Protein 3NPG (pdb70)

B-factor: mean 38.54, std 13.39, range [8.73, 108.74]

Secondary structure (DSSP, 8-state):
----HHHHHHH---GGG-EEEEEE-BSS--EEEEE-SS-EEEEE---GGG-S------SS--HHHHHHGGG-SSHHHHHHHHHHHHHHHHHH---TT-B---HHHHHHTS--SEEEEE---HHHHHHTTTSEEEEE-------SSEEPGGGHHHHGGG-SEEEEETTHHHHT----TTT-SS-SEEEEESGGG-S-GGGGTTSS--EEE--BS-HHHHHHHHHHT-HHHHHTTB---EEE-/-HHHHHHH---GGG-EEEEEE-BSS--EEEEE-SS-EEEEE---GGG--------SS--HHHHHHTTT-SSHHHHHHHHHHHHHHHHHH---TT-B--TT----SEEEEE---HHHHHHTTTSEEEEE-------SSEE-GGGHHHHGGG-SEEEEEGGGTTSSTT--TTT-SS-SEEEEESGGG-S-GGGGTTSS--EEE--BS-HHHHHHHHHTT-HHHHHTTB---EEE-/--HHHHHHH---GGG-EEEEEE-BSS--EEEEE-SS-EEEEE---GGG---S----SS--HHHHHHTTT-SSHHHHHHHHHHHHHHHHHH---TT-B---SGGGS-TTT--EEEEE---HHHHHHHTTSEEEEE-------SSEE-GGGHHHHGGG-SEEEEEGGGTTTT----TTT-SS-SEEEEESGGGGS-GGGGTTSS--EEE--BS-HHHHHHHHHTT-HHHHHTTB---EEE-/-HHHHHHH---STT-EEEEEE-BSS--EEEEE-SS-EEEEE---GGG-S------SS--HHHHHHTTT-SSHHHHHHHHHHHHHHHHHH---TT-B---SGGG--TTT--EEEEE---HHHHHHTTTSEEEEE-------SS-B-GGGHHHHGGG-SEEEEETTHHHHT----TTT-SS-SEEEEESGGGGS-GGGGTTSS--EEE--BS-HHHHHHHHHTT-HHHHHTTB---EEE-

Foldseek 3Di:
DDDQLNLLLVVLVLCPQKKWDDWDQDPPWTWTWIAGPVGIFIFIAHDVVLAPDDDDPDDDDILNQLLNQLPPPGLSSVRSNLNSLLRSLLVVPDCPVWDQDDPLVVPVVDDWAEEEEEDAPPSCPSAVVPHHYAAAYDDVRDDPRHDHVVCLLVCLLVTQ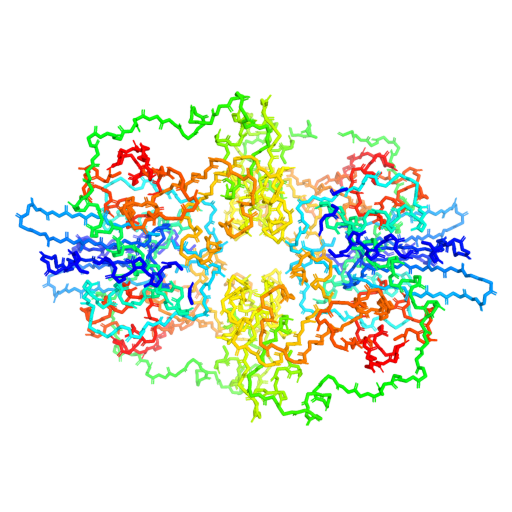EYEHELNCSSVVVVVSQVSNNNHQAYEHAESSLSHYVVSCPPTSHFKYKHGFQDPVQLVVCVVVNHDVSNVVRTGIIMGTD/DLQLLLVVLVLCPQKKWDDWDQDPPWTKTWIAGPVGIFIFIAHDVVLADDPDDPDDDDILNQLLNCLVPPGLSSVRSNLNSLLRSLLVVPDCPPFDFLVPDVQFAEEEEEDAPPSCPVAVVPHHYAYEYDDVRDDPRYDHPVCLLVCQLVGQEYEHELNCSSVVVVVSQVSNNNHQAYEHAESSLSHHVVSCPPTSHFKYKYGFQDPVQLVVCVVVNHPVSNVVRTGIGMDTD/DQLQLLLVVLVLCPQKKWDDWDQDPPWTWTWIAGPVGIFIFIAHDVVLADDPDDPDDDDILNQLLNCLVPPGLSSVRSNLNSLLRSLLVVPDCPVWAQDDPQVVDDPPPWAEEEEEDAPPNCPSAVVPHHYQYEYPDVRDDPRYDHPVCLLVCLLVGQEYEHELNCSSVVVVVSQVSNNNHQAYEHAESSLSHYVVSCPPTSHFKYKHGFQDPVQLVVCVVVNHPVSNVVRTGIIIGTD/DLQLLLVVLCLCPQKKWDDWDQDPPWTWTWIAGPVGIFIFIAHDVVLAPDDDDPDDDDILNQLLNQLPPPGLSSVRSNLNSLLRSLLVVPDCPVWDQDDPQVVDDLVQWAEEEEEDAPPSCPSAVVRHHYAYEYDDVRDDPRHDHPVCLLVCQLVGQEYEHELNCSSSVNVVSQVSNNNHPAYEHAESSLSHYVVSCPPTSHFKYKHGFQDPVQLVVCVVVNHPVSNVVRTGIIIGTD

Radius of gyration: 29.0 Å; Cα contacts (8 Å, |Δi|>4): 2131; chains: 4; bounding box: 73×77×90 Å

Solvent-accessible surface area: 36449 Å² total

InterPro domains:
  IPR007161 Putative heavy-metal chelation domain [PF04016] (105-246)
  IPR025251 Domain of unknown function DUF4213 [PF13938] (12-92)

Sequence (951 aa):
GNGLLSRIKKKAELAEDLKLVDFSFGLPYTWVLVEGIEGRALGVATLPEEVQRYTNSIEEPSLLEFIDKADSLNIIERTLGVAAINAVSQYYIDLREAKWIDVTELIQQDEIKRIAIIGNPPVVRTLKEKYEVYVFERNKLWDRDTYSDTLEYHILPEVDGIIASASCIVNGTLDILDRAKKAKLIVITGPTGQLLPEFLKGTKVTHLASKVTNIEKALVKLKLGSFKGFESESIKYVIEVLLSRIKKKAELAEDLKLVDFSFGLPYTWVLVEGIEGRALGVATLPEEVQRYTNSIEEPSLLEFIDKADSLNIIERTLGVAAINAVSQYYIDLREAKWTELIDEIKRIAIIGNPPVVRTLKEKYEVYVFERNKLWDRDTYSDTLEYHILPEVDGIIASASCIVNGTLDILDRAKKAKLIVITGPTGQLLPEFLKGTKVTHLASKVTNIEKALVKLKLGSFKGFESESIKYVIEVGLLSRIKKKAELAEDLKLVDFSFGLPYTWVLVEGIEGRALGVATLPEEVQRYTNSIEEPSLLEFIDKADSLNIIERTLGVAAINAVSQYYIDLREAKWIDVTELIQQDEIKRIAIIGNPPVVRTLKEKYEVYVFERNKLWDRDTYSDTLEYHILPEVDGIIASASCIVNGTLDILDRAKKAKLIVITGPTGQLLPEFLKGTKVTHLASKVTNIEKALVKLKLGSFKGFESESIKYVIEVLLSRIKKKAELAEDLKLVDFSFGLPYTWVLVEGIEGRALGVATLPEEVQRYTNSIEEPSLLEFIDKADSLNIIERTLGVAAINAVSQYYIDLREAKWIDVTELIQQDEIKRIAIIGNPPVVRTLKEKYEVYVFERNKLWDRDTYSDTLEYHILPEVDGIIASASCIVNGTLDILDRAKKAKLIVITGPTGQLLPEFLKGTKVTHLASKVTNIEKALVKLKLGSFKGFESESIKYVIEV

Nearest PDB structures (foldseek):
  3npg-assembly1_D  TM=9.987E-01  e=2.485E-48  Pyrococcus horikoshii
  3npg-assembly1_B  TM=9.792E-01  e=2.789E-46  Pyrococcus horikoshii
  3l5o-assembly3_B  TM=7.962E-01  e=4.888E-13  Desulfitobacterium hafniense DCB-2
  3l5o-assembly3_A  TM=7.992E-01  e=3.308E-12  Desulfitobacterium hafniense DCB-2
  3npg-assembly1_B  TM=1.004E+00  e=4.069E-49  Pyrococcus horikoshii

Structure (mmCIF, N/CA/C/O backbone):
data_3NPG
#
_entry.id   3NPG
#
_cell.length_a   74.541
_cell.length_b   95.179
_cell.length_c   159.098
_cell.angle_alpha   90.000
_cell.angle_beta   90.000
_cell.angle_gamma   90.000
#
_symmetry.space_group_name_H-M   'P 21 21 21'
#
loop_
_entity.id
_entity.type
_entity.pdbx_description
1 polymer 'uncharacterized DUF364 family protein'
2 non-polymer 'ACETATE ION'
3 water water
#
loop_
_atom_site.group_PDB
_atom_site.id
_atom_site.type_symbol
_atom_site.label_atom_id
_atom_site.label_alt_id
_atom_site.label_comp_id
_atom_site.label_asym_id
_atom_site.label_entity_id
_atom_site.label_seq_id
_atom_site.pdbx_PDB_ins_code
_atom_site.Cartn_x
_atom_site.Cartn_y
_atom_site.Cartn_z
_atom_site.occupancy
_atom_site.B_iso_or_equiv
_atom_site.auth_seq_id
_atom_site.auth_comp_id
_atom_site.auth_asym_id
_atom_site.auth_atom_id
_atom_site.pdbx_PDB_model_num
ATOM 1 N N . GLY A 1 1 ? 21.558 28.982 156.406 1.00 31.29 0 GLY A N 1
ATOM 2 C CA . GLY A 1 1 ? 21.513 28.566 155.008 1.00 30.92 0 GLY A CA 1
ATOM 3 C C . GLY A 1 1 ? 20.166 28.820 154.363 1.00 35.08 0 GLY A C 1
ATOM 4 O O . GLY A 1 1 ? 19.757 29.979 154.210 1.00 36.53 0 GLY A O 1
ATOM 13 N N . ASN A 1 3 ? 16.662 28.765 155.140 1.00 33.26 2 ASN A N 1
ATOM 14 C CA . ASN A 1 3 ? 15.745 28.771 156.284 1.00 33.67 2 ASN A CA 1
ATOM 15 C C . ASN A 1 3 ? 14.286 28.458 155.909 1.00 37.88 2 ASN A C 1
ATOM 16 O O . ASN A 1 3 ? 13.454 28.240 156.799 1.00 38.78 2 ASN A O 1
ATOM 18 N N . GLY A 1 4 ? 13.986 28.453 154.610 1.00 33.14 3 GLY A N 1
ATOM 19 C CA . GLY A 1 4 ? 12.640 28.173 154.115 1.00 32.77 3 GLY A CA 1
ATOM 20 C C . GLY A 1 4 ? 12.328 26.694 154.004 1.00 35.26 3 GLY A C 1
ATOM 21 O O . GLY A 1 4 ? 11.163 26.312 153.844 1.00 35.17 3 GLY A O 1
ATOM 30 N N . LEU A 1 6 ? 11.793 22.685 154.853 1.00 26.88 5 LEU A N 1
ATOM 31 C CA . LEU A 1 6 ? 11.230 21.858 155.910 1.00 26.33 5 LEU A CA 1
ATOM 32 C C . LEU A 1 6 ? 12.396 21.302 156.758 1.00 30.50 5 LEU A C 1
ATOM 33 O O . LEU A 1 6 ? 12.274 21.185 157.977 1.00 30.39 5 LEU A O 1
ATOM 38 N N . LEU A 1 7 ? 13.555 21.051 156.104 1.00 26.57 6 LEU A N 1
ATOM 39 C CA . LEU A 1 7 ? 14.772 20.553 156.752 1.00 26.01 6 LEU A CA 1
ATOM 40 C C . LEU A 1 7 ? 15.353 21.593 157.731 1.00 31.60 6 LEU A C 1
ATOM 41 O O . LEU A 1 7 ? 16.028 21.223 158.689 1.00 31.90 6 LEU A O 1
ATOM 46 N N . SER A 1 8 ? 15.057 22.888 157.505 1.00 28.91 7 SER A N 1
ATOM 47 C CA . SER A 1 8 ? 15.507 23.960 158.394 1.00 29.16 7 SER A CA 1
ATOM 48 C C . SER A 1 8 ? 14.682 23.959 159.678 1.00 33.07 7 SER A C 1
ATOM 49 O O . SER A 1 8 ? 15.179 24.354 160.730 1.00 33.19 7 SER A O 1
ATOM 52 N N . ARG A 1 9 ? 13.422 23.500 159.593 1.00 29.76 8 ARG A N 1
ATOM 53 C CA . ARG A 1 9 ? 12.531 23.420 160.753 1.00 29.71 8 ARG A CA 1
ATOM 54 C C . ARG A 1 9 ? 12.785 22.140 161.539 1.00 33.36 8 ARG A C 1
ATOM 55 O O . ARG A 1 9 ? 12.696 22.147 162.771 1.00 34.25 8 ARG A O 1
ATOM 63 N N . ILE A 1 10 ? 13.142 21.038 160.828 1.00 28.14 9 ILE A N 1
ATOM 64 C CA . ILE A 1 10 ? 13.460 19.748 161.460 1.00 26.78 9 ILE A CA 1
ATOM 65 C C . ILE A 1 10 ? 14.745 19.850 162.289 1.00 29.71 9 ILE A C 1
ATOM 66 O O . ILE A 1 10 ? 14.788 19.345 163.411 1.00 29.81 9 ILE A O 1
ATOM 71 N N . LYS A 1 11 ? 15.776 20.553 161.760 1.00 25.20 10 LYS A N 1
ATOM 72 C CA . LYS A 1 11 ? 17.050 20.714 162.476 1.00 24.50 10 LYS A CA 1
ATOM 73 C C . LYS A 1 11 ? 16.888 21.503 163.783 1.00 28.60 10 LYS A C 1
ATOM 74 O O . LYS A 1 11 ? 17.557 21.194 164.766 1.00 29.18 10 LYS A O 1
ATOM 80 N N . LYS A 1 12 ? 15.970 22.499 163.800 1.00 24.95 11 LYS A N 1
ATOM 81 C CA . LYS A 1 12 ? 15.691 23.305 164.996 1.00 25.60 11 LYS A CA 1
ATOM 82 C C . LYS A 1 12 ? 15.125 22.423 166.110 1.00 29.65 11 LYS A C 1
ATOM 83 O O . LYS A 1 12 ? 15.513 22.572 167.269 1.00 30.33 11 LYS A O 1
ATOM 89 N N . LYS A 1 13 ? 14.232 21.479 165.750 1.00 25.08 12 LYS A N 1
ATOM 90 C CA . LYS A 1 13 ? 13.635 20.541 166.702 1.00 24.85 12 LYS A CA 1
ATOM 91 C C . LYS A 1 13 ? 14.668 19.512 167.163 1.00 28.81 12 LYS A C 1
ATOM 92 O O . LYS A 1 13 ? 14.692 19.148 168.339 1.00 28.71 12 LYS A O 1
ATOM 97 N N . ALA A 1 14 ? 15.512 19.028 166.224 1.00 25.97 13 ALA A N 1
ATOM 98 C CA . ALA A 1 14 ? 16.539 18.011 166.497 1.00 25.97 13 ALA A CA 1
ATOM 99 C C . ALA A 1 14 ? 17.662 18.536 167.402 1.00 32.10 13 ALA A C 1
ATOM 100 O O . ALA A 1 14 ? 18.193 17.779 168.212 1.00 31.68 13 ALA A O 1
ATOM 110 N N . GLU A 1 16 ? 17.347 20.630 169.825 1.00 34.24 15 GLU A N 1
ATOM 111 C CA . GLU A 1 16 ? 16.819 20.678 171.187 1.00 34.57 15 GLU A CA 1
ATOM 112 C C . GLU A 1 16 ? 16.919 19.281 171.837 1.00 37.22 15 GLU A C 1
ATOM 113 O O . GLU A 1 16 ? 17.004 19.175 173.055 1.00 37.46 15 GLU A O 1
ATOM 119 N N . LEU A 1 17 ? 16.926 18.219 171.011 1.00 32.85 16 LEU A N 1
ATOM 120 C CA . LEU A 1 17 ? 17.009 16.834 171.491 1.00 32.06 16 LEU A CA 1
ATOM 121 C C . LEU A 1 17 ? 18.458 16.329 171.569 1.00 35.82 16 LEU A C 1
ATOM 122 O O . LEU A 1 17 ? 18.733 15.355 172.268 1.00 35.45 16 LEU A O 1
ATOM 127 N N . ALA A 1 18 ? 19.382 17.010 170.886 1.00 32.89 17 ALA A N 1
ATOM 128 C CA . ALA A 1 18 ? 20.792 16.622 170.862 1.00 32.79 17 ALA A CA 1
ATOM 129 C C . ALA A 1 18 ? 21.570 17.157 172.073 1.00 37.52 17 ALA A C 1
ATOM 130 O O . ALA A 1 18 ? 22.789 16.974 172.145 1.00 37.90 17 ALA A O 1
ATOM 132 N N . GLU A 1 19 ? 20.869 17.811 173.028 1.00 34.33 18 GLU A N 1
ATOM 133 C CA . GLU A 1 19 ? 21.492 18.417 174.213 1.00 34.71 18 GLU A CA 1
ATOM 134 C C . GLU A 1 19 ? 22.221 17.391 175.087 1.00 38.56 18 GLU A C 1
ATOM 135 O O . GLU A 1 19 ? 23.345 17.649 175.525 1.00 38.13 18 GLU A O 1
ATOM 137 N N . ASP A 1 20 ? 21.591 16.222 175.325 1.00 35.27 19 ASP A N 1
ATOM 138 C CA . ASP A 1 20 ? 22.177 15.178 176.174 1.00 35.43 19 ASP A CA 1
ATOM 139 C C . ASP A 1 20 ? 22.899 14.086 175.361 1.00 37.18 19 ASP A C 1
ATOM 140 O O . ASP A 1 20 ? 23.257 13.048 175.916 1.00 36.99 19 ASP A O 1
ATOM 145 N N . LEU A 1 21 ? 23.147 14.340 174.059 1.00 31.84 20 LEU A N 1
ATOM 146 C CA . LEU A 1 21 ? 23.844 13.384 173.185 1.00 29.81 20 LEU A CA 1
ATOM 147 C C . LEU A 1 21 ? 25.186 13.938 172.705 1.00 33.22 20 LEU A C 1
ATOM 148 O O . LEU A 1 21 ? 25.321 15.148 172.501 1.00 33.42 20 LEU A O 1
ATOM 153 N N . LYS A 1 22 ? 26.176 13.051 172.511 1.00 28.49 21 LYS A N 1
ATOM 154 C CA . LYS A 1 22 ? 27.511 13.438 172.053 1.00 27.56 21 LYS A CA 1
ATOM 155 C C . LYS A 1 22 ? 27.897 12.680 170.790 1.00 28.45 21 LYS A C 1
ATOM 156 O O . LYS A 1 22 ? 27.495 11.527 170.613 1.00 27.30 21 LYS A O 1
ATOM 160 N N . LEU A 1 23 ? 28.701 13.315 169.920 1.00 23.31 22 LEU A N 1
ATOM 161 C CA . LEU A 1 23 ? 29.192 12.684 168.698 1.00 21.78 22 LEU A CA 1
ATOM 162 C C . LEU A 1 23 ? 30.328 11.696 169.024 1.00 25.75 22 LEU A C 1
ATOM 163 O O . LEU A 1 23 ? 31.287 12.062 169.704 1.00 26.00 22 LEU A O 1
ATOM 168 N N . VAL A 1 24 ? 30.202 10.440 168.556 1.00 21.32 23 VAL A N 1
ATOM 169 C CA . VAL A 1 24 ? 31.234 9.414 168.761 1.00 20.82 23 VAL A CA 1
ATOM 170 C C . VAL A 1 24 ? 32.115 9.308 167.514 1.00 24.57 23 VAL A C 1
ATOM 171 O O . VAL A 1 24 ? 33.329 9.484 167.598 1.00 24.76 23 VAL A O 1
ATOM 175 N N . ASP A 1 25 ? 31.494 9.019 166.355 1.00 21.12 24 ASP A N 1
ATOM 176 C CA . ASP A 1 25 ? 32.191 8.890 165.078 1.00 21.02 24 ASP A CA 1
ATOM 177 C C . ASP A 1 25 ? 31.239 9.254 163.927 1.00 26.21 24 ASP A C 1
ATOM 178 O O . ASP A 1 25 ? 30.024 9.334 164.130 1.00 25.99 24 ASP A O 1
ATOM 183 N N . PHE A 1 26 ? 31.796 9.508 162.728 1.00 23.47 25 PHE A N 1
ATOM 184 C CA . PHE A 1 26 ? 31.015 9.856 161.534 1.00 22.43 25 PHE A CA 1
ATOM 185 C C . PHE A 1 26 ? 31.813 9.529 160.274 1.00 26.85 25 PHE A C 1
ATOM 186 O O . PHE A 1 26 ? 33.022 9.286 160.356 1.00 26.69 25 PHE A O 1
ATOM 194 N N . SER A 1 27 ? 31.147 9.551 159.099 1.00 23.29 26 SER A N 1
ATOM 195 C CA . SER A 1 27 ? 31.808 9.305 157.818 1.00 23.04 26 SER A CA 1
ATOM 196 C C . SER A 1 27 ? 30.896 9.658 156.653 1.00 26.58 26 SER A C 1
ATOM 197 O O . SER A 1 27 ? 29.805 9.099 156.534 1.00 25.56 26 SER A O 1
ATOM 200 N N . PHE A 1 28 ? 31.352 10.572 155.770 1.00 22.88 27 PHE A N 1
ATOM 201 C CA . PHE A 1 28 ? 30.653 10.864 154.524 1.00 21.62 27 PHE A CA 1
ATOM 202 C C . PHE A 1 28 ? 31.085 9.802 153.500 1.00 27.89 27 PHE A C 1
ATOM 203 O O . PHE A 1 28 ? 32.082 9.981 152.802 1.00 29.01 27 PHE A O 1
ATOM 211 N N . GLY A 1 29 ? 30.439 8.643 153.553 1.00 25.22 28 GLY A N 1
ATOM 212 C CA . GLY A 1 29 ? 30.836 7.499 152.744 1.00 25.79 28 GLY A CA 1
ATOM 213 C C . GLY A 1 29 ? 29.735 6.898 151.907 1.00 30.15 28 GLY A C 1
ATOM 214 O O . GLY A 1 29 ? 28.604 7.382 151.919 1.00 29.73 28 GLY A O 1
ATOM 215 N N . LEU A 1 30 ? 30.072 5.822 151.157 1.00 26.80 29 LEU A N 1
ATOM 216 C CA . LEU A 1 30 ? 29.136 5.134 150.274 1.00 26.52 29 LEU A CA 1
ATOM 217 C C . LEU A 1 30 ? 28.843 3.701 150.775 1.00 31.25 29 LEU A C 1
ATOM 218 O O . LEU A 1 30 ? 29.746 3.026 151.276 1.00 31.70 29 LEU A O 1
ATOM 223 N N . PRO A 1 31 ? 27.582 3.209 150.641 1.00 26.93 30 PRO A N 1
ATOM 224 C CA . PRO A 1 31 ? 26.410 3.880 150.036 1.00 26.11 30 PRO A CA 1
ATOM 225 C C . PRO A 1 31 ? 25.772 4.931 150.947 1.00 29.79 30 PRO A C 1
ATOM 226 O O . PRO A 1 31 ? 25.029 5.793 150.468 1.00 29.56 30 PRO A O 1
ATOM 230 N N . TYR A 1 32 ? 26.069 4.871 152.257 1.00 26.08 31 TYR A N 1
ATOM 231 C CA . TYR A 1 32 ? 25.444 5.755 153.228 1.00 25.34 31 TYR A CA 1
ATOM 232 C C . TYR A 1 32 ? 26.428 6.544 154.045 1.00 30.72 31 TYR A C 1
ATOM 233 O O . TYR A 1 32 ? 27.486 6.027 154.430 1.00 31.04 31 TYR A O 1
ATOM 242 N N . THR A 1 33 ? 26.070 7.806 154.339 1.00 26.80 32 THR A N 1
ATOM 243 C CA . THR A 1 33 ? 26.770 8.646 155.296 1.00 26.23 32 THR A CA 1
ATOM 244 C C . THR A 1 33 ? 26.191 8.305 156.655 1.00 29.29 32 THR A C 1
ATOM 245 O O . THR A 1 33 ? 24.975 8.131 156.772 1.00 29.41 32 THR A O 1
ATOM 249 N N . TRP A 1 34 ? 27.044 8.110 157.658 1.00 24.31 33 TRP A N 1
ATOM 250 C CA . TRP A 1 34 ? 26.562 7.725 158.977 1.00 22.80 33 TRP A CA 1
ATOM 251 C C . TRP A 1 34 ? 27.107 8.594 160.086 1.00 25.28 33 TRP A C 1
ATOM 252 O O . TRP A 1 34 ? 28.193 9.157 159.960 1.00 25.36 33 TRP A O 1
ATOM 263 N N . VAL A 1 35 ? 26.342 8.713 161.176 1.00 20.78 34 VAL A N 1
ATOM 264 C CA . VAL A 1 35 ? 26.737 9.462 162.365 1.00 20.33 34 VAL A CA 1
ATOM 265 C C . VAL A 1 35 ? 26.445 8.609 163.593 1.00 25.07 34 VAL A C 1
ATOM 266 O O . VAL A 1 35 ? 25.300 8.185 163.793 1.00 24.35 34 VAL A O 1
ATOM 270 N N . LEU A 1 36 ? 27.488 8.291 164.372 1.00 22.26 35 LEU A N 1
ATOM 271 C CA . LEU A 1 36 ? 27.347 7.500 165.591 1.00 22.26 35 LEU A CA 1
ATOM 272 C C . LEU A 1 36 ? 27.289 8.429 166.814 1.00 27.50 35 LEU A C 1
ATOM 273 O O . LEU A 1 36 ? 28.155 9.294 166.973 1.00 28.10 35 LEU A O 1
ATOM 278 N N . VAL A 1 37 ? 26.228 8.304 167.633 1.00 23.95 36 VAL A N 1
ATOM 279 C CA . VAL A 1 37 ? 26.060 9.145 168.829 1.00 24.28 36 VAL A CA 1
ATOM 280 C C . VAL A 1 37 ? 25.970 8.301 170.098 1.00 29.32 36 VAL A C 1
ATOM 281 O O . VAL A 1 37 ? 25.711 7.101 170.018 1.00 28.94 36 VAL A O 1
ATOM 285 N N . GLU A 1 38 ? 26.165 8.931 171.274 1.00 26.65 37 GLU A N 1
ATOM 286 C CA . GLU A 1 38 ? 26.084 8.227 172.551 1.00 27.27 37 GLU A CA 1
ATOM 287 C C . GLU A 1 38 ? 25.386 9.064 173.616 1.00 33.17 37 GLU A C 1
ATOM 288 O O . GLU A 1 38 ? 25.671 10.258 173.763 1.00 33.39 37 GLU A O 1
ATOM 294 N N . GLY A 1 39 ? 24.493 8.420 174.364 1.00 30.15 38 GLY A N 1
ATOM 295 C CA . GLY A 1 39 ? 23.798 9.027 175.487 1.00 30.37 38 GLY A CA 1
ATOM 296 C C . GLY A 1 39 ? 23.967 8.222 176.757 1.00 34.02 38 GLY A C 1
ATOM 297 O O . GLY A 1 39 ? 24.773 7.284 176.801 1.00 33.40 38 GLY A O 1
ATOM 298 N N . ILE A 1 40 ? 23.197 8.560 177.790 1.00 30.85 39 ILE A N 1
ATOM 299 C CA . ILE A 1 40 ? 23.249 7.858 179.076 1.00 31.40 39 ILE A CA 1
ATOM 300 C C . ILE A 1 40 ? 22.699 6.413 178.963 1.00 34.30 39 ILE A C 1
ATOM 301 O O . ILE A 1 40 ? 23.185 5.519 179.655 1.00 34.04 39 ILE A O 1
ATOM 306 N N . GLU A 1 41 ? 21.748 6.182 178.032 1.00 30.40 40 GLU A N 1
ATOM 307 C CA . GLU A 1 41 ? 21.140 4.861 177.829 1.00 30.18 40 GLU A CA 1
ATOM 308 C C . GLU A 1 41 ? 21.959 3.959 176.896 1.00 34.90 40 GLU A C 1
ATOM 309 O O . GLU A 1 41 ? 21.835 2.737 176.964 1.00 35.66 40 GLU A O 1
ATOM 315 N N . GLY A 1 42 ? 22.774 4.566 176.032 1.00 30.48 41 GLY A N 1
ATOM 316 C CA . GLY A 1 42 ? 23.616 3.824 175.094 1.00 29.18 41 GLY A CA 1
ATOM 317 C C . GLY A 1 42 ? 23.922 4.576 173.811 1.00 30.11 41 GLY A C 1
ATOM 318 O O . GLY A 1 42 ? 23.878 5.810 173.783 1.00 29.08 41 GLY A O 1
ATOM 319 N N . ARG A 1 43 ? 24.230 3.830 172.728 1.00 25.38 42 ARG A N 1
ATOM 320 C CA . ARG A 1 43 ? 24.583 4.419 171.430 1.00 24.57 42 ARG A CA 1
ATOM 321 C C . ARG A 1 43 ? 23.456 4.290 170.391 1.00 28.52 42 ARG A C 1
ATOM 322 O O . ARG A 1 43 ? 22.583 3.425 170.517 1.00 28.78 42 ARG A O 1
ATOM 330 N N . ALA A 1 44 ? 23.492 5.147 169.350 1.00 23.91 43 ALA A N 1
ATOM 331 C CA . ALA A 1 44 ? 22.518 5.118 168.254 1.00 22.84 43 ALA A CA 1
ATOM 332 C C . ALA A 1 44 ? 23.193 5.488 166.944 1.00 24.71 43 ALA A C 1
ATOM 333 O O . ALA A 1 44 ? 24.014 6.412 166.907 1.00 24.02 43 ALA A O 1
ATOM 335 N N . LEU A 1 45 ? 22.865 4.765 165.868 1.00 19.63 44 LEU A N 1
ATOM 336 C CA . LEU A 1 45 ? 23.465 5.020 164.565 1.00 18.71 44 LEU A CA 1
ATOM 337 C C . LEU A 1 45 ? 22.445 5.583 163.579 1.00 23.13 44 LEU A C 1
ATOM 338 O O . LEU A 1 45 ? 21.420 4.959 163.314 1.00 23.59 44 LEU A O 1
ATOM 343 N N . GLY A 1 46 ? 22.726 6.773 163.073 1.00 19.93 45 GLY A N 1
ATOM 344 C CA . GLY A 1 46 ? 21.891 7.421 162.076 1.00 19.81 45 GLY A CA 1
ATOM 345 C C . GLY A 1 46 ? 22.561 7.442 160.723 1.00 25.05 45 GLY A C 1
ATOM 346 O O . GLY A 1 46 ? 23.782 7.630 160.637 1.00 24.82 45 GLY A O 1
ATOM 347 N N . VAL A 1 47 ? 21.781 7.208 159.650 1.00 21.26 46 VAL A N 1
ATOM 348 C CA . VAL A 1 47 ? 22.325 7.182 158.292 1.00 20.80 46 VAL A CA 1
ATOM 349 C C . VAL A 1 47 ? 21.573 8.113 157.358 1.00 25.07 46 VAL A C 1
ATOM 350 O O . VAL A 1 47 ? 20.410 8.423 157.599 1.00 24.42 46 VAL A O 1
ATOM 354 N N . ALA A 1 48 ? 22.250 8.580 156.300 1.00 22.23 47 ALA A N 1
ATOM 355 C CA . ALA A 1 48 ? 21.644 9.404 155.256 1.00 22.16 47 ALA A CA 1
ATOM 356 C C . ALA A 1 48 ? 22.302 9.073 153.937 1.00 28.17 47 ALA A C 1
ATOM 357 O O . ALA A 1 48 ? 23.533 9.095 153.845 1.00 28.74 47 ALA A O 1
ATOM 367 N N . THR A 1 50 ? 24.124 8.895 150.581 1.00 25.59 49 THR A N 1
ATOM 368 C CA . THR A 1 50 ? 25.063 9.757 149.882 1.00 25.17 49 THR A CA 1
ATOM 369 C C . THR A 1 50 ? 24.690 9.800 148.417 1.00 30.41 49 THR A C 1
ATOM 370 O O . THR A 1 50 ? 24.450 8.752 147.809 1.00 30.81 49 THR A O 1
ATOM 374 N N . LEU A 1 51 ? 24.565 11.010 147.863 1.00 27.00 50 LEU A N 1
ATOM 375 C CA . LEU A 1 51 ? 24.215 11.199 146.461 1.00 26.43 50 LEU A CA 1
ATOM 376 C C . LEU A 1 51 ? 25.409 11.820 145.723 1.00 32.11 50 LEU A C 1
ATOM 377 O O . LEU A 1 51 ? 25.527 13.051 145.652 1.00 31.61 50 LEU A O 1
ATOM 382 N N . PRO A 1 52 ? 26.379 10.974 145.266 1.00 30.39 51 PRO A N 1
ATOM 383 C CA . PRO A 1 52 ? 27.597 11.526 144.638 1.00 30.97 51 PRO A CA 1
ATOM 384 C C . PRO A 1 52 ? 27.330 12.339 143.382 1.00 35.64 51 PRO A C 1
ATOM 385 O O . PRO A 1 52 ? 28.076 13.273 143.094 1.00 36.71 51 PRO A O 1
ATOM 389 N N . GLU A 1 53 ? 26.251 12.007 142.641 1.00 31.53 52 GLU A N 1
ATOM 390 C CA . GLU A 1 53 ? 25.874 12.742 141.424 1.00 31.64 52 GLU A CA 1
ATOM 391 C C . GLU A 1 53 ? 25.493 14.206 141.729 1.00 35.54 52 GLU A C 1
ATOM 392 O O . GLU A 1 53 ? 25.500 15.035 140.830 1.00 35.89 52 GLU A O 1
ATOM 398 N N . GLU A 1 54 ? 25.193 14.514 143.009 1.00 31.83 53 GLU A N 1
ATOM 399 C CA . GLU A 1 54 ? 24.830 15.862 143.455 1.00 31.47 53 GLU A CA 1
ATOM 400 C C . GLU A 1 54 ? 26.065 16.644 143.935 1.00 36.21 53 GLU A C 1
ATOM 401 O O . GLU A 1 54 ? 25.999 17.869 144.084 1.00 36.51 53 GLU A O 1
ATOM 407 N N . VAL A 1 55 ? 27.186 15.929 144.201 1.00 32.20 54 VAL A N 1
ATOM 408 C CA . VAL A 1 55 ? 28.421 16.554 144.684 1.00 31.93 54 VAL A CA 1
ATOM 409 C C . VAL A 1 55 ? 29.140 17.282 143.543 1.00 37.56 54 VAL A C 1
ATOM 410 O O . VAL A 1 55 ? 29.525 16.655 142.547 1.00 37.82 54 VAL A O 1
ATOM 414 N N . GLN A 1 56 ? 29.317 18.595 143.681 1.00 34.66 55 GLN A N 1
ATOM 415 C CA . GLN A 1 56 ? 30.015 19.384 142.668 1.00 35.67 55 GLN A CA 1
ATOM 416 C C . GLN A 1 56 ? 31.440 19.672 143.117 1.00 40.38 55 GLN A C 1
ATOM 417 O O . GLN A 1 56 ? 32.343 19.786 142.285 1.00 40.59 55 GLN A O 1
ATOM 423 N N . ARG A 1 57 ? 31.643 19.771 144.447 1.00 36.54 56 ARG A N 1
ATOM 424 C CA . ARG A 1 57 ? 32.945 20.045 145.060 1.00 36.67 56 ARG A CA 1
ATOM 425 C C . ARG A 1 57 ? 33.076 19.241 146.355 1.00 39.93 56 ARG A C 1
ATOM 426 O O . ARG A 1 57 ? 32.083 19.058 147.071 1.00 38.46 56 ARG A O 1
ATOM 434 N N . TYR A 1 58 ? 34.302 18.796 146.684 1.00 36.79 57 TYR A N 1
ATOM 435 C CA . TYR A 1 58 ? 34.548 18.086 147.937 1.00 35.75 57 TYR A CA 1
ATOM 436 C C . TYR A 1 58 ? 35.100 19.029 148.990 1.00 40.00 57 TYR A C 1
ATOM 437 O O . TYR A 1 58 ? 36.307 19.047 149.252 1.00 40.79 57 TYR A O 1
ATOM 446 N N . THR A 1 59 ? 34.215 19.885 149.536 1.00 36.02 58 THR A N 1
ATOM 447 C CA . THR A 1 59 ? 34.569 20.887 150.547 1.00 36.03 58 THR A CA 1
ATOM 448 C C . THR A 1 59 ? 33.633 20.793 151.755 1.00 37.57 58 THR A C 1
ATOM 449 O O . THR A 1 59 ? 32.492 20.347 151.614 1.00 36.14 58 THR A O 1
ATOM 453 N N . ASN A 1 60 ? 34.112 21.218 152.945 1.00 33.39 59 ASN A N 1
ATOM 454 C CA . ASN A 1 60 ? 33.299 21.226 154.165 1.00 31.85 59 ASN A CA 1
ATOM 455 C C . ASN A 1 60 ? 33.742 22.365 155.098 1.00 35.55 59 ASN A C 1
ATOM 456 O O . ASN A 1 60 ? 34.920 22.447 155.463 1.00 35.56 59 ASN A O 1
ATOM 461 N N . SER A 1 61 ? 32.801 23.264 155.453 1.00 31.92 60 SER A N 1
ATOM 462 C CA . SER A 1 61 ? 33.088 24.412 156.321 1.00 32.44 60 SER A CA 1
ATOM 463 C C . SER A 1 61 ? 33.274 24.001 157.792 1.00 35.90 60 SER A C 1
ATOM 464 O O . SER A 1 61 ? 33.835 24.773 158.577 1.00 36.65 60 SER A O 1
ATOM 467 N N . ILE A 1 62 ? 32.807 22.781 158.166 1.00 30.40 61 ILE A N 1
ATOM 468 C CA . ILE A 1 62 ? 32.947 22.263 159.532 1.00 29.36 61 ILE A CA 1
ATOM 469 C C . ILE A 1 62 ? 34.429 22.015 159.874 1.00 35.10 61 ILE A C 1
ATOM 470 O O . ILE A 1 62 ? 35.094 21.208 159.216 1.00 34.84 61 ILE A O 1
ATOM 475 N N . GLU A 1 63 ? 34.951 22.753 160.862 1.00 33.01 62 GLU A N 1
ATOM 476 C CA . GLU A 1 63 ? 36.334 22.605 161.305 1.00 34.00 62 GLU A CA 1
ATOM 477 C C . GLU A 1 63 ? 36.402 21.698 162.528 1.00 38.74 62 GLU A C 1
ATOM 478 O O . GLU A 1 63 ? 37.193 20.753 162.551 1.00 38.19 62 GLU A O 1
ATOM 484 N N . GLU A 1 64 ? 35.546 21.964 163.538 1.00 36.62 63 GLU A N 1
ATOM 485 C CA . GLU A 1 64 ? 35.462 21.132 164.741 1.00 36.71 63 GLU A CA 1
ATOM 486 C C . GLU A 1 64 ? 34.157 20.337 164.732 1.00 40.21 63 GLU A C 1
ATOM 487 O O . GLU A 1 64 ? 33.078 20.902 164.952 1.00 40.41 63 GLU A O 1
ATOM 493 N N . PRO A 1 65 ? 34.220 19.026 164.405 1.00 35.90 64 PRO A N 1
ATOM 494 C CA . PRO A 1 65 ? 32.983 18.243 164.305 1.00 34.59 64 PRO A CA 1
ATOM 495 C C . PRO A 1 65 ? 32.307 18.004 165.649 1.00 37.73 64 PRO A C 1
ATOM 496 O O . PRO A 1 65 ? 32.965 17.637 166.626 1.00 37.62 64 PRO A O 1
ATOM 500 N N . SER A 1 66 ? 30.991 18.250 165.701 1.00 33.16 65 SER A N 1
ATOM 501 C CA . SER A 1 66 ? 30.157 17.998 166.875 1.00 32.23 65 SER A CA 1
ATOM 502 C C . SER A 1 66 ? 28.740 17.688 166.414 1.00 33.60 65 SER A C 1
ATOM 503 O O . SER A 1 66 ? 28.404 17.941 165.255 1.00 32.67 65 SER A O 1
ATOM 506 N N . LEU A 1 67 ? 27.914 17.127 167.300 1.00 29.17 66 LEU A N 1
ATOM 507 C CA . LEU A 1 67 ? 26.542 16.768 166.952 1.00 28.20 66 LEU A CA 1
ATOM 508 C C . LEU A 1 67 ? 25.696 18.010 166.601 1.00 33.58 66 LEU A C 1
ATOM 509 O O . LEU A 1 67 ? 25.004 18.007 165.585 1.00 32.67 66 LEU A O 1
ATOM 514 N N . LEU A 1 68 ? 25.811 19.091 167.403 1.00 31.45 67 LEU A N 1
ATOM 515 C CA . LEU A 1 68 ? 25.062 20.332 167.157 1.00 31.32 67 LEU A CA 1
ATOM 516 C C . LEU A 1 68 ? 25.533 21.048 165.881 1.00 34.11 67 LEU A C 1
ATOM 517 O O . LEU A 1 68 ? 24.712 21.623 165.167 1.00 33.51 67 LEU A O 1
ATOM 522 N N . GLU A 1 69 ? 26.857 20.987 165.583 1.00 30.81 68 GLU A N 1
ATOM 523 C CA . GLU A 1 69 ? 27.441 21.591 164.371 1.00 30.12 68 GLU A CA 1
ATOM 524 C C . GLU A 1 69 ? 26.933 20.869 163.119 1.00 31.48 68 GLU A C 1
ATOM 525 O O . GLU A 1 69 ? 26.568 21.523 162.138 1.00 31.06 68 GLU A O 1
ATOM 531 N N . PHE A 1 70 ? 26.870 19.517 163.170 1.00 26.20 69 PHE A N 1
ATOM 532 C CA . PHE A 1 70 ? 26.369 18.704 162.057 1.00 24.53 69 PHE A CA 1
ATOM 533 C C . PHE A 1 70 ? 24.916 19.022 161.758 1.00 27.98 69 PHE A C 1
ATOM 534 O O . PHE A 1 70 ? 24.583 19.319 160.612 1.00 27.70 69 PHE A O 1
ATOM 542 N N . ILE A 1 71 ? 24.049 19.024 162.808 1.00 24.68 70 ILE A N 1
ATOM 543 C CA . ILE A 1 71 ? 22.606 19.296 162.666 1.00 24.26 70 ILE A CA 1
ATOM 544 C C . ILE A 1 71 ? 22.334 20.711 162.133 1.00 27.67 70 ILE A C 1
ATOM 545 O O . ILE A 1 71 ? 21.426 20.891 161.324 1.00 26.17 70 ILE A O 1
ATOM 550 N N . ASP A 1 72 ? 23.135 21.704 162.562 1.00 25.08 71 ASP A N 1
ATOM 551 C CA . ASP A 1 72 ? 22.969 23.086 162.099 1.00 25.57 71 ASP A CA 1
ATOM 552 C C . ASP A 1 72 ? 23.217 23.202 160.584 1.00 29.68 71 ASP A C 1
ATOM 553 O O . ASP A 1 72 ? 22.607 24.044 159.924 1.00 29.90 71 ASP A O 1
ATOM 558 N N . LYS A 1 73 ? 24.080 22.325 160.034 1.00 25.74 72 LYS A N 1
ATOM 559 C CA . LYS A 1 73 ? 24.438 22.336 158.614 1.00 25.35 72 LYS A CA 1
ATOM 560 C C . LYS A 1 73 ? 23.508 21.446 157.755 1.00 28.55 72 LYS A C 1
ATOM 561 O O . LYS A 1 73 ? 23.849 21.130 156.618 1.00 28.44 72 LYS A O 1
ATOM 567 N N . ALA A 1 74 ? 22.325 21.073 158.290 1.00 23.97 73 ALA A N 1
ATOM 568 C CA . ALA A 1 74 ? 21.366 20.243 157.556 1.00 22.77 73 ALA A CA 1
ATOM 569 C C . ALA A 1 74 ? 20.701 21.017 156.421 1.00 28.96 73 ALA A C 1
ATOM 570 O O . ALA A 1 74 ? 20.369 20.427 155.398 1.00 29.54 73 ALA A O 1
ATOM 572 N N . ASP A 1 75 ? 20.500 22.340 156.600 1.00 25.78 74 ASP A N 1
ATOM 573 C CA . ASP A 1 75 ? 19.873 23.181 155.573 1.00 25.56 74 ASP A CA 1
ATOM 574 C C . ASP A 1 75 ? 20.931 23.935 154.734 1.00 31.41 74 ASP A C 1
ATOM 575 O O . ASP A 1 75 ? 20.626 24.979 154.138 1.00 32.21 74 ASP A O 1
ATOM 580 N N . SER A 1 76 ? 22.168 23.374 154.657 1.00 27.33 75 SER A N 1
ATOM 581 C CA . SER A 1 76 ? 23.276 23.978 153.909 1.00 26.88 75 SER A CA 1
ATOM 582 C C . SER A 1 76 ? 23.091 23.813 152.401 1.00 30.54 75 SER A C 1
ATOM 583 O O . SER A 1 76 ? 22.423 22.884 151.961 1.00 29.84 75 SER A O 1
ATOM 586 N N . LEU A 1 77 ? 23.709 24.704 151.609 1.00 27.26 76 LEU A N 1
ATOM 587 C CA . LEU A 1 77 ? 23.693 24.592 150.152 1.00 27.10 76 LEU A CA 1
ATOM 588 C C . LEU A 1 77 ? 24.662 23.492 149.713 1.00 31.69 76 LEU A C 1
ATOM 589 O O . LEU A 1 77 ? 24.545 22.964 148.607 1.00 32.17 76 LEU A O 1
ATOM 594 N N . ASN A 1 78 ? 25.601 23.127 150.605 1.00 27.86 77 ASN A N 1
ATOM 595 C CA . ASN A 1 78 ? 26.579 22.069 150.371 1.00 27.28 77 ASN A CA 1
ATOM 596 C C . ASN A 1 78 ? 25.953 20.714 150.695 1.00 30.79 77 ASN A C 1
ATOM 597 O O . ASN A 1 78 ? 25.565 20.472 151.843 1.00 30.78 77 ASN A O 1
ATOM 602 N N . ILE A 1 79 ? 25.828 19.837 149.677 1.00 26.78 78 ILE A N 1
ATOM 603 C CA . ILE A 1 79 ? 25.228 18.501 149.841 1.00 25.82 78 ILE A CA 1
ATOM 604 C C . ILE A 1 79 ? 25.974 17.637 150.900 1.00 28.69 78 ILE A C 1
ATOM 605 O O . ILE A 1 79 ? 25.326 16.910 151.664 1.00 27.82 78 ILE A O 1
ATOM 610 N N . ILE A 1 80 ? 27.327 17.769 150.977 1.00 24.41 79 ILE A N 1
ATOM 611 C CA . ILE A 1 80 ? 28.139 17.044 151.967 1.00 23.15 79 ILE A CA 1
ATOM 612 C C . ILE A 1 80 ? 27.727 17.445 153.390 1.00 25.07 79 ILE A C 1
ATOM 613 O O . ILE A 1 80 ? 27.532 16.573 154.247 1.00 25.27 79 ILE A O 1
ATOM 618 N N . GLU A 1 81 ? 27.537 18.761 153.623 1.00 19.69 80 GLU A N 1
ATOM 619 C CA . GLU A 1 81 ? 27.108 19.286 154.918 1.00 18.67 80 GLU A CA 1
ATOM 620 C C . GLU A 1 81 ? 25.655 18.880 155.240 1.00 23.20 80 GLU A C 1
ATOM 621 O O . GLU A 1 81 ? 25.347 18.598 156.397 1.00 22.97 80 GLU A O 1
ATOM 627 N N . ARG A 1 82 ? 24.767 18.835 154.205 1.00 20.39 81 ARG A N 1
ATOM 628 C CA . ARG A 1 82 ? 23.366 18.407 154.371 1.00 20.30 81 ARG A CA 1
ATOM 629 C C . ARG A 1 82 ? 23.286 16.935 154.753 1.00 24.89 81 ARG A C 1
ATOM 630 O O . ARG A 1 82 ? 22.555 16.579 155.683 1.00 24.59 81 ARG A O 1
ATOM 638 N N . THR A 1 83 ? 23.984 16.058 153.983 1.00 21.57 82 THR A N 1
ATOM 639 C CA . THR A 1 83 ? 23.967 14.608 154.212 1.00 21.15 82 THR A CA 1
ATOM 640 C C . THR A 1 83 ? 24.472 14.256 155.620 1.00 25.21 82 THR A C 1
ATOM 641 O O . THR A 1 83 ? 23.821 13.482 156.323 1.00 23.96 82 THR A O 1
ATOM 645 N N . LEU A 1 84 ? 25.587 14.894 156.064 1.00 23.16 83 LEU A N 1
ATOM 646 C CA . LEU A 1 84 ? 26.123 14.693 157.424 1.00 23.18 83 LEU A CA 1
ATOM 647 C C . LEU A 1 84 ? 25.140 15.219 158.490 1.00 27.77 83 LEU A C 1
ATOM 648 O O . LEU A 1 84 ? 25.028 14.633 159.572 1.00 27.50 83 LEU A O 1
ATOM 653 N N . GLY A 1 85 ? 24.417 16.297 158.149 1.00 23.54 84 GLY A N 1
ATOM 654 C CA . GLY A 1 85 ? 23.407 16.890 159.021 1.00 22.61 84 GLY A CA 1
ATOM 655 C C . GLY A 1 85 ? 22.172 16.022 159.181 1.00 24.89 84 GLY A C 1
ATOM 656 O O . GLY A 1 85 ? 21.693 15.824 160.299 1.00 24.28 84 GLY A O 1
ATOM 657 N N . VAL A 1 86 ? 21.651 15.494 158.057 1.00 20.56 85 VAL A N 1
ATOM 658 C CA . VAL A 1 86 ? 20.496 14.583 158.063 1.00 19.54 85 VAL A CA 1
ATOM 659 C C . VAL A 1 86 ? 20.850 13.263 158.784 1.00 22.66 85 VAL A C 1
ATOM 660 O O . VAL A 1 86 ? 20.060 12.780 159.595 1.00 21.71 85 VAL A O 1
ATOM 664 N N . ALA A 1 87 ? 22.075 12.726 158.544 1.00 19.73 86 ALA A N 1
ATOM 665 C CA . ALA A 1 87 ? 22.555 11.517 159.237 1.00 19.60 86 ALA A CA 1
ATOM 666 C C . ALA A 1 87 ? 22.633 11.754 160.747 1.00 24.17 86 ALA A C 1
ATOM 667 O O . ALA A 1 87 ? 22.326 10.855 161.525 1.00 23.60 86 ALA A O 1
ATOM 669 N N . ALA A 1 88 ? 22.992 12.991 161.157 1.00 22.43 87 ALA A N 1
ATOM 670 C CA . ALA A 1 88 ? 23.054 13.381 162.569 1.00 22.57 87 ALA A CA 1
ATOM 671 C C . ALA A 1 88 ? 21.651 13.534 163.163 1.00 26.58 87 ALA A C 1
ATOM 672 O O . ALA A 1 88 ? 21.433 13.146 164.309 1.00 27.52 87 ALA A O 1
ATOM 674 N N . ILE A 1 89 ? 20.692 14.101 162.380 1.00 22.56 88 ILE A N 1
ATOM 675 C CA . ILE A 1 89 ? 19.287 14.223 162.817 1.00 22.76 88 ILE A CA 1
ATOM 676 C C . ILE A 1 89 ? 18.700 12.823 163.028 1.00 25.45 88 ILE A C 1
ATOM 677 O O . ILE A 1 89 ? 18.027 12.580 164.031 1.00 25.89 88 ILE A O 1
ATOM 682 N N . ASN A 1 90 ? 19.014 11.887 162.107 1.00 20.10 89 ASN A N 1
ATOM 683 C CA . ASN A 1 90 ? 18.578 10.498 162.202 1.00 19.39 89 ASN A CA 1
ATOM 684 C C . ASN A 1 90 ? 19.222 9.790 163.396 1.00 24.11 89 ASN A C 1
ATOM 685 O O . ASN A 1 90 ? 18.566 8.985 164.052 1.00 24.31 89 ASN A O 1
ATOM 690 N N . ALA A 1 91 ? 20.504 10.110 163.693 1.00 20.78 90 ALA A N 1
ATOM 691 C CA . ALA A 1 91 ? 21.217 9.536 164.838 1.00 20.67 90 ALA A CA 1
ATOM 692 C C . ALA A 1 91 ? 20.518 9.898 166.141 1.00 25.25 90 ALA A C 1
ATOM 693 O O . ALA A 1 91 ? 20.231 9.013 166.953 1.00 25.18 90 ALA A O 1
ATOM 695 N N . VAL A 1 92 ? 20.177 11.203 166.311 1.00 21.96 91 VAL A N 1
ATOM 696 C CA . VAL A 1 92 ? 19.453 11.705 167.488 1.00 21.80 91 VAL A CA 1
ATOM 697 C C . VAL A 1 92 ? 18.058 11.059 167.556 1.00 25.37 91 VAL A C 1
ATOM 698 O O . VAL A 1 92 ? 17.619 10.644 168.629 1.00 26.05 91 VAL A O 1
ATOM 702 N N . SER A 1 93 ? 17.399 10.917 166.386 1.00 20.48 92 SER A N 1
ATOM 703 C CA . SER A 1 93 ? 16.068 10.328 166.270 1.00 19.80 92 SER A CA 1
ATOM 704 C C . SER A 1 93 ? 16.058 8.858 166.658 1.00 23.88 92 SER A C 1
ATOM 705 O O . SER A 1 93 ? 15.169 8.427 167.377 1.00 24.24 92 SER A O 1
ATOM 708 N N . GLN A 1 94 ? 17.058 8.086 166.190 1.00 20.73 93 GLN A N 1
ATOM 709 C CA . GLN A 1 94 ? 17.164 6.643 166.475 1.00 20.20 93 GLN A CA 1
ATOM 710 C C . GLN A 1 94 ? 17.417 6.352 167.961 1.00 24.06 93 GLN A C 1
ATOM 711 O O . GLN A 1 94 ? 17.100 5.260 168.439 1.00 24.67 93 GLN A O 1
ATOM 717 N N . TYR A 1 95 ? 17.962 7.336 168.694 1.00 19.74 94 TYR A N 1
ATOM 718 C CA . TYR A 1 95 ? 18.170 7.225 170.133 1.00 19.80 94 TYR A CA 1
ATOM 719 C C . TYR A 1 95 ? 16.832 7.388 170.876 1.00 25.68 94 TYR A C 1
ATOM 720 O O . TYR A 1 95 ? 16.581 6.677 171.850 1.00 26.81 94 TYR A O 1
ATOM 729 N N . TYR A 1 96 ? 15.963 8.306 170.393 1.00 22.05 95 TYR A N 1
ATOM 730 C CA . TYR A 1 96 ? 14.698 8.626 171.050 1.00 22.48 95 TYR A CA 1
ATOM 731 C C . TYR A 1 96 ? 13.458 7.985 170.387 1.00 28.50 95 TYR A C 1
ATOM 732 O O . TYR A 1 96 ? 12.344 8.152 170.897 1.00 29.36 95 TYR A O 1
ATOM 741 N N . ILE A 1 97 ? 13.645 7.247 169.271 1.00 25.50 96 ILE A N 1
ATOM 742 C CA . ILE A 1 97 ? 12.525 6.630 168.532 1.00 25.37 96 ILE A CA 1
ATOM 743 C C . ILE A 1 97 ? 11.725 5.612 169.379 1.00 30.34 96 ILE A C 1
ATOM 744 O O . ILE A 1 97 ? 12.312 4.724 170.001 1.00 30.54 96 ILE A O 1
ATOM 749 N N . ASP A 1 98 ? 10.385 5.776 169.422 1.00 26.71 97 ASP A N 1
ATOM 750 C CA . ASP A 1 98 ? 9.491 4.849 170.109 1.00 26.61 97 ASP A CA 1
ATOM 751 C C . ASP A 1 98 ? 8.707 4.072 169.064 1.00 29.86 97 ASP A C 1
ATOM 752 O O . ASP A 1 98 ? 7.911 4.659 168.324 1.00 28.36 97 ASP A O 1
ATOM 757 N N . LEU A 1 99 ? 8.996 2.770 168.937 1.00 26.98 98 LEU A N 1
ATOM 758 C CA . LEU A 1 99 ? 8.395 1.934 167.904 1.00 26.76 98 LEU A CA 1
ATOM 759 C C . LEU A 1 99 ? 7.276 1.028 168.451 1.00 31.69 98 LEU A C 1
ATOM 760 O O . LEU A 1 99 ? 7.029 -0.046 167.902 1.00 31.75 98 LEU A O 1
ATOM 765 N N . ARG A 1 100 ? 6.559 1.493 169.487 1.00 29.02 99 ARG A N 1
ATOM 766 C CA . ARG A 1 100 ? 5.436 0.739 170.063 1.00 30.05 99 ARG A CA 1
ATOM 767 C C . ARG A 1 100 ? 4.295 0.567 169.068 1.00 35.34 99 ARG A C 1
ATOM 768 O O . ARG A 1 100 ? 3.728 -0.519 168.971 1.00 35.37 99 ARG A O 1
ATOM 776 N N . GLU A 1 101 ? 3.958 1.634 168.327 1.00 32.87 100 GLU A N 1
ATOM 777 C CA . GLU A 1 101 ? 2.863 1.592 167.352 1.00 33.59 100 GLU A CA 1
ATOM 778 C C . GLU A 1 101 ? 3.398 1.437 165.913 1.00 37.48 100 GLU A C 1
ATOM 779 O O . GLU A 1 101 ? 2.687 1.728 164.939 1.00 37.34 100 GLU A O 1
ATOM 785 N N . ALA A 1 102 ? 4.634 0.942 165.786 1.00 33.25 101 ALA A N 1
ATOM 786 C CA . ALA A 1 102 ? 5.234 0.698 164.492 1.00 32.34 101 ALA A CA 1
ATOM 787 C C . ALA A 1 102 ? 4.757 -0.641 163.928 1.00 36.01 101 ALA A C 1
ATOM 788 O O . ALA A 1 102 ? 4.634 -1.620 164.667 1.00 35.17 101 ALA A O 1
ATOM 790 N N . LYS A 1 103 ? 4.441 -0.668 162.635 1.00 33.18 102 LYS A N 1
ATOM 791 C CA . LYS A 1 103 ? 4.022 -1.886 161.957 1.00 33.96 102 LYS A CA 1
ATOM 792 C C . LYS A 1 103 ? 5.236 -2.548 161.310 1.00 40.30 102 LYS A C 1
ATOM 793 O O . LYS A 1 103 ? 6.038 -1.868 160.664 1.00 39.32 102 LYS A O 1
ATOM 798 N N . TRP A 1 104 ? 5.398 -3.861 161.517 1.00 39.50 103 TRP A N 1
ATOM 799 C CA . TRP A 1 104 ? 6.532 -4.602 160.957 1.00 39.82 103 TRP A CA 1
ATOM 800 C C . TRP A 1 104 ? 6.169 -5.165 159.575 1.00 46.13 103 TRP A C 1
ATOM 801 O O . TRP A 1 104 ? 6.151 -6.385 159.373 1.00 46.82 103 TRP A O 1
ATOM 812 N N . ILE A 1 105 ? 5.847 -4.257 158.628 1.00 42.53 104 ILE A N 1
ATOM 813 C CA . ILE A 1 105 ? 5.396 -4.618 157.281 1.00 42.18 104 ILE A CA 1
ATOM 814 C C . ILE A 1 105 ? 6.230 -3.910 156.196 1.00 45.97 104 ILE A C 1
ATOM 815 O O . ILE A 1 105 ? 6.996 -2.992 156.495 1.00 44.11 104 ILE A O 1
ATOM 820 N N . ASP A 1 106 ? 6.042 -4.317 154.936 1.00 43.90 105 ASP A N 1
ATOM 821 C CA . ASP A 1 106 ? 6.696 -3.684 153.800 1.00 43.47 105 ASP A CA 1
ATOM 822 C C . ASP A 1 106 ? 5.823 -2.514 153.304 1.00 46.04 105 ASP A C 1
ATOM 823 O O . ASP A 1 106 ? 4.630 -2.466 153.611 1.00 45.21 105 ASP A O 1
ATOM 828 N N . VAL A 1 107 ? 6.418 -1.574 152.546 1.00 42.37 106 VAL A N 1
ATOM 829 C CA . VAL A 1 107 ? 5.694 -0.416 151.988 1.00 42.52 106 VAL A CA 1
ATOM 830 C C . VAL A 1 107 ? 4.547 -0.871 151.057 1.00 46.57 106 VAL A C 1
ATOM 831 O O . VAL A 1 107 ? 3.489 -0.240 151.027 1.00 46.16 106 VAL A O 1
ATOM 835 N N . THR A 1 108 ? 4.763 -1.972 150.316 1.00 43.15 107 THR A N 1
ATOM 836 C CA . THR A 1 108 ? 3.762 -2.525 149.399 1.00 43.58 107 THR A CA 1
ATOM 837 C C . THR A 1 108 ? 2.505 -3.007 150.156 1.00 48.40 107 THR A C 1
ATOM 838 O O . THR A 1 108 ? 1.388 -2.803 149.678 1.00 49.24 107 THR A O 1
ATOM 842 N N . GLU A 1 109 ? 2.700 -3.611 151.366 1.00 44.45 108 GLU A N 1
ATOM 843 C CA . GLU A 1 109 ? 1.602 -4.078 152.238 1.00 44.84 108 GLU A CA 1
ATOM 844 C C . GLU A 1 109 ? 0.780 -2.897 152.725 1.00 48.36 108 GLU A C 1
ATOM 845 O O . GLU A 1 109 ? -0.450 -2.986 152.802 1.00 49.36 108 GLU A O 1
ATOM 851 N N . LEU A 1 110 ? 1.470 -1.799 153.106 1.00 42.85 109 LEU A N 1
ATOM 852 C CA . LEU A 1 110 ? 0.847 -0.579 153.611 1.00 42.04 109 LEU A CA 1
ATOM 853 C C . LEU A 1 110 ? -0.113 0.033 152.573 1.00 46.10 109 LEU A C 1
ATOM 854 O O . LEU A 1 110 ? -1.210 0.471 152.935 1.00 45.66 109 LEU A O 1
ATOM 859 N N . ILE A 1 111 ? 0.297 0.040 151.280 1.00 42.95 110 ILE A N 1
ATOM 860 C CA . ILE A 1 111 ? -0.519 0.572 150.176 1.00 43.45 110 ILE A CA 1
ATOM 861 C C . ILE A 1 111 ? -1.782 -0.270 149.978 1.00 49.14 110 ILE A C 1
ATOM 862 O O . ILE A 1 111 ? -2.853 0.279 149.716 1.00 49.52 110 ILE A O 1
ATOM 867 N N . GLN A 1 112 ? -1.651 -1.603 150.097 1.00 46.63 111 GLN A N 1
ATOM 868 C CA . GLN A 1 112 ? -2.772 -2.529 149.916 1.00 48.05 111 GLN A CA 1
ATOM 869 C C . GLN A 1 112 ? -3.862 -2.341 150.988 1.00 52.97 111 GLN A C 1
ATOM 870 O O . GLN A 1 112 ? -5.027 -2.645 150.733 1.00 53.73 111 GLN A O 1
ATOM 876 N N . GLN A 1 113 ? -3.487 -1.792 152.168 1.00 49.03 112 GLN A N 1
ATOM 877 C CA . GLN A 1 113 ? -4.428 -1.536 153.272 1.00 49.34 112 GLN A CA 1
ATOM 878 C C . GLN A 1 113 ? -5.397 -0.378 152.946 1.00 53.35 112 GLN A C 1
ATOM 879 O O . GLN A 1 113 ? -6.395 -0.193 153.656 1.00 54.05 112 GLN A O 1
ATOM 885 N N . ASP A 1 114 ? -5.098 0.406 151.882 1.00 48.71 113 ASP A N 1
ATOM 886 C CA . ASP A 1 114 ? -5.928 1.551 151.488 1.00 48.59 113 ASP A CA 1
ATOM 887 C C . ASP A 1 114 ? -6.484 1.411 150.057 1.00 50.94 113 ASP A C 1
ATOM 888 O O . ASP A 1 114 ? -6.087 0.499 149.321 1.00 49.96 113 ASP A O 1
ATOM 893 N N . GLU A 1 115 ? -7.423 2.311 149.676 1.00 46.96 114 GLU A N 1
ATOM 894 C CA . GLU A 1 115 ? -8.040 2.308 148.348 1.00 46.64 114 GLU A CA 1
ATOM 895 C C . GLU A 1 115 ? -7.365 3.355 147.442 1.00 48.61 114 GLU A C 1
ATOM 896 O O . GLU A 1 115 ? -7.826 4.501 147.363 1.00 48.80 114 GLU A O 1
ATOM 902 N N . ILE A 1 116 ? -6.252 2.962 146.780 1.00 42.45 115 ILE A N 1
ATOM 903 C CA . ILE A 1 116 ? -5.485 3.860 145.900 1.00 40.53 115 ILE A CA 1
ATOM 904 C C . ILE A 1 116 ? -5.664 3.443 144.428 1.00 41.69 115 ILE A C 1
ATOM 905 O O . ILE A 1 116 ? -5.813 2.259 144.146 1.00 41.70 115 ILE A O 1
ATOM 910 N N . LYS A 1 117 ? -5.686 4.428 143.499 1.00 35.96 116 LYS A N 1
ATOM 911 C CA . LYS A 1 117 ? -5.817 4.156 142.057 1.00 35.06 116 LYS A CA 1
ATOM 912 C C . LYS A 1 117 ? -4.498 4.446 141.329 1.00 36.59 116 LYS A C 1
ATOM 913 O O . LYS A 1 117 ? -3.999 3.593 140.584 1.00 36.03 116 LYS A O 1
ATOM 919 N N . ARG A 1 118 ? -3.951 5.660 141.525 1.00 31.10 117 ARG A N 1
ATOM 920 C CA . ARG A 1 118 ? -2.703 6.074 140.900 1.00 29.19 117 ARG A CA 1
ATOM 921 C C . ARG A 1 118 ? -1.641 6.338 141.933 1.00 31.37 117 ARG A C 1
ATOM 922 O O . ARG A 1 118 ? -1.892 7.029 142.920 1.00 31.36 117 ARG A O 1
ATOM 930 N N . ILE A 1 119 ? -0.457 5.775 141.725 1.00 26.78 118 ILE A N 1
ATOM 931 C CA . ILE A 1 119 ? 0.665 5.918 142.644 1.00 26.13 118 ILE A CA 1
ATOM 932 C C . ILE A 1 119 ? 1.849 6.599 141.956 1.00 29.29 118 ILE A C 1
ATOM 933 O O . ILE A 1 119 ? 2.208 6.228 140.838 1.00 29.68 118 ILE A O 1
ATOM 938 N N . ALA A 1 120 ? 2.477 7.573 142.638 1.00 24.88 119 ALA A N 1
ATOM 939 C CA . ALA A 1 120 ? 3.698 8.204 142.150 1.00 24.24 119 ALA A CA 1
ATOM 940 C C . ALA A 1 120 ? 4.871 7.710 142.973 1.00 28.30 119 ALA A C 1
ATOM 941 O O . ALA A 1 120 ? 4.885 7.894 144.191 1.00 28.09 119 ALA A O 1
ATOM 943 N N . ILE A 1 121 ? 5.821 7.004 142.329 1.00 25.01 120 ILE A N 1
ATOM 944 C CA . ILE A 1 121 ? 6.997 6.476 143.015 1.00 24.08 120 ILE A CA 1
ATOM 945 C C . ILE A 1 121 ? 8.227 7.323 142.696 1.00 28.94 120 ILE A C 1
ATOM 946 O O . ILE A 1 121 ? 8.691 7.338 141.554 1.00 29.55 120 ILE A O 1
ATOM 951 N N . ILE A 1 122 ? 8.716 8.081 143.692 1.00 25.38 121 ILE A N 1
ATOM 952 C CA . ILE A 1 122 ? 9.903 8.925 143.538 1.00 25.49 121 ILE A CA 1
ATOM 953 C C . ILE A 1 122 ? 11.132 8.156 144.019 1.00 31.26 121 ILE A C 1
ATOM 954 O O . ILE A 1 122 ? 11.217 7.784 145.193 1.00 30.24 121 ILE A O 1
ATOM 959 N N . GLY A 1 123 ? 12.015 7.841 143.086 1.00 30.24 122 GLY A N 1
ATOM 960 C CA . GLY A 1 123 ? 13.163 6.987 143.340 1.00 31.20 122 GLY A CA 1
ATOM 961 C C . GLY A 1 123 ? 12.880 5.571 142.890 1.00 37.94 122 GLY A C 1
ATOM 962 O O . GLY A 1 123 ? 11.933 4.946 143.373 1.00 37.55 122 GLY A O 1
ATOM 963 N N . ASN A 1 124 ? 13.638 5.083 141.897 1.00 36.92 123 ASN A N 1
ATOM 964 C CA . ASN A 1 124 ? 13.412 3.759 141.328 1.00 38.25 123 ASN A CA 1
ATOM 965 C C . ASN A 1 124 ? 13.762 2.640 142.315 1.00 46.14 123 ASN A C 1
ATOM 966 O O . ASN A 1 124 ? 14.943 2.367 142.569 1.00 46.81 123 ASN A O 1
ATOM 979 N N . PRO A 1 126 ? 13.094 -1.134 142.415 1.00 47.54 125 PRO A N 1
ATOM 980 C CA . PRO A 1 126 ? 12.541 -2.266 141.638 1.00 48.07 125 PRO A CA 1
ATOM 981 C C . PRO A 1 126 ? 11.585 -3.226 142.383 1.00 52.10 125 PRO A C 1
ATOM 982 O O . PRO A 1 126 ? 10.535 -3.551 141.824 1.00 51.76 125 PRO A O 1
ATOM 986 N N . PRO A 1 127 ? 11.890 -3.696 143.641 1.00 48.70 126 PRO A N 1
ATOM 987 C CA . PRO A 1 127 ? 10.941 -4.606 144.317 1.00 48.60 126 PRO A CA 1
ATOM 988 C C . PRO A 1 127 ? 9.572 -3.961 144.571 1.00 51.27 126 PRO A C 1
ATOM 989 O O . PRO A 1 127 ? 8.544 -4.601 144.342 1.00 51.77 126 PRO A O 1
ATOM 993 N N . VAL A 1 128 ? 9.560 -2.671 144.995 1.00 45.87 127 VAL A N 1
ATOM 994 C CA . VAL A 1 128 ? 8.318 -1.927 145.262 1.00 45.32 127 VAL A CA 1
ATOM 995 C C . VAL A 1 128 ? 7.555 -1.652 143.958 1.00 48.76 127 VAL A C 1
ATOM 996 O O . VAL A 1 128 ? 6.336 -1.827 143.911 1.00 49.04 127 VAL A O 1
ATOM 1000 N N . VAL A 1 129 ? 8.283 -1.243 142.892 1.00 43.89 128 VAL A N 1
ATOM 1001 C CA . VAL A 1 129 ? 7.690 -0.948 141.581 1.00 43.34 128 VAL A CA 1
ATOM 1002 C C . VAL A 1 129 ? 7.035 -2.204 140.970 1.00 46.91 128 VAL A C 1
ATOM 1003 O O . VAL A 1 129 ? 5.869 -2.155 140.578 1.00 46.71 128 VAL A O 1
ATOM 1007 N N . ARG A 1 130 ? 7.774 -3.339 140.945 1.00 43.44 129 ARG A N 1
ATOM 1008 C CA . ARG A 1 130 ? 7.287 -4.605 140.379 1.00 43.86 129 ARG A CA 1
ATOM 1009 C C . ARG A 1 130 ? 5.991 -5.080 141.043 1.00 48.11 129 ARG A C 1
ATOM 1010 O O . ARG A 1 130 ? 5.099 -5.587 140.359 1.00 48.26 129 ARG A O 1
ATOM 1012 N N . THR A 1 131 ? 5.886 -4.908 142.373 1.00 44.77 130 THR A N 1
ATOM 1013 C CA . THR A 1 131 ? 4.720 -5.343 143.146 1.00 44.81 130 THR A CA 1
ATOM 1014 C C . THR A 1 131 ? 3.486 -4.459 142.872 1.00 48.75 130 THR A C 1
ATOM 1015 O O . THR A 1 131 ? 2.371 -4.972 142.791 1.00 49.45 130 THR A O 1
ATOM 1019 N N . LEU A 1 132 ? 3.689 -3.136 142.743 1.00 44.35 131 LEU A N 1
ATOM 1020 C CA . LEU A 1 132 ? 2.585 -2.187 142.569 1.00 44.20 131 LEU A CA 1
ATOM 1021 C C . LEU A 1 132 ? 2.150 -1.995 141.108 1.00 48.52 131 LEU A C 1
ATOM 1022 O O . LEU A 1 132 ? 0.987 -1.670 140.860 1.00 48.74 131 LEU A O 1
ATOM 1027 N N . LYS A 1 133 ? 3.078 -2.173 140.143 1.00 44.51 132 LYS A N 1
ATOM 1028 C CA . LYS A 1 133 ? 2.778 -1.986 138.714 1.00 44.55 132 LYS A CA 1
ATOM 1029 C C . LYS A 1 133 ? 1.710 -2.979 138.188 1.00 49.01 132 LYS A C 1
ATOM 1030 O O . LYS A 1 133 ? 1.061 -2.698 137.177 1.00 48.99 132 LYS A O 1
ATOM 1034 N N . GLU A 1 134 ? 1.518 -4.120 138.888 1.00 45.72 133 GLU A N 1
ATOM 1035 C CA . GLU A 1 134 ? 0.562 -5.158 138.467 1.00 46.35 133 GLU A CA 1
ATOM 1036 C C . GLU A 1 134 ? -0.867 -4.953 139.033 1.00 48.68 133 GLU A C 1
ATOM 1037 O O . GLU A 1 134 ? -1.808 -5.590 138.552 1.00 49.12 133 GLU A O 1
ATOM 1043 N N . LYS A 1 135 ? -1.021 -4.094 140.062 1.00 42.62 134 LYS A N 1
ATOM 1044 C CA . LYS A 1 135 ? -2.335 -3.858 140.671 1.00 41.85 134 LYS A CA 1
ATOM 1045 C C . LYS A 1 135 ? -2.772 -2.381 140.612 1.00 44.02 134 LYS A C 1
ATOM 1046 O O . LYS A 1 135 ? -3.965 -2.092 140.750 1.00 44.34 134 LYS A O 1
ATOM 1048 N N . TYR A 1 136 ? -1.811 -1.447 140.422 1.00 38.21 135 TYR A N 1
ATOM 1049 C CA . TYR A 1 136 ? -2.113 -0.008 140.412 1.00 37.02 135 TYR A CA 1
ATOM 1050 C C . TYR A 1 136 ? -1.506 0.701 139.193 1.00 39.81 135 TYR A C 1
ATOM 1051 O O . TYR A 1 136 ? -0.609 0.163 138.544 1.00 38.81 135 TYR A O 1
ATOM 1060 N N . GLU A 1 137 ? -1.976 1.930 138.909 1.00 36.24 136 GLU A N 1
ATOM 1061 C CA . GLU A 1 137 ? -1.415 2.770 137.851 1.00 35.88 136 GLU A CA 1
ATOM 1062 C C . GLU A 1 137 ? -0.203 3.506 138.436 1.00 38.29 136 GLU A C 1
ATOM 1063 O O . GLU A 1 137 ? -0.364 4.379 139.290 1.00 37.24 136 GLU A O 1
ATOM 1069 N N . VAL A 1 138 ? 1.007 3.071 138.068 1.00 34.53 137 VAL A N 1
ATOM 1070 C CA . VAL A 1 138 ? 2.236 3.572 138.684 1.00 33.30 137 VAL A CA 1
ATOM 1071 C C . VAL A 1 138 ? 3.019 4.532 137.767 1.00 37.19 137 VAL A C 1
ATOM 1072 O O . VAL A 1 138 ? 3.116 4.299 136.559 1.00 37.36 137 VAL A O 1
ATOM 1076 N N . TYR A 1 139 ? 3.581 5.615 138.360 1.00 32.74 138 TYR A N 1
ATOM 1077 C CA . TYR A 1 139 ? 4.441 6.579 137.667 1.00 32.00 138 TYR A CA 1
ATOM 1078 C C . TYR A 1 139 ? 5.759 6.682 138.421 1.00 34.71 138 TYR A C 1
ATOM 1079 O O . TYR A 1 139 ? 5.785 7.196 139.543 1.00 33.71 138 TYR A O 1
ATOM 1088 N N . VAL A 1 140 ? 6.843 6.114 137.851 1.00 30.94 139 VAL A N 1
ATOM 1089 C CA . VAL A 1 140 ? 8.158 6.094 138.513 1.00 29.62 139 VAL A CA 1
ATOM 1090 C C . VAL A 1 140 ? 9.031 7.258 138.039 1.00 32.71 139 VAL A C 1
ATOM 1091 O O . VAL A 1 140 ? 9.166 7.474 136.836 1.00 32.91 139 VAL A O 1
ATOM 1095 N N . PHE A 1 141 ? 9.621 8.008 138.989 1.00 28.31 140 PHE A N 1
ATOM 1096 C CA . PHE A 1 141 ? 10.488 9.148 138.675 1.00 27.78 140 PHE A CA 1
ATOM 1097 C C . PHE A 1 141 ? 11.881 8.924 139.223 1.00 29.72 140 PHE A C 1
ATOM 1098 O O . PHE A 1 141 ? 12.037 8.673 140.419 1.00 28.42 140 PHE A O 1
ATOM 1106 N N . GLU A 1 142 ? 12.898 9.005 138.362 1.00 26.22 141 GLU A N 1
ATOM 1107 C CA . GLU A 1 142 ? 14.279 8.817 138.794 1.00 26.06 141 GLU A CA 1
ATOM 1108 C C . GLU A 1 142 ? 15.183 9.951 138.308 1.00 30.25 141 GLU A C 1
ATOM 1109 O O . GLU A 1 142 ? 15.135 10.331 137.136 1.00 29.89 141 GLU A O 1
ATOM 1115 N N . ARG A 1 143 ? 15.989 10.497 139.218 1.00 27.09 142 ARG A N 1
ATOM 1116 C CA . ARG A 1 143 ? 16.902 11.591 138.925 1.00 27.73 142 ARG A CA 1
ATOM 1117 C C . ARG A 1 143 ? 18.297 11.051 138.494 1.00 35.31 142 ARG A C 1
ATOM 1118 O O . ARG A 1 143 ? 18.908 11.600 137.577 1.00 35.67 142 ARG A O 1
ATOM 1126 N N . ASN A 1 144 ? 18.779 9.966 139.154 1.00 33.66 143 ASN A N 1
ATOM 1127 C CA . ASN A 1 144 ? 20.073 9.339 138.836 1.00 34.79 143 ASN A CA 1
ATOM 1128 C C . ASN A 1 144 ? 19.966 8.475 137.569 1.00 42.64 143 ASN A C 1
ATOM 1129 O O . ASN A 1 144 ? 19.093 7.611 137.487 1.00 42.49 143 ASN A O 1
ATOM 1142 N N . LYS A 1 146 ? 21.928 6.119 136.527 1.00 44.06 145 LYS A N 1
ATOM 1143 C CA . LYS A 1 146 ? 22.303 4.724 136.789 1.00 44.26 145 LYS A CA 1
ATOM 1144 C C . LYS A 1 146 ? 21.060 3.850 137.102 1.00 47.89 145 LYS A C 1
ATOM 1145 O O . LYS A 1 146 ? 20.981 2.702 136.652 1.00 47.39 145 LYS A O 1
ATOM 1148 N N . LEU A 1 147 ? 20.092 4.412 137.861 1.00 44.12 146 LEU A N 1
ATOM 1149 C CA . LEU A 1 147 ? 18.871 3.707 138.273 1.00 43.51 146 LEU A CA 1
ATOM 1150 C C . LEU A 1 147 ? 17.701 4.001 137.302 1.00 49.20 146 LEU A C 1
ATOM 1151 O O . LEU A 1 147 ? 16.540 3.863 137.672 1.00 48.43 146 LEU A O 1
ATOM 1156 N N . TRP A 1 148 ? 18.025 4.341 136.052 1.00 48.26 147 TRP A N 1
ATOM 1157 C CA . TRP A 1 148 ? 17.042 4.700 135.031 1.00 48.95 147 TRP A CA 1
ATOM 1158 C C . TRP A 1 148 ? 16.521 3.461 134.275 1.00 52.60 147 TRP A C 1
ATOM 1159 O O . TRP A 1 148 ? 17.310 2.609 133.864 1.00 52.74 147 TRP A O 1
ATOM 1170 N N . ASP A 1 149 ? 15.185 3.374 134.090 1.00 49.00 148 ASP A N 1
ATOM 1171 C CA . ASP A 1 149 ? 14.543 2.316 133.280 1.00 49.04 148 ASP A CA 1
ATOM 1172 C C . ASP A 1 149 ? 13.943 2.942 132.010 1.00 52.48 148 ASP A C 1
ATOM 1173 O O . ASP A 1 149 ? 13.981 4.166 131.845 1.00 52.09 148 ASP A O 1
ATOM 1178 N N . ARG A 1 150 ? 13.305 2.122 131.164 1.00 48.50 149 ARG A N 1
ATOM 1179 C CA . ARG A 1 150 ? 12.602 2.635 129.987 1.00 48.28 149 ARG A CA 1
ATOM 1180 C C . ARG A 1 150 ? 11.175 3.107 130.379 1.00 50.08 149 ARG A C 1
ATOM 1181 O O . ARG A 1 150 ? 10.463 3.684 129.553 1.00 50.10 149 ARG A O 1
ATOM 1183 N N . ASP A 1 151 ? 10.780 2.874 131.654 1.00 44.27 150 ASP A N 1
ATOM 1184 C CA . ASP A 1 151 ? 9.452 3.237 132.166 1.00 42.92 150 ASP A CA 1
ATOM 1185 C C . ASP A 1 151 ? 9.531 4.338 133.256 1.00 43.80 150 ASP A C 1
ATOM 1186 O O . ASP A 1 151 ? 8.496 4.828 133.718 1.00 42.95 150 ASP A O 1
ATOM 1191 N N . THR A 1 152 ? 10.759 4.756 133.620 1.00 38.77 151 THR A N 1
ATOM 1192 C CA . THR A 1 152 ? 10.953 5.822 134.602 1.00 37.27 151 THR A CA 1
ATOM 1193 C C . THR A 1 152 ? 10.894 7.196 133.927 1.00 39.42 151 THR A C 1
ATOM 1194 O O . THR A 1 152 ? 11.522 7.400 132.886 1.00 39.58 151 THR A O 1
ATOM 1198 N N . TYR A 1 153 ? 10.111 8.126 134.505 1.00 34.39 152 TYR A N 1
ATOM 1199 C CA . TYR A 1 153 ? 9.973 9.493 133.988 1.00 33.82 152 TYR A CA 1
ATOM 1200 C C . TYR A 1 153 ? 11.048 10.400 134.580 1.00 36.35 152 TYR A C 1
ATOM 1201 O O . TYR A 1 153 ? 11.589 10.101 135.642 1.00 35.65 152 TYR A O 1
ATOM 1210 N N . SER A 1 154 ? 11.330 11.529 133.917 1.00 32.62 153 SER A N 1
ATOM 1211 C CA . SER A 1 154 ? 12.272 12.522 134.431 1.00 32.10 153 SER A CA 1
ATOM 1212 C C . SER A 1 154 ? 11.666 13.198 135.667 1.00 37.04 153 SER A C 1
ATOM 1213 O O . SER A 1 154 ? 10.438 13.337 135.749 1.00 36.76 153 SER A O 1
ATOM 1216 N N . ASP A 1 155 ? 12.512 13.604 136.638 1.00 33.80 154 ASP A N 1
ATOM 1217 C CA . ASP A 1 155 ? 12.015 14.236 137.865 1.00 33.34 154 ASP A CA 1
ATOM 1218 C C . ASP A 1 155 ? 11.375 15.618 137.596 1.00 36.60 154 ASP A C 1
ATOM 1219 O O . ASP A 1 155 ? 10.682 16.154 138.464 1.00 35.92 154 ASP A O 1
ATOM 1224 N N . THR A 1 156 ? 11.557 16.158 136.367 1.00 33.24 155 THR A N 1
ATOM 1225 C CA . THR A 1 156 ? 10.956 17.441 135.967 1.00 33.27 155 THR A CA 1
ATOM 1226 C C . THR A 1 156 ? 9.439 17.297 135.747 1.00 36.03 155 THR A C 1
ATOM 1227 O O . THR A 1 156 ? 8.714 18.297 135.753 1.00 35.16 155 THR A O 1
ATOM 1231 N N . LEU A 1 157 ? 8.964 16.041 135.570 1.00 32.12 156 LEU A N 1
ATOM 1232 C CA . LEU A 1 157 ? 7.547 15.748 135.344 1.00 31.65 156 LEU A CA 1
ATOM 1233 C C . LEU A 1 157 ? 6.796 15.504 136.658 1.00 34.19 156 LEU A C 1
ATOM 1234 O O . LEU A 1 157 ? 5.568 15.389 136.646 1.00 34.54 156 LEU A O 1
ATOM 1239 N N . GLU A 1 158 ? 7.531 15.449 137.800 1.00 28.63 157 GLU A N 1
ATOM 1240 C CA . GLU A 1 158 ? 6.921 15.273 139.125 1.00 27.24 157 GLU A CA 1
ATOM 1241 C C . GLU A 1 158 ? 5.963 16.414 139.412 1.00 32.32 157 GLU A C 1
ATOM 1242 O O . GLU A 1 158 ? 4.812 16.177 139.782 1.00 33.15 157 GLU A O 1
ATOM 1248 N N . TYR A 1 159 ? 6.414 17.661 139.159 1.00 28.34 158 TYR A N 1
ATOM 1249 C CA . TYR A 1 159 ? 5.632 18.882 139.387 1.00 28.12 158 TYR A CA 1
ATOM 1250 C C . TYR A 1 159 ? 4.235 18.813 138.730 1.00 33.24 158 TYR A C 1
ATOM 1251 O O . TYR A 1 159 ? 3.275 19.362 139.272 1.00 32.81 158 TYR A O 1
ATOM 1260 N N . HIS A 1 160 ? 4.125 18.117 137.581 1.00 30.45 159 HIS A N 1
ATOM 1261 C CA . HIS A 1 160 ? 2.872 18.035 136.830 1.00 30.76 159 HIS A CA 1
ATOM 1262 C C . HIS A 1 160 ? 2.060 16.758 137.128 1.00 34.12 159 HIS A C 1
ATOM 1263 O O . HIS A 1 160 ? 0.841 16.768 136.973 1.00 34.78 159 HIS A O 1
ATOM 1270 N N . ILE A 1 161 ? 2.734 15.654 137.523 1.00 29.02 160 ILE A N 1
ATOM 1271 C CA . ILE A 1 161 ? 2.049 14.369 137.762 1.00 28.18 160 ILE A CA 1
ATOM 1272 C C . ILE A 1 161 ? 1.619 14.169 139.235 1.00 31.72 160 ILE A C 1
ATOM 1273 O O . ILE A 1 161 ? 0.543 13.616 139.483 1.00 32.05 160 ILE A O 1
ATOM 1278 N N . LEU A 1 162 ? 2.424 14.683 140.205 1.00 27.24 161 LEU A N 1
ATOM 1279 C CA . LEU A 1 162 ? 2.105 14.571 141.644 1.00 26.78 161 LEU A CA 1
ATOM 1280 C C . LEU A 1 162 ? 0.676 15.073 142.017 1.00 30.69 161 LEU A C 1
ATOM 1281 O O . LEU A 1 162 ? 0.006 14.414 142.809 1.00 30.26 161 LEU A O 1
ATOM 1286 N N . PRO A 1 163 ? 0.154 16.190 141.411 1.00 27.70 162 PRO A N 1
ATOM 1287 C CA . PRO A 1 163 ? -1.211 16.635 141.765 1.00 28.28 162 PRO A CA 1
ATOM 1288 C C . PRO A 1 163 ? -2.321 15.684 141.286 1.00 32.80 162 PRO A C 1
ATOM 1289 O O . PRO A 1 163 ? -3.479 15.860 141.671 1.00 32.91 162 PRO A O 1
ATOM 1293 N N . GLU A 1 164 ? -1.969 14.673 140.452 1.00 29.23 163 GLU A N 1
ATOM 1294 C CA . GLU A 1 164 ? -2.953 13.742 139.877 1.00 29.98 163 GLU A CA 1
ATOM 1295 C C . GLU A 1 164 ? -2.983 12.362 140.576 1.00 34.78 163 GLU A C 1
ATOM 1296 O O . GLU A 1 164 ? -3.879 11.553 140.295 1.00 35.49 163 GLU A O 1
ATOM 1302 N N . VAL A 1 165 ? -2.010 12.091 141.473 1.00 30.07 164 VAL A N 1
ATOM 1303 C CA . VAL A 1 165 ? -1.899 10.785 142.142 1.00 28.92 164 VAL A CA 1
ATOM 1304 C C . VAL A 1 165 ? -2.584 10.752 143.525 1.00 33.28 164 VAL A C 1
ATOM 1305 O O . VAL A 1 165 ? -2.660 11.776 144.210 1.00 32.48 164 VAL A O 1
ATOM 1309 N N . ASP A 1 166 ? -3.057 9.558 143.936 1.00 30.72 165 ASP A N 1
ATOM 1310 C CA . ASP A 1 166 ? -3.748 9.360 145.216 1.00 30.97 165 ASP A CA 1
ATOM 1311 C C . ASP A 1 166 ? -2.769 8.910 146.297 1.00 33.33 165 ASP A C 1
ATOM 1312 O O . ASP A 1 166 ? -3.050 9.059 147.488 1.00 32.94 165 ASP A O 1
ATOM 1317 N N . GLY A 1 167 ? -1.660 8.308 145.872 1.00 28.64 166 GLY A N 1
ATOM 1318 C CA . GLY A 1 167 ? -0.622 7.830 146.775 1.00 27.47 166 GLY A CA 1
ATOM 1319 C C . GLY A 1 167 ? 0.771 8.175 146.299 1.00 29.71 166 GLY A C 1
ATOM 1320 O O . GLY A 1 167 ? 1.026 8.212 145.092 1.00 28.81 166 GLY A O 1
ATOM 1321 N N . ILE A 1 168 ? 1.685 8.455 147.246 1.00 25.97 167 ILE A N 1
ATOM 1322 C CA . ILE A 1 168 ? 3.077 8.795 146.928 1.00 25.47 167 ILE A CA 1
ATOM 1323 C C . ILE A 1 168 ? 4.048 7.963 147.760 1.00 29.84 167 ILE A C 1
ATOM 1324 O O . ILE A 1 168 ? 3.948 7.945 148.991 1.00 28.95 167 ILE A O 1
ATOM 1329 N N . ILE A 1 169 ? 4.995 7.273 147.087 1.00 26.50 168 ILE A N 1
ATOM 1330 C CA . ILE A 1 169 ? 6.073 6.546 147.764 1.00 25.88 168 ILE A CA 1
ATOM 1331 C C . ILE A 1 169 ? 7.387 7.196 147.374 1.00 29.76 168 ILE A C 1
ATOM 1332 O O . ILE A 1 169 ? 7.905 6.938 146.282 1.00 30.20 168 ILE A O 1
ATOM 1337 N N . ALA A 1 170 ? 7.855 8.156 148.201 1.00 25.52 169 ALA A N 1
ATOM 1338 C CA . ALA A 1 170 ? 9.065 8.925 147.910 1.00 24.58 169 ALA A CA 1
ATOM 1339 C C . ALA A 1 170 ? 10.250 8.390 148.665 1.00 28.14 169 ALA A C 1
ATOM 1340 O O . ALA A 1 170 ? 10.182 8.229 149.889 1.00 28.28 169 ALA A O 1
ATOM 1342 N N . SER A 1 171 ? 11.356 8.104 147.943 1.00 23.74 170 SER A N 1
ATOM 1343 C CA . SER A 1 171 ? 12.598 7.656 148.559 1.00 22.98 170 SER A CA 1
ATOM 1344 C C . SER A 1 171 ? 13.033 8.682 149.588 1.00 27.98 170 SER A C 1
ATOM 1345 O O . SER A 1 171 ? 12.986 9.885 149.313 1.00 28.05 170 SER A O 1
ATOM 1348 N N . ALA A 1 172 ? 13.415 8.218 150.790 1.00 24.27 171 ALA A N 1
ATOM 1349 C CA . ALA A 1 172 ? 13.813 9.092 151.888 1.00 23.64 171 ALA A CA 1
ATOM 1350 C C . ALA A 1 172 ? 15.004 10.003 151.523 1.00 27.25 171 ALA A C 1
ATOM 1351 O O . ALA A 1 172 ? 15.297 10.955 152.252 1.00 27.23 171 ALA A O 1
ATOM 1353 N N . SER A 1 173 ? 15.633 9.758 150.350 1.00 23.37 172 SER A N 1
ATOM 1354 C CA . SER A 1 173 ? 16.729 10.581 149.842 1.00 22.89 172 SER A CA 1
ATOM 1355 C C . SER A 1 173 ? 16.224 11.963 149.402 1.00 26.38 172 SER A C 1
ATOM 1356 O O . SER A 1 173 ? 17.029 12.856 149.155 1.00 26.46 172 SER A O 1
ATOM 1359 N N . CYS A 1 174 ? 14.884 12.148 149.341 1.00 22.57 173 CYS A N 1
ATOM 1360 C CA . CYS A 1 174 ? 14.288 13.448 149.016 1.00 22.70 173 CYS A CA 1
ATOM 1361 C C . CYS A 1 174 ? 14.524 14.447 150.164 1.00 26.06 173 CYS A C 1
ATOM 1362 O O . CYS A 1 174 ? 14.374 15.654 149.978 1.00 24.50 173 CYS A O 1
ATOM 1365 N N . ILE A 1 175 ? 14.952 13.935 151.333 1.00 24.44 174 ILE A N 1
ATOM 1366 C CA . ILE A 1 175 ? 15.291 14.758 152.492 1.00 25.22 174 ILE A CA 1
ATOM 1367 C C . ILE A 1 175 ? 16.697 15.389 152.305 1.00 31.29 174 ILE A C 1
ATOM 1368 O O . ILE A 1 175 ? 16.872 16.579 152.564 1.00 31.88 174 ILE A O 1
ATOM 1373 N N . VAL A 1 176 ? 17.672 14.602 151.791 1.00 27.83 175 VAL A N 1
ATOM 1374 C CA . VAL A 1 176 ? 19.037 15.092 151.585 1.00 27.96 175 VAL A CA 1
ATOM 1375 C C . VAL A 1 176 ? 19.191 16.015 150.358 1.00 32.05 175 VAL A C 1
ATOM 1376 O O . VAL A 1 176 ? 19.993 16.949 150.406 1.00 32.86 175 VAL A O 1
ATOM 1380 N N . ASN A 1 177 ? 18.410 15.776 149.273 1.00 27.28 176 ASN A N 1
ATOM 1381 C CA . ASN A 1 177 ? 18.528 16.588 148.042 1.00 26.87 176 ASN A CA 1
ATOM 1382 C C . ASN A 1 177 ? 17.625 17.861 148.012 1.00 30.37 176 ASN A C 1
ATOM 1383 O O . ASN A 1 177 ? 17.833 18.742 147.176 1.00 30.68 176 ASN A O 1
ATOM 1388 N N . GLY A 1 178 ? 16.651 17.932 148.917 1.00 25.86 177 GLY A N 1
ATOM 1389 C CA . GLY A 1 178 ? 15.793 19.107 149.063 1.00 25.51 177 GLY A CA 1
ATOM 1390 C C . GLY A 1 178 ? 14.532 19.101 148.225 1.00 28.69 177 GLY A C 1
ATOM 1391 O O . GLY A 1 178 ? 13.869 20.131 148.098 1.00 29.43 177 GLY A O 1
ATOM 1392 N N . THR A 1 179 ? 14.159 17.936 147.684 1.00 23.54 178 THR A N 1
ATOM 1393 C CA . THR A 1 179 ? 12.962 17.821 146.840 1.00 22.60 178 THR A CA 1
ATOM 1394 C C . THR A 1 179 ? 11.669 17.581 147.650 1.00 25.67 178 THR A C 1
ATOM 1395 O O . THR A 1 179 ? 10.573 17.702 147.097 1.00 25.68 178 THR A O 1
ATOM 1399 N N . LEU A 1 180 ? 11.799 17.250 148.958 1.00 21.42 179 LEU A N 1
ATOM 1400 C CA . LEU A 1 180 ? 10.649 16.940 149.818 1.00 21.56 179 LEU A CA 1
ATOM 1401 C C . LEU A 1 180 ? 9.633 18.090 149.899 1.00 27.45 179 LEU A C 1
ATOM 1402 O O . LEU A 1 180 ? 8.420 17.843 149.842 1.00 27.62 179 LEU A O 1
ATOM 1407 N N . ASP A 1 181 ? 10.124 19.345 150.013 1.00 24.62 180 ASP A N 1
ATOM 1408 C CA . ASP A 1 181 ? 9.259 20.536 150.096 1.00 24.52 180 ASP A CA 1
ATOM 1409 C C . ASP A 1 181 ? 8.354 20.674 148.871 1.00 26.99 180 ASP A C 1
ATOM 1410 O O . ASP A 1 181 ? 7.170 20.986 149.016 1.00 27.94 180 ASP A O 1
ATOM 1423 N N . ILE A 1 183 ? 7.600 18.075 146.602 1.00 23.78 182 ILE A N 1
ATOM 1424 C CA . ILE A 1 183 ? 6.763 16.870 146.552 1.00 23.57 182 ILE A CA 1
ATOM 1425 C C . ILE A 1 183 ? 5.488 17.038 147.381 1.00 29.40 182 ILE A C 1
ATOM 1426 O O . ILE A 1 183 ? 4.394 16.750 146.890 1.00 30.39 182 ILE A O 1
ATOM 1431 N N . LEU A 1 184 ? 5.621 17.558 148.615 1.00 26.09 183 LEU A N 1
ATOM 1432 C CA . LEU A 1 184 ? 4.473 17.777 149.503 1.00 26.01 183 LEU A CA 1
ATOM 1433 C C . LEU A 1 184 ? 3.568 18.900 149.004 1.00 30.58 183 LEU A C 1
ATOM 1434 O O . LEU A 1 184 ? 2.349 18.779 149.080 1.00 31.06 183 LEU A O 1
ATOM 1439 N N . ASP A 1 185 ? 4.161 19.977 148.458 1.00 28.08 184 ASP A N 1
ATOM 1440 C CA . ASP A 1 185 ? 3.395 21.102 147.912 1.00 29.11 184 ASP A CA 1
ATOM 1441 C C . ASP A 1 185 ? 2.552 20.665 146.705 1.00 33.02 184 ASP A C 1
ATOM 1442 O O . ASP A 1 185 ? 1.414 21.123 146.552 1.00 33.75 184 ASP A O 1
ATOM 1447 N N . ARG A 1 186 ? 3.099 19.763 145.861 1.00 27.74 185 ARG A N 1
ATOM 1448 C CA . ARG A 1 186 ? 2.405 19.300 144.658 1.00 26.99 185 ARG A CA 1
ATOM 1449 C C . ARG A 1 186 ? 1.491 18.101 144.922 1.00 30.97 185 ARG A C 1
ATOM 1450 O O . ARG A 1 186 ? 0.699 17.735 144.055 1.00 31.26 185 ARG A O 1
ATOM 1458 N N . ALA A 1 187 ? 1.552 17.527 146.141 1.00 27.27 186 ALA A N 1
ATOM 1459 C CA . ALA A 1 187 ? 0.692 16.401 146.535 1.00 26.98 186 ALA A CA 1
ATOM 1460 C C . ALA A 1 187 ? -0.723 16.900 146.882 1.00 30.96 186 ALA A C 1
ATOM 1461 O O . ALA A 1 187 ? -1.169 16.769 148.027 1.00 31.35 186 ALA A O 1
ATOM 1463 N N . LYS A 1 188 ? -1.421 17.481 145.883 1.00 26.96 187 LYS A N 1
ATOM 1464 C CA . LYS A 1 188 ? -2.735 18.120 146.057 1.00 27.02 187 LYS A CA 1
ATOM 1465 C C . LYS A 1 188 ? -3.844 17.135 146.447 1.00 33.67 187 LYS A C 1
ATOM 1466 O O . LYS A 1 188 ? -4.674 17.456 147.300 1.00 35.02 187 LYS A O 1
ATOM 1472 N N . LYS A 1 189 ? -3.886 15.962 145.788 1.00 30.18 188 LYS A N 1
ATOM 1473 C CA . LYS A 1 189 ? -4.980 14.993 145.921 1.00 30.41 188 LYS A CA 1
ATOM 1474 C C . LYS A 1 189 ? -4.535 13.692 146.670 1.00 33.07 188 LYS A C 1
ATOM 1475 O O . LYS A 1 189 ? -5.367 12.812 146.944 1.00 31.84 188 LYS A O 1
ATOM 1481 N N . ALA A 1 190 ? -3.234 13.591 147.012 1.00 29.11 189 ALA A N 1
ATOM 1482 C CA . ALA A 1 190 ? -2.702 12.401 147.675 1.00 27.86 189 ALA A CA 1
ATOM 1483 C C . ALA A 1 190 ? -3.190 12.281 149.102 1.00 32.81 189 ALA A C 1
ATOM 1484 O O . ALA A 1 190 ? -3.150 13.255 149.861 1.00 32.69 189 ALA A O 1
ATOM 1486 N N . LYS A 1 191 ? -3.700 11.096 149.458 1.00 30.14 190 LYS A N 1
ATOM 1487 C CA . LYS A 1 191 ? -4.197 10.809 150.812 1.00 30.57 190 LYS A CA 1
ATOM 1488 C C . LYS A 1 191 ? -3.196 9.940 151.591 1.00 33.90 190 LYS A C 1
ATOM 1489 O O . LYS A 1 191 ? -3.308 9.797 152.815 1.00 33.82 190 LYS A O 1
ATOM 1495 N N . LEU A 1 192 ? -2.185 9.412 150.883 1.00 29.68 191 LEU A N 1
ATOM 1496 C CA . LEU A 1 192 ? -1.175 8.534 151.452 1.00 28.64 191 LEU A CA 1
ATOM 1497 C C . LEU A 1 192 ? 0.220 8.925 150.924 1.00 31.49 191 LEU A C 1
ATOM 1498 O O . LEU A 1 192 ? 0.483 8.783 149.732 1.00 31.56 191 LEU A O 1
ATOM 1503 N N . ILE A 1 193 ? 1.085 9.487 151.804 1.00 26.72 192 ILE A N 1
ATOM 1504 C CA . ILE A 1 193 ? 2.453 9.886 151.441 1.00 25.45 192 ILE A CA 1
ATOM 1505 C C . ILE A 1 193 ? 3.455 9.154 152.326 1.00 29.66 192 ILE A C 1
ATOM 1506 O O . ILE A 1 193 ? 3.517 9.405 153.534 1.00 29.24 192 ILE A O 1
ATOM 1511 N N . VAL A 1 194 ? 4.206 8.209 151.733 1.00 26.85 193 VAL A N 1
ATOM 1512 C CA . VAL A 1 194 ? 5.172 7.386 152.466 1.00 26.47 193 VAL A CA 1
ATOM 1513 C C . VAL A 1 194 ? 6.608 7.778 152.110 1.00 30.92 193 VAL A C 1
ATOM 1514 O O . VAL A 1 194 ? 6.987 7.740 150.936 1.00 30.65 193 VAL A O 1
ATOM 1518 N N . ILE A 1 195 ? 7.409 8.141 153.121 1.00 27.81 194 ILE A N 1
ATOM 1519 C CA . ILE A 1 195 ? 8.833 8.443 152.934 1.00 27.41 194 ILE A CA 1
ATOM 1520 C C . ILE A 1 195 ? 9.633 7.196 153.332 1.00 30.43 194 ILE A C 1
ATOM 1521 O O . ILE A 1 195 ? 9.689 6.851 154.514 1.00 29.13 194 ILE A O 1
ATOM 1526 N N . THR A 1 196 ? 10.119 6.442 152.330 1.00 27.98 195 THR A N 1
ATOM 1527 C CA . THR A 1 196 ? 10.743 5.140 152.563 1.00 28.04 195 THR A CA 1
ATOM 1528 C C . THR A 1 196 ? 12.257 5.132 152.372 1.00 31.30 195 THR A C 1
ATOM 1529 O O . THR A 1 196 ? 12.773 5.745 151.436 1.00 31.14 195 THR A O 1
ATOM 1533 N N . GLY A 1 197 ? 12.944 4.371 153.224 1.00 27.02 196 GLY A N 1
ATOM 1534 C CA . GLY A 1 197 ? 14.389 4.200 153.147 1.00 26.36 196 GLY A CA 1
ATOM 1535 C C . GLY A 1 197 ? 15.115 4.479 154.447 1.00 29.30 196 GLY A C 1
ATOM 1536 O O . GLY A 1 197 ? 14.585 5.161 155.330 1.00 29.44 196 GLY A O 1
ATOM 1537 N N . PRO A 1 198 ? 16.390 4.024 154.563 1.00 25.00 197 PRO A N 1
ATOM 1538 C CA . PRO A 1 198 ? 17.160 4.283 155.805 1.00 24.00 197 PRO A CA 1
ATOM 1539 C C . PRO A 1 198 ? 17.340 5.774 156.149 1.00 26.69 197 PRO A C 1
ATOM 1540 O O . PRO A 1 198 ? 17.570 6.097 157.307 1.00 26.80 197 PRO A O 1
ATOM 1544 N N . THR A 1 199 ? 17.222 6.682 155.149 1.00 22.06 198 THR A N 1
ATOM 1545 C CA . THR A 1 199 ? 17.339 8.131 155.401 1.00 21.40 198 THR A CA 1
ATOM 1546 C C . THR A 1 199 ? 16.075 8.668 156.156 1.00 24.97 198 THR A C 1
ATOM 1547 O O . THR A 1 199 ? 16.105 9.770 156.721 1.00 25.56 198 THR A O 1
ATOM 1551 N N . GLY A 1 200 ? 15.020 7.851 156.202 1.00 19.38 199 GLY A N 1
ATOM 1552 C CA . GLY A 1 200 ? 13.780 8.191 156.893 1.00 18.38 199 GLY A CA 1
ATOM 1553 C C . GLY A 1 200 ? 13.765 7.771 158.352 1.00 20.21 199 GLY A C 1
ATOM 1554 O O . GLY A 1 200 ? 12.695 7.548 158.923 1.00 19.49 199 GLY A O 1
ATOM 1555 N N . GLN A 1 201 ? 14.962 7.699 158.983 1.00 16.07 200 GLN A N 1
ATOM 1556 C CA . GLN A 1 201 ? 15.122 7.314 160.394 1.00 15.83 200 GLN A CA 1
ATOM 1557 C C . GLN A 1 201 ? 14.692 8.430 161.346 1.00 21.11 200 GLN A C 1
ATOM 1558 O O . GLN A 1 201 ? 14.725 8.240 162.563 1.00 20.14 200 GLN A O 1
ATOM 1564 N N . LEU A 1 202 ? 14.302 9.604 160.796 1.00 20.04 201 LEU A N 1
ATOM 1565 C CA . LEU A 1 202 ? 13.908 10.773 161.599 1.00 21.12 201 LEU A CA 1
ATOM 1566 C C . LEU A 1 202 ? 12.637 10.514 162.452 1.00 26.29 201 LEU A C 1
ATOM 1567 O O . LEU A 1 202 ? 11.854 9.611 162.135 1.00 27.07 201 LEU A O 1
ATOM 1572 N N . LEU A 1 203 ? 12.463 11.281 163.553 1.00 22.53 202 LEU A N 1
ATOM 1573 C CA . LEU A 1 203 ? 11.284 11.141 164.420 1.00 22.81 202 LEU A CA 1
ATOM 1574 C C . LEU A 1 203 ? 10.011 11.573 163.686 1.00 26.78 202 LEU A C 1
ATOM 1575 O O . LEU A 1 203 ? 10.027 12.580 162.976 1.00 26.21 202 LEU A O 1
ATOM 1580 N N . PRO A 1 204 ? 8.877 10.845 163.868 1.00 24.12 203 PRO A N 1
ATOM 1581 C CA . PRO A 1 204 ? 7.633 11.247 163.179 1.00 24.20 203 PRO A CA 1
ATOM 1582 C C . PRO A 1 204 ? 7.148 12.631 163.597 1.00 29.08 203 PRO A C 1
ATOM 1583 O O . PRO A 1 204 ? 6.612 13.368 162.767 1.00 29.30 203 PRO A O 1
ATOM 1587 N N . GLU A 1 205 ? 7.390 13.011 164.877 1.00 26.04 204 GLU A N 1
ATOM 1588 C CA . GLU A 1 205 ? 6.985 14.316 165.423 1.00 26.26 204 GLU A CA 1
ATOM 1589 C C . GLU A 1 205 ? 7.588 15.500 164.634 1.00 31.80 204 GLU A C 1
ATOM 1590 O O . GLU A 1 205 ? 7.022 16.595 164.647 1.00 32.85 204 GLU A O 1
ATOM 1596 N N . PHE A 1 206 ? 8.733 15.272 163.939 1.00 27.68 205 PHE A N 1
ATOM 1597 C CA . PHE A 1 206 ? 9.381 16.305 163.123 1.00 27.02 205 PHE A CA 1
ATOM 1598 C C . PHE A 1 206 ? 8.553 16.621 161.878 1.00 31.14 205 PHE A C 1
ATOM 1599 O O . PHE A 1 206 ? 8.637 17.730 161.342 1.00 30.61 205 PHE A O 1
ATOM 1607 N N . LEU A 1 207 ? 7.756 15.640 161.410 1.00 28.36 206 LEU A N 1
ATOM 1608 C CA . LEU A 1 207 ? 6.927 15.800 160.217 1.00 28.07 206 LEU A CA 1
ATOM 1609 C C . LEU A 1 207 ? 5.454 16.085 160.568 1.00 33.20 206 LEU A C 1
ATOM 1610 O O . LEU A 1 207 ? 4.595 16.051 159.683 1.00 33.25 206 LEU A O 1
ATOM 1615 N N . LYS A 1 208 ? 5.171 16.421 161.857 1.00 30.17 207 LYS A N 1
ATOM 1616 C CA . LYS A 1 208 ? 3.818 16.790 162.298 1.00 30.70 207 LYS A CA 1
ATOM 1617 C C . LYS A 1 208 ? 3.384 18.067 161.599 1.00 33.97 207 LYS A C 1
ATOM 1618 O O . LYS A 1 208 ? 4.159 19.031 161.527 1.00 33.36 207 LYS A O 1
ATOM 1624 N N . GLY A 1 209 ? 2.175 18.051 161.043 1.00 30.21 208 GLY A N 1
ATOM 1625 C CA . GLY A 1 209 ? 1.636 19.185 160.303 1.00 30.03 208 GLY A CA 1
ATOM 1626 C C . GLY A 1 209 ? 1.808 19.057 158.802 1.00 32.45 208 GLY A C 1
ATOM 1627 O O . GLY A 1 209 ? 1.010 19.604 158.039 1.00 33.27 208 GLY A O 1
ATOM 1628 N N . THR A 1 210 ? 2.846 18.314 158.358 1.00 27.00 209 THR A N 1
ATOM 1629 C CA . THR A 1 210 ? 3.091 18.101 156.924 1.00 26.00 209 THR A CA 1
ATOM 1630 C C . THR A 1 210 ? 2.099 17.095 156.338 1.00 29.07 209 THR A C 1
ATOM 1631 O O . THR A 1 210 ? 1.348 16.461 157.083 1.00 28.59 209 THR A O 1
ATOM 1635 N N . LYS A 1 211 ? 2.110 16.935 155.005 1.00 25.71 210 LYS A N 1
ATOM 1636 C CA . LYS A 1 211 ? 1.222 15.995 154.320 1.00 26.06 210 LYS A CA 1
ATOM 1637 C C . LYS A 1 211 ? 1.719 14.539 154.437 1.00 30.79 210 LYS A C 1
ATOM 1638 O O . LYS A 1 211 ? 0.980 13.612 154.089 1.00 32.16 210 LYS A O 1
ATOM 1644 N N . VAL A 1 212 ? 2.970 14.337 154.946 1.00 26.05 211 VAL A N 1
ATOM 1645 C CA . VAL A 1 212 ? 3.548 12.991 155.148 1.00 25.03 211 VAL A CA 1
ATOM 1646 C C . VAL A 1 212 ? 2.664 12.193 156.107 1.00 28.26 211 VAL A C 1
ATOM 1647 O O . VAL A 1 212 ? 2.339 12.682 157.197 1.00 28.09 211 VAL A O 1
ATOM 1651 N N . THR A 1 213 ? 2.247 10.987 155.695 1.00 24.17 212 THR A N 1
ATOM 1652 C CA . THR A 1 213 ? 1.350 10.158 156.513 1.00 23.78 212 THR A CA 1
ATOM 1653 C C . THR A 1 213 ? 2.096 9.047 157.248 1.00 26.44 212 THR A C 1
ATOM 1654 O O . THR A 1 213 ? 1.743 8.716 158.380 1.00 26.14 212 THR A O 1
ATOM 1658 N N . HIS A 1 214 ? 3.115 8.457 156.600 1.00 22.56 213 HIS A N 1
ATOM 1659 C CA . HIS A 1 214 ? 3.880 7.351 157.175 1.00 21.64 213 HIS A CA 1
ATOM 1660 C C . HIS A 1 214 ? 5.376 7.533 156.965 1.00 24.24 213 HIS A C 1
ATOM 1661 O O . HIS A 1 214 ? 5.796 8.240 156.046 1.00 22.51 213 HIS A O 1
ATOM 1668 N N . LEU A 1 215 ? 6.179 6.848 157.789 1.00 21.56 214 LEU A N 1
ATOM 1669 C CA . LEU A 1 215 ? 7.625 6.781 157.650 1.00 21.20 214 LEU A CA 1
ATOM 1670 C C . LEU A 1 215 ? 8.040 5.324 157.615 1.00 25.28 214 LEU A C 1
ATOM 1671 O O . LEU A 1 215 ? 7.795 4.593 158.577 1.00 25.04 214 LEU A O 1
ATOM 1676 N N . ALA A 1 216 ? 8.583 4.870 156.476 1.00 22.14 215 ALA A N 1
ATOM 1677 C CA . ALA A 1 216 ? 9.058 3.494 156.336 1.00 22.14 215 ALA A CA 1
ATOM 1678 C C . ALA A 1 216 ? 10.577 3.462 156.354 1.00 27.11 215 ALA A C 1
ATOM 1679 O O . ALA A 1 216 ? 11.219 3.862 155.382 1.00 26.85 215 ALA A O 1
ATOM 1681 N N . SER A 1 217 ? 11.154 3.065 157.487 1.00 24.92 216 SER A N 1
ATOM 1682 C CA . SER A 1 217 ? 12.598 3.054 157.653 1.00 25.41 216 SER A CA 1
ATOM 1683 C C . SER A 1 217 ? 13.053 1.804 158.413 1.00 32.28 216 SER A C 1
ATOM 1684 O O . SER A 1 217 ? 12.308 0.818 158.478 1.00 31.94 216 SER A O 1
ATOM 1695 N N . LYS A 1 219 ? 15.702 0.394 161.979 1.00 28.39 218 LYS A N 1
ATOM 1696 C CA . LYS A 1 219 ? 16.520 0.694 163.147 1.00 26.99 218 LYS A CA 1
ATOM 1697 C C . LYS A 1 219 ? 17.650 -0.313 163.270 1.00 29.45 218 LYS A C 1
ATOM 1698 O O . LYS A 1 219 ? 17.411 -1.518 163.197 1.00 28.31 218 LYS A O 1
ATOM 1704 N N . VAL A 1 220 ? 18.884 0.179 163.472 1.00 26.09 219 VAL A N 1
ATOM 1705 C CA . VAL A 1 220 ? 20.064 -0.673 163.627 1.00 26.25 219 VAL A CA 1
ATOM 1706 C C . VAL A 1 220 ? 19.991 -1.469 164.945 1.00 30.72 219 VAL A C 1
ATOM 1707 O O . VAL A 1 220 ? 19.912 -0.875 166.022 1.00 30.10 219 VAL A O 1
ATOM 1711 N N . THR A 1 221 ? 19.993 -2.815 164.849 1.00 28.02 220 THR A N 1
ATOM 1712 C CA . THR A 1 221 ? 19.928 -3.695 166.025 1.00 28.65 220 THR A CA 1
ATOM 1713 C C . THR A 1 221 ? 21.324 -4.002 166.577 1.00 32.81 220 THR A C 1
ATOM 1714 O O . THR A 1 221 ? 21.482 -4.157 167.783 1.00 32.94 220 THR A O 1
ATOM 1718 N N . ASN A 1 222 ? 22.336 -4.092 165.687 1.00 29.13 221 ASN A N 1
ATOM 1719 C CA . ASN A 1 222 ? 23.731 -4.309 166.079 1.00 29.01 221 ASN A CA 1
ATOM 1720 C C . ASN A 1 222 ? 24.595 -3.222 165.446 1.00 32.15 221 ASN A C 1
ATOM 1721 O O . ASN A 1 222 ? 24.886 -3.279 164.250 1.00 31.22 221 ASN A O 1
ATOM 1726 N N . ILE A 1 223 ? 24.941 -2.193 166.233 1.00 28.95 222 ILE A N 1
ATOM 1727 C CA . ILE A 1 223 ? 25.714 -1.035 165.759 1.00 28.39 222 ILE A CA 1
ATOM 1728 C C . ILE A 1 223 ? 27.106 -1.438 165.230 1.00 33.26 222 ILE A C 1
ATOM 1729 O O . ILE A 1 223 ? 27.510 -0.975 164.161 1.00 32.49 222 ILE A O 1
ATOM 1734 N N . GLU A 1 224 ? 27.833 -2.294 165.981 1.00 31.02 223 GLU A N 1
ATOM 1735 C CA . GLU A 1 224 ? 29.188 -2.715 165.607 1.00 31.70 223 GLU A CA 1
ATOM 1736 C C . GLU A 1 224 ? 29.222 -3.465 164.273 1.00 35.56 223 GLU A C 1
ATOM 1737 O O . GLU A 1 224 ? 30.038 -3.137 163.410 1.00 34.88 223 GLU A O 1
ATOM 1743 N N . LYS A 1 225 ? 28.323 -4.457 164.095 1.00 32.32 224 LYS A N 1
ATOM 1744 C CA . LYS A 1 225 ? 28.264 -5.253 162.862 1.00 32.01 224 LYS A CA 1
ATOM 1745 C C . LYS A 1 225 ? 27.797 -4.415 161.660 1.00 34.56 224 LYS A C 1
ATOM 1746 O O . LYS A 1 225 ? 28.309 -4.596 160.552 1.00 35.40 224 LYS A O 1
ATOM 1752 N N . ALA A 1 226 ? 26.843 -3.478 161.889 1.00 28.65 225 ALA A N 1
ATOM 1753 C CA . ALA A 1 226 ? 26.329 -2.593 160.839 1.00 26.92 225 ALA A CA 1
ATOM 1754 C C . ALA A 1 226 ? 27.389 -1.574 160.385 1.00 29.87 225 ALA A C 1
ATOM 1755 O O . ALA A 1 226 ? 27.471 -1.278 159.197 1.00 30.12 225 ALA A O 1
ATOM 1757 N N . LEU A 1 227 ? 28.220 -1.060 161.333 1.00 24.97 226 LEU A N 1
ATOM 1758 C CA . LEU A 1 227 ? 29.316 -0.126 161.013 1.00 24.19 226 LEU A CA 1
ATOM 1759 C C . LEU A 1 227 ? 30.372 -0.790 160.148 1.00 27.54 226 LEU A C 1
ATOM 1760 O O . LEU A 1 227 ? 30.905 -0.159 159.238 1.00 27.13 226 LEU A O 1
ATOM 1765 N N . VAL A 1 228 ? 30.664 -2.074 160.418 1.00 24.44 227 VAL A N 1
ATOM 1766 C CA . VAL A 1 228 ? 31.613 -2.856 159.626 1.00 25.01 227 VAL A CA 1
ATOM 1767 C C . VAL A 1 228 ? 31.142 -2.933 158.174 1.00 30.66 227 VAL A C 1
ATOM 1768 O O . VAL A 1 228 ? 31.924 -2.679 157.262 1.00 31.24 227 VAL A O 1
ATOM 1772 N N . LYS A 1 229 ? 29.844 -3.198 157.965 1.00 27.73 228 LYS A N 1
ATOM 1773 C CA . LYS A 1 229 ? 29.274 -3.290 156.621 1.00 27.11 228 LYS A CA 1
ATOM 1774 C C . LYS A 1 229 ? 29.167 -1.920 155.951 1.00 29.25 228 LYS A C 1
ATOM 1775 O O . LYS A 1 229 ? 29.440 -1.810 154.757 1.00 29.40 228 LYS A O 1
ATOM 1781 N N . LEU A 1 230 ? 28.812 -0.857 156.728 1.00 24.32 229 LEU A N 1
ATOM 1782 C CA . LEU A 1 230 ? 28.732 0.514 156.178 1.00 23.05 229 LEU A CA 1
ATOM 1783 C C . LEU A 1 230 ? 30.100 0.967 155.683 1.00 26.67 229 LEU A C 1
ATOM 1784 O O . LEU A 1 230 ? 30.205 1.555 154.601 1.00 26.37 229 LEU A O 1
ATOM 1789 N N . LYS A 1 231 ? 31.162 0.659 156.464 1.00 23.27 230 LYS A N 1
ATOM 1790 C CA . LYS A 1 231 ? 32.545 0.991 156.110 1.00 23.03 230 LYS A CA 1
ATOM 1791 C C . LYS A 1 231 ? 33.025 0.160 154.917 1.00 26.85 230 LYS A C 1
ATOM 1792 O O . LYS A 1 231 ? 33.865 0.627 154.145 1.00 27.32 230 LYS A O 1
ATOM 1798 N N . LEU A 1 232 ? 32.477 -1.072 154.756 1.00 22.81 231 LEU A N 1
ATOM 1799 C CA . LEU A 1 232 ? 32.834 -1.962 153.642 1.00 23.29 231 LEU A CA 1
ATOM 1800 C C . LEU A 1 232 ? 32.058 -1.627 152.360 1.00 27.81 231 LEU A C 1
ATOM 1801 O O . LEU A 1 232 ? 32.383 -2.143 151.295 1.00 27.74 231 LEU A O 1
ATOM 1806 N N . GLY A 1 233 ? 31.045 -0.769 152.480 1.00 24.65 232 GLY A N 1
ATOM 1807 C CA . GLY A 1 233 ? 30.218 -0.358 151.350 1.00 24.24 232 GLY A CA 1
ATOM 1808 C C . GLY A 1 233 ? 29.177 -1.391 150.960 1.00 28.74 232 GLY A C 1
ATOM 1809 O O . GLY A 1 233 ? 28.775 -1.458 149.796 1.00 28.88 232 GLY A O 1
ATOM 1810 N N . SER A 1 234 ? 28.746 -2.228 151.935 1.00 25.19 233 SER A N 1
ATOM 1811 C CA . SER A 1 234 ? 27.752 -3.281 151.706 1.00 25.28 233 SER A CA 1
ATOM 1812 C C . SER A 1 234 ? 26.402 -2.864 152.273 1.00 30.46 233 SER A C 1
ATOM 1813 O O . SER A 1 234 ? 26.267 -2.720 153.491 1.00 30.45 233 SER A O 1
ATOM 1816 N N . PHE A 1 235 ? 25.405 -2.629 151.396 1.00 27.67 234 PHE A N 1
ATOM 1817 C CA . PHE A 1 235 ? 24.083 -2.215 151.856 1.00 27.59 234 PHE A CA 1
ATOM 1818 C C . PHE A 1 235 ? 23.319 -3.353 152.515 1.00 32.62 234 PHE A C 1
ATOM 1819 O O . PHE A 1 235 ? 22.797 -3.176 153.615 1.00 32.18 234 PHE A O 1
ATOM 1827 N N . LYS A 1 236 ? 23.223 -4.518 151.833 1.00 29.90 235 LYS A N 1
ATOM 1828 C CA . LYS A 1 236 ? 22.490 -5.674 152.362 1.00 29.86 235 LYS A CA 1
ATOM 1829 C C . LYS A 1 236 ? 23.097 -6.210 153.666 1.00 34.00 235 LYS A C 1
ATOM 1830 O O . LYS A 1 236 ? 22.382 -6.799 154.482 1.00 33.42 235 LYS A O 1
ATOM 1836 N N . GLY A 1 237 ? 24.395 -5.967 153.863 1.00 30.85 236 GLY A N 1
ATOM 1837 C CA . GLY A 1 237 ? 25.085 -6.325 155.098 1.00 30.72 236 GLY A CA 1
ATOM 1838 C C . GLY A 1 237 ? 24.674 -5.421 156.240 1.00 33.44 236 GLY A C 1
ATOM 1839 O O . GLY A 1 237 ? 24.525 -5.871 157.379 1.00 32.84 236 GLY A O 1
ATOM 1840 N N . PHE A 1 238 ? 24.472 -4.134 155.933 1.00 29.70 237 PHE A N 1
ATOM 1841 C CA . PHE A 1 238 ? 23.980 -3.143 156.888 1.00 29.12 237 PHE A CA 1
ATOM 1842 C C . PHE A 1 238 ? 22.475 -3.343 157.130 1.00 34.27 237 PHE A C 1
ATOM 1843 O O . PHE A 1 238 ? 22.000 -3.163 158.251 1.00 33.84 237 PHE A O 1
ATOM 1851 N N . GLU A 1 239 ? 21.733 -3.716 156.066 1.00 31.82 238 GLU A N 1
ATOM 1852 C CA . GLU A 1 239 ? 20.288 -3.948 156.116 1.00 31.77 238 GLU A CA 1
ATOM 1853 C C . GLU A 1 239 ? 19.954 -5.170 156.992 1.00 35.46 238 GLU A C 1
ATOM 1854 O O . GLU A 1 239 ? 18.948 -5.159 157.704 1.00 35.15 238 GLU A O 1
ATOM 1860 N N . SER A 1 240 ? 20.819 -6.213 156.954 1.00 32.08 239 SER A N 1
ATOM 1861 C CA . SER A 1 240 ? 20.618 -7.442 157.736 1.00 32.06 239 SER A CA 1
ATOM 1862 C C . SER A 1 240 ? 20.866 -7.221 159.237 1.00 36.01 239 SER A C 1
ATOM 1863 O O . SER A 1 240 ? 20.434 -8.033 160.056 1.00 36.74 239 SER A O 1
ATOM 1866 N N . GLU A 1 241 ? 21.557 -6.121 159.596 1.00 31.79 240 GLU A N 1
ATOM 1867 C CA . GLU A 1 241 ? 21.832 -5.782 161.000 1.00 30.98 240 GLU A CA 1
ATOM 1868 C C . GLU A 1 241 ? 20.816 -4.752 161.512 1.00 34.54 240 GLU A C 1
ATOM 1869 O O . GLU A 1 241 ? 21.059 -4.084 162.522 1.00 34.22 240 GLU A O 1
ATOM 1875 N N . SER A 1 242 ? 19.667 -4.644 160.823 1.00 30.63 241 SER A N 1
ATOM 1876 C CA . SER A 1 242 ? 18.624 -3.690 161.168 1.00 29.96 241 SER A CA 1
ATOM 1877 C C . SER A 1 242 ? 17.246 -4.333 161.091 1.00 33.81 241 SER A C 1
ATOM 1878 O O . SER A 1 242 ? 17.103 -5.421 160.529 1.00 34.37 241 SER A O 1
ATOM 1881 N N . ILE A 1 243 ? 16.222 -3.656 161.648 1.00 29.45 242 ILE A N 1
ATOM 1882 C CA . ILE A 1 243 ? 14.834 -4.107 161.557 1.00 28.73 242 ILE A CA 1
ATOM 1883 C C . ILE A 1 243 ? 13.978 -3.061 160.860 1.00 31.36 242 ILE A C 1
ATOM 1884 O O . ILE A 1 243 ? 13.976 -1.898 161.263 1.00 31.25 242 ILE A O 1
ATOM 1889 N N . LYS A 1 244 ? 13.302 -3.455 159.772 1.00 26.57 243 LYS A N 1
ATOM 1890 C CA . LYS A 1 244 ? 12.446 -2.552 159.008 1.00 25.47 243 LYS A CA 1
ATOM 1891 C C . LYS A 1 244 ? 11.162 -2.239 159.774 1.00 28.25 243 LYS A C 1
ATOM 1892 O O . LYS A 1 244 ? 10.623 -3.109 160.447 1.00 28.70 243 LYS A O 1
ATOM 1898 N N . TYR A 1 245 ? 10.669 -0.994 159.669 1.00 23.59 244 TYR A N 1
ATOM 1899 C CA . TYR A 1 245 ? 9.437 -0.583 160.344 1.00 22.99 244 TYR A CA 1
ATOM 1900 C C . TYR A 1 245 ? 8.664 0.431 159.526 1.00 25.76 244 TYR A C 1
ATOM 1901 O O . TYR A 1 245 ? 9.253 1.177 158.747 1.00 24.06 244 TYR A O 1
ATOM 1910 N N . VAL A 1 246 ? 7.343 0.487 159.737 1.00 23.30 245 VAL A N 1
ATOM 1911 C CA . VAL A 1 246 ? 6.472 1.499 159.156 1.00 23.23 245 VAL A CA 1
ATOM 1912 C C . VAL A 1 246 ? 5.741 2.194 160.304 1.00 28.67 245 VAL A C 1
ATOM 1913 O O . VAL A 1 246 ? 5.019 1.535 161.055 1.00 29.20 245 VAL A O 1
ATOM 1917 N N . ILE A 1 247 ? 5.987 3.503 160.492 1.00 25.02 246 ILE A N 1
ATOM 1918 C CA . ILE A 1 247 ? 5.382 4.254 161.592 1.00 24.83 246 ILE A CA 1
ATOM 1919 C C . ILE A 1 247 ? 4.534 5.431 161.087 1.00 28.24 246 ILE A C 1
ATOM 1920 O O . ILE A 1 247 ? 4.910 6.089 160.127 1.00 27.47 246 ILE A O 1
ATOM 1925 N N . GLU A 1 248 ? 3.356 5.644 161.696 1.00 26.04 247 GLU A N 1
ATOM 1926 C CA . GLU A 1 248 ? 2.470 6.749 161.324 1.00 25.78 247 GLU A CA 1
ATOM 1927 C C . GLU A 1 248 ? 3.007 8.078 161.846 1.00 29.34 247 GLU A C 1
ATOM 1928 O O . GLU A 1 248 ? 3.674 8.110 162.886 1.00 29.30 247 GLU A O 1
ATOM 1934 N N . VAL A 1 249 ? 2.688 9.182 161.144 1.00 25.30 248 VAL A N 1
ATOM 1935 C CA . VAL A 1 249 ? 3.092 10.533 161.554 1.00 25.89 248 VAL A CA 1
ATOM 1936 C C . VAL A 1 249 ? 1.874 11.313 162.089 1.00 42.09 248 VAL A C 1
ATOM 1937 O O . VAL A 1 249 ? 0.843 11.368 161.384 1.00 45.43 248 VAL A O 1
ATOM 1950 N N . LEU B 1 6 ? 48.565 -5.611 136.419 1.00 34.83 5 LEU B N 1
ATOM 1951 C CA . LEU B 1 6 ? 49.681 -5.064 137.202 1.00 34.03 5 LEU B CA 1
ATOM 1952 C C . LEU B 1 6 ? 49.341 -5.016 138.691 1.00 37.26 5 LEU B C 1
ATOM 1953 O O . LEU B 1 6 ? 50.197 -5.297 139.533 1.00 37.88 5 LEU B O 1
ATOM 1958 N N . LEU B 1 7 ? 48.073 -4.723 139.006 1.00 32.66 6 LEU B N 1
ATOM 1959 C CA . LEU B 1 7 ? 47.563 -4.639 140.372 1.00 31.70 6 LEU B CA 1
ATOM 1960 C C . LEU B 1 7 ? 47.601 -6.006 141.073 1.00 36.19 6 LEU B C 1
ATOM 1961 O O . LEU B 1 7 ? 47.703 -6.064 142.299 1.00 35.76 6 LEU B O 1
ATOM 1966 N N . SER B 1 8 ? 47.552 -7.104 140.288 1.00 34.14 7 SER B N 1
ATOM 1967 C CA . SER B 1 8 ? 47.639 -8.471 140.815 1.00 35.40 7 SER B CA 1
ATOM 1968 C C . SER B 1 8 ? 49.068 -8.772 141.256 1.00 40.63 7 SER B C 1
ATOM 1969 O O . SER B 1 8 ? 49.279 -9.575 142.165 1.00 41.43 7 SER B O 1
ATOM 1972 N N . ARG B 1 9 ? 50.055 -8.151 140.587 1.00 37.28 8 ARG B N 1
ATOM 1973 C CA . ARG B 1 9 ? 51.468 -8.344 140.912 1.00 37.85 8 ARG B CA 1
ATOM 1974 C C . ARG B 1 9 ? 51.882 -7.448 142.080 1.00 41.06 8 ARG B C 1
ATOM 1975 O O . ARG B 1 9 ? 52.692 -7.862 142.917 1.00 41.98 8 ARG B O 1
ATOM 1983 N N . ILE B 1 10 ? 51.293 -6.227 142.161 1.00 35.31 9 ILE B N 1
ATOM 1984 C CA . ILE B 1 10 ? 51.570 -5.283 143.251 1.00 34.18 9 ILE B CA 1
ATOM 1985 C C . ILE B 1 10 ? 51.055 -5.827 144.589 1.00 38.08 9 ILE B C 1
ATOM 1986 O O . ILE B 1 10 ? 51.764 -5.741 145.598 1.00 39.13 9 ILE B O 1
ATOM 1991 N N . LYS B 1 11 ? 49.841 -6.436 144.591 1.00 33.13 10 LYS B N 1
ATOM 1992 C CA . LYS B 1 11 ? 49.246 -6.982 145.817 1.00 32.64 10 LYS B CA 1
ATOM 1993 C C . LYS B 1 11 ? 50.070 -8.143 146.399 1.00 39.02 10 LYS B C 1
ATOM 1994 O O . LYS B 1 11 ? 50.161 -8.277 147.623 1.00 39.42 10 LYS B O 1
ATOM 2000 N N . LYS B 1 12 ? 50.705 -8.956 145.517 1.00 36.56 11 LYS B N 1
ATOM 2001 C CA . LYS B 1 12 ? 51.554 -10.078 145.935 1.00 37.83 11 LYS B CA 1
ATOM 2002 C C . LYS B 1 12 ? 52.789 -9.565 146.691 1.00 41.40 11 LYS B C 1
ATOM 2003 O O . LYS B 1 12 ? 53.174 -10.143 147.711 1.00 41.34 11 LYS B O 1
ATOM 2005 N N . LYS B 1 13 ? 53.381 -8.450 146.209 1.00 37.41 12 LYS B N 1
ATOM 2006 C CA . LYS B 1 13 ? 54.535 -7.818 146.853 1.00 37.86 12 LYS B CA 1
ATOM 2007 C C . LYS B 1 13 ? 54.119 -7.142 148.169 1.00 41.02 12 LYS B C 1
ATOM 2008 O O . LYS B 1 13 ? 54.864 -7.195 149.152 1.00 41.14 12 LYS B O 1
ATOM 2014 N N . ALA B 1 14 ? 52.930 -6.482 148.174 1.00 35.99 13 ALA B N 1
ATOM 2015 C CA . ALA B 1 14 ? 52.411 -5.756 149.340 1.00 35.11 13 ALA B CA 1
ATOM 2016 C C . ALA B 1 14 ? 52.023 -6.694 150.490 1.00 40.36 13 ALA B C 1
ATOM 2017 O O . ALA B 1 14 ? 52.186 -6.328 151.656 1.00 39.91 13 ALA B O 1
ATOM 2027 N N . GLU B 1 16 ? 53.526 -9.416 151.322 1.00 43.47 15 GLU B N 1
ATOM 2028 C CA . GLU B 1 16 ? 54.767 -9.837 151.965 1.00 45.01 15 GLU B CA 1
ATOM 2029 C C . GLU B 1 16 ? 55.239 -8.771 152.966 1.00 49.08 15 GLU B C 1
ATOM 2030 O O . GLU B 1 16 ? 55.935 -9.096 153.927 1.00 50.89 15 GLU B O 1
ATOM 2032 N N . LEU B 1 17 ? 54.839 -7.499 152.747 1.00 43.70 16 LEU B N 1
ATOM 2033 C CA . LEU B 1 17 ? 55.218 -6.382 153.620 1.00 43.22 16 LEU B CA 1
ATOM 2034 C C . LEU B 1 17 ? 54.187 -6.124 154.724 1.00 46.69 16 LEU B C 1
ATOM 2035 O O . LEU B 1 17 ? 54.503 -5.472 155.720 1.00 46.40 16 LEU B O 1
ATOM 2040 N N . ALA B 1 18 ? 52.965 -6.655 154.560 1.00 43.17 17 ALA B N 1
ATOM 2041 C CA . ALA B 1 18 ? 51.882 -6.464 155.527 1.00 42.56 17 ALA B CA 1
ATOM 2042 C C . ALA B 1 18 ? 51.943 -7.471 156.682 1.00 48.82 17 ALA B C 1
ATOM 2043 O O . ALA B 1 18 ? 51.049 -7.481 157.533 1.00 48.84 17 ALA B O 1
ATOM 2045 N N . GLU B 1 19 ? 52.999 -8.307 156.722 1.00 47.38 18 GLU B N 1
ATOM 2046 C CA . GLU B 1 19 ? 53.159 -9.350 157.746 1.00 49.09 18 GLU B CA 1
ATOM 2047 C C . GLU B 1 19 ? 53.246 -8.779 159.171 1.00 52.23 18 GLU B C 1
ATOM 2048 O O . GLU B 1 19 ? 52.631 -9.327 160.089 1.00 52.35 18 GLU B O 1
ATOM 2054 N N . ASP B 1 20 ? 54.002 -7.681 159.355 1.00 47.76 19 ASP B N 1
ATOM 2055 C CA . ASP B 1 20 ? 54.180 -7.065 160.673 1.00 47.67 19 ASP B CA 1
ATOM 2056 C C . ASP B 1 20 ? 53.229 -5.870 160.902 1.00 47.63 19 ASP B C 1
ATOM 2057 O O . ASP B 1 20 ? 53.401 -5.125 161.870 1.00 47.46 19 ASP B O 1
ATOM 2062 N N . LEU B 1 21 ? 52.205 -5.715 160.035 1.00 41.03 20 LEU B N 1
ATOM 2063 C CA . LEU B 1 21 ? 51.229 -4.623 160.158 1.00 38.42 20 LEU B CA 1
ATOM 2064 C C . LEU B 1 21 ? 49.817 -5.151 160.438 1.00 41.07 20 LEU B C 1
ATOM 2065 O O . LEU B 1 21 ? 49.456 -6.237 159.971 1.00 40.42 20 LEU B O 1
ATOM 2070 N N . LYS B 1 22 ? 49.012 -4.370 161.185 1.00 36.88 21 LYS B N 1
ATOM 2071 C CA . LYS B 1 22 ? 47.633 -4.744 161.518 1.00 36.20 21 LYS B CA 1
ATOM 2072 C C . LYS B 1 22 ? 46.644 -3.654 161.111 1.00 38.08 21 LYS B C 1
ATOM 2073 O O . LYS B 1 22 ? 46.987 -2.470 161.128 1.00 36.95 21 LYS B O 1
ATOM 2078 N N . LEU B 1 23 ? 45.410 -4.050 160.762 1.00 33.34 22 LEU B N 1
ATOM 2079 C CA . LEU B 1 23 ? 44.360 -3.107 160.390 1.00 30.94 22 LEU B CA 1
ATOM 2080 C C . LEU B 1 23 ? 43.776 -2.432 161.637 1.00 34.12 22 LEU B C 1
ATOM 2081 O O . LEU B 1 23 ? 43.413 -3.115 162.594 1.00 35.04 22 LEU B O 1
ATOM 2086 N N . VAL B 1 24 ? 43.718 -1.091 161.637 1.00 28.95 23 VAL B N 1
ATOM 2087 C CA . VAL B 1 24 ? 43.138 -0.330 162.750 1.00 28.71 23 VAL B CA 1
ATOM 2088 C C . VAL B 1 24 ? 41.698 0.082 162.406 1.00 31.53 23 VAL B C 1
ATOM 2089 O O . VAL B 1 24 ? 40.767 -0.267 163.128 1.00 31.60 23 VAL B O 1
ATOM 2093 N N . ASP B 1 25 ? 41.528 0.827 161.300 1.00 26.52 24 ASP B N 1
ATOM 2094 C CA . ASP B 1 25 ? 40.225 1.300 160.842 1.00 25.29 24 ASP B CA 1
ATOM 2095 C C . ASP B 1 25 ? 40.234 1.464 159.310 1.00 28.16 24 ASP B C 1
ATOM 2096 O O . ASP B 1 25 ? 41.304 1.465 158.696 1.00 27.63 24 ASP B O 1
ATOM 2101 N N . PHE B 1 26 ? 39.042 1.563 158.698 1.00 23.66 25 PHE B N 1
ATOM 2102 C CA . PHE B 1 26 ? 38.893 1.728 157.249 1.00 22.61 25 PHE B CA 1
ATOM 2103 C C . PHE B 1 26 ? 37.537 2.359 156.925 1.00 27.12 25 PHE B C 1
ATOM 2104 O O . PHE B 1 26 ? 36.658 2.409 157.791 1.00 26.42 25 PHE B O 1
ATOM 2112 N N . SER B 1 27 ? 37.352 2.809 155.665 1.00 24.49 26 SER B N 1
ATOM 2113 C CA . SER B 1 27 ? 36.088 3.394 155.217 1.00 24.65 26 SER B CA 1
ATOM 2114 C C . SER B 1 27 ? 36.060 3.566 153.715 1.00 27.34 26 SER B C 1
ATOM 2115 O O . SER B 1 27 ? 36.913 4.259 153.155 1.00 26.24 26 SER B O 1
ATOM 2118 N N . PHE B 1 28 ? 35.054 2.972 153.055 1.00 23.89 27 PHE B N 1
ATOM 2119 C CA . PHE B 1 28 ? 34.817 3.197 151.637 1.00 23.41 27 PHE B CA 1
ATOM 2120 C C . PHE B 1 28 ? 33.992 4.479 151.510 1.00 28.25 27 PHE B C 1
ATOM 2121 O O . PHE B 1 28 ? 32.761 4.433 151.556 1.00 28.20 27 PHE B O 1
ATOM 2129 N N . GLY B 1 29 ? 34.680 5.620 151.525 1.00 26.01 28 GLY B N 1
ATOM 2130 C CA . GLY B 1 29 ? 34.023 6.920 151.557 1.00 26.60 28 GLY B CA 1
ATOM 2131 C C . GLY B 1 29 ? 34.436 7.882 150.468 1.00 30.40 28 GLY B C 1
ATOM 2132 O O . GLY B 1 29 ? 35.263 7.550 149.615 1.00 30.10 28 GLY B O 1
ATOM 2133 N N . LEU B 1 30 ? 33.849 9.102 150.494 1.00 26.46 29 LEU B N 1
ATOM 2134 C CA . LEU B 1 30 ? 34.129 10.152 149.520 1.00 25.57 29 LEU B CA 1
ATOM 2135 C C . LEU B 1 30 ? 34.831 11.356 150.186 1.00 28.94 29 LEU B C 1
ATOM 2136 O O . LEU B 1 30 ? 34.498 11.712 151.323 1.00 28.33 29 LEU B O 1
ATOM 2141 N N . PRO B 1 31 ? 35.804 12.014 149.488 1.00 24.66 30 PRO B N 1
ATOM 2142 C CA . PRO B 1 31 ? 36.281 11.725 148.119 1.00 23.62 30 PRO B CA 1
ATOM 2143 C C . PRO B 1 31 ? 37.218 10.517 148.047 1.00 26.06 30 PRO B C 1
ATOM 2144 O O . PRO B 1 31 ? 37.425 9.965 146.965 1.00 24.68 30 PRO B O 1
ATOM 2148 N N . TYR B 1 32 ? 37.77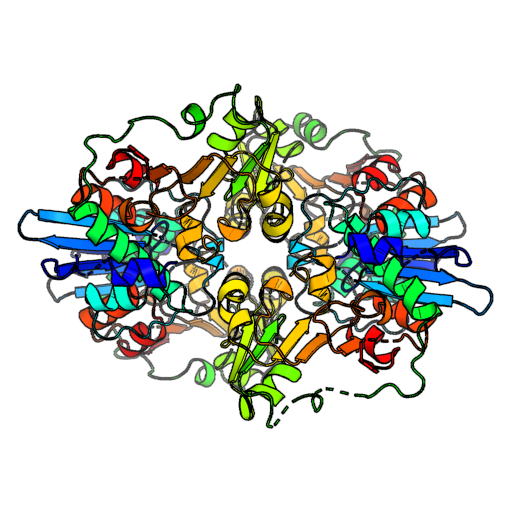2 10.096 149.200 1.00 22.45 31 TYR B N 1
ATOM 2149 C CA . TYR B 1 32 ? 38.751 9.023 149.235 1.00 21.84 31 TYR B CA 1
ATOM 2150 C C . TYR B 1 32 ? 38.374 7.891 150.154 1.00 24.66 31 TYR B C 1
ATOM 2151 O O . TYR B 1 32 ? 37.825 8.116 151.233 1.00 23.47 31 TYR B O 1
ATOM 2160 N N . THR B 1 33 ? 38.700 6.660 149.735 1.00 22.18 32 THR B N 1
ATOM 2161 C CA . THR B 1 33 ? 38.593 5.460 150.552 1.00 22.70 32 THR B CA 1
ATOM 2162 C C . THR B 1 33 ? 39.925 5.301 151.286 1.00 27.97 32 THR B C 1
ATOM 2163 O O . THR B 1 33 ? 40.986 5.375 150.653 1.00 27.48 32 THR B O 1
ATOM 2167 N N . TRP B 1 34 ? 39.883 5.164 152.622 1.00 24.54 33 TRP B N 1
ATOM 2168 C CA . TRP B 1 34 ? 41.103 5.123 153.414 1.00 24.08 33 TRP B CA 1
ATOM 2169 C C . TRP B 1 34 ? 41.242 3.862 154.259 1.00 28.16 33 TRP B C 1
ATOM 2170 O O . TRP B 1 34 ? 40.246 3.252 154.639 1.00 28.88 33 TRP B O 1
ATOM 2181 N N . VAL B 1 35 ? 42.488 3.478 154.554 1.00 23.53 34 VAL B N 1
ATOM 2182 C CA . VAL B 1 35 ? 42.803 2.339 155.411 1.00 23.09 34 VAL B CA 1
ATOM 2183 C C . VAL B 1 35 ? 43.877 2.763 156.413 1.00 27.48 34 VAL B C 1
ATOM 2184 O O . VAL B 1 35 ? 44.956 3.218 156.009 1.00 27.99 34 VAL B O 1
ATOM 2188 N N . LEU B 1 36 ? 43.560 2.688 157.714 1.00 23.07 35 LEU B N 1
ATOM 2189 C CA . LEU B 1 36 ? 44.520 3.012 158.771 1.00 22.62 35 LEU B CA 1
ATOM 2190 C C . LEU B 1 36 ? 45.181 1.728 159.279 1.00 26.58 35 LEU B C 1
ATOM 2191 O O . LEU B 1 36 ? 44.484 0.758 159.583 1.00 26.40 35 LEU B O 1
ATOM 2196 N N . VAL B 1 37 ? 46.531 1.696 159.297 1.00 23.70 36 VAL B N 1
ATOM 2197 C CA . VAL B 1 37 ? 47.295 0.530 159.777 1.00 24.89 36 VAL B CA 1
ATOM 2198 C C . VAL B 1 37 ? 48.225 0.908 160.932 1.00 32.05 36 VAL B C 1
ATOM 2199 O O . VAL B 1 37 ? 48.504 2.087 161.130 1.00 31.88 36 VAL B O 1
ATOM 2203 N N . GLU B 1 38 ? 48.715 -0.099 161.690 1.00 31.02 37 GLU B N 1
ATOM 2204 C CA . GLU B 1 38 ? 49.622 0.144 162.809 1.00 32.35 37 GLU B CA 1
ATOM 2205 C C . GLU B 1 38 ? 50.720 -0.913 162.884 1.00 38.21 37 GLU B C 1
ATOM 2206 O O . GLU B 1 38 ? 50.451 -2.111 162.741 1.00 38.11 37 GLU B O 1
ATOM 2212 N N . GLY B 1 39 ? 51.946 -0.452 163.116 1.00 35.98 38 GLY B N 1
ATOM 2213 C CA . GLY B 1 39 ? 53.107 -1.309 163.306 1.00 36.97 38 GLY B CA 1
ATOM 2214 C C . GLY B 1 39 ? 53.833 -0.991 164.593 1.00 41.48 38 GLY B C 1
ATOM 2215 O O . GLY B 1 39 ? 53.323 -0.235 165.427 1.00 40.48 38 GLY B O 1
ATOM 2216 N N . ILE B 1 40 ? 55.043 -1.544 164.763 1.00 39.75 39 ILE B N 1
ATOM 2217 C CA . ILE B 1 40 ? 55.848 -1.300 165.967 1.00 41.38 39 ILE B CA 1
ATOM 2218 C C . ILE B 1 40 ? 56.354 0.155 166.026 1.00 45.00 39 ILE B C 1
ATOM 2219 O O . ILE B 1 40 ? 56.525 0.701 167.116 1.00 45.45 39 ILE B O 1
ATOM 2221 N N . GLU B 1 41 ? 56.554 0.792 164.849 1.00 40.45 40 GLU B N 1
ATOM 2222 C CA . GLU B 1 41 ? 57.063 2.167 164.775 1.00 40.23 40 GLU B CA 1
ATOM 2223 C C . GLU B 1 41 ? 55.941 3.216 164.911 1.00 43.21 40 GLU B C 1
ATOM 2224 O O . GLU B 1 41 ? 56.205 4.353 165.316 1.00 43.28 40 GLU B O 1
ATOM 2230 N N . GLY B 1 42 ? 54.714 2.829 164.567 1.00 38.36 41 GLY B N 1
ATOM 2231 C CA . GLY B 1 42 ? 53.567 3.724 164.654 1.00 36.82 41 GLY B CA 1
ATOM 2232 C C . GLY B 1 42 ? 52.474 3.408 163.659 1.00 38.58 41 GLY B C 1
ATOM 2233 O O . GLY B 1 42 ? 52.357 2.268 163.198 1.00 38.27 41 GLY B O 1
ATOM 2234 N N . ARG B 1 43 ? 51.659 4.429 163.313 1.00 33.22 42 ARG B N 1
ATOM 2235 C CA . ARG B 1 43 ? 50.534 4.270 162.386 1.00 31.38 42 ARG B CA 1
ATOM 2236 C C . ARG B 1 43 ? 50.812 4.877 161.000 1.00 34.76 42 ARG B C 1
ATOM 2237 O O . ARG B 1 43 ? 51.656 5.764 160.868 1.00 35.00 42 ARG B O 1
ATOM 2245 N N . ALA B 1 44 ? 50.069 4.408 159.971 1.00 30.42 43 ALA B N 1
ATOM 2246 C CA . ALA B 1 44 ? 50.179 4.920 158.603 1.00 29.56 43 ALA B CA 1
ATOM 2247 C C . ALA B 1 44 ? 48.821 4.939 157.940 1.00 32.79 43 ALA B C 1
ATOM 2248 O O . ALA B 1 44 ? 48.052 3.991 158.089 1.00 32.59 43 ALA B O 1
ATOM 2250 N N . LEU B 1 45 ? 48.515 6.013 157.199 1.00 29.16 44 LEU B N 1
ATOM 2251 C CA . LEU B 1 45 ? 47.223 6.140 156.528 1.00 27.93 44 LEU B CA 1
ATOM 2252 C C . LEU B 1 45 ? 47.372 6.069 155.015 1.00 30.74 44 LEU B C 1
ATOM 2253 O O . LEU B 1 45 ? 48.088 6.877 154.417 1.00 30.83 44 LEU B O 1
ATOM 2258 N N . GLY B 1 46 ? 46.714 5.086 154.414 1.00 25.97 45 GLY B N 1
ATOM 2259 C CA . GLY B 1 46 ? 46.694 4.914 152.970 1.00 24.87 45 GLY B CA 1
ATOM 2260 C C . GLY B 1 46 ? 45.348 5.264 152.380 1.00 27.53 45 GLY B C 1
ATOM 2261 O O . GLY B 1 46 ? 44.309 4.955 152.975 1.00 25.92 45 GLY B O 1
ATOM 2262 N N . VAL B 1 47 ? 45.350 5.958 151.221 1.00 23.70 46 VAL B N 1
ATOM 2263 C CA . VAL B 1 47 ? 44.111 6.380 150.566 1.00 22.68 46 VAL B CA 1
ATOM 2264 C C . VAL B 1 47 ? 44.037 5.920 149.114 1.00 26.45 46 VAL B C 1
ATOM 2265 O O . VAL B 1 47 ? 45.059 5.680 148.487 1.00 25.28 46 VAL B O 1
ATOM 2269 N N . ALA B 1 48 ? 42.815 5.801 148.591 1.00 24.29 47 ALA B N 1
ATOM 2270 C CA . ALA B 1 48 ? 42.546 5.477 147.191 1.00 24.20 47 ALA B CA 1
ATOM 2271 C C . ALA B 1 48 ? 41.302 6.237 146.761 1.00 28.61 47 ALA B C 1
ATOM 2272 O O . ALA B 1 48 ? 40.356 6.344 147.540 1.00 28.51 47 ALA B O 1
ATOM 2282 N N . THR B 1 50 ? 37.827 7.125 145.456 1.00 26.02 49 THR B N 1
ATOM 2283 C CA . THR B 1 50 ? 36.561 6.454 145.213 1.00 26.02 49 THR B CA 1
ATOM 2284 C C . THR B 1 50 ? 35.956 6.972 143.908 1.00 31.31 49 THR B C 1
ATOM 2285 O O . THR B 1 50 ? 35.910 8.194 143.680 1.00 30.98 49 THR B O 1
ATOM 2289 N N . LEU B 1 51 ? 35.556 6.045 143.023 1.00 28.27 50 LEU B N 1
ATOM 2290 C CA . LEU B 1 51 ? 34.929 6.381 141.746 1.00 28.20 50 LEU B CA 1
ATOM 2291 C C . LEU B 1 51 ? 33.480 5.846 141.746 1.00 33.90 50 LEU B C 1
ATOM 2292 O O . LEU B 1 51 ? 33.236 4.699 141.357 1.00 33.77 50 LEU B O 1
ATOM 2297 N N . PRO B 1 52 ? 32.525 6.630 142.312 1.00 31.63 51 PRO B N 1
ATOM 2298 C CA . PRO B 1 52 ? 31.140 6.132 142.434 1.00 32.87 51 PRO B CA 1
ATOM 2299 C C . PRO B 1 52 ? 30.474 5.796 141.099 1.00 39.55 51 PRO B C 1
ATOM 2300 O O . PRO B 1 52 ? 29.636 4.896 141.041 1.00 39.22 51 PRO B O 1
ATOM 2304 N N . GLU B 1 53 ? 30.865 6.504 140.016 1.00 38.60 52 GLU B N 1
ATOM 2305 C CA . GLU B 1 53 ? 30.321 6.257 138.674 1.00 39.90 52 GLU B CA 1
ATOM 2306 C C . GLU B 1 53 ? 30.683 4.840 138.158 1.00 44.97 52 GLU B C 1
ATOM 2307 O O . GLU B 1 53 ? 30.035 4.333 137.240 1.00 45.55 52 GLU B O 1
ATOM 2313 N N . GLU B 1 54 ? 31.697 4.197 138.783 1.00 41.34 53 GLU B N 1
ATOM 2314 C CA . GLU B 1 54 ? 32.145 2.846 138.419 1.00 41.01 53 GLU B CA 1
ATOM 2315 C C . GLU B 1 54 ? 31.422 1.775 139.256 1.00 44.31 53 GLU B C 1
ATOM 2316 O O . GLU B 1 54 ? 31.499 0.588 138.932 1.00 43.96 53 GLU B O 1
ATOM 2322 N N . VAL B 1 55 ? 30.739 2.199 140.351 1.00 40.64 54 VAL B N 1
ATOM 2323 C CA . VAL B 1 55 ? 30.031 1.278 141.253 1.00 40.66 54 VAL B CA 1
ATOM 2324 C C . VAL B 1 55 ? 28.745 0.756 140.609 1.00 45.86 54 VAL B C 1
ATOM 2325 O O . VAL B 1 55 ? 27.869 1.547 140.235 1.00 46.57 54 VAL B O 1
ATOM 2329 N N . GLN B 1 56 ? 28.643 -0.580 140.464 1.00 42.09 55 GLN B N 1
ATOM 2330 C CA . GLN B 1 56 ? 27.479 -1.241 139.872 1.00 43.29 55 GLN B CA 1
ATOM 2331 C C . GLN B 1 56 ? 26.532 -1.773 140.955 1.00 47.29 55 GLN B C 1
ATOM 2332 O O . GLN B 1 56 ? 25.308 -1.706 140.794 1.00 47.84 55 GLN B O 1
ATOM 2334 N N . ARG B 1 57 ? 27.101 -2.345 142.041 1.00 42.46 56 ARG B N 1
ATOM 2335 C CA . ARG B 1 57 ? 26.332 -2.857 143.185 1.00 41.83 56 ARG B CA 1
ATOM 2336 C C . ARG B 1 57 ? 27.075 -2.568 144.491 1.00 42.28 56 ARG B C 1
ATOM 2337 O O . ARG B 1 57 ? 28.307 -2.691 144.542 1.00 41.38 56 ARG B O 1
ATOM 2345 N N . TYR B 1 58 ? 26.340 -2.178 145.548 1.00 36.20 57 TYR B N 1
ATOM 2346 C CA . TYR B 1 58 ? 26.957 -1.927 146.846 1.00 33.40 57 TYR B CA 1
ATOM 2347 C C . TYR B 1 58 ? 27.049 -3.206 147.648 1.00 34.53 57 TYR B C 1
ATOM 2348 O O . TYR B 1 58 ? 26.249 -3.442 148.561 1.00 34.25 57 TYR B O 1
ATOM 2357 N N . THR B 1 59 ? 27.989 -4.078 147.248 1.00 29.42 58 THR B N 1
ATOM 2358 C CA . THR B 1 59 ? 28.219 -5.374 147.883 1.00 29.01 58 THR B CA 1
ATOM 2359 C C . THR B 1 59 ? 29.709 -5.556 148.185 1.00 31.78 58 THR B C 1
ATOM 2360 O O . THR B 1 59 ? 30.558 -4.959 147.515 1.00 29.74 58 THR B O 1
ATOM 2364 N N . ASN B 1 60 ? 30.025 -6.394 149.188 1.00 29.22 59 ASN B N 1
ATOM 2365 C CA . ASN B 1 60 ? 31.405 -6.714 149.547 1.00 28.41 59 ASN B CA 1
ATOM 2366 C C . ASN B 1 60 ? 31.492 -8.146 150.091 1.00 33.94 59 ASN B C 1
ATOM 2367 O O . ASN B 1 60 ? 30.793 -8.487 151.045 1.00 34.32 59 ASN B O 1
ATOM 2372 N N . SER B 1 61 ? 32.331 -8.989 149.465 1.00 31.48 60 SER B N 1
ATOM 2373 C CA . SER B 1 61 ? 32.498 -10.392 149.868 1.00 32.81 60 SER B CA 1
ATOM 2374 C C . SER B 1 61 ? 33.279 -10.531 151.182 1.00 38.98 60 SER B C 1
ATOM 2375 O O . SER B 1 61 ? 33.203 -11.579 151.831 1.00 39.91 60 SER B O 1
ATOM 2378 N N . ILE B 1 62 ? 34.032 -9.472 151.578 1.00 35.45 61 ILE B N 1
ATOM 2379 C CA . ILE B 1 62 ? 34.811 -9.473 152.823 1.00 35.43 61 ILE B CA 1
ATOM 2380 C C . ILE B 1 62 ? 33.889 -9.532 154.050 1.00 40.74 61 ILE B C 1
ATOM 2381 O O . ILE B 1 62 ? 33.089 -8.618 154.269 1.00 39.90 61 ILE B O 1
ATOM 2386 N N . GLU B 1 63 ? 33.977 -10.631 154.823 1.00 39.02 62 GLU B N 1
ATOM 2387 C CA . GLU B 1 63 ? 33.175 -10.804 156.036 1.00 39.73 62 GLU B CA 1
ATOM 2388 C C . GLU B 1 63 ? 33.977 -10.388 157.268 1.00 43.49 62 GLU B C 1
ATOM 2389 O O . GLU B 1 63 ? 33.481 -9.620 158.100 1.00 42.40 62 GLU B O 1
ATOM 2395 N N . GLU B 1 64 ? 35.233 -10.866 157.367 1.00 40.66 63 GLU B N 1
ATOM 2396 C CA . GLU B 1 64 ? 36.133 -10.495 158.454 1.00 40.43 63 GLU B CA 1
ATOM 2397 C C . GLU B 1 64 ? 37.226 -9.558 157.932 1.00 42.21 63 GLU B C 1
ATOM 2398 O O . GLU B 1 64 ? 38.150 -10.006 157.242 1.00 42.13 63 GLU B O 1
ATOM 2404 N N . PRO B 1 65 ? 37.113 -8.231 158.191 1.00 36.83 64 PRO B N 1
ATOM 2405 C CA . PRO B 1 65 ? 38.108 -7.299 157.639 1.00 35.25 64 PRO B CA 1
ATOM 2406 C C . PRO B 1 65 ? 39.482 -7.432 158.282 1.00 38.29 64 PRO B C 1
ATOM 2407 O O . PRO B 1 65 ? 39.598 -7.492 159.507 1.00 38.59 64 PRO B O 1
ATOM 2411 N N . SER B 1 66 ? 40.522 -7.522 157.443 1.00 33.67 65 SER B N 1
ATOM 2412 C CA . SER B 1 66 ? 41.917 -7.573 157.874 1.00 33.28 65 SER B CA 1
ATOM 2413 C C . SER B 1 66 ? 42.786 -6.951 156.791 1.00 36.08 65 SER B C 1
ATOM 2414 O O . SER B 1 66 ? 42.317 -6.757 155.663 1.00 34.74 65 SER B O 1
ATOM 2417 N N . LEU B 1 67 ? 44.042 -6.625 157.121 1.00 32.81 66 LEU B N 1
ATOM 2418 C CA . LEU B 1 67 ? 44.955 -6.009 156.167 1.00 32.03 66 LEU B CA 1
ATOM 2419 C C . LEU B 1 67 ? 45.266 -6.941 154.983 1.00 36.28 66 LEU B C 1
ATOM 2420 O O . LEU B 1 67 ? 45.193 -6.506 153.834 1.00 35.71 66 LEU B O 1
ATOM 2425 N N . LEU B 1 68 ? 45.551 -8.235 155.261 1.00 33.12 67 LEU B N 1
ATOM 2426 C CA . LEU B 1 68 ? 45.849 -9.220 154.211 1.00 32.96 67 LEU B CA 1
ATOM 2427 C C . LEU B 1 68 ? 44.622 -9.516 153.331 1.00 35.50 67 LEU B C 1
ATOM 2428 O O . LEU B 1 68 ? 44.770 -9.705 152.124 1.00 34.69 67 LEU B O 1
ATOM 2433 N N . GLU B 1 69 ? 43.407 -9.528 153.938 1.00 31.58 68 GLU B N 1
ATOM 2434 C CA . GLU B 1 69 ? 42.150 -9.755 153.211 1.00 30.93 68 GLU B CA 1
ATOM 2435 C C . GLU B 1 69 ? 41.871 -8.590 152.244 1.00 32.21 68 GLU B C 1
ATOM 2436 O O . GLU B 1 69 ? 41.484 -8.823 151.095 1.00 31.79 68 GLU B O 1
ATOM 2442 N N . PHE B 1 70 ? 42.098 -7.338 152.703 1.00 26.72 69 PHE B N 1
ATOM 2443 C CA . PHE B 1 70 ? 41.902 -6.145 151.873 1.00 24.95 69 PHE B CA 1
ATOM 2444 C C . PHE B 1 70 ? 42.833 -6.154 150.672 1.00 29.54 69 PHE B C 1
ATOM 2445 O O . PHE B 1 70 ? 42.369 -5.998 149.540 1.00 28.73 69 PHE B O 1
ATOM 2453 N N . ILE B 1 71 ? 44.157 -6.395 150.910 1.00 26.78 70 ILE B N 1
ATOM 2454 C CA . ILE B 1 71 ? 45.171 -6.430 149.842 1.00 26.45 70 ILE B CA 1
ATOM 2455 C C . ILE B 1 71 ? 44.895 -7.551 148.816 1.00 31.58 70 ILE B C 1
ATOM 2456 O O . ILE B 1 71 ? 45.117 -7.347 147.623 1.00 31.09 70 ILE B O 1
ATOM 2461 N N . ASP B 1 72 ? 44.362 -8.713 149.276 1.00 29.63 71 ASP B N 1
ATOM 2462 C CA . ASP B 1 72 ? 44.062 -9.850 148.385 1.00 31.22 71 ASP B CA 1
ATOM 2463 C C . ASP B 1 72 ? 42.918 -9.545 147.388 1.00 36.82 71 ASP B C 1
ATOM 2464 O O . ASP B 1 72 ? 42.855 -10.163 146.325 1.00 38.14 71 ASP B O 1
ATOM 2469 N N . LYS B 1 73 ? 42.029 -8.589 147.729 1.00 32.64 72 LYS B N 1
ATOM 2470 C CA . LYS B 1 73 ? 40.902 -8.221 146.859 1.00 32.18 72 LYS B CA 1
ATOM 2471 C C . LYS B 1 73 ? 41.234 -6.978 145.978 1.00 37.17 72 LYS B C 1
ATOM 2472 O O . LYS B 1 73 ? 40.332 -6.402 145.365 1.00 36.95 72 LYS B O 1
ATOM 2478 N N . ALA B 1 74 ? 42.528 -6.587 145.903 1.00 33.85 73 ALA B N 1
ATOM 2479 C CA . ALA B 1 74 ? 42.946 -5.401 145.134 1.00 32.95 73 ALA B CA 1
ATOM 2480 C C . ALA B 1 74 ? 42.742 -5.579 143.629 1.00 37.81 73 ALA B C 1
ATOM 2481 O O . ALA B 1 74 ? 42.589 -4.593 142.912 1.00 37.81 73 ALA B O 1
ATOM 2483 N N . ASP B 1 75 ? 42.744 -6.831 143.151 1.00 34.36 74 ASP B N 1
ATOM 2484 C CA . ASP B 1 75 ? 42.538 -7.130 141.734 1.00 34.05 74 ASP B CA 1
ATOM 2485 C C . ASP B 1 75 ? 41.109 -7.669 141.477 1.00 38.48 74 ASP B C 1
ATOM 2486 O O . ASP B 1 75 ? 40.853 -8.288 140.440 1.00 39.41 74 ASP B O 1
ATOM 2491 N N . SER B 1 76 ? 40.186 -7.417 142.418 1.00 34.35 75 SER B N 1
ATOM 2492 C CA . SER B 1 76 ? 38.797 -7.883 142.327 1.00 34.35 75 SER B CA 1
ATOM 2493 C C . SER B 1 76 ? 38.041 -7.200 141.189 1.00 36.86 75 SER B C 1
ATOM 2494 O O . SER B 1 76 ? 38.405 -6.106 140.781 1.00 35.70 75 SER B O 1
ATOM 2497 N N . LEU B 1 77 ? 36.973 -7.841 140.688 1.00 33.49 76 LEU B N 1
ATOM 2498 C CA . LEU B 1 77 ? 36.115 -7.236 139.664 1.00 33.13 76 LEU B CA 1
ATOM 2499 C C . LEU B 1 77 ? 35.215 -6.180 140.315 1.00 35.92 76 LEU B C 1
ATOM 2500 O O . LEU B 1 77 ? 34.693 -5.292 139.630 1.00 35.83 76 LEU B O 1
ATOM 2505 N N . ASN B 1 78 ? 35.040 -6.281 141.649 1.00 31.01 77 ASN B N 1
ATOM 2506 C CA . ASN B 1 78 ? 34.249 -5.347 142.437 1.00 29.17 77 ASN B CA 1
ATOM 2507 C C . ASN B 1 78 ? 35.103 -4.111 142.760 1.00 29.08 77 ASN B C 1
ATOM 2508 O O . ASN B 1 78 ? 36.133 -4.230 143.434 1.00 28.40 77 ASN B O 1
ATOM 2513 N N . ILE B 1 79 ? 34.688 -2.930 142.255 1.00 23.02 78 ILE B N 1
ATOM 2514 C CA . ILE B 1 79 ? 35.417 -1.666 142.472 1.00 21.08 78 ILE B CA 1
ATOM 2515 C C . ILE B 1 79 ? 35.563 -1.322 143.971 1.00 23.52 78 ILE B C 1
ATOM 2516 O O . ILE B 1 79 ? 36.613 -0.817 144.382 1.00 22.67 78 ILE B O 1
ATOM 2521 N N . ILE B 1 80 ? 34.533 -1.655 144.795 1.00 19.04 79 ILE B N 1
ATOM 2522 C CA . ILE B 1 80 ? 34.573 -1.413 146.248 1.00 17.89 79 ILE B CA 1
ATOM 2523 C C . ILE B 1 80 ? 35.719 -2.212 146.885 1.00 21.31 79 ILE B C 1
ATOM 2524 O O . ILE B 1 80 ? 36.486 -1.663 147.680 1.00 21.09 79 ILE B O 1
ATOM 2529 N N . GLU B 1 81 ? 35.863 -3.496 146.489 1.00 16.97 80 GLU B N 1
ATOM 2530 C CA . GLU B 1 81 ? 36.929 -4.368 146.977 1.00 16.10 80 GLU B CA 1
ATOM 2531 C C . GLU B 1 81 ? 38.309 -3.914 146.464 1.00 19.24 80 GLU B C 1
ATOM 2532 O O . GLU B 1 81 ? 39.290 -4.007 147.205 1.00 19.59 80 GLU B O 1
ATOM 2538 N N . ARG B 1 82 ? 38.381 -3.400 145.200 1.00 14.46 81 ARG B N 1
ATOM 2539 C CA . ARG B 1 82 ? 39.634 -2.878 144.621 1.00 14.24 81 ARG B CA 1
ATOM 2540 C C . ARG B 1 82 ? 40.093 -1.627 145.353 1.00 19.57 81 ARG B C 1
ATOM 2541 O O . ARG B 1 82 ? 41.269 -1.516 145.694 1.00 19.49 81 ARG B O 1
ATOM 2549 N N . THR B 1 83 ? 39.175 -0.640 145.526 1.00 16.96 82 THR B N 1
ATOM 2550 C CA . THR B 1 83 ? 39.494 0.642 146.169 1.00 17.13 82 THR B CA 1
ATOM 2551 C C . THR B 1 83 ? 39.994 0.434 147.605 1.00 23.65 82 THR B C 1
ATOM 2552 O O . THR B 1 83 ? 41.021 0.999 147.981 1.00 24.02 82 THR B O 1
ATOM 2556 N N . LEU B 1 84 ? 39.318 -0.450 148.378 1.00 21.51 83 LEU B N 1
ATOM 2557 C CA . LEU B 1 84 ? 39.743 -0.793 149.745 1.00 21.57 83 LEU B CA 1
ATOM 2558 C C . LEU B 1 84 ? 41.095 -1.526 149.739 1.00 25.85 83 LEU B C 1
ATOM 2559 O O . LEU B 1 84 ? 41.899 -1.341 150.650 1.00 26.67 83 LEU B O 1
ATOM 2564 N N . GLY B 1 85 ? 41.338 -2.320 148.692 1.00 22.04 84 GLY B N 1
ATOM 2565 C CA . GLY B 1 85 ? 42.592 -3.048 148.509 1.00 21.82 84 GLY B CA 1
ATOM 2566 C C . GLY B 1 85 ? 43.756 -2.144 148.169 1.00 25.71 84 GLY B C 1
ATOM 2567 O O . GLY B 1 85 ? 44.833 -2.276 148.750 1.00 26.54 84 GLY B O 1
ATOM 2568 N N . VAL B 1 86 ? 43.546 -1.200 147.225 1.00 21.72 85 VAL B N 1
ATOM 2569 C CA . VAL B 1 86 ? 44.570 -0.219 146.827 1.00 20.87 85 VAL B CA 1
ATOM 2570 C C . VAL B 1 86 ? 44.877 0.720 147.993 1.00 25.03 85 VAL B C 1
ATOM 2571 O O . VAL B 1 86 ? 46.046 1.000 148.268 1.00 25.75 85 VAL B O 1
ATOM 2575 N N . ALA B 1 87 ? 43.833 1.143 148.728 1.00 21.46 86 ALA B N 1
ATOM 2576 C CA . ALA B 1 87 ? 44.016 1.973 149.916 1.00 21.57 86 ALA B CA 1
ATOM 2577 C C . ALA B 1 87 ? 44.896 1.239 150.937 1.00 26.64 86 ALA B C 1
ATOM 2578 O O . ALA B 1 87 ? 45.839 1.826 151.461 1.00 27.11 86 ALA B O 1
ATOM 2580 N N . ALA B 1 88 ? 44.661 -0.088 151.111 1.00 23.65 87 ALA B N 1
ATOM 2581 C CA . ALA B 1 88 ? 45.429 -0.933 152.029 1.00 24.10 87 ALA B CA 1
ATOM 2582 C C . ALA B 1 88 ? 46.877 -1.104 151.561 1.00 29.20 87 ALA B C 1
ATOM 2583 O O . ALA B 1 88 ? 47.789 -1.103 152.389 1.00 30.07 87 ALA B O 1
ATOM 2585 N N . ILE B 1 89 ? 47.094 -1.244 150.225 1.00 25.60 88 ILE B N 1
ATOM 2586 C CA . ILE B 1 89 ? 48.450 -1.333 149.650 1.00 26.06 88 ILE B CA 1
ATOM 2587 C C . ILE B 1 89 ? 49.203 -0.028 149.927 1.00 29.37 88 ILE B C 1
ATOM 2588 O O . ILE B 1 89 ? 50.367 -0.056 150.333 1.00 29.46 88 ILE B O 1
ATOM 2593 N N . ASN B 1 90 ? 48.508 1.115 149.766 1.00 25.18 89 ASN B N 1
ATOM 2594 C CA . ASN B 1 90 ? 49.067 2.433 150.033 1.00 24.87 89 ASN B CA 1
ATOM 2595 C C . ASN B 1 90 ? 49.363 2.617 151.527 1.00 29.52 89 ASN B C 1
ATOM 2596 O O . ASN B 1 90 ? 50.364 3.239 151.878 1.00 28.91 89 ASN B O 1
ATOM 2601 N N . ALA B 1 91 ? 48.508 2.031 152.409 1.00 26.33 90 ALA B N 1
ATOM 2602 C CA . ALA B 1 91 ? 48.682 2.104 153.868 1.00 26.63 90 ALA B CA 1
ATOM 2603 C C . ALA B 1 91 ? 49.945 1.383 154.312 1.00 30.88 90 ALA B C 1
ATOM 2604 O O . ALA B 1 91 ? 50.686 1.902 155.146 1.00 31.97 90 ALA B O 1
ATOM 2606 N N . VAL B 1 92 ? 50.208 0.197 153.734 1.00 26.56 91 VAL B N 1
ATOM 2607 C CA . VAL B 1 92 ? 51.431 -0.574 153.993 1.00 27.27 91 VAL B CA 1
ATOM 2608 C C . VAL B 1 92 ? 52.651 0.187 153.417 1.00 30.18 91 VAL B C 1
ATOM 2609 O O . VAL B 1 92 ? 53.693 0.276 154.068 1.00 30.48 91 VAL B O 1
ATOM 2613 N N . SER B 1 93 ? 52.480 0.783 152.225 1.00 25.48 92 SER B N 1
ATOM 2614 C CA . SER B 1 93 ? 53.527 1.541 151.543 1.00 25.24 92 SER B CA 1
ATOM 2615 C C . SER B 1 93 ? 53.928 2.797 152.322 1.00 29.28 92 SER B C 1
ATOM 2616 O O . SER B 1 93 ? 55.112 3.083 152.446 1.00 28.69 92 SER B O 1
ATOM 2619 N N . GLN B 1 94 ? 52.932 3.548 152.845 1.00 26.37 93 GLN B N 1
ATOM 2620 C CA . GLN B 1 94 ? 53.175 4.791 153.599 1.00 26.29 93 GLN B CA 1
ATOM 2621 C C . GLN B 1 94 ? 53.895 4.537 154.926 1.00 32.39 93 GLN B C 1
ATOM 2622 O O . GLN B 1 94 ? 54.533 5.446 155.464 1.00 34.08 93 GLN B O 1
ATOM 2628 N N . TYR B 1 95 ? 53.814 3.300 155.442 1.00 28.24 94 TYR B N 1
ATOM 2629 C CA . TYR B 1 95 ? 54.525 2.904 156.653 1.00 28.80 94 TYR B CA 1
ATOM 2630 C C . TYR B 1 95 ? 56.015 2.690 156.340 1.00 33.43 94 TYR B C 1
ATOM 2631 O O . TYR B 1 95 ? 56.869 3.068 157.139 1.00 33.53 94 TYR B O 1
ATOM 2640 N N . TYR B 1 96 ? 56.320 2.114 155.152 1.00 30.97 95 TYR B N 1
ATOM 2641 C CA . TYR B 1 96 ? 57.691 1.776 154.749 1.00 32.48 95 TYR B CA 1
ATOM 2642 C C . TYR B 1 96 ? 58.317 2.784 153.739 1.00 35.85 95 TYR B C 1
ATOM 2643 O O . TYR B 1 96 ? 59.486 2.634 153.371 1.00 36.05 95 TYR B O 1
ATOM 2652 N N . ILE B 1 97 ? 57.549 3.825 153.328 1.00 31.81 96 ILE B N 1
ATOM 2653 C CA . ILE B 1 97 ? 58.017 4.826 152.348 1.00 31.30 96 ILE B CA 1
ATOM 2654 C C . ILE B 1 97 ? 59.241 5.617 152.853 1.00 36.63 96 ILE B C 1
ATOM 2655 O O . ILE B 1 97 ? 59.269 6.050 154.008 1.00 36.90 96 ILE B O 1
ATOM 2660 N N . ASP B 1 98 ? 60.273 5.739 152.008 1.00 33.88 97 ASP B N 1
ATOM 2661 C CA . ASP B 1 98 ? 61.439 6.563 152.323 1.00 34.86 97 ASP B CA 1
ATOM 2662 C C . ASP B 1 98 ? 61.386 7.869 151.498 1.00 38.54 97 ASP B C 1
ATOM 2663 O O . ASP B 1 98 ? 61.607 7.853 150.280 1.00 37.75 97 ASP B O 1
ATOM 2668 N N . LEU B 1 99 ? 61.019 8.972 152.148 1.00 35.11 98 LEU B N 1
ATOM 2669 C CA . LEU B 1 99 ? 60.869 10.253 151.462 1.00 34.42 98 LEU B CA 1
ATOM 2670 C C . LEU B 1 99 ? 61.984 11.210 151.831 1.00 41.31 98 LEU B C 1
ATOM 2671 O O . LEU B 1 99 ? 61.787 12.427 151.792 1.00 40.75 98 LEU B O 1
ATOM 2676 N N . ARG B 1 100 ? 63.170 10.667 152.180 1.00 41.36 99 ARG B N 1
ATOM 2677 C CA . ARG B 1 100 ? 64.292 11.469 152.648 1.00 43.96 99 ARG B CA 1
ATOM 2678 C C . ARG B 1 100 ? 64.568 12.672 151.750 1.00 52.98 99 ARG B C 1
ATOM 2679 O O . ARG B 1 100 ? 64.311 13.806 152.162 1.00 54.31 99 ARG B O 1
ATOM 2687 N N . GLU B 1 101 ? 64.971 12.434 150.497 1.00 50.94 100 GLU B N 1
ATOM 2688 C CA . GLU B 1 101 ? 65.230 13.521 149.557 1.00 51.70 100 GLU B CA 1
ATOM 2689 C C . GLU B 1 101 ? 64.168 13.539 148.443 1.00 56.56 100 GLU B C 1
ATOM 2690 O O . GLU B 1 101 ? 64.516 13.486 147.259 1.00 56.65 100 GLU B O 1
ATOM 2696 N N . ALA B 1 102 ? 62.868 13.636 148.817 1.00 53.60 101 ALA B N 1
ATOM 2697 C CA . ALA B 1 102 ? 61.768 13.626 147.833 1.00 53.04 101 ALA B CA 1
ATOM 2698 C C . ALA B 1 102 ? 61.523 15.017 147.193 1.00 60.15 101 ALA B C 1
ATOM 2699 O O . ALA B 1 102 ? 61.235 15.985 147.907 1.00 60.73 101 ALA B O 1
ATOM 2701 N N . LYS B 1 103 ? 61.602 15.094 145.827 1.00 57.69 102 LYS B N 1
ATOM 2702 C CA . LYS B 1 103 ? 61.428 16.346 145.060 1.00 58.00 102 LYS B CA 1
ATOM 2703 C C . LYS B 1 103 ? 59.987 16.853 145.107 1.00 61.99 102 LYS B C 1
ATOM 2704 O O . LYS B 1 103 ? 59.061 16.051 145.155 1.00 60.94 102 LYS B O 1
ATOM 2706 N N . TRP B 1 104 ? 59.797 18.195 145.086 1.00 59.08 103 TRP B N 1
ATOM 2707 C CA . TRP B 1 104 ? 58.460 18.806 145.126 1.00 58.25 103 TRP B CA 1
ATOM 2708 C C . TRP B 1 104 ? 57.719 18.617 143.796 1.00 61.79 103 TRP B C 1
ATOM 2709 O O . TRP B 1 104 ? 58.302 18.811 142.727 1.00 61.95 103 TRP B O 1
ATOM 2711 N N . THR B 1 108 ? 56.066 19.235 138.670 1.00 67.24 107 THR B N 1
ATOM 2712 C CA . THR B 1 108 ? 55.677 20.063 137.530 1.00 67.72 107 THR B CA 1
ATOM 2713 C C . THR B 1 108 ? 56.876 20.344 136.614 1.00 72.64 107 THR B C 1
ATOM 2714 O O . THR B 1 108 ? 56.843 19.989 135.433 1.00 71.77 107 THR B O 1
ATOM 2716 N N . GLU B 1 109 ? 57.960 20.943 137.174 1.00 70.73 108 GLU B N 1
ATOM 2717 C CA . GLU B 1 109 ? 59.199 21.231 136.425 1.00 71.86 108 GLU B CA 1
ATOM 2718 C C . GLU B 1 109 ? 59.974 19.924 136.115 1.00 75.47 108 GLU B C 1
ATOM 2719 O O . GLU B 1 109 ? 61.143 19.965 135.707 1.00 75.95 108 GLU B O 1
ATOM 2721 N N . LEU B 1 110 ? 59.298 18.775 136.280 1.00 70.53 109 LEU B N 1
ATOM 2722 C CA . LEU B 1 110 ? 59.856 17.447 136.034 1.00 69.81 109 LEU B CA 1
ATOM 2723 C C . LEU B 1 110 ? 60.064 17.204 134.526 1.00 74.28 109 LEU B C 1
ATOM 2724 O O . LEU B 1 110 ? 60.885 16.367 134.138 1.00 74.44 109 LEU B O 1
ATOM 2729 N N . ILE B 1 111 ? 59.345 17.963 133.687 1.00 70.64 110 ILE B N 1
ATOM 2730 C CA . ILE B 1 111 ? 59.429 17.848 132.236 1.00 70.61 110 ILE B CA 1
ATOM 2731 C C . ILE B 1 111 ? 60.541 18.746 131.684 1.00 75.98 110 ILE B C 1
ATOM 2732 O O . ILE B 1 111 ? 61.497 18.249 131.091 1.00 76.24 110 ILE B O 1
ATOM 2737 N N . ASP B 1 114 ? 62.846 20.766 125.166 1.00 66.35 113 ASP B N 1
ATOM 2738 C CA . ASP B 1 114 ? 63.911 19.798 125.411 1.00 66.15 113 ASP B CA 1
ATOM 2739 C C . ASP B 1 114 ? 63.341 18.456 125.871 1.00 68.20 113 ASP B C 1
ATOM 2740 O O . ASP B 1 114 ? 62.596 18.406 126.859 1.00 66.68 113 ASP B O 1
ATOM 2742 N N . GLU B 1 115 ? 63.676 17.362 125.130 1.00 64.32 114 GLU B N 1
ATOM 2743 C CA . GLU B 1 115 ? 63.233 15.976 125.417 1.00 62.59 114 GLU B CA 1
ATOM 2744 C C . GLU B 1 115 ? 61.733 15.736 125.153 1.00 63.91 114 GLU B C 1
ATOM 2745 O O . GLU B 1 115 ? 61.381 14.801 124.427 1.00 63.35 114 GLU B O 1
ATOM 2747 N N . ILE B 1 116 ? 60.854 16.564 125.750 1.00 58.31 115 ILE B N 1
ATOM 2748 C CA . ILE B 1 116 ? 59.406 16.390 125.613 1.00 56.30 115 ILE B CA 1
ATOM 2749 C C . ILE B 1 116 ? 58.785 17.499 124.761 1.00 59.32 115 ILE B C 1
ATOM 2750 O O . ILE B 1 116 ? 59.033 18.682 125.006 1.00 59.53 115 ILE B O 1
ATOM 2755 N N . LYS B 1 117 ? 57.965 17.112 123.762 1.00 54.67 116 LYS B N 1
ATOM 2756 C CA . LYS B 1 117 ? 57.261 18.059 122.892 1.00 54.35 116 LYS B CA 1
ATOM 2757 C C . LYS B 1 117 ? 55.736 17.883 122.997 1.00 54.89 116 LYS B C 1
ATOM 2758 O O . LYS B 1 117 ? 55.006 18.876 123.043 1.00 54.82 116 LYS B O 1
ATOM 2762 N N . ARG B 1 118 ? 55.258 16.615 123.052 1.00 48.52 117 ARG B N 1
ATOM 2763 C CA . ARG B 1 118 ? 53.827 16.312 123.181 1.00 46.67 117 ARG B CA 1
ATOM 2764 C C . ARG B 1 118 ? 53.535 15.583 124.502 1.00 47.24 117 ARG B C 1
ATOM 2765 O O . ARG B 1 118 ? 54.192 14.586 124.815 1.00 46.44 117 ARG B O 1
ATOM 2767 N N . ILE B 1 119 ? 52.559 16.101 125.288 1.00 41.59 118 ILE B N 1
ATOM 2768 C CA . ILE B 1 119 ? 52.194 15.548 126.606 1.00 39.33 118 ILE B CA 1
ATOM 2769 C C . ILE B 1 119 ? 50.737 15.068 126.626 1.00 40.72 118 ILE B C 1
ATOM 2770 O O . ILE B 1 119 ? 49.845 15.784 126.165 1.00 41.49 118 ILE B O 1
ATOM 2775 N N . ALA B 1 120 ? 50.494 13.874 127.200 1.00 33.81 119 ALA B N 1
ATOM 2776 C CA . ALA B 1 120 ? 49.142 13.361 127.389 1.00 31.89 119 ALA B CA 1
ATOM 2777 C C . ALA B 1 120 ? 48.782 13.426 128.858 1.00 34.51 119 ALA B C 1
ATOM 2778 O O . ALA B 1 120 ? 49.459 12.812 129.685 1.00 32.90 119 ALA B O 1
ATOM 2780 N N . ILE B 1 121 ? 47.765 14.233 129.202 1.00 32.09 120 ILE B N 1
ATOM 2781 C CA . ILE B 1 121 ? 47.325 14.379 130.587 1.00 31.67 120 ILE B CA 1
ATOM 2782 C C . ILE B 1 121 ? 46.018 13.602 130.832 1.00 37.03 120 ILE B C 1
ATOM 2783 O O . ILE B 1 121 ? 44.969 13.968 130.298 1.00 36.90 120 ILE B O 1
ATOM 2788 N N . ILE B 1 122 ? 46.105 12.493 131.591 1.00 34.18 121 ILE B N 1
ATOM 2789 C CA . ILE B 1 122 ? 44.944 11.661 131.922 1.00 34.08 121 ILE B CA 1
ATOM 2790 C C . ILE B 1 122 ? 44.377 12.098 133.272 1.00 38.13 121 ILE B C 1
ATOM 2791 O O . ILE B 1 122 ? 45.059 12.007 134.293 1.00 37.00 121 ILE B O 1
ATOM 2796 N N . GLY B 1 123 ? 43.172 12.653 133.243 1.00 35.94 122 GLY B N 1
ATOM 2797 C CA . GLY B 1 123 ? 42.550 13.254 134.410 1.00 36.40 122 GLY B CA 1
ATOM 2798 C C . GLY B 1 123 ? 42.741 14.753 134.397 1.00 43.68 122 GLY B C 1
ATOM 2799 O O . GLY B 1 123 ? 43.878 15.231 134.371 1.00 43.41 122 GLY B O 1
ATOM 2800 N N . ASN B 1 124 ? 41.634 15.511 134.323 1.00 43.14 123 ASN B N 1
ATOM 2801 C CA . ASN B 1 124 ? 41.702 16.965 134.220 1.00 44.88 123 ASN B CA 1
ATOM 2802 C C . ASN B 1 124 ? 42.214 17.619 135.507 1.00 51.93 123 ASN B C 1
ATOM 2803 O O . ASN B 1 124 ? 41.489 17.697 136.503 1.00 51.84 123 ASN B O 1
ATOM 2816 N N . PRO B 1 126 ? 43.453 21.141 136.403 1.00 55.49 125 PRO B N 1
ATOM 2817 C CA . PRO B 1 126 ? 43.615 22.520 135.889 1.00 56.95 125 PRO B CA 1
ATOM 2818 C C . PRO B 1 126 ? 44.973 23.213 136.157 1.00 61.74 125 PRO B C 1
ATOM 2819 O O . PRO B 1 126 ? 45.519 23.806 135.221 1.00 61.90 125 PRO B O 1
ATOM 2823 N N . PRO B 1 127 ? 45.562 23.166 137.399 1.00 58.38 126 PRO B N 1
ATOM 2824 C CA . PRO B 1 127 ? 46.863 23.840 137.604 1.00 58.66 126 PRO B CA 1
ATOM 2825 C C . PRO B 1 127 ? 47.977 23.265 136.719 1.00 61.62 126 PRO B C 1
ATOM 2826 O O . PRO B 1 127 ? 48.750 24.028 136.135 1.00 62.88 126 PRO B O 1
ATOM 2830 N N . VAL B 1 128 ? 48.028 21.915 136.581 1.00 55.22 127 VAL B N 1
ATOM 2831 C CA . VAL B 1 128 ? 49.040 21.226 135.763 1.00 53.79 127 VAL B CA 1
ATOM 2832 C C . VAL B 1 128 ? 48.814 21.508 134.269 1.00 57.15 127 VAL B C 1
ATOM 2833 O O . VAL B 1 128 ? 49.770 21.789 133.545 1.00 56.89 127 VAL B O 1
ATOM 2837 N N . VAL B 1 129 ? 47.541 21.455 133.820 1.00 53.83 128 VAL B N 1
ATOM 2838 C CA . VAL B 1 129 ? 47.169 21.709 132.421 1.00 54.22 128 VAL B CA 1
ATOM 2839 C C . VAL B 1 129 ? 47.527 23.151 132.003 1.00 59.76 128 VAL B C 1
ATOM 2840 O O . VAL B 1 129 ? 48.199 23.345 130.990 1.00 59.54 128 VAL B O 1
ATOM 2844 N N . ARG B 1 130 ? 47.113 24.156 132.820 1.00 57.45 129 ARG B N 1
ATOM 2845 C CA . ARG B 1 130 ? 47.368 25.577 132.543 1.00 58.89 129 ARG B CA 1
ATOM 2846 C C . ARG B 1 130 ? 48.860 25.883 132.381 1.00 63.09 129 ARG B C 1
ATOM 2847 O O . ARG B 1 130 ? 49.231 26.672 131.515 1.00 64.34 129 ARG B O 1
ATOM 2849 N N . THR B 1 131 ? 49.713 25.249 133.207 1.00 58.16 130 THR B N 1
ATOM 2850 C CA . THR B 1 131 ? 51.164 25.465 133.181 1.00 58.30 130 THR B CA 1
ATOM 2851 C C . THR B 1 131 ? 51.813 24.864 131.916 1.00 61.62 130 THR B C 1
ATOM 2852 O O . THR B 1 131 ? 52.705 25.483 131.330 1.00 62.08 130 THR B O 1
ATOM 2856 N N . LEU B 1 132 ? 51.370 23.659 131.507 1.00 56.96 131 LEU B N 1
ATOM 2857 C CA . LEU B 1 132 ? 51.975 22.934 130.380 1.00 56.34 131 LEU B CA 1
ATOM 2858 C C . LEU B 1 132 ? 51.410 23.322 129.011 1.00 62.06 131 LEU B C 1
ATOM 2859 O O . LEU B 1 132 ? 52.121 23.207 128.009 1.00 62.37 131 LEU B O 1
ATOM 2864 N N . LYS B 1 133 ? 50.121 23.745 128.955 1.00 59.57 132 LYS B N 1
ATOM 2865 C CA . LYS B 1 133 ? 49.454 24.113 127.688 1.00 60.72 132 LYS B CA 1
ATOM 2866 C C . LYS B 1 133 ? 50.139 25.287 126.987 1.00 68.37 132 LYS B C 1
ATOM 2867 O O . LYS B 1 133 ? 49.996 25.453 125.771 1.00 69.34 132 LYS B O 1
ATOM 2870 N N . GLU B 1 134 ? 50.900 26.081 127.744 1.00 66.39 133 GLU B N 1
ATOM 2871 C CA . GLU B 1 134 ? 51.566 27.267 127.225 1.00 68.25 133 GLU B CA 1
ATOM 2872 C C . GLU B 1 134 ? 52.887 26.930 126.540 1.00 72.20 133 GLU B C 1
ATOM 2873 O O . GLU B 1 134 ? 53.263 27.598 125.583 1.00 73.70 133 GLU B O 1
ATOM 2879 N N . LYS B 1 135 ? 53.605 25.916 127.041 1.00 66.71 134 LYS B N 1
ATOM 2880 C CA . LYS B 1 135 ? 54.944 25.591 126.542 1.00 66.44 134 LYS B CA 1
ATOM 2881 C C . LYS B 1 135 ? 55.011 24.281 125.727 1.00 68.02 134 LYS B C 1
ATOM 2882 O O . LYS B 1 135 ? 55.980 24.071 124.993 1.00 68.06 134 LYS B O 1
ATOM 2884 N N . TYR B 1 136 ? 54.001 23.395 125.872 1.00 61.92 135 TYR B N 1
ATOM 2885 C CA . TYR B 1 136 ? 54.005 22.087 125.196 1.00 60.10 135 TYR B CA 1
ATOM 2886 C C . TYR B 1 136 ? 52.681 21.812 124.473 1.00 61.54 135 TYR B C 1
ATOM 2887 O O . TYR B 1 136 ? 51.673 22.477 124.745 1.00 61.61 135 TYR B O 1
ATOM 2896 N N . GLU B 1 137 ? 52.672 20.798 123.578 1.00 55.46 136 GLU B N 1
ATOM 2897 C CA . GLU B 1 137 ? 51.450 20.347 122.908 1.00 54.09 136 GLU B CA 1
ATOM 2898 C C . GLU B 1 137 ? 50.741 19.357 123.836 1.00 53.55 136 GLU B C 1
ATOM 2899 O O . GLU B 1 137 ? 51.231 18.245 124.043 1.00 51.94 136 GLU B O 1
ATOM 2905 N N . VAL B 1 138 ? 49.651 19.801 124.480 1.00 48.08 137 VAL B N 1
ATOM 2906 C CA . VAL B 1 138 ? 48.976 19.015 125.516 1.00 45.46 137 VAL B CA 1
ATOM 2907 C C . VAL B 1 138 ? 47.648 18.401 125.037 1.00 47.70 137 VAL B C 1
ATOM 2908 O O . VAL B 1 138 ? 46.882 19.053 124.323 1.00 47.99 137 VAL B O 1
ATOM 2912 N N . TYR B 1 139 ? 47.382 17.140 125.454 1.00 42.15 138 TYR B N 1
ATOM 2913 C CA . TYR B 1 139 ? 46.134 16.429 125.173 1.00 41.01 138 TYR B CA 1
ATOM 2914 C C . TYR B 1 139 ? 45.530 15.955 126.486 1.00 40.98 138 TYR B C 1
ATOM 2915 O O . TYR B 1 139 ? 46.090 15.071 127.132 1.00 40.10 138 TYR B O 1
ATOM 2924 N N . VAL B 1 140 ? 44.427 16.597 126.926 1.00 35.25 139 VAL B N 1
ATOM 2925 C CA . VAL B 1 140 ? 43.788 16.266 128.206 1.00 32.67 139 VAL B CA 1
ATOM 2926 C C . VAL B 1 140 ? 42.621 15.290 128.009 1.00 35.36 139 VAL B C 1
ATOM 2927 O O . VAL B 1 140 ? 41.759 15.522 127.165 1.00 34.76 139 VAL B O 1
ATOM 2931 N N . PHE B 1 141 ? 42.598 14.202 128.799 1.00 31.28 140 PHE B N 1
ATOM 2932 C CA . PHE B 1 141 ? 41.549 13.182 128.717 1.00 30.66 140 PHE B CA 1
ATOM 2933 C C . PHE B 1 141 ? 40.810 13.069 130.036 1.00 36.17 140 PHE B C 1
ATOM 2934 O O . PHE B 1 141 ? 41.431 12.840 131.073 1.00 34.86 140 PHE B O 1
ATOM 2942 N N . GLU B 1 142 ? 39.484 13.225 130.006 1.00 35.46 141 GLU B N 1
ATOM 2943 C CA . GLU B 1 142 ? 38.669 13.136 131.215 1.00 35.79 141 GLU B CA 1
ATOM 2944 C C . GLU B 1 142 ? 37.461 12.216 131.007 1.00 41.84 141 GLU B C 1
ATOM 2945 O O . GLU B 1 142 ? 36.762 12.325 129.994 1.00 42.96 141 GLU B O 1
ATOM 2951 N N . ARG B 1 143 ? 37.227 11.303 131.959 1.00 38.03 142 ARG B N 1
ATOM 2952 C CA . ARG B 1 143 ? 36.108 10.360 131.901 1.00 38.14 142 ARG B CA 1
ATOM 2953 C C . ARG B 1 143 ? 34.858 10.948 132.599 1.00 42.18 142 ARG B C 1
ATOM 2954 O O . ARG B 1 143 ? 33.743 10.796 132.095 1.00 42.67 142 ARG B O 1
ATOM 2962 N N . ASN B 1 144 ? 35.061 11.643 133.751 1.00 37.76 143 ASN B N 1
ATOM 2963 C CA . ASN B 1 144 ? 33.978 12.254 134.530 1.00 37.53 143 ASN B CA 1
ATOM 2964 C C . ASN B 1 144 ? 33.475 13.543 133.866 1.00 41.46 143 ASN B C 1
ATOM 2965 O O . ASN B 1 144 ? 34.269 14.434 133.574 1.00 41.06 143 ASN B O 1
ATOM 2978 N N . LYS B 1 146 ? 31.754 15.959 135.185 1.00 39.97 145 LYS B N 1
ATOM 2979 C CA . LYS B 1 146 ? 31.882 17.108 136.095 1.00 40.01 145 LYS B CA 1
ATOM 2980 C C . LYS B 1 146 ? 33.176 17.888 135.823 1.00 43.44 145 LYS B C 1
ATOM 2981 O O . LYS B 1 146 ? 33.181 19.120 135.882 1.00 44.33 145 LYS B O 1
ATOM 2987 N N . LEU B 1 147 ? 34.277 17.161 135.535 1.00 38.35 146 LEU B N 1
ATOM 2988 C CA . LEU B 1 147 ? 35.606 17.749 135.336 1.00 37.48 146 LEU B CA 1
ATOM 2989 C C . LEU B 1 147 ? 35.903 18.017 133.835 1.00 42.27 146 LEU B C 1
ATOM 2990 O O . LEU B 1 147 ? 37.060 17.952 133.417 1.00 41.60 146 LEU B O 1
ATOM 2995 N N . TRP B 1 148 ? 34.862 18.347 133.044 1.00 40.05 147 TRP B N 1
ATOM 2996 C CA . TRP B 1 148 ? 35.016 18.593 131.607 1.00 40.09 147 TRP B CA 1
ATOM 2997 C C . TRP B 1 148 ? 35.317 20.046 131.287 1.00 46.25 147 TRP B C 1
ATOM 2998 O O . TRP B 1 148 ? 34.595 20.942 131.722 1.00 46.59 147 TRP B O 1
ATOM 3009 N N . ASP B 1 149 ? 36.375 20.276 130.498 1.00 44.18 148 ASP B N 1
ATOM 3010 C CA . ASP B 1 149 ? 36.789 21.607 130.060 1.00 45.69 148 ASP B CA 1
ATOM 3011 C C . ASP B 1 149 ? 36.461 21.800 128.583 1.00 51.17 148 ASP B C 1
ATOM 3012 O O . ASP B 1 149 ? 35.895 20.905 127.953 1.00 50.61 148 ASP B O 1
ATOM 3017 N N . ARG B 1 150 ? 36.859 22.954 128.016 1.00 49.32 149 ARG B N 1
ATOM 3018 C CA . ARG B 1 150 ? 36.685 23.234 126.599 1.00 50.80 149 ARG B CA 1
ATOM 3019 C C . ARG B 1 150 ? 37.848 22.619 125.790 1.00 53.84 149 ARG B C 1
ATOM 3020 O O . ARG B 1 150 ? 37.838 22.672 124.556 1.00 55.16 149 ARG B O 1
ATOM 3022 N N . ASP B 1 151 ? 38.829 21.998 126.490 1.00 47.49 150 ASP B N 1
ATOM 3023 C CA . ASP B 1 151 ? 39.998 21.387 125.850 1.00 46.37 150 ASP B CA 1
ATOM 3024 C C . ASP B 1 151 ? 40.059 19.860 126.072 1.00 47.62 150 ASP B C 1
ATOM 3025 O O . ASP B 1 151 ? 40.874 19.183 125.441 1.00 46.42 150 ASP B O 1
ATOM 3030 N N . THR B 1 152 ? 39.216 19.323 126.975 1.00 43.67 151 THR B N 1
ATOM 3031 C CA . THR B 1 152 ? 39.232 17.884 127.299 1.00 42.20 151 THR B CA 1
ATOM 3032 C C . THR B 1 152 ? 38.700 17.006 126.167 1.00 46.57 151 THR B C 1
ATOM 3033 O O . THR B 1 152 ? 37.784 17.406 125.446 1.00 47.23 151 THR B O 1
ATOM 3037 N N . TYR B 1 153 ? 39.304 15.808 126.001 1.00 42.47 152 TYR B N 1
ATOM 3038 C CA . TYR B 1 153 ? 38.863 14.800 125.034 1.00 42.47 152 TYR B CA 1
ATOM 3039 C C . TYR B 1 153 ? 38.314 13.576 125.782 1.00 44.20 152 TYR B C 1
ATOM 3040 O O . TYR B 1 153 ? 38.484 13.470 127.001 1.00 42.54 152 TYR B O 1
ATOM 3049 N N . SER B 1 154 ? 37.666 12.650 125.058 1.00 40.04 153 SER B N 1
ATOM 3050 C CA . SER B 1 154 ? 37.149 11.422 125.658 1.00 38.37 153 SER B CA 1
ATOM 3051 C C . SER B 1 154 ? 38.305 10.485 126.045 1.00 40.19 153 SER B C 1
ATOM 3052 O O . SER B 1 154 ? 39.388 10.570 125.460 1.00 40.56 153 SER B O 1
ATOM 3055 N N . ASP B 1 155 ? 38.079 9.589 127.022 1.00 34.20 154 ASP B N 1
ATOM 3056 C CA . ASP B 1 155 ? 39.108 8.625 127.417 1.00 32.04 154 ASP B CA 1
ATOM 3057 C C . ASP B 1 155 ? 39.249 7.486 126.377 1.00 35.75 154 ASP B C 1
ATOM 3058 O O . ASP B 1 155 ? 40.242 6.755 126.394 1.00 35.33 154 ASP B O 1
ATOM 3063 N N . THR B 1 156 ? 38.279 7.381 125.435 1.00 32.27 155 THR B N 1
ATOM 3064 C CA . THR B 1 156 ? 38.323 6.378 124.360 1.00 32.13 155 THR B CA 1
ATOM 3065 C C . THR B 1 156 ? 39.406 6.730 123.318 1.00 35.80 155 THR B C 1
ATOM 3066 O O . THR B 1 156 ? 39.824 5.860 122.549 1.00 35.74 155 THR B O 1
ATOM 3070 N N . LEU B 1 157 ? 39.868 8.007 123.312 1.00 31.41 156 LEU B N 1
ATOM 3071 C CA . LEU B 1 157 ? 40.884 8.487 122.374 1.00 31.00 156 LEU B CA 1
ATOM 3072 C C . LEU B 1 157 ? 42.299 8.313 122.927 1.00 32.81 156 LEU B C 1
ATOM 3073 O O . LEU B 1 157 ? 43.274 8.536 122.199 1.00 32.93 156 LEU B O 1
ATOM 3078 N N . GLU B 1 158 ? 42.419 7.895 124.214 1.00 27.63 157 GLU B N 1
ATOM 3079 C CA . GLU B 1 158 ? 43.725 7.638 124.852 1.00 26.51 157 GLU B CA 1
ATOM 3080 C C . GLU B 1 158 ? 44.475 6.555 124.092 1.00 32.29 157 GLU B C 1
ATOM 3081 O O . GLU B 1 158 ? 45.637 6.742 123.737 1.00 33.07 157 GLU B O 1
ATOM 3087 N N . TYR B 1 159 ? 43.776 5.446 123.774 1.00 29.37 158 TYR B N 1
ATOM 3088 C CA . TYR B 1 159 ? 44.328 4.299 123.052 1.00 29.75 158 TYR B CA 1
ATOM 3089 C C . TYR B 1 159 ? 45.045 4.717 121.751 1.00 35.10 158 TYR B C 1
ATOM 3090 O O . TYR B 1 159 ? 46.034 4.092 121.368 1.00 35.70 158 TYR B O 1
ATOM 3099 N N . HIS B 1 160 ? 44.560 5.789 121.093 1.00 32.18 159 HIS B N 1
ATOM 3100 C CA . HIS B 1 160 ? 45.105 6.241 119.809 1.00 32.99 159 HIS B CA 1
ATOM 3101 C C . HIS B 1 160 ? 46.135 7.378 119.948 1.00 36.06 159 HIS B C 1
ATOM 3102 O O . HIS B 1 160 ? 47.008 7.513 119.086 1.00 36.88 159 HIS B O 1
ATOM 3109 N N . ILE B 1 161 ? 46.020 8.209 121.007 1.00 30.48 160 ILE B N 1
ATOM 3110 C CA . ILE B 1 161 ? 46.905 9.372 121.189 1.00 29.70 160 ILE B CA 1
ATOM 3111 C C . ILE B 1 161 ? 48.154 9.061 122.052 1.00 33.47 160 ILE B C 1
ATOM 3112 O O . ILE B 1 161 ? 49.240 9.570 121.757 1.00 32.96 160 ILE B O 1
ATOM 3117 N N . LEU B 1 162 ? 48.013 8.167 123.067 1.00 30.16 161 LEU B N 1
ATOM 3118 C CA . LEU B 1 162 ? 49.138 7.772 123.945 1.00 30.05 161 LEU B CA 1
ATOM 3119 C C . LEU B 1 162 ? 50.408 7.289 123.174 1.00 35.12 161 LEU B C 1
ATOM 3120 O O . LEU B 1 162 ? 51.514 7.670 123.557 1.00 35.84 161 LEU B O 1
ATOM 3125 N N . PRO B 1 163 ? 50.284 6.516 122.044 1.00 31.31 162 PRO B N 1
ATOM 3126 C CA . PRO B 1 163 ? 51.502 6.090 121.320 1.00 31.80 162 PRO B CA 1
ATOM 3127 C C . PRO B 1 163 ? 52.256 7.238 120.626 1.00 37.25 162 PRO B C 1
ATOM 3128 O O . PRO B 1 163 ? 53.380 7.035 120.150 1.00 37.84 162 PRO B O 1
ATOM 3132 N N . GLU B 1 164 ? 51.647 8.446 120.576 1.00 33.79 163 GLU B N 1
ATOM 3133 C CA . GLU B 1 164 ? 52.234 9.601 119.878 1.00 34.19 163 GLU B CA 1
ATOM 3134 C C . GLU B 1 164 ? 52.879 10.629 120.829 1.00 37.41 163 GLU B C 1
ATOM 3135 O O . GLU B 1 164 ? 53.519 11.575 120.362 1.00 37.83 163 GLU B O 1
ATOM 3141 N N . VAL B 1 165 ? 52.696 10.460 122.151 1.00 33.01 164 VAL B N 1
ATOM 3142 C CA . VAL B 1 165 ? 53.191 11.439 123.132 1.00 32.30 164 VAL B CA 1
ATOM 3143 C C . VAL B 1 165 ? 54.558 11.064 123.725 1.00 36.20 164 VAL B C 1
ATOM 3144 O O . VAL B 1 165 ? 54.877 9.879 123.851 1.00 35.73 164 VAL B O 1
ATOM 3148 N N . ASP B 1 166 ? 55.353 12.092 124.112 1.00 32.93 165 ASP B N 1
ATOM 3149 C CA . ASP B 1 166 ? 56.690 11.920 124.699 1.00 32.89 165 ASP B CA 1
ATOM 3150 C C . ASP B 1 166 ? 56.613 11.813 126.224 1.00 35.32 165 ASP B C 1
ATOM 3151 O O . ASP B 1 166 ? 57.511 11.247 126.850 1.00 35.18 165 ASP B O 1
ATOM 3156 N N . GLY B 1 167 ? 55.578 12.423 126.805 1.00 30.10 166 GLY B N 1
ATOM 3157 C CA . GLY B 1 167 ? 55.361 12.432 128.244 1.00 28.19 166 GLY B CA 1
ATOM 3158 C C . GLY B 1 167 ? 53.920 12.157 128.623 1.00 30.40 166 GLY B C 1
ATOM 3159 O O . GLY B 1 167 ? 52.996 12.519 127.885 1.00 29.55 166 GLY B O 1
ATOM 3160 N N . ILE B 1 168 ? 53.714 11.492 129.775 1.00 26.00 167 ILE B N 1
ATOM 3161 C CA . ILE B 1 168 ? 52.376 11.160 130.267 1.00 24.78 167 ILE B CA 1
ATOM 3162 C C . ILE B 1 168 ? 52.224 11.544 131.733 1.00 28.66 167 ILE B C 1
ATOM 3163 O O . ILE B 1 168 ? 53.026 11.120 132.569 1.00 28.59 167 ILE B O 1
ATOM 3168 N N . ILE B 1 169 ? 51.186 12.339 132.052 1.00 24.81 168 ILE B N 1
ATOM 3169 C CA . ILE B 1 169 ? 50.848 12.677 133.434 1.00 23.64 168 ILE B CA 1
ATOM 3170 C C . ILE B 1 169 ? 49.474 12.115 133.733 1.00 26.49 168 ILE B C 1
ATOM 3171 O O . ILE B 1 169 ? 48.467 12.711 133.353 1.00 26.00 168 ILE B O 1
ATOM 3176 N N . ALA B 1 170 ? 49.430 10.903 134.271 1.00 23.19 169 ALA B N 1
ATOM 3177 C CA . ALA B 1 170 ? 48.168 10.231 134.536 1.00 22.87 169 ALA B CA 1
ATOM 3178 C C . ALA B 1 170 ? 47.775 10.353 135.989 1.00 27.78 169 ALA B C 1
ATOM 3179 O O . ALA B 1 170 ? 48.619 10.198 136.881 1.00 27.19 169 ALA B O 1
ATOM 3181 N N . SER B 1 171 ? 46.488 10.653 136.238 1.00 24.61 170 SER B N 1
ATOM 3182 C CA . SER B 1 171 ? 45.937 10.712 137.582 1.00 23.79 170 SER B CA 1
ATOM 3183 C C . SER B 1 171 ? 46.052 9.338 138.211 1.00 25.35 170 SER B C 1
ATOM 3184 O O . SER B 1 171 ? 45.751 8.338 137.554 1.00 25.21 170 SER B O 1
ATOM 3187 N N . ALA B 1 172 ? 46.538 9.272 139.464 1.00 19.93 171 ALA B N 1
ATOM 3188 C CA . ALA B 1 172 ? 46.749 8.013 140.179 1.00 18.93 171 ALA B CA 1
ATOM 3189 C C . ALA B 1 172 ? 45.474 7.169 140.305 1.00 23.17 171 ALA B C 1
ATOM 3190 O O . ALA B 1 172 ? 45.557 5.984 140.638 1.00 23.12 171 ALA B O 1
ATOM 3192 N N . SER B 1 173 ? 44.299 7.757 139.955 1.00 20.09 172 SER B N 1
ATOM 3193 C CA . SER B 1 173 ? 43.023 7.033 139.944 1.00 20.28 172 SER B CA 1
ATOM 3194 C C . SER B 1 173 ? 43.000 5.978 138.830 1.00 24.65 172 SER B C 1
ATOM 3195 O O . SER B 1 173 ? 42.114 5.123 138.814 1.00 23.82 172 SER B O 1
ATOM 3198 N N . CYS B 1 174 ? 44.020 6.006 137.921 1.00 22.36 173 CYS B N 1
ATOM 3199 C CA . CYS B 1 174 ? 44.156 5.008 136.856 1.00 22.84 173 CYS B CA 1
ATOM 3200 C C . CYS B 1 174 ? 44.549 3.637 137.431 1.00 26.87 173 CYS B C 1
ATOM 3201 O O . CYS B 1 174 ? 44.443 2.626 136.740 1.00 26.70 173 CYS B O 1
ATOM 3204 N N . ILE B 1 175 ? 44.945 3.608 138.724 1.00 23.55 174 ILE B N 1
ATOM 3205 C CA . ILE B 1 175 ? 45.306 2.376 139.433 1.00 23.75 174 ILE B CA 1
ATOM 3206 C C . ILE B 1 175 ? 44.048 1.655 139.947 1.00 27.78 174 ILE B C 1
ATOM 3207 O O . ILE B 1 175 ? 43.962 0.436 139.848 1.00 28.17 174 ILE B O 1
ATOM 3212 N N . VAL B 1 176 ? 43.072 2.414 140.493 1.00 23.92 175 VAL B N 1
ATOM 3213 C CA . VAL B 1 176 ? 41.841 1.824 141.020 1.00 23.48 175 VAL B CA 1
ATOM 3214 C C . VAL B 1 176 ? 40.883 1.338 139.921 1.00 28.27 175 VAL B C 1
ATOM 3215 O O . VAL B 1 176 ? 40.243 0.297 140.098 1.00 29.07 175 VAL B O 1
ATOM 3219 N N . ASN B 1 177 ? 40.784 2.080 138.778 1.00 23.88 176 ASN B N 1
ATOM 3220 C CA . ASN B 1 177 ? 39.888 1.666 137.677 1.00 23.89 176 ASN B CA 1
ATOM 3221 C C . ASN B 1 177 ? 40.547 0.661 136.697 1.00 29.04 176 ASN B C 1
ATOM 3222 O O . ASN B 1 177 ? 39.887 0.176 135.771 1.00 30.13 176 ASN B O 1
ATOM 3227 N N . GLY B 1 178 ? 41.823 0.329 136.952 1.00 24.66 177 GLY B N 1
ATOM 3228 C CA . GLY B 1 178 ? 42.568 -0.672 136.185 1.00 24.47 177 GLY B CA 1
ATOM 3229 C C . GLY B 1 178 ? 43.056 -0.204 134.829 1.00 28.12 177 GLY B C 1
ATOM 3230 O O . GLY B 1 178 ? 43.634 -0.993 134.071 1.00 28.73 177 GLY B O 1
ATOM 3231 N N . THR B 1 179 ? 42.874 1.101 134.527 1.00 23.39 178 THR B N 1
ATOM 3232 C CA . THR B 1 179 ? 43.259 1.681 133.231 1.00 22.60 178 THR B CA 1
ATOM 3233 C C . THR B 1 179 ? 44.775 1.881 133.101 1.00 25.03 178 THR B C 1
ATOM 3234 O O . THR B 1 179 ? 45.255 2.210 132.016 1.00 24.95 178 THR B O 1
ATOM 3238 N N . LEU B 1 180 ? 45.530 1.668 134.204 1.00 20.83 179 LEU B N 1
ATOM 3239 C CA . LEU B 1 180 ? 46.995 1.801 134.210 1.00 20.63 179 LEU B CA 1
ATOM 3240 C C . LEU B 1 180 ? 47.663 0.803 133.257 1.00 26.07 179 LEU B C 1
ATOM 3241 O O . LEU B 1 180 ? 48.612 1.169 132.557 1.00 26.26 179 LEU B O 1
ATOM 3246 N N . ASP B 1 181 ? 47.163 -0.459 133.222 1.00 22.98 180 ASP B N 1
ATOM 3247 C CA . ASP B 1 181 ? 47.715 -1.503 132.344 1.00 23.73 180 ASP B CA 1
ATOM 3248 C C . ASP B 1 181 ? 47.645 -1.100 130.865 1.00 26.04 180 ASP B C 1
ATOM 3249 O O . ASP B 1 181 ? 48.608 -1.325 130.129 1.00 27.01 180 ASP B O 1
ATOM 3262 N N . ILE B 1 183 ? 47.264 2.227 129.689 1.00 18.08 182 ILE B N 1
ATOM 3263 C CA . ILE B 1 183 ? 48.071 3.446 129.549 1.00 18.25 182 ILE B CA 1
ATOM 3264 C C . ILE B 1 183 ? 49.539 3.111 129.299 1.00 24.73 182 ILE B C 1
ATOM 3265 O O . ILE B 1 183 ? 50.142 3.661 128.370 1.00 26.08 182 ILE B O 1
ATOM 3270 N N . LEU B 1 184 ? 50.101 2.162 130.082 1.00 21.03 183 LEU B N 1
ATOM 3271 C CA . LEU B 1 184 ? 51.500 1.746 129.932 1.00 21.31 183 LEU B CA 1
ATOM 3272 C C . LEU B 1 184 ? 51.729 0.970 128.637 1.00 27.35 183 LEU B C 1
ATOM 3273 O O . LEU B 1 184 ? 52.748 1.168 127.982 1.00 28.19 183 LEU B O 1
ATOM 3278 N N . ASP B 1 185 ? 50.763 0.110 128.246 1.00 24.59 184 ASP B N 1
ATOM 3279 C CA . ASP B 1 185 ? 50.857 -0.663 127.008 1.00 26.03 184 ASP B CA 1
ATOM 3280 C C . ASP B 1 185 ? 50.861 0.250 125.783 1.00 30.22 184 ASP B C 1
ATOM 3281 O O . ASP B 1 185 ? 51.586 -0.016 124.824 1.00 30.97 184 ASP B O 1
ATOM 3286 N N . ARG B 1 186 ? 50.066 1.336 125.821 1.00 25.99 185 ARG B N 1
ATOM 3287 C CA . ARG B 1 186 ? 49.961 2.270 124.694 1.00 25.60 185 ARG B CA 1
ATOM 3288 C C . ARG B 1 186 ? 51.028 3.371 124.730 1.00 29.93 185 ARG B C 1
ATOM 3289 O O . ARG B 1 186 ? 51.183 4.094 123.754 1.00 30.16 185 ARG B O 1
ATOM 3297 N N . ALA B 1 187 ? 51.802 3.458 125.835 1.00 26.41 186 ALA B N 1
ATOM 3298 C CA . ALA B 1 187 ? 52.888 4.439 125.972 1.00 25.90 186 ALA B CA 1
ATOM 3299 C C . ALA B 1 187 ? 54.125 3.964 125.193 1.00 31.66 186 ALA B C 1
ATOM 3300 O O . ALA B 1 187 ? 55.177 3.709 125.791 1.00 32.54 186 ALA B O 1
ATOM 3302 N N . LYS B 1 188 ? 53.990 3.846 123.855 1.00 28.05 187 LYS B N 1
ATOM 3303 C CA . LYS B 1 188 ? 55.030 3.303 122.969 1.00 28.90 187 LYS B CA 1
ATOM 3304 C C . LYS B 1 188 ? 56.286 4.183 122.908 1.00 33.43 187 LYS B C 1
ATOM 3305 O O . LYS B 1 188 ? 57.398 3.659 122.855 1.00 33.47 187 LYS B O 1
ATOM 3311 N N . LYS B 1 189 ? 56.104 5.511 122.835 1.00 30.11 188 LYS B N 1
ATOM 3312 C CA . LYS B 1 189 ? 57.218 6.445 122.645 1.00 30.23 188 LYS B CA 1
ATOM 3313 C C . LYS B 1 189 ? 57.486 7.362 123.884 1.00 33.40 188 LYS B C 1
ATOM 3314 O O . LYS B 1 189 ? 58.417 8.174 123.855 1.00 32.83 188 LYS B O 1
ATOM 3320 N N . ALA B 1 190 ? 56.717 7.164 124.989 1.00 29.88 189 ALA B N 1
ATOM 3321 C CA . ALA B 1 190 ? 56.829 7.993 126.211 1.00 29.13 189 ALA B CA 1
ATOM 3322 C C . ALA B 1 190 ? 58.147 7.792 126.989 1.00 34.03 189 ALA B C 1
ATOM 3323 O O . ALA B 1 190 ? 58.431 6.688 127.465 1.00 33.94 189 ALA B O 1
ATOM 3325 N N . LYS B 1 191 ? 58.923 8.879 127.150 1.00 30.69 190 LYS B N 1
ATOM 3326 C CA . LYS B 1 191 ? 60.163 8.866 127.917 1.00 31.06 190 LYS B CA 1
ATOM 3327 C C . LYS B 1 191 ? 59.894 9.178 129.371 1.00 34.45 190 LYS B C 1
ATOM 3328 O O . LYS B 1 191 ? 60.714 8.856 130.237 1.00 34.71 190 LYS B O 1
ATOM 3332 N N . LEU B 1 192 ? 58.752 9.838 129.650 1.00 29.73 191 LEU B N 1
ATOM 3333 C CA . LEU B 1 192 ? 58.360 10.200 131.002 1.00 28.21 191 LEU B CA 1
ATOM 3334 C C . LEU B 1 192 ? 56.928 9.768 131.275 1.00 30.61 191 LEU B C 1
ATOM 3335 O O . LEU B 1 192 ? 56.024 10.112 130.509 1.00 30.41 191 LEU B O 1
ATOM 3340 N N . ILE B 1 193 ? 56.717 8.994 132.352 1.00 25.78 192 ILE B N 1
ATOM 3341 C CA . ILE B 1 193 ? 55.372 8.596 132.778 1.00 24.03 192 ILE B CA 1
ATOM 3342 C C . ILE B 1 193 ? 55.208 8.868 134.269 1.00 28.74 192 ILE B C 1
ATOM 3343 O O . ILE B 1 193 ? 55.841 8.200 135.091 1.00 29.04 192 ILE B O 1
ATOM 3348 N N . VAL B 1 194 ? 54.399 9.890 134.617 1.00 24.67 193 VAL B N 1
ATOM 3349 C CA . VAL B 1 194 ? 54.193 10.294 136.010 1.00 24.06 193 VAL B CA 1
ATOM 3350 C C . VAL B 1 194 ? 52.791 9.918 136.488 1.00 27.73 193 VAL B C 1
ATOM 3351 O O . VAL B 1 194 ? 51.799 10.341 135.888 1.00 27.53 193 VAL B O 1
ATOM 3355 N N . ILE B 1 195 ? 52.709 9.141 137.582 1.00 23.97 194 ILE B N 1
ATOM 3356 C CA . ILE B 1 195 ? 51.430 8.777 138.199 1.00 23.08 194 ILE B CA 1
ATOM 3357 C C . ILE B 1 195 ? 51.201 9.705 139.395 1.00 28.52 194 ILE B C 1
ATOM 3358 O O . ILE B 1 195 ? 51.908 9.597 140.400 1.00 28.83 194 ILE B O 1
ATOM 3363 N N . THR B 1 196 ? 50.319 10.714 139.226 1.00 25.16 195 THR B N 1
ATOM 3364 C CA . THR B 1 196 ? 50.139 11.770 140.225 1.00 24.64 195 THR B CA 1
ATOM 3365 C C . THR B 1 196 ? 48.814 11.682 140.995 1.00 28.13 195 THR B C 1
ATOM 3366 O O . THR B 1 196 ? 47.767 11.414 140.406 1.00 28.04 195 THR B O 1
ATOM 3370 N N . GLY B 1 197 ? 48.875 11.966 142.299 1.00 23.65 196 GLY B N 1
ATOM 3371 C CA . GLY B 1 197 ? 47.703 11.972 143.162 1.00 22.85 196 GLY B CA 1
ATOM 3372 C C . GLY B 1 197 ? 47.850 11.136 144.422 1.00 26.65 196 GLY B C 1
ATOM 3373 O O . GLY B 1 197 ? 48.709 10.252 144.496 1.00 26.46 196 GLY B O 1
ATOM 3374 N N . PRO B 1 198 ? 46.943 11.346 145.417 1.00 23.02 197 PRO B N 1
ATOM 3375 C CA . PRO B 1 198 ? 47.034 10.574 146.679 1.00 22.75 197 PRO B CA 1
ATOM 3376 C C . PRO B 1 198 ? 46.929 9.046 146.515 1.00 26.24 197 PRO B C 1
ATOM 3377 O O . PRO B 1 198 ? 47.399 8.317 147.381 1.00 25.43 197 PRO B O 1
ATOM 3381 N N . THR B 1 199 ? 46.318 8.562 145.408 1.00 22.93 198 THR B N 1
ATOM 3382 C CA . THR B 1 199 ? 46.201 7.115 145.148 1.00 23.11 198 THR B CA 1
ATOM 3383 C C . THR B 1 199 ? 47.569 6.513 144.748 1.00 28.37 198 THR B C 1
ATOM 3384 O O . THR B 1 199 ? 47.749 5.293 144.797 1.00 28.18 198 THR B O 1
ATOM 3388 N N . GLY B 1 200 ? 48.534 7.387 144.430 1.00 25.82 199 GLY B N 1
ATOM 3389 C CA . GLY B 1 200 ? 49.890 6.980 144.065 1.00 25.96 199 GLY B CA 1
ATOM 3390 C C . GLY B 1 200 ? 50.815 6.862 145.257 1.00 31.09 199 GLY B C 1
ATOM 3391 O O . GLY B 1 200 ? 52.034 6.977 145.116 1.00 32.07 199 GLY B O 1
ATOM 3392 N N . GLN B 1 201 ? 50.237 6.604 146.450 1.00 27.72 200 GLN B N 1
ATOM 3393 C CA . GLN B 1 201 ? 50.989 6.468 147.703 1.00 27.89 200 GLN B CA 1
ATOM 3394 C C . GLN B 1 201 ? 51.773 5.151 147.789 1.00 32.91 200 GLN B C 1
ATOM 3395 O O . GLN B 1 201 ? 52.460 4.920 148.781 1.00 33.48 200 GLN B O 1
ATOM 3401 N N . LEU B 1 202 ? 51.657 4.281 146.763 1.00 30.45 201 LEU B N 1
ATOM 3402 C CA . LEU B 1 202 ? 52.330 2.969 146.756 1.00 31.23 201 LEU B CA 1
ATOM 3403 C C . LEU B 1 202 ? 53.863 3.089 146.670 1.00 35.70 201 LEU B C 1
ATOM 3404 O O . LEU B 1 202 ? 54.380 4.130 146.247 1.00 35.63 201 LEU B O 1
ATOM 3409 N N . LEU B 1 203 ? 54.587 2.028 147.090 1.00 32.65 202 LEU B N 1
ATOM 3410 C CA . LEU B 1 203 ? 56.054 2.016 147.044 1.00 32.94 202 LEU B CA 1
ATOM 3411 C C . LEU B 1 203 ? 56.554 2.025 145.608 1.00 37.44 202 LEU B C 1
ATOM 3412 O O . LEU B 1 203 ? 55.999 1.325 144.758 1.00 37.16 202 LEU B O 1
ATOM 3417 N N . PRO B 1 204 ? 57.634 2.794 145.315 1.00 34.75 203 PRO B N 1
ATOM 3418 C CA . PRO B 1 204 ? 58.152 2.835 143.932 1.00 34.83 203 PRO B CA 1
ATOM 3419 C C . PRO B 1 204 ? 58.672 1.480 143.448 1.00 39.55 203 PRO B C 1
ATOM 3420 O O . PRO B 1 204 ? 58.605 1.190 142.252 1.00 39.20 203 PRO B O 1
ATOM 3424 N N . GLU B 1 205 ? 59.169 0.637 144.386 1.00 36.84 204 GLU B N 1
ATOM 3425 C CA . GLU B 1 205 ? 59.690 -0.703 144.075 1.00 37.94 204 GLU B CA 1
ATOM 3426 C C . GLU B 1 205 ? 58.615 -1.626 143.464 1.00 40.94 204 GLU B C 1
ATOM 3427 O O . GLU B 1 205 ? 58.958 -2.573 142.757 1.00 42.00 204 GLU B O 1
ATOM 3433 N N . PHE B 1 206 ? 57.312 -1.337 143.733 1.00 35.12 205 PHE B N 1
ATOM 3434 C CA . PHE B 1 206 ? 56.195 -2.112 143.184 1.00 33.96 205 PHE B CA 1
ATOM 3435 C C . PHE B 1 206 ? 56.054 -1.880 141.682 1.00 37.66 205 PHE B C 1
ATOM 3436 O O . PHE B 1 206 ? 55.534 -2.746 140.968 1.00 37.54 205 PHE B O 1
ATOM 3444 N N . LEU B 1 207 ? 56.504 -0.705 141.200 1.00 33.61 206 LEU B N 1
ATOM 3445 C CA . LEU B 1 207 ? 56.412 -0.354 139.787 1.00 33.21 206 LEU B CA 1
ATOM 3446 C C . LEU B 1 207 ? 57.750 -0.543 139.046 1.00 38.16 206 LEU B C 1
ATOM 3447 O O . LEU B 1 207 ? 57.872 -0.140 137.889 1.00 36.66 206 LEU B O 1
ATOM 3452 N N . LYS B 1 208 ? 58.732 -1.218 139.694 1.00 37.18 207 LYS B N 1
ATOM 3453 C CA . LYS B 1 208 ? 60.019 -1.534 139.060 1.00 38.93 207 LYS B CA 1
ATOM 3454 C C . LYS B 1 208 ? 59.801 -2.469 137.875 1.00 44.61 207 LYS B C 1
ATOM 3455 O O . LYS B 1 208 ? 59.071 -3.456 137.988 1.00 44.99 207 LYS B O 1
ATOM 3461 N N . GLY B 1 209 ? 60.394 -2.130 136.742 1.00 41.84 208 GLY B N 1
ATOM 3462 C CA . GLY B 1 209 ? 60.237 -2.908 135.522 1.00 42.28 208 GLY B CA 1
ATOM 3463 C C . GLY B 1 209 ? 59.203 -2.326 134.580 1.00 45.56 208 GLY B C 1
ATOM 3464 O O . GLY B 1 209 ? 59.322 -2.480 133.362 1.00 46.65 208 GLY B O 1
ATOM 3465 N N . THR B 1 210 ? 58.174 -1.630 135.136 1.00 39.70 209 THR B N 1
ATOM 3466 C CA . THR B 1 210 ? 57.125 -1.001 134.317 1.00 38.10 209 THR B CA 1
ATOM 3467 C C . THR B 1 210 ? 57.657 0.252 133.613 1.00 41.16 209 THR B C 1
ATOM 3468 O O . THR B 1 210 ? 58.783 0.683 133.883 1.00 40.54 209 THR B O 1
ATOM 3472 N N . LYS B 1 211 ? 56.842 0.847 132.723 1.00 37.22 210 LYS B N 1
ATOM 3473 C CA . LYS B 1 211 ? 57.237 2.053 132.000 1.00 36.81 210 LYS B CA 1
ATOM 3474 C C . LYS B 1 211 ? 57.122 3.320 132.886 1.00 38.46 210 LYS B C 1
ATOM 3475 O O . LYS B 1 211 ? 57.621 4.383 132.500 1.00 38.06 210 LYS B O 1
ATOM 3481 N N . VAL B 1 212 ? 56.480 3.194 134.089 1.00 33.54 211 VAL B N 1
ATOM 3482 C CA . VAL B 1 212 ? 56.323 4.312 135.046 1.00 32.25 211 VAL B CA 1
ATOM 3483 C C . VAL B 1 212 ? 57.702 4.833 135.476 1.00 36.75 211 VAL B C 1
ATOM 3484 O O . VAL B 1 212 ? 58.559 4.043 135.881 1.00 37.55 211 VAL B O 1
ATOM 3488 N N . THR B 1 213 ? 57.927 6.154 135.348 1.00 32.23 212 THR B N 1
ATOM 3489 C CA . THR B 1 213 ? 59.219 6.759 135.683 1.00 31.97 212 THR B CA 1
ATOM 3490 C C . THR B 1 213 ? 59.197 7.440 137.050 1.00 34.89 212 THR B C 1
ATOM 3491 O O . THR B 1 213 ? 60.188 7.385 137.775 1.00 35.62 212 THR B O 1
ATOM 3495 N N . HIS B 1 214 ? 58.089 8.114 137.388 1.00 29.95 213 HIS B N 1
ATOM 3496 C CA . HIS B 1 214 ? 57.981 8.864 138.645 1.00 29.24 213 HIS B CA 1
ATOM 3497 C C . HIS B 1 214 ? 56.650 8.629 139.338 1.00 31.35 213 HIS B C 1
ATOM 3498 O O . HIS B 1 214 ? 55.644 8.359 138.678 1.00 30.57 213 HIS B O 1
ATOM 3505 N N . LEU B 1 215 ? 56.627 8.809 140.668 1.00 27.24 214 LEU B N 1
ATOM 3506 C CA . LEU B 1 215 ? 55.408 8.760 141.466 1.00 25.81 214 LEU B CA 1
ATOM 3507 C C . LEU B 1 215 ? 55.248 10.070 142.212 1.00 29.66 214 LEU B C 1
ATOM 3508 O O . LEU B 1 215 ? 56.096 10.418 143.038 1.00 30.14 214 LEU B O 1
ATOM 3513 N N . ALA B 1 216 ? 54.207 10.833 141.875 1.00 25.67 215 ALA B N 1
ATOM 3514 C CA . ALA B 1 216 ? 53.930 12.103 142.538 1.00 25.26 215 ALA B CA 1
ATOM 3515 C C . ALA B 1 216 ? 52.708 11.955 143.452 1.00 27.93 215 ALA B C 1
ATOM 3516 O O . ALA B 1 216 ? 51.589 11.823 142.965 1.00 27.36 215 ALA B O 1
ATOM 3518 N N . SER B 1 217 ? 52.925 11.892 144.765 1.00 23.59 216 SER B N 1
ATOM 3519 C CA . SER B 1 217 ? 51.820 11.713 145.706 1.00 22.33 216 SER B CA 1
ATOM 3520 C C . SER B 1 217 ? 51.985 12.614 146.920 1.00 26.54 216 SER B C 1
ATOM 3521 O O . SER B 1 217 ? 52.564 13.697 146.807 1.00 26.13 216 SER B O 1
ATOM 3532 N N . LYS B 1 219 ? 52.313 12.333 151.560 1.00 26.33 218 LYS B N 1
ATOM 3533 C CA . LYS B 1 219 ? 52.327 11.560 152.803 1.00 26.64 218 LYS B CA 1
ATOM 3534 C C . LYS B 1 219 ? 51.612 12.317 153.904 1.00 31.59 218 LYS B C 1
ATOM 3535 O O . LYS B 1 219 ? 51.889 13.498 154.118 1.00 31.85 218 LYS B O 1
ATOM 3541 N N . VAL B 1 220 ? 50.702 11.634 154.621 1.00 28.52 219 VAL B N 1
ATOM 3542 C CA . VAL B 1 220 ? 49.951 12.230 155.726 1.00 28.84 219 VAL B CA 1
ATOM 3543 C C . VAL B 1 220 ? 50.886 12.552 156.910 1.00 34.28 219 VAL B C 1
ATOM 3544 O O . VAL B 1 220 ? 51.538 11.650 157.446 1.00 34.89 219 VAL B O 1
ATOM 3548 N N . THR B 1 221 ? 50.964 13.843 157.295 1.00 30.90 220 THR B N 1
ATOM 3549 C CA . THR B 1 221 ? 51.814 14.291 158.410 1.00 31.75 220 THR B CA 1
ATOM 3550 C C . THR B 1 221 ? 51.071 14.219 159.752 1.00 35.22 220 THR B C 1
ATOM 3551 O O . THR B 1 221 ? 51.690 13.946 160.783 1.00 36.47 220 THR B O 1
ATOM 3555 N N . ASN B 1 222 ? 49.744 14.465 159.738 1.00 29.30 221 ASN B N 1
ATOM 3556 C CA . ASN B 1 222 ? 48.905 14.359 160.930 1.00 28.46 221 ASN B CA 1
ATOM 3557 C C . ASN B 1 222 ? 47.728 13.437 160.626 1.00 29.64 221 ASN B C 1
ATOM 3558 O O . ASN B 1 222 ? 46.783 13.847 159.954 1.00 28.14 221 ASN B O 1
ATOM 3563 N N . ILE B 1 223 ? 47.819 12.168 161.065 1.00 25.74 222 ILE B N 1
ATOM 3564 C CA . ILE B 1 223 ? 46.798 11.144 160.796 1.00 24.14 222 ILE B CA 1
ATOM 3565 C C . ILE B 1 223 ? 45.423 11.520 161.377 1.00 28.96 222 ILE B C 1
ATOM 3566 O O . ILE B 1 223 ? 44.413 11.405 160.682 1.00 27.71 222 ILE B O 1
ATOM 3571 N N . GLU B 1 224 ? 45.390 11.979 162.640 1.00 27.83 223 GLU B N 1
ATOM 3572 C CA . GLU B 1 224 ? 44.138 12.335 163.322 1.00 28.22 223 GLU B CA 1
ATOM 3573 C C . GLU B 1 224 ? 43.390 13.489 162.629 1.00 31.81 223 GLU B C 1
ATOM 3574 O O . GLU B 1 224 ? 42.186 13.382 162.387 1.00 31.22 223 GLU B O 1
ATOM 3580 N N . LYS B 1 225 ? 44.107 14.577 162.292 1.00 28.11 224 LYS B N 1
ATOM 3581 C CA . LYS B 1 225 ? 43.501 15.735 161.632 1.00 27.65 224 LYS B CA 1
ATOM 3582 C C . LYS B 1 225 ? 43.052 15.415 160.202 1.00 29.20 224 LYS B C 1
ATOM 3583 O O . LYS B 1 225 ? 42.009 15.902 159.770 1.00 29.36 224 LYS B O 1
ATOM 3589 N N . ALA B 1 226 ? 43.833 14.587 159.473 1.00 23.87 225 ALA B N 1
ATOM 3590 C CA . ALA B 1 226 ? 43.492 14.183 158.101 1.00 22.37 225 ALA B CA 1
ATOM 3591 C C . ALA B 1 226 ? 42.274 13.266 158.077 1.00 26.37 225 ALA B C 1
ATOM 3592 O O . ALA B 1 226 ? 41.439 13.387 157.178 1.00 26.14 225 ALA B O 1
ATOM 3594 N N . LEU B 1 227 ? 42.157 12.348 159.080 1.00 22.27 226 LEU B N 1
ATOM 3595 C CA . LEU B 1 227 ? 41.000 11.446 159.191 1.00 21.46 226 LEU B CA 1
ATOM 3596 C C . LEU B 1 227 ? 39.716 12.228 159.412 1.00 27.18 226 LEU B C 1
ATOM 3597 O O . LEU B 1 227 ? 38.685 11.887 158.839 1.00 27.14 226 LEU B O 1
ATOM 3602 N N . VAL B 1 228 ? 39.783 13.297 160.223 1.00 25.22 227 VAL B N 1
ATOM 3603 C CA . VAL B 1 228 ? 38.644 14.189 160.461 1.00 25.94 227 VAL B CA 1
ATOM 3604 C C . VAL B 1 228 ? 38.202 14.820 159.132 1.00 29.63 227 VAL B C 1
ATOM 3605 O O . VAL B 1 228 ? 37.013 14.830 158.823 1.00 29.07 227 VAL B O 1
ATOM 3609 N N . LYS B 1 229 ? 39.187 15.242 158.301 1.00 25.88 228 LYS B N 1
ATOM 3610 C CA . LYS B 1 229 ? 38.937 15.883 157.008 1.00 24.86 228 LYS B CA 1
ATOM 3611 C C . LYS B 1 229 ? 38.507 14.886 155.926 1.00 28.58 228 LYS B C 1
ATOM 3612 O O . LYS B 1 229 ? 37.770 15.260 155.017 1.00 29.25 228 LYS B O 1
ATOM 3618 N N . LEU B 1 230 ? 38.964 13.617 156.020 1.00 23.66 229 LEU B N 1
ATOM 3619 C CA . LEU B 1 230 ? 38.541 12.558 155.093 1.00 22.27 229 LEU B CA 1
ATOM 3620 C C . LEU B 1 230 ? 37.093 12.153 155.390 1.00 26.02 229 LEU B C 1
ATOM 3621 O O . LEU B 1 230 ? 36.301 11.970 154.468 1.00 26.59 229 LEU B O 1
ATOM 3626 N N . LYS B 1 231 ? 36.744 12.048 156.684 1.00 21.35 230 LYS B N 1
ATOM 3627 C CA . LYS B 1 231 ? 35.388 11.708 157.125 1.00 20.74 230 LYS B CA 1
ATOM 3628 C C . LYS B 1 231 ? 34.396 12.853 156.820 1.00 24.57 230 LYS B C 1
ATOM 3629 O O . LYS B 1 231 ? 33.210 12.599 156.612 1.00 24.25 230 LYS B O 1
ATOM 3635 N N . LEU B 1 232 ? 34.893 14.113 156.793 1.00 21.55 231 LEU B N 1
ATOM 3636 C CA . LEU B 1 232 ? 34.061 15.288 156.495 1.00 22.13 231 LEU B CA 1
ATOM 3637 C C . LEU B 1 232 ? 33.875 15.496 154.991 1.00 27.48 231 LEU B C 1
ATOM 3638 O O . LEU B 1 232 ? 33.036 16.301 154.581 1.00 28.33 231 LEU B O 1
ATOM 3643 N N . GLY B 1 233 ? 34.651 14.766 154.186 1.00 23.32 232 GLY B N 1
ATOM 3644 C CA . GLY B 1 233 ? 34.562 14.836 152.732 1.00 22.88 232 GLY B CA 1
ATOM 3645 C C . GLY B 1 233 ? 35.256 16.044 152.132 1.00 27.78 232 GLY B C 1
ATOM 3646 O O . GLY B 1 233 ? 34.857 16.524 151.068 1.00 27.90 232 GLY B O 1
ATOM 3647 N N . SER B 1 234 ? 36.316 16.538 152.803 1.00 24.58 233 SER B N 1
ATOM 3648 C CA . SER B 1 234 ? 37.082 17.695 152.334 1.00 25.14 233 SER B CA 1
ATOM 3649 C C . SER B 1 234 ? 38.427 17.255 151.764 1.00 29.95 233 SER B C 1
ATOM 3650 O O . SER B 1 234 ? 39.261 16.723 152.500 1.00 29.26 233 SER B O 1
ATOM 3653 N N . PHE B 1 235 ? 38.649 17.479 150.453 1.00 27.33 234 PHE B N 1
ATOM 3654 C CA . PHE B 1 235 ? 39.917 17.121 149.828 1.00 26.76 234 PHE B CA 1
ATOM 3655 C C . PHE B 1 235 ? 41.040 18.067 150.262 1.00 31.70 234 PHE B C 1
ATOM 3656 O O . PHE B 1 235 ? 42.125 17.605 150.617 1.00 31.25 234 PHE B O 1
ATOM 3664 N N . LYS B 1 236 ? 40.785 19.392 150.218 1.00 29.35 235 LYS B N 1
ATOM 3665 C CA . LYS B 1 236 ? 41.783 20.403 150.582 1.00 30.12 235 LYS B CA 1
ATOM 3666 C C . LYS B 1 236 ? 42.187 20.314 152.061 1.00 35.04 235 LYS B C 1
ATOM 3667 O O . LYS B 1 236 ? 43.353 20.539 152.395 1.00 35.49 235 LYS B O 1
ATOM 3671 N N . GLY B 1 237 ? 41.230 19.959 152.922 1.00 31.45 236 GLY B N 1
ATOM 3672 C CA . GLY B 1 237 ? 41.478 19.767 154.349 1.00 31.02 236 GLY B CA 1
ATOM 3673 C C . GLY B 1 237 ? 42.397 18.594 154.624 1.00 33.08 236 GLY B C 1
ATOM 3674 O O . GLY B 1 237 ? 43.247 18.659 155.517 1.00 33.50 236 GLY B O 1
ATOM 3675 N N . PHE B 1 238 ? 42.228 17.504 153.855 1.00 27.77 237 PHE B N 1
ATOM 3676 C CA . PHE B 1 238 ? 43.083 16.323 153.937 1.00 26.75 237 PHE B CA 1
ATOM 3677 C C . PHE B 1 238 ? 44.451 16.606 153.283 1.00 30.58 237 PHE B C 1
ATOM 3678 O O . PHE B 1 238 ? 45.478 16.120 153.763 1.00 29.39 237 PHE B O 1
ATOM 3686 N N . GLU B 1 239 ? 44.453 17.399 152.185 1.00 27.44 238 GLU B N 1
ATOM 3687 C CA . GLU B 1 239 ? 45.666 17.774 151.454 1.00 27.30 238 GLU B CA 1
ATOM 3688 C C . GLU B 1 239 ? 46.579 18.662 152.316 1.00 32.32 238 GLU B C 1
ATOM 3689 O O . GLU B 1 239 ? 47.798 18.532 152.247 1.00 32.75 238 GLU B O 1
ATOM 3695 N N . SER B 1 240 ? 45.980 19.543 153.154 1.00 29.67 239 SER B N 1
ATOM 3696 C CA . SER B 1 240 ? 46.732 20.449 154.037 1.00 30.28 239 SER B CA 1
ATOM 3697 C C . SER B 1 240 ? 47.398 19.698 155.209 1.00 33.86 239 SER B C 1
ATOM 3698 O O . SER B 1 240 ? 48.311 20.232 155.839 1.00 34.25 239 SER B O 1
ATOM 3701 N N . GLU B 1 241 ? 46.933 18.466 155.502 1.00 29.92 240 GLU B N 1
ATOM 3702 C CA . GLU B 1 241 ? 47.507 17.640 156.575 1.00 29.71 240 GLU B CA 1
ATOM 3703 C C . GLU B 1 241 ? 48.510 16.638 156.002 1.00 34.44 240 GLU B C 1
ATOM 3704 O O . GLU B 1 241 ? 48.850 15.651 156.660 1.00 33.36 240 GLU B O 1
ATOM 3710 N N . SER B 1 242 ? 49.007 16.914 154.780 1.00 32.71 241 SER B N 1
ATOM 3711 C CA . SER B 1 242 ? 49.948 16.043 154.087 1.00 32.61 241 SER B CA 1
ATOM 3712 C C . SER B 1 242 ? 51.066 16.846 153.431 1.00 38.62 241 SER B C 1
ATOM 3713 O O . SER B 1 242 ? 50.955 18.066 153.301 1.00 38.84 241 SER B O 1
ATOM 3716 N N . ILE B 1 243 ? 52.144 16.158 153.005 1.00 36.27 242 ILE B N 1
ATOM 3717 C CA . ILE B 1 243 ? 53.242 16.788 152.269 1.00 37.04 242 ILE B CA 1
ATOM 3718 C C . ILE B 1 243 ? 53.401 16.147 150.898 1.00 39.48 242 ILE B C 1
ATOM 3719 O O . ILE B 1 243 ? 53.543 14.931 150.801 1.00 38.52 242 ILE B O 1
ATOM 3724 N N . LYS B 1 244 ? 53.314 16.960 149.831 1.00 35.69 243 LYS B N 1
ATOM 3725 C CA . LYS B 1 244 ? 53.438 16.476 148.455 1.00 34.33 243 LYS B CA 1
ATOM 3726 C C . LYS B 1 244 ? 54.861 16.037 148.157 1.00 37.24 243 LYS B C 1
ATOM 3727 O O . LYS B 1 244 ? 55.814 16.695 148.591 1.00 38.23 243 LYS B O 1
ATOM 3733 N N . TYR B 1 245 ? 55.017 14.900 147.439 1.00 31.07 244 TYR B N 1
ATOM 3734 C CA . TYR B 1 245 ? 56.340 14.368 147.119 1.00 29.86 244 TYR B CA 1
ATOM 3735 C C . TYR B 1 245 ? 56.426 13.780 145.711 1.00 33.09 244 TYR B C 1
ATOM 3736 O O . TYR B 1 245 ? 55.420 13.331 145.160 1.00 32.14 244 TYR B O 1
ATOM 3745 N N . VAL B 1 246 ? 57.644 13.776 145.133 1.00 29.18 245 VAL B N 1
ATOM 3746 C CA . VAL B 1 246 ? 57.922 13.131 143.853 1.00 27.72 245 VAL B CA 1
ATOM 3747 C C . VAL B 1 246 ? 59.100 12.203 144.046 1.00 31.00 245 VAL B C 1
ATOM 3748 O O . VAL B 1 246 ? 60.167 12.632 144.491 1.00 31.11 245 VAL B O 1
ATOM 3752 N N . ILE B 1 247 ? 58.887 10.931 143.805 1.00 26.88 246 ILE B N 1
ATOM 3753 C CA . ILE B 1 247 ? 59.919 9.926 143.957 1.00 27.36 246 ILE B CA 1
ATOM 3754 C C . ILE B 1 247 ? 60.101 9.160 142.638 1.00 31.70 246 ILE B C 1
ATOM 3755 O O . ILE B 1 247 ? 59.119 8.880 141.950 1.00 30.52 246 ILE B O 1
ATOM 3760 N N . GLU B 1 248 ? 61.359 8.936 142.231 1.00 29.79 247 GLU B N 1
ATOM 3761 C CA . GLU B 1 248 ? 61.659 8.279 140.963 1.00 29.75 247 GLU B CA 1
ATOM 3762 C C . GLU B 1 248 ? 61.574 6.764 141.085 1.00 34.24 247 GLU B C 1
ATOM 3763 O O . GLU B 1 248 ? 62.108 6.187 142.035 1.00 35.10 247 GLU B O 1
ATOM 3769 N N . VAL B 1 249 ? 60.918 6.114 140.112 1.00 29.75 248 VAL B N 1
ATOM 3770 C CA . VAL B 1 249 ? 60.794 4.658 140.083 1.00 30.76 248 VAL B CA 1
ATOM 3771 C C . VAL B 1 249 ? 62.069 4.036 139.474 1.00 46.52 248 VAL B C 1
ATOM 3772 O O . VAL B 1 249 ? 62.579 4.581 138.468 1.00 48.30 248 VAL B O 1
ATOM 3777 N N . GLY C 1 4 ? -2.746 21.692 134.044 1.00 51.08 3 GLY C N 1
ATOM 3778 C CA . GLY C 1 4 ? -2.735 23.147 133.952 1.00 50.76 3 GLY C CA 1
ATOM 3779 C C . GLY C 1 4 ? -1.359 23.718 133.664 1.00 52.36 3 GLY C C 1
ATOM 3780 O O . GLY C 1 4 ? -0.929 24.670 134.319 1.00 51.84 3 GLY C O 1
ATOM 3789 N N . LEU C 1 6 ? 1.653 25.683 131.458 1.00 40.76 5 LEU C N 1
ATOM 3790 C CA . LEU C 1 6 ? 1.733 26.918 130.667 1.00 39.85 5 LEU C CA 1
ATOM 3791 C C . LEU C 1 6 ? 1.899 26.602 129.172 1.00 42.13 5 LEU C C 1
ATOM 3792 O O . LEU C 1 6 ? 1.313 27.282 128.320 1.00 42.86 5 LEU C O 1
ATOM 3797 N N . LEU C 1 7 ? 2.648 25.531 128.866 1.00 36.04 6 LEU C N 1
ATOM 3798 C CA . LEU C 1 7 ? 2.913 25.085 127.496 1.00 34.89 6 LEU C CA 1
ATOM 3799 C C . LEU C 1 7 ? 1.629 24.590 126.801 1.00 39.34 6 LEU C C 1
ATOM 3800 O O . LEU C 1 7 ? 1.532 24.648 125.571 1.00 39.70 6 LEU C O 1
ATOM 3805 N N . SER C 1 8 ? 0.637 24.134 127.594 1.00 35.90 7 SER C N 1
ATOM 3806 C CA . SER C 1 8 ? -0.655 23.688 127.073 1.00 36.74 7 SER C CA 1
ATOM 3807 C C . SER C 1 8 ? -1.490 24.893 126.631 1.00 43.21 7 SER C C 1
ATOM 3808 O O . SER C 1 8 ? -2.311 24.776 125.723 1.00 43.81 7 SER C O 1
ATOM 3811 N N . ARG C 1 9 ? -1.292 26.050 127.293 1.00 40.17 8 ARG C N 1
ATOM 3812 C CA . ARG C 1 9 ? -2.006 27.278 126.952 1.00 41.48 8 ARG C CA 1
ATOM 3813 C C . ARG C 1 9 ? -1.336 27.982 125.769 1.00 45.04 8 ARG C C 1
ATOM 3814 O O . ARG C 1 9 ? -2.026 28.576 124.936 1.00 46.43 8 ARG C O 1
ATOM 3822 N N . ILE C 1 10 ? 0.017 27.907 125.688 1.00 39.16 9 ILE C N 1
ATOM 3823 C CA . ILE C 1 10 ? 0.781 28.512 124.589 1.00 37.67 9 ILE C CA 1
ATOM 3824 C C . ILE C 1 10 ? 0.467 27.814 123.255 1.00 41.34 9 ILE C C 1
ATOM 3825 O O . ILE C 1 10 ? 0.270 28.492 122.239 1.00 42.29 9 ILE C O 1
ATOM 3830 N N . LYS C 1 11 ? 0.366 26.460 123.267 1.00 36.08 10 LYS C N 1
ATOM 3831 C CA . LYS C 1 11 ? 0.079 25.691 122.047 1.00 35.65 10 LYS C CA 1
ATOM 3832 C C . LYS C 1 11 ? -1.314 26.003 121.471 1.00 41.49 10 LYS C C 1
ATOM 3833 O O . LYS C 1 11 ? -1.480 26.021 120.249 1.00 42.21 10 LYS C O 1
ATOM 3839 N N . LYS C 1 12 ? -2.304 26.283 122.355 1.00 38.44 11 LYS C N 1
ATOM 3840 C CA . LYS C 1 12 ? -3.664 26.638 121.940 1.00 39.82 11 LYS C CA 1
ATOM 3841 C C . LYS C 1 12 ? -3.666 27.969 121.172 1.00 45.50 11 LYS C C 1
ATOM 3842 O O . LYS C 1 12 ? -4.346 28.092 120.148 1.00 47.58 11 LYS C O 1
ATOM 3846 N N . LYS C 1 13 ? -2.862 28.945 121.644 1.00 40.88 12 LYS C N 1
ATOM 3847 C CA . LYS C 1 13 ? -2.719 30.248 120.990 1.00 41.33 12 LYS C CA 1
ATOM 3848 C C . LYS C 1 13 ? -1.945 30.106 119.671 1.00 45.79 12 LYS C C 1
ATOM 3849 O O . LYS C 1 13 ? -2.290 30.754 118.682 1.00 46.69 12 LYS C O 1
ATOM 3855 N N . ALA C 1 14 ? -0.885 29.262 119.667 1.00 41.79 13 ALA C N 1
ATOM 3856 C CA . ALA C 1 14 ? -0.023 29.054 118.496 1.00 41.39 13 ALA C CA 1
ATOM 3857 C C . ALA C 1 14 ? -0.744 28.328 117.353 1.00 48.41 13 ALA C C 1
ATOM 3858 O O . ALA C 1 14 ? -0.468 28.610 116.181 1.00 48.59 13 ALA C O 1
ATOM 3868 N N . GLU C 1 16 ? -3.838 28.659 116.529 1.00 52.80 15 GLU C N 1
ATOM 3869 C CA . GLU C 1 16 ? -4.708 29.636 115.882 1.00 55.28 15 GLU C CA 1
ATOM 3870 C C . GLU C 1 16 ? -3.903 30.473 114.863 1.00 59.46 15 GLU C C 1
ATOM 3871 O O . GLU C 1 16 ? -4.470 30.981 113.896 1.00 61.02 15 GLU C O 1
ATOM 3877 N N . LEU C 1 17 ? -2.575 30.591 115.077 1.00 54.41 16 LEU C N 1
ATOM 3878 C CA . LEU C 1 17 ? -1.689 31.358 114.196 1.00 54.20 16 LEU C CA 1
ATOM 3879 C C . LEU C 1 17 ? -1.063 30.487 113.094 1.00 57.49 16 LEU C C 1
ATOM 3880 O O . LEU C 1 17 ? -0.601 31.014 112.080 1.00 57.57 16 LEU C O 1
ATOM 3885 N N . ALA C 1 18 ? -1.069 29.158 113.283 1.00 53.29 17 ALA C N 1
ATOM 3886 C CA . ALA C 1 18 ? -0.494 28.219 112.317 1.00 52.45 17 ALA C CA 1
ATOM 3887 C C . ALA C 1 18 ? -1.502 27.814 111.221 1.00 58.32 17 ALA C C 1
ATOM 3888 O O . ALA C 1 18 ? -1.251 26.862 110.477 1.00 57.79 17 ALA C O 1
ATOM 3890 N N . GLU C 1 19 ? -2.621 28.556 111.103 1.00 57.00 18 GLU C N 1
ATOM 3891 C CA . GLU C 1 19 ? -3.659 28.269 110.103 1.00 59.21 18 GLU C CA 1
ATOM 3892 C C . GLU C 1 19 ? -3.176 28.538 108.660 1.00 62.52 18 GLU C C 1
ATOM 3893 O O . GLU C 1 19 ? -3.440 27.731 107.764 1.00 63.02 18 GLU C O 1
ATOM 3899 N N . ASP C 1 20 ? -2.470 29.669 108.441 1.00 57.29 19 ASP C N 1
ATOM 3900 C CA . ASP C 1 20 ? -1.989 30.051 107.107 1.00 56.75 19 ASP C CA 1
ATOM 3901 C C . ASP C 1 20 ? -0.512 29.660 106.872 1.00 56.16 19 ASP C C 1
ATOM 3902 O O . ASP C 1 20 ? 0.103 30.119 105.901 1.00 55.67 19 ASP C O 1
ATOM 3907 N N . LEU C 1 21 ? 0.039 28.792 107.736 1.00 49.88 20 LEU C N 1
ATOM 3908 C CA . LEU C 1 21 ? 1.427 28.332 107.607 1.00 47.39 20 LEU C CA 1
ATOM 3909 C C . LEU C 1 21 ? 1.494 26.826 107.327 1.00 50.05 20 LEU C C 1
ATOM 3910 O O . LEU C 1 21 ? 0.634 26.069 107.791 1.00 50.04 20 LEU C O 1
ATOM 3915 N N . LYS C 1 22 ? 2.528 26.389 106.581 1.00 44.83 21 LYS C N 1
ATOM 3916 C CA . LYS C 1 22 ? 2.709 24.978 106.247 1.00 43.48 21 LYS C CA 1
ATOM 3917 C C . LYS C 1 22 ? 4.094 24.489 106.665 1.00 44.24 21 LYS C C 1
ATOM 3918 O O . LYS C 1 22 ? 5.054 25.260 106.646 1.00 42.46 21 LYS C O 1
ATOM 3921 N N . LEU C 1 23 ? 4.198 23.204 107.043 1.00 39.89 22 LEU C N 1
ATOM 3922 C CA . LEU C 1 23 ? 5.471 22.596 107.426 1.00 37.78 22 LEU C CA 1
ATOM 3923 C C . LEU C 1 23 ? 6.318 22.302 106.178 1.00 42.08 22 LEU C C 1
ATOM 3924 O O . LEU C 1 23 ? 5.830 21.677 105.235 1.00 42.97 22 LEU C O 1
ATOM 3929 N N . VAL C 1 24 ? 7.576 22.769 106.167 1.00 37.75 23 VAL C N 1
ATOM 3930 C CA . VAL C 1 24 ? 8.495 22.524 105.045 1.00 37.63 23 VAL C CA 1
ATOM 3931 C C . VAL C 1 24 ? 9.426 21.349 105.380 1.00 39.93 23 VAL C C 1
ATOM 3932 O O . VAL C 1 24 ? 9.468 20.361 104.645 1.00 39.32 23 VAL C O 1
ATOM 3936 N N . ASP C 1 25 ? 10.179 21.472 106.490 1.00 34.96 24 ASP C N 1
ATOM 3937 C CA . ASP C 1 25 ? 11.114 20.451 106.950 1.00 33.20 24 ASP C CA 1
ATOM 3938 C C . ASP C 1 25 ? 11.266 20.534 108.479 1.00 36.17 24 ASP C C 1
ATOM 3939 O O . ASP C 1 25 ? 10.861 21.529 109.089 1.00 35.02 24 ASP C O 1
ATOM 3944 N N . PHE C 1 26 ? 11.816 19.475 109.095 1.00 33.02 25 PHE C N 1
ATOM 3945 C CA . PHE C 1 26 ? 12.032 19.411 110.546 1.00 32.17 25 PHE C CA 1
ATOM 3946 C C . PHE C 1 26 ? 13.132 18.406 110.868 1.00 35.41 25 PHE C C 1
ATOM 3947 O O . PHE C 1 26 ? 13.511 17.614 110.000 1.00 36.12 25 PHE C O 1
ATOM 3955 N N . SER C 1 27 ? 13.633 18.417 112.123 1.00 30.47 26 SER C N 1
ATOM 3956 C CA . SER C 1 27 ? 14.660 17.472 112.573 1.00 29.80 26 SER C CA 1
ATOM 3957 C C . SER C 1 27 ? 14.841 17.524 114.075 1.00 32.32 26 SER C C 1
ATOM 3958 O O . SER C 1 27 ? 15.169 18.580 114.619 1.00 31.74 26 SER C O 1
ATOM 3961 N N . PHE C 1 28 ? 14.667 16.375 114.751 1.00 28.06 27 PHE C N 1
ATOM 3962 C CA . PHE C 1 28 ? 14.969 16.257 116.170 1.00 27.44 27 PHE C CA 1
ATOM 3963 C C . PHE C 1 28 ? 16.478 15.981 116.297 1.00 30.99 27 PHE C C 1
ATOM 3964 O O . PHE C 1 28 ? 16.902 14.825 116.270 1.00 30.49 27 PHE C O 1
ATOM 3972 N N . GLY C 1 29 ? 17.273 17.051 116.255 1.00 27.59 28 GLY C N 1
ATOM 3973 C CA . GLY C 1 29 ? 18.723 16.948 116.222 1.00 27.27 28 GLY C CA 1
ATOM 3974 C C . GLY C 1 29 ? 19.445 17.708 117.312 1.00 29.64 28 GLY C C 1
ATOM 3975 O O . GLY C 1 29 ? 18.815 18.362 118.148 1.00 28.61 28 GLY C O 1
ATOM 3976 N N . LEU C 1 30 ? 20.795 17.620 117.306 1.00 25.03 29 LEU C N 1
ATOM 3977 C CA . LEU C 1 30 ? 21.647 18.277 118.296 1.00 24.41 29 LEU C CA 1
ATOM 3978 C C . LEU C 1 30 ? 22.498 19.378 117.648 1.00 29.43 29 LEU C C 1
ATOM 3979 O O . LEU C 1 30 ? 22.956 19.212 116.515 1.00 30.15 29 LEU C O 1
ATOM 3984 N N . PRO C 1 31 ? 22.726 20.527 118.343 1.00 26.07 30 PRO C N 1
ATOM 3985 C CA . PRO C 1 31 ? 22.268 20.868 119.706 1.00 25.58 30 PRO C CA 1
ATOM 3986 C C . PRO C 1 31 ? 20.798 21.281 119.766 1.00 29.04 30 PRO C C 1
ATOM 3987 O O . PRO C 1 31 ? 20.204 21.262 120.843 1.00 28.20 30 PRO C O 1
ATOM 3991 N N . TYR C 1 32 ? 20.203 21.633 118.605 1.00 25.90 31 TYR C N 1
ATOM 3992 C CA . TYR C 1 32 ? 18.833 22.123 118.556 1.00 25.13 31 TYR C CA 1
ATOM 3993 C C . TYR C 1 32 ? 17.943 21.342 117.632 1.00 27.78 31 TYR C C 1
ATOM 3994 O O . TYR C 1 32 ? 18.367 20.928 116.551 1.00 27.37 31 TYR C O 1
ATOM 4003 N N . THR C 1 33 ? 16.683 21.161 118.047 1.00 23.78 32 THR C N 1
ATOM 4004 C CA . THR C 1 33 ? 15.623 20.636 117.207 1.00 23.15 32 THR C CA 1
ATOM 4005 C C . THR C 1 33 ? 15.058 21.821 116.450 1.00 27.20 32 THR C C 1
ATOM 4006 O O . THR C 1 33 ? 14.897 22.894 117.035 1.00 27.09 32 THR C O 1
ATOM 4010 N N . TRP C 1 34 ? 14.841 21.675 115.143 1.00 23.57 33 TRP C N 1
ATOM 4011 C CA . TRP C 1 34 ? 14.339 22.784 114.347 1.00 22.89 33 TRP C CA 1
ATOM 4012 C C . TRP C 1 34 ? 13.120 22.422 113.511 1.00 26.85 33 TRP C C 1
ATOM 4013 O O . TRP C 1 34 ? 12.935 21.261 113.144 1.00 26.10 33 TRP C O 1
ATOM 4024 N N . VAL C 1 35 ? 12.284 23.424 113.218 1.00 23.94 34 VAL C N 1
ATOM 4025 C CA . VAL C 1 35 ? 11.104 23.278 112.370 1.00 24.20 34 VAL C CA 1
ATOM 4026 C C . VAL C 1 35 ? 11.083 24.428 111.363 1.00 29.11 34 VAL C C 1
ATOM 4027 O O . VAL C 1 35 ? 11.105 25.597 111.760 1.00 29.07 34 VAL C O 1
ATOM 4031 N N . LEU C 1 36 ? 11.116 24.104 110.068 1.00 26.26 35 LEU C N 1
ATOM 4032 C CA . LEU C 1 36 ? 11.070 25.117 109.021 1.00 27.08 35 LEU C CA 1
ATOM 4033 C C . LEU C 1 36 ? 9.645 25.233 108.459 1.00 33.35 35 LEU C C 1
ATOM 4034 O O . LEU C 1 36 ? 9.044 24.222 108.080 1.00 33.07 35 LEU C O 1
ATOM 4039 N N . VAL C 1 37 ? 9.078 26.458 108.482 1.00 31.74 36 VAL C N 1
ATOM 4040 C CA . VAL C 1 37 ? 7.711 26.711 107.997 1.00 33.65 36 VAL C CA 1
ATOM 4041 C C . VAL C 1 37 ? 7.703 27.713 106.842 1.00 41.30 36 VAL C C 1
ATOM 4042 O O . VAL C 1 37 ? 8.682 28.431 106.647 1.00 40.57 36 VAL C O 1
ATOM 4046 N N . GLU C 1 38 ? 6.586 27.775 106.087 1.00 41.55 37 GLU C N 1
ATOM 4047 C CA . GLU C 1 38 ? 6.455 28.701 104.963 1.00 43.48 37 GLU C CA 1
ATOM 4048 C C . GLU C 1 38 ? 5.054 29.306 104.887 1.00 50.48 37 GLU C C 1
ATOM 4049 O O . GLU C 1 38 ? 4.054 28.597 105.032 1.00 50.45 37 GLU C O 1
ATOM 4055 N N . GLY C 1 39 ? 5.003 30.611 104.651 1.00 49.31 38 GLY C N 1
ATOM 4056 C CA . GLY C 1 39 ? 3.762 31.346 104.461 1.00 51.52 38 GLY C CA 1
ATOM 4057 C C . GLY C 1 39 ? 3.778 32.140 103.173 1.00 58.20 38 GLY C C 1
ATOM 4058 O O . GLY C 1 39 ? 4.680 31.963 102.343 1.00 57.67 38 GLY C O 1
ATOM 4059 N N . ILE C 1 40 ? 2.796 33.036 102.999 1.00 57.17 39 ILE C N 1
ATOM 4060 C CA . ILE C 1 40 ? 2.704 33.875 101.796 1.00 59.14 39 ILE C CA 1
ATOM 4061 C C . ILE C 1 40 ? 3.851 34.910 101.736 1.00 62.52 39 ILE C C 1
ATOM 4062 O O . ILE C 1 40 ? 4.318 35.248 100.643 1.00 63.33 39 ILE C O 1
ATOM 4067 N N . GLU C 1 41 ? 4.344 35.357 102.914 1.00 57.07 40 GLU C N 1
ATOM 4068 C CA . GLU C 1 41 ? 5.418 36.354 102.995 1.00 56.36 40 GLU C CA 1
ATOM 4069 C C . GLU C 1 41 ? 6.819 35.733 102.869 1.00 57.68 40 GLU C C 1
ATOM 4070 O O . GLU C 1 41 ? 7.762 36.420 102.471 1.00 57.88 40 GLU C O 1
ATOM 4072 N N . GLY C 1 42 ? 6.943 34.453 103.213 1.00 51.46 41 GLY C N 1
ATOM 4073 C CA . GLY C 1 42 ? 8.214 33.744 103.127 1.00 49.18 41 GLY C CA 1
ATOM 4074 C C . GLY C 1 42 ? 8.348 32.607 104.116 1.00 50.67 41 GLY C C 1
ATOM 4075 O O . GLY C 1 42 ? 7.344 32.051 104.571 1.00 50.11 41 GLY C O 1
ATOM 4076 N N . ARG C 1 43 ? 9.605 32.252 104.461 1.00 45.43 42 ARG C N 1
ATOM 4077 C CA . ARG C 1 43 ? 9.896 31.153 105.385 1.00 43.21 42 ARG C CA 1
ATOM 4078 C C . ARG C 1 43 ? 10.346 31.650 106.763 1.00 45.73 42 ARG C C 1
ATOM 4079 O O . ARG C 1 43 ? 10.826 32.783 106.892 1.00 45.38 42 ARG C O 1
ATOM 4087 N N . ALA C 1 44 ? 10.218 30.782 107.793 1.00 40.94 43 ALA C N 1
ATOM 4088 C CA . ALA C 1 44 ? 10.651 31.083 109.156 1.00 39.70 43 ALA C CA 1
ATOM 4089 C C . ALA C 1 44 ? 11.201 29.831 109.817 1.00 42.74 43 ALA C C 1
ATOM 4090 O O . ALA C 1 44 ? 10.619 28.752 109.675 1.00 42.23 43 ALA C O 1
ATOM 4092 N N . LEU C 1 45 ? 12.316 29.963 110.544 1.00 39.09 44 LEU C N 1
ATOM 4093 C CA . LEU C 1 45 ? 12.933 28.824 111.217 1.00 37.85 44 LEU C CA 1
ATOM 4094 C C . LEU C 1 45 ? 12.822 28.949 112.740 1.00 41.23 44 LEU C C 1
ATOM 4095 O O . LEU C 1 45 ? 13.286 29.934 113.319 1.00 41.29 44 LEU C O 1
ATOM 4100 N N . GLY C 1 46 ? 12.197 27.952 113.366 1.00 36.81 45 GLY C N 1
ATOM 4101 C CA . GLY C 1 46 ? 12.034 27.896 114.814 1.00 35.47 45 GLY C CA 1
ATOM 4102 C C . GLY C 1 46 ? 12.818 26.763 115.435 1.00 37.11 45 GLY C C 1
ATOM 4103 O O . GLY C 1 46 ? 12.857 25.659 114.888 1.00 36.39 45 GLY C O 1
ATOM 4104 N N . VAL C 1 47 ? 13.474 27.032 116.563 1.00 32.59 46 VAL C N 1
ATOM 4105 C CA . VAL C 1 47 ? 14.322 26.038 117.223 1.00 31.36 46 VAL C CA 1
ATOM 4106 C C . VAL C 1 47 ? 13.938 25.814 118.688 1.00 35.16 46 VAL C C 1
ATOM 4107 O O . VAL C 1 47 ? 13.349 26.690 119.319 1.00 35.12 46 VAL C O 1
ATOM 4111 N N . ALA C 1 48 ? 14.309 24.645 119.230 1.00 31.25 47 ALA C N 1
ATOM 4112 C CA . ALA C 1 48 ? 14.143 24.298 120.645 1.00 30.01 47 ALA C CA 1
ATOM 4113 C C . ALA C 1 48 ? 15.346 23.457 121.071 1.00 32.38 47 ALA C C 1
ATOM 4114 O O . ALA C 1 48 ? 15.866 22.684 120.263 1.00 30.98 47 ALA C O 1
ATOM 4124 N N . THR C 1 50 ? 17.421 20.561 122.339 1.00 32.39 49 THR C N 1
ATOM 4125 C CA . THR C 1 50 ? 17.293 19.136 122.574 1.00 32.14 49 THR C CA 1
ATOM 4126 C C . THR C 1 50 ? 17.989 18.780 123.888 1.00 37.57 49 THR C C 1
ATOM 4127 O O . THR C 1 50 ? 19.141 19.172 124.107 1.00 37.39 49 THR C O 1
ATOM 4131 N N . LEU C 1 51 ? 17.270 18.101 124.788 1.00 34.80 50 LEU C N 1
ATOM 4132 C CA . LEU C 1 51 ? 17.823 17.673 126.073 1.00 34.78 50 LEU C CA 1
ATOM 4133 C C . LEU C 1 51 ? 17.888 16.138 126.095 1.00 40.02 50 LEU C C 1
ATOM 4134 O O . LEU C 1 51 ? 16.924 15.481 126.494 1.00 40.21 50 LEU C O 1
ATOM 4139 N N . PRO C 1 52 ? 18.978 15.541 125.541 1.00 36.41 51 PRO C N 1
ATOM 4140 C CA . PRO C 1 52 ? 19.023 14.070 125.410 1.00 36.76 51 PRO C CA 1
ATOM 4141 C C . PRO C 1 52 ? 18.953 13.323 126.736 1.00 42.39 51 PRO C C 1
ATOM 4142 O O . PRO C 1 52 ? 18.422 12.204 126.782 1.00 42.03 51 PRO C O 1
ATOM 4146 N N . GLU C 1 53 ? 19.462 13.949 127.831 1.00 40.31 52 GLU C N 1
ATOM 4147 C CA . GLU C 1 53 ? 19.444 13.346 129.172 1.00 41.03 52 GLU C CA 1
ATOM 4148 C C . GLU C 1 53 ? 17.998 13.160 129.684 1.00 45.47 52 GLU C C 1
ATOM 4149 O O . GLU C 1 53 ? 17.770 12.383 130.611 1.00 46.24 52 GLU C O 1
ATOM 4152 N N . GLU C 1 54 ? 17.025 13.864 129.060 1.00 41.02 53 GLU C N 1
ATOM 4153 C CA . GLU C 1 54 ? 15.615 13.782 129.440 1.00 40.70 53 GLU C CA 1
ATOM 4154 C C . GLU C 1 54 ? 14.870 12.701 128.627 1.00 43.76 53 GLU C C 1
ATOM 4155 O O . GLU C 1 54 ? 13.752 12.327 128.994 1.00 43.73 53 GLU C O 1
ATOM 4161 N N . VAL C 1 55 ? 15.472 12.226 127.506 1.00 39.19 54 VAL C N 1
ATOM 4162 C CA . VAL C 1 55 ? 14.832 11.247 126.601 1.00 38.39 54 VAL C CA 1
ATOM 4163 C C . VAL C 1 55 ? 14.591 9.893 127.271 1.00 42.09 54 VAL C C 1
ATOM 4164 O O . VAL C 1 55 ? 15.535 9.258 127.746 1.00 42.22 54 VAL C O 1
ATOM 4168 N N . GLN C 1 56 ? 13.316 9.451 127.296 1.00 38.63 55 GLN C N 1
ATOM 4169 C CA . GLN C 1 56 ? 12.909 8.170 127.886 1.00 39.38 55 GLN C CA 1
ATOM 4170 C C . GLN C 1 56 ? 13.120 7.027 126.876 1.00 44.26 55 GLN C C 1
ATOM 4171 O O . GLN C 1 56 ? 13.876 6.095 127.150 1.00 45.40 55 GLN C O 1
ATOM 4177 N N . ARG C 1 57 ? 12.432 7.101 125.717 1.00 39.74 56 ARG C N 1
ATOM 4178 C CA . ARG C 1 57 ? 12.558 6.130 124.618 1.00 39.24 56 ARG C CA 1
ATOM 4179 C C . ARG C 1 57 ? 12.566 6.900 123.307 1.00 41.93 56 ARG C C 1
ATOM 4180 O O . ARG C 1 57 ? 11.883 7.922 123.201 1.00 41.52 56 ARG C O 1
ATOM 4185 N N . TYR C 1 58 ? 13.307 6.417 122.292 1.00 37.51 57 TYR C N 1
ATOM 4186 C CA . TYR C 1 58 ? 13.288 7.083 120.994 1.00 36.03 57 TYR C CA 1
ATOM 4187 C C . TYR C 1 58 ? 12.055 6.680 120.200 1.00 40.79 57 TYR C C 1
ATOM 4188 O O . TYR C 1 58 ? 12.133 5.857 119.282 1.00 41.62 57 TYR C O 1
ATOM 4197 N N . THR C 1 59 ? 10.892 7.212 120.614 1.00 36.80 58 THR C N 1
ATOM 4198 C CA . THR C 1 59 ? 9.597 6.919 119.998 1.00 37.24 58 THR C CA 1
ATOM 4199 C C . THR C 1 59 ? 8.842 8.215 119.694 1.00 39.51 58 THR C C 1
ATOM 4200 O O . THR C 1 59 ? 9.071 9.233 120.352 1.00 37.27 58 THR C O 1
ATOM 4204 N N . ASN C 1 60 ? 7.927 8.172 118.705 1.00 36.83 59 ASN C N 1
ATOM 4205 C CA . ASN C 1 60 ? 7.103 9.323 118.338 1.00 35.94 59 ASN C CA 1
ATOM 4206 C C . ASN C 1 60 ? 5.749 8.853 117.798 1.00 40.43 59 ASN C C 1
ATOM 4207 O O . ASN C 1 60 ? 5.703 8.064 116.851 1.00 40.76 59 ASN C O 1
ATOM 4212 N N . SER C 1 61 ? 4.646 9.306 118.426 1.00 37.57 60 SER C N 1
ATOM 4213 C CA . SER C 1 61 ? 3.284 8.919 118.029 1.00 38.84 60 SER C CA 1
ATOM 4214 C C . SER C 1 61 ? 2.847 9.582 116.713 1.00 44.87 60 SER C C 1
ATOM 4215 O O . SER C 1 61 ? 1.904 9.111 116.071 1.00 46.40 60 SER C O 1
ATOM 4218 N N . ILE C 1 62 ? 3.544 10.666 116.302 1.00 41.07 61 ILE C N 1
ATOM 4219 C CA . ILE C 1 62 ? 3.241 11.379 115.055 1.00 41.46 61 ILE C CA 1
ATOM 4220 C C . ILE C 1 62 ? 3.546 10.499 113.835 1.00 46.29 61 ILE C C 1
ATOM 4221 O O . ILE C 1 62 ? 4.698 10.108 113.624 1.00 45.20 61 ILE C O 1
ATOM 4226 N N . GLU C 1 63 ? 2.505 10.158 113.059 1.00 45.04 62 GLU C N 1
ATOM 4227 C CA . GLU C 1 63 ? 2.663 9.338 111.854 1.00 45.62 62 GLU C CA 1
ATOM 4228 C C . GLU C 1 63 ? 2.737 10.222 110.622 1.00 49.69 62 GLU C C 1
ATOM 4229 O O . GLU C 1 63 ? 3.643 10.058 109.804 1.00 49.58 62 GLU C O 1
ATOM 4235 N N . GLU C 1 64 ? 1.809 11.194 110.505 1.00 46.58 63 GLU C N 1
ATOM 4236 C CA . GLU C 1 64 ? 1.814 12.159 109.405 1.00 46.49 63 GLU C CA 1
ATOM 4237 C C . GLU C 1 64 ? 2.239 13.541 109.921 1.00 48.10 63 GLU C C 1
ATOM 4238 O O . GLU C 1 64 ? 1.459 14.219 110.604 1.00 47.91 63 GLU C O 1
ATOM 4244 N N . PRO C 1 65 ? 3.511 13.950 109.671 1.00 42.17 64 PRO C N 1
ATOM 4245 C CA . PRO C 1 65 ? 3.983 15.228 110.220 1.00 40.38 64 PRO C CA 1
ATOM 4246 C C . PRO C 1 65 ? 3.321 16.443 109.578 1.00 43.32 64 PRO C C 1
ATOM 4247 O O . PRO C 1 65 ? 3.200 16.519 108.356 1.00 43.23 64 PRO C O 1
ATOM 4251 N N . SER C 1 66 ? 2.856 17.371 110.414 1.00 39.19 65 SER C N 1
ATOM 4252 C CA . SER C 1 66 ? 2.270 18.634 109.984 1.00 39.80 65 SER C CA 1
ATOM 4253 C C . SER C 1 66 ? 2.515 19.681 111.062 1.00 42.84 65 SER C C 1
ATOM 4254 O O . SER C 1 66 ? 2.880 19.330 112.190 1.00 41.35 65 SER C O 1
ATOM 4257 N N . LEU C 1 67 ? 2.332 20.960 110.726 1.00 39.77 66 LEU C N 1
ATOM 4258 C CA . LEU C 1 67 ? 2.552 22.043 111.670 1.00 38.72 66 LEU C CA 1
ATOM 4259 C C . LEU C 1 67 ? 1.571 21.979 112.864 1.00 42.17 66 LEU C C 1
ATOM 4260 O O . LEU C 1 67 ? 2.002 22.091 114.011 1.00 40.13 66 LEU C O 1
ATOM 4265 N N . LEU C 1 68 ? 0.267 21.734 112.591 1.00 40.18 67 LEU C N 1
ATOM 4266 C CA . LEU C 1 68 ? -0.752 21.639 113.650 1.00 40.29 67 LEU C CA 1
ATOM 4267 C C . LEU C 1 68 ? -0.546 20.397 114.539 1.00 44.54 67 LEU C C 1
ATOM 4268 O O . LEU C 1 68 ? -0.770 20.464 115.753 1.00 43.82 67 LEU C O 1
ATOM 4273 N N . GLU C 1 69 ? -0.097 19.271 113.932 1.00 41.48 68 GLU C N 1
ATOM 4274 C CA . GLU C 1 69 ? 0.179 18.026 114.661 1.00 40.67 68 GLU C CA 1
ATOM 4275 C C . GLU C 1 69 ? 1.363 18.219 115.623 1.00 41.75 68 GLU C C 1
ATOM 4276 O O . GLU C 1 69 ? 1.297 17.780 116.774 1.00 40.91 68 GLU C O 1
ATOM 4282 N N . PHE C 1 70 ? 2.437 18.911 115.154 1.00 36.42 69 PHE C N 1
ATOM 4283 C CA . PHE C 1 70 ? 3.617 19.200 115.974 1.00 34.04 69 PHE C CA 1
ATOM 4284 C C . PHE C 1 70 ? 3.252 20.061 117.176 1.00 37.07 69 PHE C C 1
ATOM 4285 O O . PHE C 1 70 ? 3.579 19.698 118.305 1.00 35.92 69 PHE C O 1
ATOM 4293 N N . ILE C 1 71 ? 2.520 21.179 116.939 1.00 34.46 70 ILE C N 1
ATOM 4294 C CA . ILE C 1 71 ? 2.106 22.110 118.006 1.00 34.31 70 ILE C CA 1
ATOM 4295 C C . ILE C 1 71 ? 1.183 21.437 119.047 1.00 38.61 70 ILE C C 1
ATOM 4296 O O . ILE C 1 71 ? 1.300 21.724 120.238 1.00 37.76 70 ILE C O 1
ATOM 4301 N N . ASP C 1 72 ? 0.301 20.509 118.600 1.00 36.00 71 ASP C N 1
ATOM 4302 C CA . ASP C 1 72 ? -0.624 19.805 119.506 1.00 36.43 71 ASP C CA 1
ATOM 4303 C C . ASP C 1 72 ? 0.104 18.875 120.507 1.00 38.27 71 ASP C C 1
ATOM 4304 O O . ASP C 1 72 ? -0.434 18.588 121.577 1.00 38.54 71 ASP C O 1
ATOM 4309 N N . LYS C 1 73 ? 1.321 18.420 120.163 1.00 32.86 72 LYS C N 1
ATOM 4310 C CA . LYS C 1 73 ? 2.099 17.532 121.031 1.00 31.15 72 LYS C CA 1
ATOM 4311 C C . LYS C 1 73 ? 3.171 18.321 121.832 1.00 34.28 72 LYS C C 1
ATOM 4312 O O . LYS C 1 73 ? 4.133 17.726 122.326 1.00 33.60 72 LYS C O 1
ATOM 4318 N N . ALA C 1 74 ? 2.992 19.655 121.974 1.00 30.47 73 ALA C N 1
ATOM 4319 C CA . ALA C 1 74 ? 3.943 20.500 122.722 1.00 29.10 73 ALA C CA 1
ATOM 4320 C C . ALA C 1 74 ? 3.868 20.255 124.238 1.00 33.30 73 ALA C C 1
ATOM 4321 O O . ALA C 1 74 ? 4.843 20.497 124.944 1.00 31.60 73 ALA C O 1
ATOM 4323 N N . ASP C 1 75 ? 2.711 19.790 124.732 1.00 31.34 74 ASP C N 1
ATOM 4324 C CA . ASP C 1 75 ? 2.525 19.493 126.151 1.00 31.28 74 ASP C CA 1
ATOM 4325 C C . ASP C 1 75 ? 2.575 17.971 126.417 1.00 36.16 74 ASP C C 1
ATOM 4326 O O . ASP C 1 75 ? 2.105 17.505 127.456 1.00 36.41 74 ASP C O 1
ATOM 4331 N N . SER C 1 76 ? 3.149 17.203 125.469 1.00 33.02 75 SER C N 1
ATOM 4332 C CA . SER C 1 76 ? 3.246 15.741 125.564 1.00 33.18 75 SER C CA 1
ATOM 4333 C C . SER C 1 76 ? 4.174 15.313 126.696 1.00 37.23 75 SER C C 1
ATOM 4334 O O . SER C 1 76 ? 5.048 16.072 127.092 1.00 35.52 75 SER C O 1
ATOM 4337 N N . LEU C 1 77 ? 3.988 14.087 127.213 1.00 35.29 76 LEU C N 1
ATOM 4338 C CA . LEU C 1 77 ? 4.884 13.531 128.233 1.00 34.88 76 LEU C CA 1
ATOM 4339 C C . LEU C 1 77 ? 6.198 13.093 127.572 1.00 37.51 76 LEU C C 1
ATOM 4340 O O . LEU C 1 77 ? 7.221 12.964 128.246 1.00 37.12 76 LEU C O 1
ATOM 4345 N N . ASN C 1 78 ? 6.163 12.885 126.233 1.00 32.65 77 ASN C N 1
ATOM 4346 C CA . ASN C 1 78 ? 7.320 12.508 125.436 1.00 31.01 77 ASN C CA 1
ATOM 4347 C C . ASN C 1 78 ? 8.131 13.764 125.100 1.00 33.80 77 ASN C C 1
ATOM 4348 O O . ASN C 1 78 ? 7.622 14.667 124.425 1.00 33.02 77 ASN C O 1
ATOM 4353 N N . ILE C 1 79 ? 9.386 13.836 125.596 1.00 30.01 78 ILE C N 1
ATOM 4354 C CA . ILE C 1 79 ? 10.269 14.992 125.367 1.00 29.05 78 ILE C CA 1
ATOM 4355 C C . ILE C 1 79 ? 10.524 15.250 123.864 1.00 31.77 78 ILE C C 1
ATOM 4356 O O . ILE C 1 79 ? 10.578 16.410 123.447 1.00 30.55 78 ILE C O 1
ATOM 4361 N N . ILE C 1 80 ? 10.614 14.167 123.044 1.00 28.25 79 ILE C N 1
ATOM 4362 C CA . ILE C 1 80 ? 10.807 14.290 121.587 1.00 27.55 79 ILE C CA 1
ATOM 4363 C C . ILE C 1 80 ? 9.624 15.036 120.957 1.00 30.30 79 ILE C C 1
ATOM 4364 O O . ILE C 1 80 ? 9.831 15.954 120.163 1.00 30.63 79 ILE C O 1
ATOM 4369 N N . GLU C 1 81 ? 8.390 14.679 121.362 1.00 25.82 80 GLU C N 1
ATOM 4370 C CA . GLU C 1 81 ? 7.170 15.331 120.881 1.00 25.33 80 GLU C CA 1
ATOM 4371 C C . GLU C 1 81 ? 7.065 16.780 121.386 1.00 28.45 80 GLU C C 1
ATOM 4372 O O . GLU C 1 81 ? 6.601 17.644 120.648 1.00 28.80 80 GLU C O 1
ATOM 4378 N N . ARG C 1 82 ? 7.519 17.047 122.644 1.00 24.41 81 ARG C N 1
ATOM 4379 C CA . ARG C 1 82 ? 7.528 18.409 123.222 1.00 24.10 81 ARG C CA 1
ATOM 4380 C C . ARG C 1 82 ? 8.497 19.310 122.482 1.00 28.58 81 ARG C C 1
ATOM 4381 O O . ARG C 1 82 ? 8.143 20.440 122.135 1.00 28.21 81 ARG C O 1
ATOM 4389 N N . THR C 1 83 ? 9.757 18.840 122.305 1.00 25.55 82 THR C N 1
ATOM 4390 C CA . THR C 1 83 ? 10.809 19.621 121.655 1.00 25.63 82 THR C CA 1
ATOM 4391 C C . THR C 1 83 ? 10.423 19.994 120.218 1.00 29.96 82 THR C C 1
ATOM 4392 O O . THR C 1 83 ? 10.552 21.159 119.837 1.00 29.83 82 THR C O 1
ATOM 4396 N N . LEU C 1 84 ? 9.864 19.022 119.451 1.00 26.26 83 LEU C N 1
ATOM 4397 C CA . LEU C 1 84 ? 9.386 19.275 118.083 1.00 26.32 83 LEU C CA 1
ATOM 4398 C C . LEU C 1 84 ? 8.193 20.245 118.084 1.00 31.15 83 LEU C C 1
ATOM 4399 O O . LEU C 1 84 ? 8.058 21.055 117.167 1.00 31.54 83 LEU C O 1
ATOM 4404 N N . GLY C 1 85 ? 7.371 20.172 119.137 1.00 27.87 84 GLY C N 1
ATOM 4405 C CA . GLY C 1 85 ? 6.221 21.050 119.321 1.00 28.21 84 GLY C CA 1
ATOM 4406 C C . GLY C 1 85 ? 6.613 22.473 119.645 1.00 32.51 84 GLY C C 1
ATOM 4407 O O . GLY C 1 85 ? 6.082 23.411 119.053 1.00 33.48 84 GLY C O 1
ATOM 4408 N N . VAL C 1 86 ? 7.567 22.647 120.590 1.00 28.48 85 VAL C N 1
ATOM 4409 C CA . VAL C 1 86 ? 8.086 23.974 120.974 1.00 27.52 85 VAL C CA 1
ATOM 4410 C C . VAL C 1 86 ? 8.836 24.610 119.795 1.00 31.61 85 VAL C C 1
ATOM 4411 O O . VAL C 1 86 ? 8.649 25.793 119.518 1.00 32.82 85 VAL C O 1
ATOM 4415 N N . ALA C 1 87 ? 9.615 23.798 119.050 1.00 27.61 86 ALA C N 1
ATOM 4416 C CA . ALA C 1 87 ? 10.335 24.266 117.860 1.00 27.49 86 ALA C CA 1
ATOM 4417 C C . ALA C 1 87 ? 9.356 24.743 116.792 1.00 31.45 86 ALA C C 1
ATOM 4418 O O . ALA C 1 87 ? 9.641 25.714 116.095 1.00 31.41 86 ALA C O 1
ATOM 4420 N N . ALA C 1 88 ? 8.170 24.078 116.697 1.00 28.23 87 ALA C N 1
ATOM 4421 C CA . ALA C 1 88 ? 7.098 24.454 115.767 1.00 29.02 87 ALA C CA 1
ATOM 4422 C C . ALA C 1 88 ? 6.391 25.732 116.232 1.00 34.05 87 ALA C C 1
ATOM 4423 O O . ALA C 1 88 ? 6.039 26.565 115.398 1.00 35.33 87 ALA C O 1
ATOM 4425 N N . ILE C 1 89 ? 6.172 25.885 117.575 1.00 29.51 88 ILE C N 1
ATOM 4426 C CA . ILE C 1 89 ? 5.571 27.105 118.147 1.00 29.40 88 ILE C CA 1
ATOM 4427 C C . ILE C 1 89 ? 6.490 28.301 117.863 1.00 33.54 88 ILE C C 1
ATOM 4428 O O . ILE C 1 89 ? 6.014 29.364 117.449 1.00 34.20 88 ILE C O 1
ATOM 4433 N N . ASN C 1 90 ? 7.816 28.099 118.016 1.00 28.23 89 ASN C N 1
ATOM 4434 C CA . ASN C 1 90 ? 8.814 29.124 117.739 1.00 27.85 89 ASN C CA 1
ATOM 4435 C C . ASN C 1 90 ? 8.871 29.458 116.250 1.00 34.14 89 ASN C C 1
ATOM 4436 O O . ASN C 1 90 ? 9.055 30.620 115.893 1.00 35.24 89 ASN C O 1
ATOM 4441 N N . ALA C 1 91 ? 8.665 28.436 115.372 1.00 31.02 90 ALA C N 1
ATOM 4442 C CA . ALA C 1 91 ? 8.664 28.616 113.910 1.00 31.29 90 ALA C CA 1
ATOM 4443 C C . ALA C 1 91 ? 7.505 29.502 113.462 1.00 36.02 90 ALA C C 1
ATOM 4444 O O . ALA C 1 91 ? 7.695 30.382 112.622 1.00 36.83 90 ALA C O 1
ATOM 4446 N N . VAL C 1 92 ? 6.306 29.286 114.045 1.00 32.44 91 VAL C N 1
ATOM 4447 C CA . VAL C 1 92 ? 5.119 30.108 113.784 1.00 34.20 91 VAL C CA 1
ATOM 4448 C C . VAL C 1 92 ? 5.347 31.524 114.345 1.00 39.21 91 VAL C C 1
ATOM 4449 O O . VAL C 1 92 ? 5.017 32.512 113.686 1.00 40.36 91 VAL C O 1
ATOM 4453 N N . SER C 1 93 ? 5.968 31.609 115.542 1.00 35.05 92 SER C N 1
ATOM 4454 C CA . SER C 1 93 ? 6.258 32.872 116.217 1.00 35.31 92 SER C CA 1
ATOM 4455 C C . SER C 1 93 ? 7.246 33.723 115.433 1.00 39.51 92 SER C C 1
ATOM 4456 O O . SER C 1 93 ? 7.037 34.925 115.298 1.00 40.75 92 SER C O 1
ATOM 4459 N N . GLN C 1 94 ? 8.325 33.098 114.904 1.00 34.66 93 GLN C N 1
ATOM 4460 C CA . GLN C 1 94 ? 9.368 33.808 114.142 1.00 34.74 93 GLN C CA 1
ATOM 4461 C C . GLN C 1 94 ? 8.841 34.379 112.818 1.00 41.34 93 GLN C C 1
ATOM 4462 O O . GLN C 1 94 ? 9.418 35.331 112.281 1.00 41.94 93 GLN C O 1
ATOM 4468 N N . TYR C 1 95 ? 7.731 33.815 112.307 1.00 38.73 94 TYR C N 1
ATOM 4469 C CA . TYR C 1 95 ? 7.078 34.306 111.099 1.00 40.00 94 TYR C CA 1
ATOM 4470 C C . TYR C 1 95 ? 6.291 35.587 111.414 1.00 45.50 94 TYR C C 1
ATOM 4471 O O . TYR C 1 95 ? 6.291 36.521 110.611 1.00 46.62 94 TYR C O 1
ATOM 4480 N N . TYR C 1 96 ? 5.642 35.637 112.606 1.00 41.59 95 TYR C N 1
ATOM 4481 C CA . TYR C 1 96 ? 4.783 36.757 113.004 1.00 42.27 95 TYR C CA 1
ATOM 4482 C C . TYR C 1 96 ? 5.439 37.732 114.002 1.00 45.07 95 TYR C C 1
ATOM 4483 O O . TYR C 1 96 ? 4.813 38.725 114.376 1.00 46.15 95 TYR C O 1
ATOM 4492 N N . ILE C 1 97 ? 6.693 37.460 114.424 1.00 39.58 96 ILE C N 1
ATOM 4493 C CA . ILE C 1 97 ? 7.390 38.299 115.413 1.00 38.59 96 ILE C CA 1
ATOM 4494 C C . ILE C 1 97 ? 7.592 39.750 114.942 1.00 44.63 96 ILE C C 1
ATOM 4495 O O . ILE C 1 97 ? 8.060 39.983 113.823 1.00 44.10 96 ILE C O 1
ATOM 4500 N N . ASP C 1 98 ? 7.201 40.721 115.796 1.00 43.67 97 ASP C N 1
ATOM 4501 C CA . ASP C 1 98 ? 7.374 42.148 115.522 1.00 46.29 97 ASP C CA 1
ATOM 4502 C C . ASP C 1 98 ? 8.488 42.686 116.408 1.00 51.39 97 ASP C C 1
ATOM 4503 O O . ASP C 1 98 ? 8.328 42.747 117.626 1.00 50.74 97 ASP C O 1
ATOM 4508 N N . LEU C 1 99 ? 9.645 43.002 115.811 1.00 49.09 98 LEU C N 1
ATOM 4509 C CA . LEU C 1 99 ? 10.811 43.442 116.577 1.00 48.97 98 LEU C CA 1
ATOM 4510 C C . LEU C 1 99 ? 11.061 44.948 116.453 1.00 56.27 98 LEU C C 1
ATOM 4511 O O . LEU C 1 99 ? 12.198 45.403 116.630 1.00 56.08 98 LEU C O 1
ATOM 4516 N N . ARG C 1 100 ? 9.986 45.733 116.221 1.00 55.17 99 ARG C N 1
ATOM 4517 C CA . ARG C 1 100 ? 10.080 47.197 116.133 1.00 57.37 99 ARG C CA 1
ATOM 4518 C C . ARG C 1 100 ? 10.561 47.806 117.450 1.00 62.36 99 ARG C C 1
ATOM 4519 O O . ARG C 1 100 ? 11.451 48.659 117.443 1.00 62.56 99 ARG C O 1
ATOM 4522 N N . GLU C 1 101 ? 9.974 47.365 118.582 1.00 59.10 100 GLU C N 1
ATOM 4523 C CA . GLU C 1 101 ? 10.335 47.874 119.902 1.00 59.28 100 GLU C CA 1
ATOM 4524 C C . GLU C 1 101 ? 11.230 46.890 120.662 1.00 61.44 100 GLU C C 1
ATOM 4525 O O . GLU C 1 101 ? 11.273 46.902 121.901 1.00 60.70 100 GLU C O 1
ATOM 4531 N 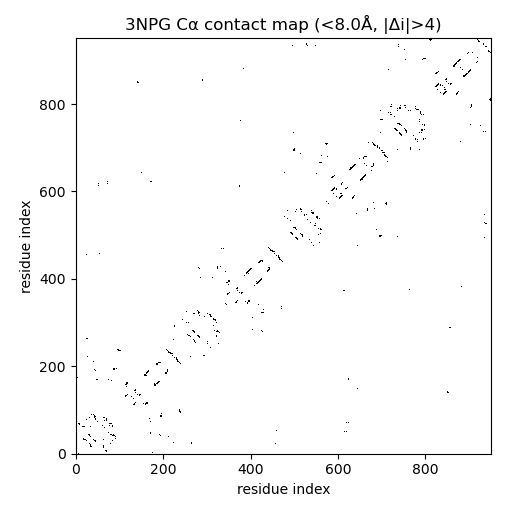N . ALA C 1 102 ? 11.983 46.068 119.915 1.00 57.00 101 ALA C N 1
ATOM 4532 C CA . ALA C 1 102 ? 12.936 45.146 120.502 1.00 55.23 101 ALA C CA 1
ATOM 4533 C C . ALA C 1 102 ? 14.232 45.872 120.790 1.00 60.93 101 ALA C C 1
ATOM 4534 O O . ALA C 1 102 ? 14.655 46.722 120.001 1.00 61.61 101 ALA C O 1
ATOM 4536 N N . LYS C 1 103 ? 14.840 45.585 121.944 1.00 58.24 102 LYS C N 1
ATOM 4537 C CA . LYS C 1 103 ? 16.104 46.196 122.338 1.00 59.18 102 LYS C CA 1
ATOM 4538 C C . LYS C 1 103 ? 17.287 45.320 121.901 1.00 63.86 102 LYS C C 1
ATOM 4539 O O . LYS C 1 103 ? 17.288 44.108 122.148 1.00 61.38 102 LYS C O 1
ATOM 4541 N N . TRP C 1 104 ? 18.266 45.922 121.206 1.00 63.50 103 TRP C N 1
ATOM 4542 C CA . TRP C 1 104 ? 19.458 45.205 120.748 1.00 63.45 103 TRP C CA 1
ATOM 4543 C C . TRP C 1 104 ? 20.555 45.301 121.818 1.00 68.46 103 TRP C C 1
ATOM 4544 O O . TRP C 1 104 ? 21.606 45.919 121.592 1.00 69.71 103 TRP C O 1
ATOM 4546 N N . ILE C 1 105 ? 20.271 44.745 123.016 1.00 63.70 104 ILE C N 1
ATOM 4547 C CA . ILE C 1 105 ? 21.175 44.805 124.170 1.00 63.30 104 ILE C CA 1
ATOM 4548 C C . ILE C 1 105 ? 21.472 43.404 124.724 1.00 65.65 104 ILE C C 1
ATOM 4549 O O . ILE C 1 105 ? 20.837 42.423 124.314 1.00 64.24 104 ILE C O 1
ATOM 4554 N N . ASP C 1 106 ? 22.430 43.316 125.665 1.00 62.11 105 ASP C N 1
ATOM 4555 C CA . ASP C 1 106 ? 22.763 42.066 126.336 1.00 60.52 105 ASP C CA 1
ATOM 4556 C C . ASP C 1 106 ? 21.871 41.894 127.563 1.00 63.66 105 ASP C C 1
ATOM 4557 O O . ASP C 1 106 ? 21.351 42.886 128.089 1.00 64.58 105 ASP C O 1
ATOM 4559 N N . VAL C 1 107 ? 21.687 40.639 128.019 1.00 58.09 106 VAL C N 1
ATOM 4560 C CA . VAL C 1 107 ? 20.847 40.332 129.188 1.00 57.08 106 VAL C CA 1
ATOM 4561 C C . VAL C 1 107 ? 21.402 41.026 130.460 1.00 60.64 106 VAL C C 1
ATOM 4562 O O . VAL C 1 107 ? 20.625 41.465 131.309 1.00 59.85 106 VAL C O 1
ATOM 4566 N N . THR C 1 108 ? 22.747 41.162 130.552 1.00 57.62 107 THR C N 1
ATOM 4567 C CA . THR C 1 108 ? 23.419 41.772 131.706 1.00 58.29 107 THR C CA 1
ATOM 4568 C C . THR C 1 108 ? 23.042 43.245 131.910 1.00 63.89 107 THR C C 1
ATOM 4569 O O . THR C 1 108 ? 22.812 43.659 133.046 1.00 64.21 107 THR C O 1
ATOM 4571 N N . GLU C 1 109 ? 22.969 44.037 130.817 1.00 61.15 108 GLU C N 1
ATOM 4572 C CA . GLU C 1 109 ? 22.655 45.474 130.919 1.00 62.29 108 GLU C CA 1
ATOM 4573 C C . GLU C 1 109 ? 21.155 45.742 131.193 1.00 65.36 108 GLU C C 1
ATOM 4574 O O . GLU C 1 109 ? 20.776 46.882 131.468 1.00 65.84 108 GLU C O 1
ATOM 4576 N N . LEU C 1 110 ? 20.325 44.681 131.171 1.00 60.24 109 LEU C N 1
ATOM 4577 C CA . LEU C 1 110 ? 18.885 44.786 131.412 1.00 59.45 109 LEU C CA 1
ATOM 4578 C C . LEU C 1 110 ? 18.568 44.927 132.912 1.00 63.57 109 LEU C C 1
ATOM 4579 O O . LEU C 1 110 ? 17.593 45.595 133.273 1.00 63.57 109 LEU C O 1
ATOM 4584 N N . ILE C 1 111 ? 19.333 44.234 133.773 1.00 60.16 110 ILE C N 1
ATOM 4585 C CA . ILE C 1 111 ? 19.110 44.289 135.222 1.00 60.55 110 ILE C CA 1
ATOM 4586 C C . ILE C 1 111 ? 19.671 45.606 135.822 1.00 67.26 110 ILE C C 1
ATOM 4587 O O . ILE C 1 111 ? 20.693 46.120 135.347 1.00 67.87 110 ILE C O 1
ATOM 4592 N N . GLN C 1 112 ? 18.992 46.152 136.844 1.00 64.80 111 GLN C N 1
ATOM 4593 C CA . GLN C 1 112 ? 19.395 47.423 137.452 1.00 66.76 111 GLN C CA 1
ATOM 4594 C C . GLN C 1 112 ? 19.768 47.270 138.929 1.00 71.75 111 GLN C C 1
ATOM 4595 O O . GLN C 1 112 ? 19.075 46.572 139.675 1.00 70.78 111 GLN C O 1
ATOM 4601 N N . GLN C 1 113 ? 20.847 47.966 139.362 1.00 69.72 112 GLN C N 1
ATOM 4602 C CA . GLN C 1 113 ? 21.310 47.942 140.756 1.00 70.14 112 GLN C CA 1
ATOM 4603 C C . GLN C 1 113 ? 20.343 48.699 141.677 1.00 74.68 112 GLN C C 1
ATOM 4604 O O . GLN C 1 113 ? 20.374 48.506 142.898 1.00 74.53 112 GLN C O 1
ATOM 4606 N N . ASP C 1 114 ? 19.465 49.550 141.079 1.00 71.24 113 ASP C N 1
ATOM 4607 C CA . ASP C 1 114 ? 18.483 50.371 141.804 1.00 71.60 113 ASP C CA 1
ATOM 4608 C C . ASP C 1 114 ? 17.654 49.547 142.798 1.00 72.69 113 ASP C C 1
ATOM 4609 O O . ASP C 1 114 ? 17.477 49.968 143.943 1.00 73.65 113 ASP C O 1
ATOM 4614 N N . GLU C 1 115 ? 17.146 48.376 142.362 1.00 65.35 114 GLU C N 1
ATOM 4615 C CA . GLU C 1 115 ? 16.289 47.549 143.207 1.00 63.36 114 GLU C CA 1
ATOM 4616 C C . GLU C 1 115 ? 16.791 46.103 143.332 1.00 63.03 114 GLU C C 1
ATOM 4617 O O . GLU C 1 115 ? 16.773 45.544 144.430 1.00 62.48 114 GLU C O 1
ATOM 4619 N N . ILE C 1 116 ? 17.222 45.494 142.206 1.00 56.14 115 ILE C N 1
ATOM 4620 C CA . ILE C 1 116 ? 17.676 44.095 142.182 1.00 53.24 115 ILE C CA 1
ATOM 4621 C C . ILE C 1 116 ? 18.999 43.890 142.971 1.00 55.48 115 ILE C C 1
ATOM 4622 O O . ILE C 1 116 ? 20.054 44.366 142.546 1.00 56.63 115 ILE C O 1
ATOM 4627 N N . LYS C 1 117 ? 18.927 43.165 144.112 1.00 48.97 116 LYS C N 1
ATOM 4628 C CA . LYS C 1 117 ? 20.098 42.894 144.953 1.00 48.39 116 LYS C CA 1
ATOM 4629 C C . LYS C 1 117 ? 20.554 41.433 144.846 1.00 49.66 116 LYS C C 1
ATOM 4630 O O . LYS C 1 117 ? 21.748 41.152 144.976 1.00 49.29 116 LYS C O 1
ATOM 4632 N N . ARG C 1 118 ? 19.598 40.498 144.619 1.00 43.99 117 ARG C N 1
ATOM 4633 C CA . ARG C 1 118 ? 19.898 39.063 144.509 1.00 42.23 117 ARG C CA 1
ATOM 4634 C C . ARG C 1 118 ? 19.450 38.516 143.164 1.00 44.03 117 ARG C C 1
ATOM 4635 O O . ARG C 1 118 ? 18.326 38.795 142.735 1.00 43.28 117 ARG C O 1
ATOM 4643 N N . ILE C 1 119 ? 20.334 37.739 142.474 1.00 39.50 118 ILE C N 1
ATOM 4644 C CA . ILE C 1 119 ? 19.993 37.187 141.152 1.00 38.27 118 ILE C CA 1
ATOM 4645 C C . ILE C 1 119 ? 20.079 35.655 141.131 1.00 42.15 118 ILE C C 1
ATOM 4646 O O . ILE C 1 119 ? 21.068 35.086 141.598 1.00 42.73 118 ILE C O 1
ATOM 4651 N N . ALA C 1 120 ? 19.055 34.990 140.554 1.00 36.99 119 ALA C N 1
ATOM 4652 C CA . ALA C 1 120 ? 19.077 33.541 140.360 1.00 35.23 119 ALA C CA 1
ATOM 4653 C C . ALA C 1 120 ? 19.262 33.241 138.892 1.00 37.35 119 ALA C C 1
ATOM 4654 O O . ALA C 1 120 ? 18.441 33.653 138.071 1.00 36.21 119 ALA C O 1
ATOM 4656 N N . ILE C 1 121 ? 20.381 32.594 138.541 1.00 33.89 120 ILE C N 1
ATOM 4657 C CA . ILE C 1 121 ? 20.673 32.243 137.151 1.00 32.81 120 ILE C CA 1
ATOM 4658 C C . ILE C 1 121 ? 20.436 30.743 136.903 1.00 36.01 120 ILE C C 1
ATOM 4659 O O . ILE C 1 121 ? 21.164 29.904 137.437 1.00 35.71 120 ILE C O 1
ATOM 4664 N N . ILE C 1 122 ? 19.369 30.413 136.155 1.00 32.35 121 ILE C N 1
ATOM 4665 C CA . ILE C 1 122 ? 19.030 29.027 135.824 1.00 31.77 121 ILE C CA 1
ATOM 4666 C C . ILE C 1 122 ? 19.644 28.672 134.463 1.00 36.47 121 ILE C C 1
ATOM 4667 O O . ILE C 1 122 ? 19.302 29.280 133.444 1.00 35.35 121 ILE C O 1
ATOM 4672 N N . GLY C 1 123 ? 20.607 27.759 134.482 1.00 34.49 122 GLY C N 1
ATOM 4673 C CA . GLY C 1 123 ? 21.394 27.413 133.307 1.00 34.72 122 GLY C CA 1
ATOM 4674 C C . GLY C 1 123 ? 22.714 28.155 133.312 1.00 41.08 122 GLY C C 1
ATOM 4675 O O . GLY C 1 123 ? 22.735 29.389 133.335 1.00 40.68 122 GLY C O 1
ATOM 4676 N N . ASN C 1 124 ? 23.828 27.415 133.381 1.00 39.94 123 ASN C N 1
ATOM 4677 C CA . ASN C 1 124 ? 25.155 28.018 133.479 1.00 41.49 123 ASN C CA 1
ATOM 4678 C C . ASN C 1 124 ? 25.563 28.759 132.201 1.00 47.45 123 ASN C C 1
ATOM 4679 O O . ASN C 1 124 ? 25.899 28.130 131.189 1.00 47.59 123 ASN C O 1
ATOM 4692 N N . PRO C 1 126 ? 28.379 31.230 131.334 1.00 50.35 125 PRO C N 1
ATOM 4693 C CA . PRO C 1 126 ? 29.602 31.880 131.861 1.00 52.04 125 PRO C CA 1
ATOM 4694 C C . PRO C 1 126 ? 29.754 33.400 131.613 1.00 57.25 125 PRO C C 1
ATOM 4695 O O . PRO C 1 126 ? 30.109 34.110 132.557 1.00 57.99 125 PRO C O 1
ATOM 4699 N N . PRO C 1 127 ? 29.495 33.950 130.379 1.00 53.65 126 PRO C N 1
ATOM 4700 C CA . PRO C 1 127 ? 29.641 35.413 130.198 1.00 54.33 126 PRO C CA 1
ATOM 4701 C C . PRO C 1 127 ? 28.692 36.225 131.097 1.00 56.95 126 PRO C C 1
ATOM 4702 O O . PRO C 1 127 ? 29.113 37.220 131.693 1.00 57.80 126 PRO C O 1
ATOM 4706 N N . VAL C 1 128 ? 27.421 35.767 131.230 1.00 50.94 127 VAL C N 1
ATOM 4707 C CA . VAL C 1 128 ? 26.406 36.435 132.062 1.00 49.81 127 VAL C CA 1
ATOM 4708 C C . VAL C 1 128 ? 26.759 36.306 133.555 1.00 52.84 127 VAL C C 1
ATOM 4709 O O . VAL C 1 128 ? 26.668 37.286 134.301 1.00 52.80 127 VAL C O 1
ATOM 4713 N N . VAL C 1 129 ? 27.188 35.100 133.978 1.00 48.60 128 VAL C N 1
ATOM 4714 C CA . VAL C 1 129 ? 27.566 34.829 135.369 1.00 49.04 128 VAL C CA 1
ATOM 4715 C C . VAL C 1 129 ? 28.781 35.687 135.796 1.00 53.91 128 VAL C C 1
ATOM 4716 O O . VAL C 1 129 ? 28.719 36.366 136.822 1.00 54.28 128 VAL C O 1
ATOM 4720 N N . ARG C 1 130 ? 29.863 35.684 134.977 1.00 50.29 129 ARG C N 1
ATOM 4721 C CA . ARG C 1 130 ? 31.092 36.440 135.264 1.00 51.60 129 ARG C CA 1
ATOM 4722 C C . ARG C 1 130 ? 30.828 37.936 135.460 1.00 55.94 129 ARG C C 1
ATOM 4723 O O . ARG C 1 130 ? 31.434 38.554 136.337 1.00 57.38 129 ARG C O 1
ATOM 4727 N N . THR C 1 131 ? 29.923 38.515 134.648 1.00 50.84 130 THR C N 1
ATOM 4728 C CA . THR C 1 131 ? 29.591 39.945 134.701 1.00 51.14 130 THR C CA 1
ATOM 4729 C C . THR C 1 131 ? 28.837 40.309 135.991 1.00 54.88 130 THR C C 1
ATOM 4730 O O . THR C 1 131 ? 29.116 41.349 136.594 1.00 56.46 130 THR C O 1
ATOM 4734 N N . LEU C 1 132 ? 27.866 39.472 136.394 1.00 49.01 131 LEU C N 1
ATOM 4735 C CA . LEU C 1 132 ? 27.003 39.768 137.534 1.00 47.99 131 LEU C CA 1
ATOM 4736 C C . LEU C 1 132 ? 27.594 39.355 138.875 1.00 52.57 131 LEU C C 1
ATOM 4737 O O . LEU C 1 132 ? 27.301 39.995 139.887 1.00 52.56 131 LEU C O 1
ATOM 4742 N N . LYS C 1 133 ? 28.413 38.274 138.899 1.00 49.71 132 LYS C N 1
ATOM 4743 C CA . LYS C 1 133 ? 28.996 37.749 140.151 1.00 50.67 132 LYS C CA 1
ATOM 4744 C C . LYS C 1 133 ? 29.866 38.778 140.890 1.00 57.87 132 LYS C C 1
ATOM 4745 O O . LYS C 1 133 ? 30.047 38.665 142.106 1.00 58.26 132 LYS C O 1
ATOM 4747 N N . GLU C 1 134 ? 30.392 39.787 140.162 1.00 56.38 133 GLU C N 1
ATOM 4748 C CA . GLU C 1 134 ? 31.274 40.806 140.748 1.00 59.03 133 GLU C CA 1
ATOM 4749 C C . GLU C 1 134 ? 30.522 42.032 141.320 1.00 63.84 133 GLU C C 1
ATOM 4750 O O . GLU C 1 134 ? 31.111 42.807 142.082 1.00 65.62 133 GLU C O 1
ATOM 4756 N N . LYS C 1 135 ? 29.233 42.209 140.957 1.00 58.46 134 LYS C N 1
ATOM 4757 C CA . LYS C 1 135 ? 28.449 43.357 141.436 1.00 58.42 134 LYS C CA 1
ATOM 4758 C C . LYS C 1 135 ? 27.186 42.944 142.222 1.00 59.30 134 LYS C C 1
ATOM 4759 O O . LYS C 1 135 ? 26.644 43.757 142.974 1.00 59.70 134 LYS C O 1
ATOM 4761 N N . TYR C 1 136 ? 26.708 41.692 142.033 1.00 52.30 135 TYR C N 1
ATOM 4762 C CA . TYR C 1 136 ? 25.475 41.219 142.680 1.00 49.89 135 TYR C CA 1
ATOM 4763 C C . TYR C 1 136 ? 25.674 39.882 143.390 1.00 50.83 135 TYR C C 1
ATOM 4764 O O . TYR C 1 136 ? 26.653 39.174 143.128 1.00 50.37 135 TYR C O 1
ATOM 4773 N N . GLU C 1 137 ? 24.712 39.512 144.255 1.00 45.59 136 GLU C N 1
ATOM 4774 C CA . GLU C 1 137 ? 24.701 38.210 144.916 1.00 44.21 136 GLU C CA 1
ATOM 4775 C C . GLU C 1 137 ? 24.046 37.208 143.966 1.00 44.22 136 GLU C C 1
ATOM 4776 O O . GLU C 1 137 ? 22.838 37.275 143.735 1.00 42.28 136 GLU C O 1
ATOM 4782 N N . VAL C 1 138 ? 24.863 36.362 143.319 1.00 39.87 137 VAL C N 1
ATOM 4783 C CA . VAL C 1 138 ? 24.387 35.462 142.268 1.00 37.66 137 VAL C CA 1
ATOM 4784 C C . VAL C 1 138 ? 24.302 34.003 142.735 1.00 40.50 137 VAL C C 1
ATOM 4785 O O . VAL C 1 138 ? 25.191 33.522 143.442 1.00 40.38 137 VAL C O 1
ATOM 4789 N N . TYR C 1 139 ? 23.226 33.296 142.313 1.00 35.96 138 TYR C N 1
ATOM 4790 C CA . TYR C 1 139 ? 23.033 31.873 142.580 1.00 35.03 138 TYR C CA 1
ATOM 4791 C C . TYR C 1 139 ? 22.815 31.149 141.255 1.00 36.89 138 TYR C C 1
ATOM 4792 O O . TYR C 1 139 ? 21.787 31.348 140.610 1.00 35.96 138 TYR C O 1
ATOM 4801 N N . VAL C 1 140 ? 23.818 30.371 140.806 1.00 33.25 139 VAL C N 1
ATOM 4802 C CA . VAL C 1 140 ? 23.745 29.659 139.522 1.00 31.63 139 VAL C CA 1
ATOM 4803 C C . VAL C 1 140 ? 23.276 28.215 139.718 1.00 34.75 139 VAL C C 1
ATOM 4804 O O . VAL C 1 140 ? 23.815 27.497 140.572 1.00 34.34 139 VAL C O 1
ATOM 4808 N N . PHE C 1 141 ? 22.268 27.789 138.928 1.00 30.12 140 PHE C N 1
ATOM 4809 C CA . PHE C 1 141 ? 21.716 26.436 139.007 1.00 29.15 140 PHE C CA 1
ATOM 4810 C C . PHE C 1 141 ? 21.886 25.713 137.684 1.00 33.55 140 PHE C C 1
ATOM 4811 O O . PHE C 1 141 ? 21.436 26.207 136.648 1.00 33.38 140 PHE C O 1
ATOM 4819 N N . GLU C 1 142 ? 22.536 24.548 137.708 1.00 30.60 141 GLU C N 1
ATOM 4820 C CA . GLU C 1 142 ? 22.754 23.764 136.499 1.00 30.58 141 GLU C CA 1
ATOM 4821 C C . GLU C 1 142 ? 22.369 22.295 136.713 1.00 36.13 141 GLU C C 1
ATOM 4822 O O . GLU C 1 142 ? 22.746 21.693 137.720 1.00 36.46 141 GLU C O 1
ATOM 4828 N N . ARG C 1 143 ? 21.608 21.727 135.768 1.00 33.16 142 ARG C N 1
ATOM 4829 C CA . ARG C 1 143 ? 21.173 20.329 135.833 1.00 33.55 142 ARG C CA 1
ATOM 4830 C C . ARG C 1 143 ? 22.194 19.402 135.124 1.00 40.66 142 ARG C C 1
ATOM 4831 O O . ARG C 1 143 ? 22.488 18.313 135.624 1.00 41.72 142 ARG C O 1
ATOM 4839 N N . ASN C 1 144 ? 22.750 19.857 133.974 1.00 38.16 143 ASN C N 1
ATOM 4840 C CA . ASN C 1 144 ? 23.722 19.088 133.190 1.00 38.91 143 ASN C CA 1
ATOM 4841 C C . ASN C 1 144 ? 25.112 19.127 133.842 1.00 45.06 143 ASN C C 1
ATOM 4842 O O . ASN C 1 144 ? 25.628 20.206 134.129 1.00 45.35 143 ASN C O 1
ATOM 4855 N N . LYS C 1 146 ? 28.001 18.495 132.505 1.00 42.61 145 LYS C N 1
ATOM 4856 C CA . LYS C 1 146 ? 28.999 19.069 131.590 1.00 42.33 145 LYS C CA 1
ATOM 4857 C C . LYS C 1 146 ? 29.252 20.561 131.891 1.00 46.76 145 LYS C C 1
ATOM 4858 O O . LYS C 1 146 ? 30.398 21.015 131.816 1.00 47.09 145 LYS C O 1
ATOM 4864 N N . LEU C 1 147 ? 28.184 21.311 132.274 1.00 42.43 146 LEU C N 1
ATOM 4865 C CA . LEU C 1 147 ? 28.285 22.752 132.551 1.00 41.92 146 LEU C CA 1
ATOM 4866 C C . LEU C 1 147 ? 28.419 23.049 134.063 1.00 45.64 146 LEU C C 1
ATOM 4867 O O . LEU C 1 147 ? 27.817 24.004 134.557 1.00 45.15 146 LEU C O 1
ATOM 4872 N N . TRP C 1 148 ? 29.248 22.266 134.780 1.00 42.97 147 TRP C N 1
ATOM 4873 C CA . TRP C 1 148 ? 29.450 22.460 136.222 1.00 43.41 147 TRP C CA 1
ATOM 4874 C C . TRP C 1 148 ? 30.712 23.267 136.545 1.00 49.07 147 TRP C C 1
ATOM 4875 O O . TRP C 1 148 ? 31.823 22.839 136.230 1.00 49.29 147 TRP C O 1
ATOM 4886 N N . ASP C 1 149 ? 30.530 24.444 137.185 1.00 46.79 148 ASP C N 1
ATOM 4887 C CA . ASP C 1 149 ? 31.627 25.340 137.578 1.00 48.06 148 ASP C CA 1
ATOM 4888 C C . ASP C 1 149 ? 31.980 25.162 139.057 1.00 53.75 148 ASP C C 1
ATOM 4889 O O . ASP C 1 149 ? 31.580 24.176 139.680 1.00 53.00 148 ASP C O 1
ATOM 4894 N N . ARG C 1 150 ? 32.702 26.144 139.625 1.00 52.68 149 ARG C N 1
ATOM 4895 C CA . ARG C 1 150 ? 33.067 26.163 141.040 1.00 54.28 149 ARG C CA 1
ATOM 4896 C C . ARG C 1 150 ? 32.008 26.947 141.845 1.00 57.50 149 ARG C C 1
ATOM 4897 O O . ARG C 1 150 ? 32.087 27.010 143.079 1.00 58.13 149 ARG C O 1
ATOM 4905 N N . ASP C 1 151 ? 31.009 27.529 141.138 1.00 52.31 150 ASP C N 1
ATOM 4906 C CA . ASP C 1 151 ? 29.938 28.314 141.760 1.00 51.73 150 ASP C CA 1
ATOM 4907 C C . ASP C 1 151 ? 28.546 27.676 141.537 1.00 53.31 150 ASP C C 1
ATOM 4908 O O . ASP C 1 151 ? 27.588 28.054 142.220 1.00 52.99 150 ASP C O 1
ATOM 4913 N N . THR C 1 152 ? 28.423 26.765 140.534 1.00 47.70 151 THR C N 1
ATOM 4914 C CA . THR C 1 152 ? 27.136 26.130 140.166 1.00 45.68 151 THR C CA 1
ATOM 4915 C C . THR C 1 152 ? 26.534 25.262 141.293 1.00 48.81 151 THR C C 1
ATOM 4916 O O . THR C 1 152 ? 27.272 24.600 142.024 1.00 49.58 151 THR C O 1
ATOM 4920 N N . TYR C 1 153 ? 25.183 25.276 141.427 1.00 43.60 152 TYR C N 1
ATOM 4921 C CA . TYR C 1 153 ? 24.465 24.460 142.425 1.00 43.24 152 TYR C CA 1
ATOM 4922 C C . TYR C 1 153 ? 23.467 23.515 141.739 1.00 44.12 152 TYR C C 1
ATOM 4923 O O . TYR C 1 153 ? 23.284 23.589 140.522 1.00 42.32 152 TYR C O 1
ATOM 4932 N N . SER C 1 154 ? 22.816 22.632 142.525 1.00 39.70 153 SER C N 1
ATOM 4933 C CA . SER C 1 154 ? 21.830 21.687 141.996 1.00 37.94 153 SER C CA 1
ATOM 4934 C C . SER C 1 154 ? 20.524 22.400 141.669 1.00 39.26 153 SER C C 1
ATOM 4935 O O . SER C 1 154 ? 20.210 23.423 142.284 1.00 39.51 153 SER C O 1
ATOM 4938 N N . ASP C 1 155 ? 19.746 21.856 140.711 1.00 32.91 154 ASP C N 1
ATOM 4939 C CA . ASP C 1 155 ? 18.457 22.445 140.343 1.00 30.89 154 ASP C CA 1
ATOM 4940 C C . ASP C 1 155 ? 17.367 22.139 141.392 1.00 32.72 154 ASP C C 1
ATOM 4941 O O . ASP C 1 155 ? 16.305 22.768 141.376 1.00 32.77 154 ASP C O 1
ATOM 4946 N N . THR C 1 156 ? 17.653 21.210 142.334 1.00 27.42 155 THR C N 1
ATOM 4947 C CA . THR C 1 156 ? 16.717 20.859 143.414 1.00 26.58 155 THR C CA 1
ATOM 4948 C C . THR C 1 156 ? 16.632 21.990 144.462 1.00 28.71 155 THR C C 1
ATOM 4949 O O . THR C 1 156 ? 15.678 22.043 145.244 1.00 27.86 155 THR C O 1
ATOM 4953 N N . LEU C 1 157 ? 17.628 22.900 144.455 1.00 25.03 156 LEU C N 1
ATOM 4954 C CA . LEU C 1 157 ? 17.694 24.027 145.386 1.00 24.67 156 LEU C CA 1
ATOM 4955 C C . LEU C 1 157 ? 16.988 25.270 144.834 1.00 27.80 156 LEU C C 1
ATOM 4956 O O . LEU C 1 157 ? 16.831 26.254 145.559 1.00 28.57 156 LEU C O 1
ATOM 4961 N N . GLU C 1 158 ? 16.541 25.220 143.553 1.00 23.65 157 GLU C N 1
ATOM 4962 C CA . GLU C 1 158 ? 15.798 26.327 142.920 1.00 23.04 157 GLU C CA 1
ATOM 4963 C C . GLU C 1 158 ? 14.520 26.613 143.693 1.00 27.25 157 GLU C C 1
ATOM 4964 O O . GLU C 1 158 ? 14.261 27.759 144.054 1.00 27.12 157 GLU C O 1
ATOM 4970 N N . TYR C 1 159 ? 13.764 25.549 144.023 1.00 24.51 158 TYR C N 1
ATOM 4971 C CA . TYR C 1 159 ? 12.505 25.637 144.765 1.00 25.25 158 TYR C CA 1
ATOM 4972 C C . TYR C 1 159 ? 12.644 26.466 146.063 1.00 31.18 158 TYR C C 1
ATOM 4973 O O . TYR C 1 159 ? 11.699 27.151 146.456 1.00 32.04 158 TYR C O 1
ATOM 4982 N N . HIS C 1 160 ? 13.824 26.415 146.710 1.00 27.84 159 HIS C N 1
ATOM 4983 C CA . HIS C 1 160 ? 14.049 27.097 147.988 1.00 28.35 159 HIS C CA 1
ATOM 4984 C C . HIS C 1 160 ? 14.714 28.470 147.836 1.00 31.50 159 HIS C C 1
ATOM 4985 O O . HIS C 1 160 ? 14.533 29.329 148.700 1.00 31.87 159 HIS C O 1
ATOM 4992 N N . ILE C 1 161 ? 15.513 28.668 146.766 1.00 26.47 160 ILE C N 1
ATOM 4993 C CA . ILE C 1 161 ? 16.259 29.924 146.574 1.00 26.09 160 ILE C CA 1
ATOM 4994 C C . ILE C 1 161 ? 15.497 30.966 145.713 1.00 29.04 160 ILE C C 1
ATOM 4995 O O . ILE C 1 161 ? 15.568 32.164 146.008 1.00 29.18 160 ILE C O 1
ATOM 5000 N N . LEU C 1 162 ? 14.708 30.502 144.705 1.00 24.00 161 LEU C N 1
ATOM 5001 C CA . LEU C 1 162 ? 13.916 31.399 143.836 1.00 23.41 161 LEU C CA 1
ATOM 5002 C C . LEU C 1 162 ? 13.006 32.397 144.618 1.00 28.12 161 LEU C C 1
ATOM 5003 O O . LEU C 1 162 ? 12.946 33.564 144.241 1.00 28.23 161 LEU C O 1
ATOM 5008 N N . PRO C 1 163 ? 12.350 31.995 145.749 1.00 25.05 162 PRO C N 1
ATOM 5009 C CA . PRO C 1 163 ? 11.514 32.967 146.486 1.00 25.90 162 PRO C CA 1
ATOM 5010 C C . PRO C 1 163 ? 12.313 34.086 147.178 1.00 30.68 162 PRO C C 1
ATOM 5011 O O . PRO C 1 163 ? 11.717 35.053 147.659 1.00 31.09 162 PRO C O 1
ATOM 5015 N N . GLU C 1 164 ? 13.657 33.963 147.218 1.00 27.19 163 GLU C N 1
ATOM 5016 C CA . GLU C 1 164 ? 14.516 34.935 147.911 1.00 28.56 163 GLU C CA 1
ATOM 5017 C C . GLU C 1 164 ? 15.223 35.927 146.957 1.00 33.99 163 GLU C C 1
ATOM 5018 O O . GLU C 1 164 ? 15.857 36.878 147.424 1.00 34.96 163 GLU C O 1
ATOM 5024 N N . VAL C 1 165 ? 15.126 35.699 145.632 1.00 30.67 164 VAL C N 1
ATOM 5025 C CA . VAL C 1 165 ? 15.823 36.532 144.641 1.00 30.44 164 VAL C CA 1
ATOM 5026 C C . VAL C 1 165 ? 14.942 37.652 144.059 1.00 35.03 164 VAL C C 1
ATOM 5027 O O . VAL C 1 165 ? 13.726 37.490 143.945 1.00 33.86 164 VAL C O 1
ATOM 5031 N N . ASP C 1 166 ? 15.571 38.788 143.685 1.00 33.03 165 ASP C N 1
ATOM 5032 C CA . ASP C 1 166 ? 14.868 39.943 143.108 1.00 33.48 165 ASP C CA 1
ATOM 5033 C C . ASP C 1 166 ? 14.840 39.881 141.572 1.00 35.77 165 ASP C C 1
ATOM 5034 O O . ASP C 1 166 ? 13.967 40.486 140.944 1.00 35.15 165 ASP C O 1
ATOM 5039 N N . GLY C 1 167 ? 15.795 39.149 140.992 1.00 31.27 166 GLY C N 1
ATOM 5040 C CA . GLY C 1 167 ? 15.892 38.962 139.547 1.00 29.99 166 GLY C CA 1
ATOM 5041 C C . GLY C 1 167 ? 16.177 37.526 139.151 1.00 31.42 166 GLY C C 1
ATOM 5042 O O . GLY C 1 167 ? 16.871 36.805 139.874 1.00 30.22 166 GLY C O 1
ATOM 5043 N N . ILE C 1 168 ? 15.614 37.087 138.007 1.00 27.31 167 ILE C N 1
ATOM 5044 C CA . ILE C 1 168 ? 15.807 35.721 137.502 1.00 25.76 167 ILE C CA 1
ATOM 5045 C C . ILE C 1 168 ? 16.214 35.735 136.029 1.00 29.64 167 ILE C C 1
ATOM 5046 O O . ILE C 1 168 ? 15.518 36.328 135.198 1.00 29.97 167 ILE C O 1
ATOM 5051 N N . ILE C 1 169 ? 17.346 35.082 135.703 1.00 25.45 168 ILE C N 1
ATOM 5052 C CA . ILE C 1 169 ? 17.777 34.891 134.317 1.00 24.21 168 ILE C CA 1
ATOM 5053 C C . ILE C 1 169 ? 17.759 33.404 134.014 1.00 26.76 168 ILE C C 1
ATOM 5054 O O . ILE C 1 169 ? 18.675 32.679 134.408 1.00 25.42 168 ILE C O 1
ATOM 5059 N N . ALA C 1 170 ? 16.658 32.928 133.423 1.00 23.53 169 ALA C N 1
ATOM 5060 C CA . ALA C 1 170 ? 16.460 31.507 133.176 1.00 22.56 169 ALA C CA 1
ATOM 5061 C C . ALA C 1 170 ? 16.716 31.152 131.738 1.00 26.92 169 ALA C C 1
ATOM 5062 O O . ALA C 1 170 ? 16.228 31.833 130.836 1.00 27.26 169 ALA C O 1
ATOM 5064 N N . SER C 1 171 ? 17.487 30.080 131.508 1.00 23.43 170 SER C N 1
ATOM 5065 C CA . SER C 1 171 ? 17.725 29.566 130.169 1.00 22.78 170 SER C CA 1
ATOM 5066 C C . SER C 1 171 ? 16.386 29.147 129.557 1.00 26.92 170 SER C C 1
ATOM 5067 O O . SER C 1 171 ? 15.570 28.503 130.235 1.00 26.49 170 SER C O 1
ATOM 5070 N N . ALA C 1 172 ? 16.136 29.549 128.294 1.00 23.03 171 ALA C N 1
ATOM 5071 C CA . ALA C 1 172 ? 14.874 29.266 127.599 1.00 22.30 171 ALA C CA 1
ATOM 5072 C C . ALA C 1 172 ? 14.575 27.774 127.489 1.00 26.59 171 ALA C C 1
ATOM 5073 O O . ALA C 1 172 ? 13.444 27.404 127.167 1.00 26.96 171 ALA C O 1
ATOM 5075 N N . SER C 1 173 ? 15.566 26.907 127.844 1.00 23.34 172 SER C N 1
ATOM 5076 C CA . SER C 1 173 ? 15.383 25.446 127.862 1.00 23.07 172 SER C CA 1
ATOM 5077 C C . SER C 1 173 ? 14.415 25.030 128.963 1.00 28.05 172 SER C C 1
ATOM 5078 O O . SER C 1 173 ? 13.962 23.889 128.981 1.00 28.13 172 SER C O 1
ATOM 5081 N N . CYS C 1 174 ? 14.046 25.982 129.852 1.00 25.21 173 CYS C N 1
ATOM 5082 C CA . CYS C 1 174 ? 13.076 25.737 130.916 1.00 25.60 173 CYS C CA 1
ATOM 5083 C C . CYS C 1 174 ? 11.673 25.552 130.337 1.00 31.30 173 CYS C C 1
ATOM 5084 O O . CYS C 1 174 ? 10.773 25.082 131.033 1.00 31.89 173 CYS C O 1
ATOM 5087 N N . ILE C 1 175 ? 11.493 25.909 129.063 1.00 28.92 174 ILE C N 1
ATOM 5088 C CA . ILE C 1 175 ? 10.218 25.762 128.367 1.00 29.63 174 ILE C CA 1
ATOM 5089 C C . ILE C 1 175 ? 10.040 24.318 127.866 1.00 34.41 174 ILE C C 1
ATOM 5090 O O . ILE C 1 175 ? 8.950 23.758 127.996 1.00 35.04 174 ILE C O 1
ATOM 5095 N N . VAL C 1 176 ? 11.119 23.700 127.340 1.00 30.39 175 VAL C N 1
ATOM 5096 C C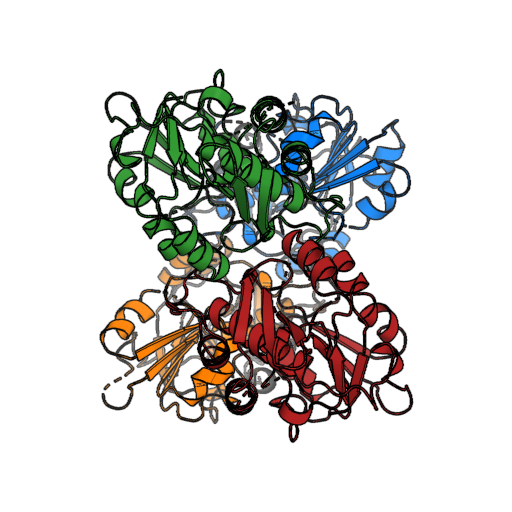A . VAL C 1 176 ? 11.042 22.322 126.842 1.00 30.03 175 VAL C CA 1
ATOM 5097 C C . VAL C 1 176 ? 10.932 21.264 127.957 1.00 35.39 175 VAL C C 1
ATOM 5098 O O . VAL C 1 176 ? 10.133 20.337 127.826 1.00 35.75 175 VAL C O 1
ATOM 5102 N N . ASN C 1 177 ? 11.713 21.406 129.064 1.00 32.38 176 ASN C N 1
ATOM 5103 C CA . ASN C 1 177 ? 11.663 20.411 130.159 1.00 32.91 176 ASN C CA 1
ATOM 5104 C C . ASN C 1 177 ? 10.503 20.626 131.161 1.00 38.96 176 ASN C C 1
ATOM 5105 O O . ASN C 1 177 ? 10.282 19.789 132.046 1.00 39.69 176 ASN C O 1
ATOM 5110 N N . GLY C 1 178 ? 9.747 21.708 130.972 1.00 35.72 177 GLY C N 1
ATOM 5111 C CA . GLY C 1 178 ? 8.573 22.004 131.790 1.00 35.91 177 GLY C CA 1
ATOM 5112 C C . GLY C 1 178 ? 8.876 22.561 133.170 1.00 38.35 177 GLY C C 1
ATOM 5113 O O . GLY C 1 178 ? 7.995 22.569 134.039 1.00 38.67 177 GLY C O 1
ATOM 5114 N N . THR C 1 179 ? 10.116 23.064 133.383 1.00 32.74 178 THR C N 1
ATOM 5115 C CA . THR C 1 179 ? 10.488 23.664 134.672 1.00 31.59 178 THR C CA 1
ATOM 5116 C C . THR C 1 179 ? 10.002 25.120 134.792 1.00 33.17 178 THR C C 1
ATOM 5117 O O . THR C 1 179 ? 10.008 25.672 135.890 1.00 33.38 178 THR C O 1
ATOM 5121 N N . LEU C 1 180 ? 9.557 25.733 133.665 1.00 27.64 179 LEU C N 1
ATOM 5122 C CA . LEU C 1 180 ? 9.101 27.134 133.653 1.00 27.44 179 LEU C CA 1
ATOM 5123 C C . LEU C 1 180 ? 7.929 27.384 134.612 1.00 31.93 179 LEU C C 1
ATOM 5124 O O . LEU C 1 180 ? 7.918 28.400 135.314 1.00 33.09 179 LEU C O 1
ATOM 5129 N N . ASP C 1 181 ? 6.955 26.450 134.655 1.00 26.76 180 ASP C N 1
ATOM 5130 C CA . ASP C 1 181 ? 5.787 26.548 135.534 1.00 26.26 180 ASP C CA 1
ATOM 5131 C C . ASP C 1 181 ? 6.189 26.653 137.017 1.00 26.97 180 ASP C C 1
ATOM 5132 O O . ASP C 1 181 ? 5.626 27.471 137.747 1.00 28.23 180 ASP C O 1
ATOM 5145 N N . ILE C 1 183 ? 9.407 27.555 138.176 1.00 19.27 182 ILE C N 1
ATOM 5146 C CA . ILE C 1 183 ? 10.235 28.760 138.310 1.00 19.09 182 ILE C CA 1
ATOM 5147 C C . ILE C 1 183 ? 9.372 29.999 138.561 1.00 25.60 182 ILE C C 1
ATOM 5148 O O . ILE C 1 183 ? 9.659 30.766 139.483 1.00 26.59 182 ILE C O 1
ATOM 5153 N N . LEU C 1 184 ? 8.283 30.163 137.783 1.00 22.78 183 LEU C N 1
ATOM 5154 C CA . LEU C 1 184 ? 7.383 31.311 137.930 1.00 23.97 183 LEU C CA 1
ATOM 5155 C C . LEU C 1 184 ? 6.571 31.244 139.231 1.00 30.42 183 LEU C C 1
ATOM 5156 O O . LEU C 1 184 ? 6.371 32.270 139.879 1.00 30.86 183 LEU C O 1
ATOM 5161 N N . ASP C 1 185 ? 6.135 30.028 139.629 1.00 27.88 184 ASP C N 1
ATOM 5162 C CA . ASP C 1 185 ? 5.398 29.826 140.882 1.00 28.57 184 ASP C CA 1
ATOM 5163 C C . ASP C 1 185 ? 6.267 30.175 142.102 1.00 32.08 184 ASP C C 1
ATOM 5164 O O . ASP C 1 185 ? 5.765 30.755 143.068 1.00 32.71 184 ASP C O 1
ATOM 5169 N N . ARG C 1 186 ? 7.570 29.838 142.049 1.00 27.30 185 ARG C N 1
ATOM 5170 C CA . ARG C 1 186 ? 8.488 30.097 143.161 1.00 27.19 185 ARG C CA 1
ATOM 5171 C C . ARG C 1 186 ? 9.111 31.505 143.111 1.00 32.42 185 ARG C C 1
ATOM 5172 O O . ARG C 1 186 ? 9.739 31.926 144.080 1.00 32.11 185 ARG C O 1
ATOM 5180 N N . ALA C 1 187 ? 8.895 32.250 142.001 1.00 29.87 186 ALA C N 1
ATOM 5181 C CA . ALA C 1 187 ? 9.394 33.625 141.857 1.00 30.31 186 ALA C CA 1
ATOM 5182 C C . ALA C 1 187 ? 8.493 34.603 142.655 1.00 34.92 186 ALA C C 1
ATOM 5183 O O . ALA C 1 187 ? 7.836 35.478 142.069 1.00 34.96 186 ALA C O 1
ATOM 5185 N N . LYS C 1 188 ? 8.464 34.437 143.992 1.00 31.72 187 LYS C N 1
ATOM 5186 C CA . LYS C 1 188 ? 7.589 35.197 144.896 1.00 32.76 187 LYS C CA 1
ATOM 5187 C C . LYS C 1 188 ? 7.927 36.696 144.954 1.00 38.18 187 LYS C C 1
ATOM 5188 O O . LYS C 1 188 ? 7.021 37.527 144.985 1.00 37.76 187 LYS C O 1
ATOM 5194 N N . LYS C 1 189 ? 9.226 37.030 145.020 1.00 36.30 188 LYS C N 1
ATOM 5195 C CA . LYS C 1 189 ? 9.705 38.397 145.240 1.00 37.74 188 LYS C CA 1
ATOM 5196 C C . LYS C 1 189 ? 10.399 38.984 143.978 1.00 42.21 188 LYS C C 1
ATOM 5197 O O . LYS C 1 189 ? 10.782 40.162 143.970 1.00 42.65 188 LYS C O 1
ATOM 5203 N N . ALA C 1 190 ? 10.511 38.176 142.905 1.00 38.02 189 ALA C N 1
ATOM 5204 C CA . ALA C 1 190 ? 11.187 38.594 141.676 1.00 37.42 189 ALA C CA 1
ATOM 5205 C C . ALA C 1 190 ? 10.440 39.692 140.945 1.00 42.96 189 ALA C C 1
ATOM 5206 O O . ALA C 1 190 ? 9.244 39.556 140.674 1.00 43.15 189 ALA C O 1
ATOM 5208 N N . LYS C 1 191 ? 11.149 40.788 140.617 1.00 40.20 190 LYS C N 1
ATOM 5209 C CA . LYS C 1 191 ? 10.586 41.905 139.850 1.00 40.75 190 LYS C CA 1
ATOM 5210 C C . LYS C 1 191 ? 11.064 41.876 138.399 1.00 44.27 190 LYS C C 1
ATOM 5211 O O . LYS C 1 191 ? 10.485 42.550 137.543 1.00 44.59 190 LYS C O 1
ATOM 5217 N N . LEU C 1 192 ? 12.087 41.051 138.109 1.00 39.46 191 LEU C N 1
ATOM 5218 C CA . LEU C 1 192 ? 12.581 40.886 136.749 1.00 38.53 191 LEU C CA 1
ATOM 5219 C C . LEU C 1 192 ? 12.822 39.420 136.431 1.00 39.98 191 LEU C C 1
ATOM 5220 O O . LEU C 1 192 ? 13.615 38.762 137.107 1.00 38.89 191 LEU C O 1
ATOM 5225 N N . ILE C 1 193 ? 12.112 38.893 135.421 1.00 35.16 192 ILE C N 1
ATOM 5226 C CA . ILE C 1 193 ? 12.272 37.504 134.995 1.00 33.08 192 ILE C CA 1
ATOM 5227 C C . ILE C 1 193 ? 12.573 37.451 133.498 1.00 36.66 192 ILE C C 1
ATOM 5228 O O . ILE C 1 193 ? 11.712 37.787 132.680 1.00 36.89 192 ILE C O 1
ATOM 5233 N N . VAL C 1 194 ? 13.815 37.084 133.143 1.00 32.28 193 VAL C N 1
ATOM 5234 C CA . VAL C 1 194 ? 14.253 37.033 131.748 1.00 31.89 193 VAL C CA 1
ATOM 5235 C C . VAL C 1 194 ? 14.433 35.587 131.282 1.00 33.73 193 VAL C C 1
ATOM 5236 O O . VAL C 1 194 ? 15.205 34.830 131.886 1.00 32.72 193 VAL C O 1
ATOM 5240 N N . ILE C 1 195 ? 13.741 35.213 130.190 1.00 28.87 194 ILE C N 1
ATOM 5241 C CA . ILE C 1 195 ? 13.880 33.894 129.578 1.00 27.14 194 ILE C CA 1
ATOM 5242 C C . ILE C 1 195 ? 14.809 34.034 128.371 1.00 30.70 194 ILE C C 1
ATOM 5243 O O . ILE C 1 195 ? 14.427 34.632 127.366 1.00 30.28 194 ILE C O 1
ATOM 5248 N N . THR C 1 196 ? 16.072 33.603 128.525 1.00 27.73 195 THR C N 1
ATOM 5249 C CA . THR C 1 196 ? 17.105 33.828 127.507 1.00 27.92 195 THR C CA 1
ATOM 5250 C C . THR C 1 196 ? 17.506 32.558 126.737 1.00 31.46 195 THR C C 1
ATOM 5251 O O . THR C 1 196 ? 17.649 31.490 127.332 1.00 30.60 195 THR C O 1
ATOM 5255 N N . GLY C 1 197 ? 17.714 32.704 125.426 1.00 28.04 196 GLY C N 1
ATOM 5256 C CA . GLY C 1 197 ? 18.150 31.604 124.573 1.00 27.28 196 GLY C CA 1
ATOM 5257 C C . GLY C 1 197 ? 17.317 31.408 123.318 1.00 31.13 196 GLY C C 1
ATOM 5258 O O . GLY C 1 197 ? 16.173 31.871 123.243 1.00 30.91 196 GLY C O 1
ATOM 5259 N N . PRO C 1 198 ? 17.847 30.626 122.331 1.00 27.51 197 PRO C N 1
ATOM 5260 C CA . PRO C 1 198 ? 17.094 30.403 121.073 1.00 27.42 197 PRO C CA 1
ATOM 5261 C C . PRO C 1 198 ? 15.724 29.733 121.248 1.00 32.31 197 PRO C C 1
ATOM 5262 O O . PRO C 1 198 ? 14.869 29.880 120.378 1.00 32.58 197 PRO C O 1
ATOM 5266 N N . THR C 1 199 ? 15.510 28.997 122.367 1.00 28.79 198 THR C N 1
ATOM 5267 C CA . THR C 1 199 ? 14.216 28.346 122.636 1.00 28.49 198 THR C CA 1
ATOM 5268 C C . THR C 1 199 ? 13.142 29.395 123.029 1.00 34.52 198 THR C C 1
ATOM 5269 O O . THR C 1 199 ? 11.941 29.099 122.996 1.00 35.27 198 THR C O 1
ATOM 5273 N N . GLY C 1 200 ? 13.590 30.622 123.324 1.00 31.48 199 GLY C N 1
ATOM 5274 C CA . GLY C 1 200 ? 12.705 31.726 123.681 1.00 32.02 199 GLY C CA 1
ATOM 5275 C C . GLY C 1 200 ? 12.243 32.542 122.487 1.00 37.01 199 GLY C C 1
ATOM 5276 O O . GLY C 1 200 ? 11.939 33.729 122.629 1.00 37.53 199 GLY C O 1
ATOM 5277 N N . GLN C 1 201 ? 12.169 31.904 121.288 1.00 33.24 200 GLN C N 1
ATOM 5278 C CA . GLN C 1 201 ? 11.736 32.568 120.043 1.00 33.44 200 GLN C CA 1
ATOM 5279 C C . GLN C 1 201 ? 10.223 32.780 119.983 1.00 37.82 200 GLN C C 1
ATOM 5280 O O . GLN C 1 201 ? 9.738 33.485 119.089 1.00 38.85 200 GLN C O 1
ATOM 5286 N N . LEU C 1 202 ? 9.467 32.149 120.915 1.00 32.83 201 LEU C N 1
ATOM 5287 C CA . LEU C 1 202 ? 8.005 32.281 120.976 1.00 32.63 201 LEU C CA 1
ATOM 5288 C C . LEU C 1 202 ? 7.563 33.758 121.109 1.00 37.48 201 LEU C C 1
ATOM 5289 O O . LEU C 1 202 ? 8.342 34.603 121.564 1.00 36.81 201 LEU C O 1
ATOM 5294 N N . LEU C 1 203 ? 6.332 34.063 120.675 1.00 34.93 202 LEU C N 1
ATOM 5295 C CA . LEU C 1 203 ? 5.781 35.413 120.730 1.00 35.75 202 LEU C CA 1
ATOM 5296 C C . LEU C 1 203 ? 5.617 35.883 122.173 1.00 40.41 202 LEU C C 1
ATOM 5297 O O . LEU C 1 203 ? 5.193 35.102 123.036 1.00 39.41 202 LEU C O 1
ATOM 5302 N N . PRO C 1 204 ? 5.918 37.180 122.460 1.00 38.03 203 PRO C N 1
ATOM 5303 C CA . PRO C 1 204 ? 5.761 37.684 123.841 1.00 37.85 203 PRO C CA 1
ATOM 5304 C C . PRO C 1 204 ? 4.314 37.642 124.333 1.00 41.60 203 PRO C C 1
ATOM 5305 O O . PRO C 1 204 ? 4.082 37.484 125.531 1.00 40.45 203 PRO C O 1
ATOM 5309 N N . GLU C 1 205 ? 3.338 37.762 123.399 1.00 39.53 204 GLU C N 1
ATOM 5310 C CA . GLU C 1 205 ? 1.902 37.734 123.725 1.00 40.96 204 GLU C CA 1
ATOM 5311 C C . GLU C 1 205 ? 1.474 36.399 124.357 1.00 44.66 204 GLU C C 1
ATOM 5312 O O . GLU C 1 205 ? 0.473 36.356 125.077 1.00 44.77 204 GLU C O 1
ATOM 5318 N N . PHE C 1 206 ? 2.244 35.307 124.091 1.00 40.23 205 PHE C N 1
ATOM 5319 C CA . PHE C 1 206 ? 1.962 33.983 124.651 1.00 39.05 205 PHE C CA 1
ATOM 5320 C C . PHE C 1 206 ? 2.243 33.956 126.153 1.00 41.41 205 PHE C C 1
ATOM 5321 O O . PHE C 1 206 ? 1.634 33.165 126.879 1.00 41.84 205 PHE C O 1
ATOM 5329 N N . LEU C 1 207 ? 3.164 34.823 126.623 1.00 35.75 206 LEU C N 1
ATOM 5330 C CA . LEU C 1 207 ? 3.529 34.888 128.038 1.00 34.20 206 LEU C CA 1
ATOM 5331 C C . LEU C 1 207 ? 2.842 36.057 128.775 1.00 38.98 206 LEU C C 1
ATOM 5332 O O . LEU C 1 207 ? 3.184 36.344 129.927 1.00 38.19 206 LEU C O 1
ATOM 5337 N N . LYS C 1 208 ? 1.842 36.703 128.124 1.00 36.67 207 LYS C N 1
ATOM 5338 C CA . LYS C 1 208 ? 1.066 37.777 128.756 1.00 37.62 207 LYS C CA 1
ATOM 5339 C C . LYS C 1 208 ? 0.300 37.228 129.956 1.00 39.91 207 LYS C C 1
ATOM 5340 O O . LYS C 1 208 ? -0.326 36.167 129.861 1.00 39.55 207 LYS C O 1
ATOM 5344 N N . GLY C 1 209 ? 0.396 37.919 131.082 1.00 35.35 208 GLY C N 1
ATOM 5345 C CA . GLY C 1 209 ? -0.252 37.489 132.313 1.00 34.93 208 GLY C CA 1
ATOM 5346 C C . GLY C 1 209 ? 0.685 36.767 133.257 1.00 36.65 208 GLY C C 1
ATOM 5347 O O . GLY C 1 209 ? 0.493 36.814 134.471 1.00 36.72 208 GLY C O 1
ATOM 5348 N N . THR C 1 210 ? 1.729 36.103 132.707 1.00 31.42 209 THR C N 1
ATOM 5349 C CA . THR C 1 210 ? 2.728 35.401 133.527 1.00 29.61 209 THR C CA 1
ATOM 5350 C C . THR C 1 210 ? 3.684 36.400 134.206 1.00 33.28 209 THR C C 1
ATOM 5351 O O . THR C 1 210 ? 3.648 37.598 133.903 1.00 33.34 209 THR C O 1
ATOM 5355 N N . LYS C 1 211 ? 4.548 35.902 135.106 1.00 29.11 210 LYS C N 1
ATOM 5356 C CA . LYS C 1 211 ? 5.515 36.742 135.813 1.00 29.22 210 LYS C CA 1
ATOM 5357 C C . LYS C 1 211 ? 6.729 37.111 134.913 1.00 33.62 210 LYS C C 1
ATOM 5358 O O . LYS C 1 211 ? 7.530 37.980 135.288 1.00 33.60 210 LYS C O 1
ATOM 5362 N N . VAL C 1 212 ? 6.853 36.453 133.715 1.00 28.89 211 VAL C N 1
ATOM 5363 C CA . VAL C 1 212 ? 7.935 36.729 132.754 1.00 27.64 211 VAL C CA 1
ATOM 5364 C C . VAL C 1 212 ? 7.880 38.206 132.312 1.00 32.44 211 VAL C C 1
ATOM 5365 O O . VAL C 1 212 ? 6.822 38.682 131.889 1.00 32.92 211 VAL C O 1
ATOM 5369 N N . THR C 1 213 ? 9.015 38.931 132.436 1.00 28.68 212 THR C N 1
ATOM 5370 C CA . THR C 1 213 ? 9.080 40.357 132.089 1.00 29.39 212 THR C CA 1
ATOM 5371 C C . THR C 1 213 ? 9.697 40.595 130.714 1.00 32.44 212 THR C C 1
ATOM 5372 O O . THR C 1 213 ? 9.273 41.506 130.001 1.00 32.61 212 THR C O 1
ATOM 5376 N N . HIS C 1 214 ? 10.729 39.811 130.360 1.00 28.62 213 HIS C N 1
ATOM 5377 C CA . HIS C 1 214 ? 11.449 39.981 129.094 1.00 28.22 213 HIS C CA 1
ATOM 5378 C C . HIS C 1 214 ? 11.735 38.655 128.415 1.00 31.09 213 HIS C C 1
ATOM 5379 O O . HIS C 1 214 ? 11.887 37.634 129.086 1.00 29.47 213 HIS C O 1
ATOM 5386 N N . LEU C 1 215 ? 11.898 38.688 127.084 1.00 28.82 214 LEU C N 1
ATOM 5387 C CA . LEU C 1 215 ? 12.308 37.538 126.292 1.00 28.30 214 LEU C CA 1
ATOM 5388 C C . LEU C 1 215 ? 13.574 37.884 125.524 1.00 34.64 214 LEU C C 1
ATOM 5389 O O . LEU C 1 215 ? 13.555 38.781 124.669 1.00 35.33 214 LEU C O 1
ATOM 5394 N N . ALA C 1 216 ? 14.693 37.231 125.869 1.00 31.75 215 ALA C N 1
ATOM 5395 C CA . ALA C 1 216 ? 15.964 37.450 125.191 1.00 31.98 215 ALA C CA 1
ATOM 5396 C C . ALA C 1 216 ? 16.269 36.258 124.269 1.00 36.26 215 ALA C C 1
ATOM 5397 O O . ALA C 1 216 ? 16.575 35.164 124.747 1.00 35.25 215 ALA C O 1
ATOM 5399 N N . SER C 1 217 ? 16.091 36.444 122.960 1.00 33.82 216 SER C N 1
ATOM 5400 C CA . SER C 1 217 ? 16.286 35.361 122.000 1.00 33.31 216 SER C CA 1
ATOM 5401 C C . SER C 1 217 ? 17.023 35.849 120.755 1.00 38.64 216 SER C C 1
ATOM 5402 O O . SER C 1 217 ? 17.693 36.883 120.802 1.00 38.67 216 SER C O 1
ATOM 5413 N N . LYS C 1 219 ? 16.672 35.955 116.156 1.00 34.99 218 LYS C N 1
ATOM 5414 C CA . LYS C 1 219 ? 15.953 35.678 114.915 1.00 34.19 218 LYS C CA 1
ATOM 5415 C C . LYS C 1 219 ? 16.935 35.296 113.826 1.00 36.93 218 LYS C C 1
ATOM 5416 O O . LYS C 1 219 ? 17.931 35.994 113.622 1.00 37.00 218 LYS C O 1
ATOM 5422 N N . VAL C 1 220 ? 16.662 34.181 113.121 1.00 32.01 219 VAL C N 1
ATOM 5423 C CA . VAL C 1 220 ? 17.512 33.706 112.027 1.00 31.48 219 VAL C CA 1
ATOM 5424 C C . VAL C 1 220 ? 17.468 34.697 110.839 1.00 37.19 219 VAL C C 1
ATOM 5425 O O . VAL C 1 220 ? 16.390 34.969 110.295 1.00 37.52 219 VAL C O 1
ATOM 5429 N N . THR C 1 221 ? 18.639 35.260 110.470 1.00 33.67 220 THR C N 1
ATOM 5430 C CA . THR C 1 221 ? 18.745 36.208 109.354 1.00 34.70 220 THR C CA 1
ATOM 5431 C C . THR C 1 221 ? 18.957 35.485 108.013 1.00 39.37 220 THR C C 1
ATOM 5432 O O . THR C 1 221 ? 18.453 35.938 106.982 1.00 39.97 220 THR C O 1
ATOM 5436 N N . ASN C 1 222 ? 19.694 34.355 108.033 1.00 35.62 221 ASN C N 1
ATOM 5437 C CA . ASN C 1 222 ? 19.932 33.537 106.842 1.00 35.64 221 ASN C CA 1
ATOM 5438 C C . ASN C 1 222 ? 19.521 32.100 107.139 1.00 39.11 221 ASN C C 1
ATOM 5439 O O . ASN C 1 222 ? 20.253 31.375 107.824 1.00 38.77 221 ASN C O 1
ATOM 5444 N N . ILE C 1 223 ? 18.313 31.705 106.686 1.00 35.24 222 ILE C N 1
ATOM 5445 C CA . ILE C 1 223 ? 17.752 30.372 106.960 1.00 33.63 222 ILE C CA 1
ATOM 5446 C C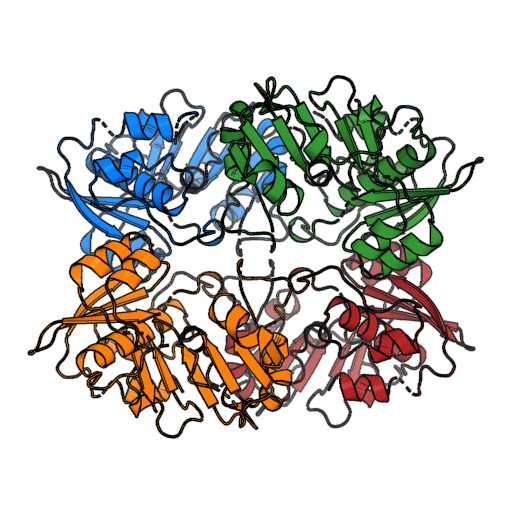 . ILE C 1 223 ? 18.628 29.244 106.384 1.00 37.42 222 ILE C C 1
ATOM 5447 O O . ILE C 1 223 ? 18.899 28.266 107.074 1.00 35.79 222 ILE C O 1
ATOM 5452 N N . GLU C 1 224 ? 19.079 29.394 105.129 1.00 36.20 223 GLU C N 1
ATOM 5453 C CA . GLU C 1 224 ? 19.887 28.375 104.444 1.00 36.39 223 GLU C CA 1
ATOM 5454 C C . GLU C 1 224 ? 21.218 28.104 105.154 1.00 40.12 223 GLU C C 1
ATOM 5455 O O . GLU C 1 224 ? 21.558 26.943 105.397 1.00 39.50 223 GLU C O 1
ATOM 5461 N N . LYS C 1 225 ? 21.964 29.175 105.501 1.00 37.02 224 LYS C N 1
ATOM 5462 C CA . LYS C 1 225 ? 23.259 29.046 106.177 1.00 36.85 224 LYS C CA 1
ATOM 5463 C C . LYS C 1 225 ? 23.114 28.506 107.604 1.00 39.79 224 LYS C C 1
ATOM 5464 O O . LYS C 1 225 ? 23.953 27.719 108.047 1.00 39.20 224 LYS C O 1
ATOM 5470 N N . ALA C 1 226 ? 22.047 28.918 108.321 1.00 35.34 225 ALA C N 1
ATOM 5471 C CA . ALA C 1 226 ? 21.795 28.448 109.690 1.00 33.84 225 ALA C CA 1
ATOM 5472 C C . ALA C 1 226 ? 21.416 26.974 109.709 1.00 35.68 225 ALA C C 1
ATOM 5473 O O . ALA C 1 226 ? 21.836 26.249 110.609 1.00 35.19 225 ALA C O 1
ATOM 5475 N N . LEU C 1 227 ? 20.625 26.522 108.709 1.00 31.00 226 LEU C N 1
ATOM 5476 C CA . LEU C 1 227 ? 20.230 25.116 108.597 1.00 29.55 226 LEU C CA 1
ATOM 5477 C C . LEU C 1 227 ? 21.449 24.235 108.413 1.00 32.32 226 LEU C C 1
ATOM 5478 O O . LEU C 1 227 ? 21.555 23.195 109.057 1.00 31.32 226 LEU C O 1
ATOM 5483 N N . VAL C 1 228 ? 22.402 24.679 107.568 1.00 29.25 227 VAL C N 1
ATOM 5484 C CA . VAL C 1 228 ? 23.665 23.969 107.341 1.00 28.95 227 VAL C CA 1
ATOM 5485 C C . VAL C 1 228 ? 24.406 23.794 108.675 1.00 30.89 227 VAL C C 1
ATOM 5486 O O . VAL C 1 228 ? 24.869 22.694 108.983 1.00 29.79 227 VAL C O 1
ATOM 5490 N N . LYS C 1 229 ? 24.414 24.864 109.508 1.00 26.49 228 LYS C N 1
ATOM 5491 C CA . LYS C 1 229 ? 25.090 24.877 110.807 1.00 25.14 228 LYS C CA 1
ATOM 5492 C C . LYS C 1 229 ? 24.331 24.100 111.880 1.00 26.66 228 LYS C C 1
ATOM 5493 O O . LYS C 1 229 ? 24.952 23.561 112.796 1.00 26.30 228 LYS C O 1
ATOM 5499 N N . LEU C 1 230 ? 22.988 24.036 111.772 1.00 22.01 229 LEU C N 1
ATOM 5500 C CA . LEU C 1 230 ? 22.163 23.240 112.696 1.00 20.43 229 LEU C CA 1
ATOM 5501 C C . LEU C 1 230 ? 22.343 21.750 112.408 1.00 25.02 229 LEU C C 1
ATOM 5502 O O . LEU C 1 230 ? 22.471 20.949 113.340 1.00 24.67 229 LEU C O 1
ATOM 5507 N N . LYS C 1 231 ? 22.383 21.384 111.108 1.00 22.22 230 LYS C N 1
ATOM 5508 C CA . LYS C 1 231 ? 22.588 20.004 110.667 1.00 22.78 230 LYS C CA 1
ATOM 5509 C C . LYS C 1 231 ? 24.017 19.524 110.980 1.00 29.04 230 LYS C C 1
ATOM 5510 O O . LYS C 1 231 ? 24.228 18.331 111.201 1.00 29.53 230 LYS C O 1
ATOM 5516 N N . LEU C 1 232 ? 24.995 20.458 111.011 1.00 26.41 231 LEU C N 1
ATOM 5517 C CA . LEU C 1 232 ? 26.393 20.129 111.318 1.00 27.03 231 LEU C CA 1
ATOM 5518 C C . LEU C 1 232 ? 26.645 20.028 112.827 1.00 31.77 231 LEU C C 1
ATOM 5519 O O . LEU C 1 232 ? 27.691 19.535 113.242 1.00 31.60 231 LEU C O 1
ATOM 5524 N N . GLY C 1 233 ? 25.686 20.493 113.626 1.00 29.09 232 GLY C N 1
ATOM 5525 C CA . GLY C 1 233 ? 25.781 20.442 115.080 1.00 29.43 232 GLY C CA 1
ATOM 5526 C C . GLY C 1 233 ? 26.642 21.536 115.679 1.00 35.83 232 GLY C C 1
ATOM 5527 O O . GLY C 1 233 ? 27.245 21.344 116.739 1.00 35.43 232 GLY C O 1
ATOM 5528 N N . SER C 1 234 ? 26.692 22.706 115.016 1.00 34.56 233 SER C N 1
ATOM 5529 C CA . SER C 1 234 ? 27.470 23.854 115.494 1.00 35.35 233 SER C CA 1
ATOM 5530 C C . SER C 1 234 ? 26.546 24.931 116.066 1.00 39.59 233 SER C C 1
ATOM 5531 O O . SER C 1 234 ? 25.728 25.494 115.331 1.00 38.87 233 SER C O 1
ATOM 5534 N N . PHE C 1 235 ? 26.670 25.223 117.380 1.00 36.83 234 PHE C N 1
ATOM 5535 C CA . PHE C 1 235 ? 25.849 26.258 118.008 1.00 36.48 234 PHE C CA 1
ATOM 5536 C C . PHE C 1 235 ? 26.279 27.657 117.573 1.00 41.04 234 PHE C C 1
ATOM 5537 O O . PHE C 1 235 ? 25.428 28.471 117.212 1.00 40.57 234 PHE C O 1
ATOM 5545 N N . LYS C 1 236 ? 27.601 27.946 117.626 1.00 38.33 235 LYS C N 1
ATOM 5546 C CA . LYS C 1 236 ? 28.144 29.260 117.260 1.00 38.97 235 LYS C CA 1
ATOM 5547 C C . LYS C 1 236 ? 27.910 29.586 115.778 1.00 44.56 235 LYS C C 1
ATOM 5548 O O . LYS C 1 236 ? 27.664 30.744 115.437 1.00 44.42 235 LYS C O 1
ATOM 5551 N N . GLY C 1 237 ? 27.959 28.557 114.922 1.00 42.13 236 GLY C N 1
ATOM 5552 C CA . GLY C 1 237 ? 27.697 28.704 113.491 1.00 42.45 236 GLY C CA 1
ATOM 5553 C C . GLY C 1 237 ? 26.264 29.106 113.207 1.00 45.62 236 GLY C C 1
ATOM 5554 O O . GLY C 1 237 ? 26.005 29.916 112.310 1.00 46.20 236 GLY C O 1
ATOM 5555 N N . PHE C 1 238 ? 25.316 28.535 113.975 1.00 40.24 237 PHE C N 1
ATOM 5556 C CA . PHE C 1 238 ? 23.898 28.873 113.876 1.00 38.95 237 PHE C CA 1
ATOM 5557 C C . PHE C 1 238 ? 23.628 30.242 114.526 1.00 43.07 237 PHE C C 1
ATOM 5558 O O . PHE C 1 238 ? 22.791 31.004 114.038 1.00 43.24 237 PHE C O 1
ATOM 5566 N N . GLU C 1 239 ? 24.346 30.546 115.629 1.00 39.41 238 GLU C N 1
ATOM 5567 C CA . GLU C 1 239 ? 24.216 31.808 116.362 1.00 39.54 238 GLU C CA 1
ATOM 5568 C C . GLU C 1 239 ? 24.696 32.994 115.510 1.00 44.84 238 GLU C C 1
ATOM 5569 O O . GLU C 1 239 ? 24.112 34.077 115.584 1.00 45.43 238 GLU C O 1
ATOM 5575 N N . SER C 1 240 ? 25.748 32.777 114.677 1.00 41.68 239 SER C N 1
ATOM 5576 C CA . SER C 1 240 ? 26.308 33.820 113.807 1.00 42.49 239 SER C CA 1
ATOM 5577 C C . SER C 1 240 ? 25.378 34.152 112.630 1.00 45.51 239 SER C C 1
ATOM 5578 O O . SER C 1 240 ? 25.526 35.210 112.011 1.00 46.98 239 SER C O 1
ATOM 5581 N N . GLU C 1 241 ? 24.419 33.253 112.323 1.00 39.61 240 GLU C N 1
ATOM 5582 C CA . GLU C 1 241 ? 23.446 33.476 111.244 1.00 38.86 240 GLU C CA 1
ATOM 5583 C C . GLU C 1 241 ? 22.134 34.030 111.804 1.00 41.74 240 GLU C C 1
ATOM 5584 O O . GLU C 1 241 ? 21.098 33.972 111.134 1.00 40.79 240 GLU C O 1
ATOM 5590 N N . SER C 1 242 ? 22.187 34.595 113.028 1.00 38.34 241 SER C N 1
ATOM 5591 C CA . SER C 1 242 ? 21.019 35.138 113.710 1.00 38.21 241 SER C CA 1
ATOM 5592 C C . SER C 1 242 ? 21.333 36.483 114.373 1.00 43.13 241 SER C C 1
ATOM 5593 O O . SER C 1 242 ? 22.502 36.836 114.531 1.00 43.31 241 SER C O 1
ATOM 5596 N N . ILE C 1 243 ? 20.283 37.226 114.780 1.00 40.33 242 ILE C N 1
ATOM 5597 C CA . ILE C 1 243 ? 20.442 38.491 115.510 1.00 41.34 242 ILE C CA 1
ATOM 5598 C C . ILE C 1 243 ? 19.764 38.418 116.863 1.00 43.96 242 ILE C C 1
ATOM 5599 O O . ILE C 1 243 ? 18.580 38.095 116.940 1.00 43.10 242 ILE C O 1
ATOM 5604 N N . LYS C 1 244 ? 20.523 38.681 117.942 1.00 40.00 243 LYS C N 1
ATOM 5605 C CA . LYS C 1 244 ? 19.986 38.654 119.300 1.00 38.78 243 LYS C CA 1
ATOM 5606 C C . LYS C 1 244 ? 19.098 39.876 119.576 1.00 42.96 243 LYS C C 1
ATOM 5607 O O . LYS C 1 244 ? 19.419 40.993 119.149 1.00 44.00 243 LYS C O 1
ATOM 5613 N N . TYR C 1 245 ? 17.953 39.648 120.242 1.00 37.76 244 TYR C N 1
ATOM 5614 C CA . TYR C 1 245 ? 17.017 40.715 120.583 1.00 37.47 244 TYR C CA 1
ATOM 5615 C C . TYR C 1 245 ? 16.498 40.561 122.007 1.00 39.65 244 TYR C C 1
ATOM 5616 O O . TYR C 1 245 ? 16.508 39.458 122.557 1.00 37.32 244 TYR C O 1
ATOM 5625 N N . VAL C 1 246 ? 16.040 41.666 122.602 1.00 37.38 245 VAL C N 1
ATOM 5626 C CA . VAL C 1 246 ? 15.404 41.654 123.912 1.00 37.02 245 VAL C CA 1
ATOM 5627 C C . VAL C 1 246 ? 14.049 42.332 123.780 1.00 41.99 245 VAL C C 1
ATOM 5628 O O . VAL C 1 246 ? 13.983 43.533 123.503 1.00 42.86 245 VAL C O 1
ATOM 5632 N N . ILE C 1 247 ? 12.972 41.552 123.866 1.00 38.02 246 ILE C N 1
ATOM 5633 C CA . ILE C 1 247 ? 11.627 42.094 123.735 1.00 38.85 246 ILE C CA 1
ATOM 5634 C C . ILE C 1 247 ? 10.866 41.997 125.070 1.00 42.49 246 ILE C C 1
ATOM 5635 O O . ILE C 1 247 ? 10.968 40.988 125.766 1.00 41.27 246 ILE C O 1
ATOM 5640 N N . GLU C 1 248 ? 10.196 43.084 125.467 1.00 40.33 247 GLU C N 1
ATOM 5641 C CA . GLU C 1 248 ? 9.485 43.136 126.739 1.00 40.53 247 GLU C CA 1
ATOM 5642 C C . GLU C 1 248 ? 8.114 42.462 126.645 1.00 45.11 247 GLU C C 1
ATOM 5643 O O . GLU C 1 248 ? 7.357 42.725 125.711 1.00 45.54 247 GLU C O 1
ATOM 5649 N N . VAL C 1 249 ? 7.805 41.580 127.612 1.00 41.73 248 VAL C N 1
ATOM 5650 C CA . VAL C 1 249 ? 6.526 40.859 127.658 1.00 44.29 248 VAL C CA 1
ATOM 5651 C C . VAL C 1 249 ? 5.441 41.741 128.307 1.00 56.21 248 VAL C C 1
ATOM 5652 O O . VAL C 1 249 ? 5.699 42.298 129.398 1.00 58.18 248 VAL C O 1
ATOM 5665 N N . LEU D 1 6 ? 41.932 2.352 112.971 1.00 37.60 5 LEU D N 1
ATOM 5666 C CA . LEU D 1 6 ? 41.286 1.561 111.914 1.00 36.82 5 LEU D CA 1
ATOM 5667 C C . LEU D 1 6 ? 40.357 2.429 111.074 1.00 40.63 5 LEU D C 1
ATOM 5668 O O . LEU D 1 6 ? 40.293 2.264 109.858 1.00 40.00 5 LEU D O 1
ATOM 5670 N N . LEU D 1 7 ? 39.684 3.400 111.723 1.00 37.80 6 LEU D N 1
ATOM 5671 C CA . LEU D 1 7 ? 38.756 4.332 111.076 1.00 37.50 6 LEU D CA 1
ATOM 5672 C C . LEU D 1 7 ? 39.493 5.264 110.094 1.00 41.67 6 LEU D C 1
ATOM 5673 O O . LEU D 1 7 ? 38.892 5.745 109.134 1.00 41.41 6 LEU D O 1
ATOM 5678 N N . SER D 1 8 ? 40.801 5.482 110.316 1.00 38.46 7 SER D N 1
ATOM 5679 C CA . SER D 1 8 ? 41.630 6.301 109.432 1.00 39.09 7 SER D CA 1
ATOM 5680 C C . SER D 1 8 ? 41.940 5.534 108.139 1.00 42.78 7 SER D C 1
ATOM 5681 O O . SER D 1 8 ? 42.124 6.145 107.085 1.00 43.38 7 SER D O 1
ATOM 5684 N N . ARG D 1 9 ? 41.996 4.196 108.224 1.00 38.15 8 ARG D N 1
ATOM 5685 C CA . ARG D 1 9 ? 42.253 3.347 107.064 1.00 38.01 8 ARG D CA 1
ATOM 5686 C C . ARG D 1 9 ? 40.961 3.095 106.282 1.00 40.86 8 ARG D C 1
ATOM 5687 O O . ARG D 1 9 ? 40.993 3.024 105.051 1.00 41.15 8 ARG D O 1
ATOM 5695 N N . ILE D 1 10 ? 39.814 2.989 106.999 1.00 35.88 9 ILE D N 1
ATOM 5696 C CA . ILE D 1 10 ? 38.499 2.786 106.375 1.00 35.15 9 ILE D CA 1
ATOM 5697 C C . ILE D 1 10 ? 38.094 4.021 105.545 1.00 40.94 9 ILE D C 1
ATOM 5698 O O . ILE D 1 10 ? 37.597 3.868 104.426 1.00 41.39 9 ILE D O 1
ATOM 5703 N N . LYS D 1 11 ? 38.354 5.245 106.074 1.00 37.57 10 LYS D N 1
ATOM 5704 C CA . LYS D 1 11 ? 37.997 6.485 105.373 1.00 37.76 10 LYS D CA 1
ATOM 5705 C C . LYS D 1 11 ? 38.776 6.652 104.061 1.00 43.18 10 LYS D C 1
ATOM 5706 O O . LYS D 1 11 ? 38.222 7.158 103.084 1.00 43.76 10 LYS D O 1
ATOM 5712 N N . LYS D 1 12 ? 40.056 6.183 104.029 1.00 39.75 11 LYS D N 1
ATOM 5713 C CA . LYS D 1 12 ? 40.904 6.238 102.828 1.00 40.35 11 LYS D CA 1
ATOM 5714 C C . LYS D 1 12 ? 40.302 5.397 101.700 1.00 44.40 11 LYS D C 1
ATOM 5715 O O . LYS D 1 12 ? 40.279 5.839 100.553 1.00 45.23 11 LYS D O 1
ATOM 5719 N N . LYS D 1 13 ? 39.793 4.191 102.031 1.00 39.75 12 LYS D N 1
ATOM 5720 C CA . LYS D 1 13 ? 39.171 3.300 101.051 1.00 39.36 12 LYS D CA 1
ATOM 5721 C C . LYS D 1 13 ? 37.782 3.807 100.648 1.00 43.11 12 LYS D C 1
ATOM 5722 O O . LYS D 1 13 ? 37.404 3.688 99.480 1.00 43.13 12 LYS D O 1
ATOM 5724 N N . ALA D 1 14 ? 37.024 4.396 101.617 1.00 38.93 13 ALA D N 1
ATOM 5725 C CA . ALA D 1 14 ? 35.680 4.943 101.358 1.00 38.05 13 ALA D CA 1
ATOM 5726 C C . ALA D 1 14 ? 35.727 6.177 100.452 1.00 42.25 13 ALA D C 1
ATOM 5727 O O . ALA D 1 14 ? 34.831 6.365 99.632 1.00 42.43 13 ALA D O 1
ATOM 5737 N N . GLU D 1 16 ? 37.784 6.698 98.007 1.00 42.19 15 GLU D N 1
ATOM 5738 C CA . GLU D 1 16 ? 38.015 6.203 96.642 1.00 42.86 15 GLU D CA 1
ATOM 5739 C C . GLU D 1 16 ? 36.692 5.790 95.987 1.00 46.38 15 GLU D C 1
ATOM 5740 O O . GLU D 1 16 ? 36.576 5.827 94.767 1.00 47.97 15 GLU D O 1
ATOM 5746 N N . LEU D 1 17 ? 35.706 5.383 96.800 1.00 40.87 16 LEU D N 1
ATOM 5747 C CA . LEU D 1 17 ? 34.406 4.928 96.310 1.00 40.08 16 LEU D CA 1
ATOM 5748 C C . LEU D 1 17 ? 33.371 6.060 96.262 1.00 43.45 16 LEU D C 1
ATOM 5749 O O . LEU D 1 17 ? 32.318 5.902 95.644 1.00 42.89 16 LEU D O 1
ATOM 5754 N N . ALA D 1 18 ? 33.678 7.206 96.892 1.00 39.69 17 ALA D N 1
ATOM 5755 C CA . ALA D 1 18 ? 32.767 8.357 96.929 1.00 39.08 17 ALA D CA 1
ATOM 5756 C C . ALA D 1 18 ? 32.982 9.304 95.735 1.00 43.38 17 ALA D C 1
ATOM 5757 O O . ALA D 1 18 ? 32.339 10.355 95.663 1.00 43.34 17 ALA D O 1
ATOM 5759 N N . GLU D 1 19 ? 33.885 8.931 94.801 1.00 40.58 18 GLU D N 1
ATOM 5760 C CA . GLU D 1 19 ? 34.225 9.757 93.628 1.00 41.67 18 GLU D CA 1
ATOM 5761 C C . GLU D 1 19 ? 33.015 10.013 92.719 1.00 44.93 18 GLU D C 1
ATOM 5762 O O . GLU D 1 19 ? 32.828 11.136 92.253 1.00 45.78 18 GLU D O 1
ATOM 5768 N N . ASP D 1 20 ? 32.198 8.967 92.463 1.00 39.75 19 ASP D N 1
ATOM 5769 C CA . ASP D 1 20 ? 31.035 9.072 91.580 1.00 39.36 19 ASP D CA 1
ATOM 5770 C C . ASP D 1 20 ? 29.734 9.337 92.369 1.00 39.99 19 ASP D C 1
ATOM 5771 O O . ASP D 1 20 ? 28.637 9.270 91.799 1.00 39.56 19 ASP D O 1
ATOM 5773 N N . LEU D 1 21 ? 29.862 9.670 93.667 1.00 34.08 20 LEU D N 1
ATOM 5774 C CA . LEU D 1 21 ? 28.714 9.939 94.535 1.00 31.84 20 LEU D CA 1
ATOM 5775 C C . LEU D 1 21 ? 28.692 11.399 94.999 1.00 35.19 20 LEU D C 1
ATOM 5776 O O . LEU D 1 21 ? 29.745 12.029 95.108 1.00 34.52 20 LEU D O 1
ATOM 5781 N N . LYS D 1 22 ? 27.483 11.938 95.270 1.00 31.81 21 LYS D N 1
ATOM 5782 C CA . LYS D 1 22 ? 27.317 13.324 95.724 1.00 31.31 21 LYS D CA 1
ATOM 5783 C C . LYS D 1 22 ? 26.454 13.397 96.983 1.00 33.61 21 LYS D C 1
ATOM 5784 O O . LYS D 1 22 ? 25.548 12.581 97.155 1.00 33.62 21 LYS D O 1
ATOM 5786 N N . LEU D 1 23 ? 26.725 14.383 97.857 1.00 28.47 22 LEU D N 1
ATOM 5787 C CA . LEU D 1 23 ? 25.947 14.592 99.077 1.00 26.80 22 LEU D CA 1
ATOM 5788 C C . LEU D 1 23 ? 24.608 15.256 98.745 1.00 30.85 22 LEU D C 1
ATOM 5789 O O . LEU D 1 23 ? 24.582 16.285 98.060 1.00 31.66 22 LEU D O 1
ATOM 5794 N N . VAL D 1 24 ? 23.497 14.660 99.210 1.00 26.06 23 VAL D N 1
ATOM 5795 C CA . VAL D 1 24 ? 22.157 15.218 98.997 1.00 25.80 23 VAL D CA 1
ATOM 5796 C C . VAL D 1 24 ? 21.715 15.991 100.239 1.00 28.97 23 VAL D C 1
ATOM 5797 O O . VAL D 1 24 ? 21.412 17.183 100.149 1.00 29.54 23 VAL D O 1
ATOM 5801 N N . ASP D 1 25 ? 21.677 15.309 101.400 1.00 24.11 24 ASP D N 1
ATOM 5802 C CA . ASP D 1 25 ? 21.274 15.905 102.672 1.00 23.21 24 ASP D CA 1
ATOM 5803 C C . ASP D 1 25 ? 21.967 15.174 103.839 1.00 26.94 24 ASP D C 1
ATOM 5804 O O . ASP D 1 25 ? 22.518 14.087 103.646 1.00 26.09 24 ASP D O 1
ATOM 5809 N N . PHE D 1 26 ? 21.966 15.788 105.035 1.00 23.99 25 PHE D N 1
ATOM 5810 C CA . PHE D 1 26 ? 22.576 15.207 106.234 1.00 23.58 25 PHE D CA 1
ATOM 5811 C C . PHE D 1 26 ? 21.956 15.823 107.482 1.00 29.55 25 PHE D C 1
ATOM 5812 O O . PHE D 1 26 ? 21.269 16.847 107.387 1.00 29.86 25 PHE D O 1
ATOM 5820 N N . SER D 1 27 ? 22.224 15.222 108.666 1.00 26.83 26 SER D N 1
ATOM 5821 C CA . SER D 1 27 ? 21.739 15.744 109.945 1.00 26.65 26 SER D CA 1
ATOM 5822 C C . SER D 1 27 ? 22.409 15.045 111.114 1.00 30.90 26 SER D C 1
ATOM 5823 O O . SER D 1 27 ? 22.315 13.823 111.232 1.00 30.51 26 SER D O 1
ATOM 5826 N N . PHE D 1 28 ? 23.072 15.820 111.999 1.00 27.93 27 PHE D N 1
ATOM 5827 C CA . PHE D 1 28 ? 23.615 15.287 113.249 1.00 27.08 27 PHE D CA 1
ATOM 5828 C C . PHE D 1 28 ? 22.472 15.286 114.265 1.00 31.53 27 PHE D C 1
ATOM 5829 O O . PHE D 1 28 ? 22.250 16.287 114.954 1.00 31.31 27 PHE D O 1
ATOM 5837 N N . GLY D 1 29 ? 21.646 14.242 114.209 1.00 28.48 28 GLY D N 1
ATOM 5838 C CA . GLY D 1 29 ? 20.431 14.168 115.010 1.00 28.53 28 GLY D CA 1
ATOM 5839 C C . GLY D 1 29 ? 20.294 12.927 115.857 1.00 31.62 28 GLY D C 1
ATOM 5840 O O . GLY D 1 29 ? 21.176 12.071 115.863 1.00 31.77 28 GLY D O 1
ATOM 5841 N N . LEU D 1 30 ? 19.170 12.829 116.593 1.00 27.13 29 LEU D N 1
ATOM 5842 C CA . LEU D 1 30 ? 18.883 11.707 117.483 1.00 26.43 29 LEU D CA 1
ATOM 5843 C C . LEU D 1 30 ? 17.675 10.889 116.977 1.00 30.77 29 LEU D C 1
ATOM 5844 O O . LEU D 1 30 ? 16.708 11.463 116.461 1.00 31.17 29 LEU D O 1
ATOM 5849 N N . PRO D 1 31 ? 17.701 9.543 117.117 1.00 26.78 30 PRO D N 1
ATOM 5850 C CA . PRO D 1 31 ? 18.759 8.718 117.735 1.00 26.02 30 PRO D CA 1
ATOM 5851 C C . PRO D 1 31 ? 19.983 8.520 116.841 1.00 29.52 30 PRO D C 1
ATOM 5852 O O . PRO D 1 31 ? 21.060 8.163 117.338 1.00 29.24 30 PRO D O 1
ATOM 5856 N N . TYR D 1 32 ? 19.830 8.768 115.522 1.00 25.83 31 TYR D N 1
ATOM 5857 C CA . TYR D 1 32 ? 20.895 8.526 114.561 1.00 25.01 31 TYR D CA 1
ATOM 5858 C C . TYR D 1 32 ? 21.251 9.728 113.738 1.00 29.10 31 TYR D C 1
ATOM 5859 O O . TYR D 1 32 ? 20.374 10.496 113.338 1.00 29.00 31 TYR D O 1
ATOM 5868 N N . THR D 1 33 ? 22.554 9.881 113.452 1.00 26.20 32 THR D N 1
ATOM 5869 C CA . THR D 1 33 ? 23.064 10.843 112.494 1.00 26.43 32 THR D CA 1
ATOM 5870 C C . THR D 1 33 ? 22.972 10.173 111.131 1.00 32.16 32 THR D C 1
ATOM 5871 O O . THR D 1 33 ? 23.284 8.984 111.015 1.00 32.51 32 THR D O 1
ATOM 5875 N N . TRP D 1 34 ? 22.468 10.884 110.121 1.00 28.40 33 TRP D N 1
ATOM 5876 C CA . TRP D 1 34 ? 22.307 10.285 108.803 1.00 27.56 33 TRP D CA 1
ATOM 5877 C C . TRP D 1 34 ? 22.907 11.119 107.700 1.00 30.24 33 TRP D C 1
ATOM 5878 O O . TRP D 1 34 ? 23.003 12.336 107.823 1.00 30.89 33 TRP D O 1
ATOM 5889 N N . VAL D 1 35 ? 23.328 10.459 106.619 1.00 25.46 34 VAL D N 1
ATOM 5890 C CA . VAL D 1 35 ? 23.875 11.113 105.432 1.00 25.30 34 VAL D CA 1
ATOM 5891 C C . VAL D 1 35 ? 23.203 10.513 104.185 1.00 29.35 34 VAL D C 1
ATOM 5892 O O . VAL D 1 35 ? 23.254 9.297 103.988 1.00 28.76 34 VAL D O 1
ATOM 5896 N N . LEU D 1 36 ? 22.515 11.359 103.384 1.00 25.96 35 LEU D N 1
ATOM 5897 C CA . LEU D 1 36 ? 21.829 10.914 102.163 1.00 26.01 35 LEU D CA 1
ATOM 5898 C C . LEU D 1 36 ? 22.687 11.219 100.920 1.00 31.67 35 LEU D C 1
ATOM 5899 O O . LEU D 1 36 ? 23.064 12.372 100.698 1.00 32.00 35 LEU D O 1
ATOM 5904 N N . VAL D 1 37 ? 23.046 10.175 100.151 1.00 28.37 36 VAL D N 1
ATOM 5905 C CA . VAL D 1 37 ? 23.890 10.338 98.959 1.00 28.91 36 VAL D CA 1
ATOM 5906 C C . VAL D 1 37 ? 23.153 9.919 97.686 1.00 32.64 36 VAL D C 1
ATOM 5907 O O . VAL D 1 37 ? 22.140 9.224 97.763 1.00 31.93 36 VAL D O 1
ATOM 5911 N N . GLU D 1 38 ? 23.670 10.335 96.510 1.00 29.03 37 GLU D N 1
ATOM 5912 C CA . GLU D 1 38 ? 23.064 9.982 95.232 1.00 29.25 37 GLU D CA 1
ATOM 5913 C C . GLU D 1 38 ? 24.118 9.658 94.178 1.00 32.88 37 GLU D C 1
ATOM 5914 O O . GLU D 1 38 ? 25.124 10.361 94.057 1.00 32.75 37 GLU D O 1
ATOM 5920 N N . GLY D 1 39 ? 23.869 8.597 93.428 1.00 29.41 38 GLY D N 1
ATOM 5921 C CA . GLY D 1 39 ? 24.711 8.187 92.316 1.00 29.90 38 GLY D CA 1
ATOM 5922 C C . GLY D 1 39 ? 23.919 8.017 91.041 1.00 33.75 38 GLY D C 1
ATOM 5923 O O . GLY D 1 39 ? 22.747 8.398 90.977 1.00 32.79 38 GLY D O 1
ATOM 5924 N N . ILE D 1 40 ? 24.537 7.418 90.022 1.00 31.66 39 ILE D N 1
ATOM 5925 C CA . ILE D 1 40 ? 23.875 7.197 88.743 1.00 32.37 39 ILE D CA 1
ATOM 5926 C C . ILE D 1 40 ? 22.772 6.109 88.840 1.00 35.35 39 ILE D C 1
ATOM 5927 O O . ILE D 1 40 ? 21.782 6.175 88.115 1.00 36.76 39 ILE D O 1
ATOM 5932 N N . GLU D 1 41 ? 22.908 5.175 89.800 1.00 29.13 40 GLU D N 1
ATOM 5933 C CA . GLU D 1 41 ? 21.939 4.094 89.997 1.00 27.60 40 GLU D CA 1
ATOM 5934 C C . GLU D 1 41 ? 20.785 4.492 90.922 1.00 30.93 40 GLU D C 1
ATOM 5935 O O . GLU D 1 41 ? 19.711 3.892 90.856 1.00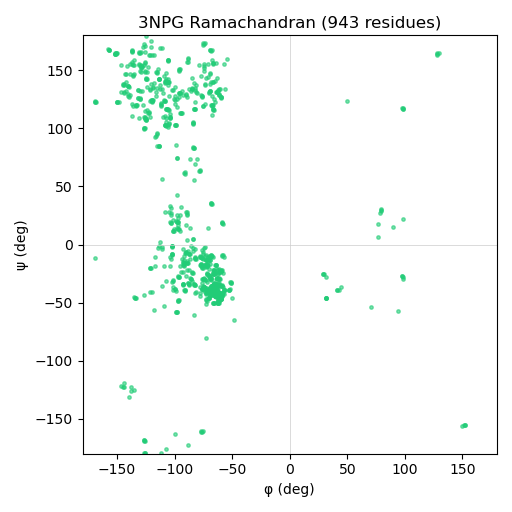 30.63 40 GLU D O 1
ATOM 5941 N N . GLY D 1 42 ? 21.004 5.507 91.756 1.00 27.08 41 GLY D N 1
ATOM 5942 C CA . GLY D 1 42 ? 19.986 5.994 92.684 1.00 26.51 41 GLY D CA 1
ATOM 5943 C C . GLY D 1 42 ? 20.544 6.575 93.972 1.00 30.07 41 GLY D C 1
ATOM 5944 O O . GLY D 1 42 ? 21.694 7.021 94.009 1.00 29.71 41 GLY D O 1
ATOM 5945 N N . ARG D 1 43 ? 19.722 6.576 95.047 1.00 25.97 42 ARG D N 1
ATOM 5946 C CA . ARG D 1 43 ? 20.112 7.138 96.349 1.00 24.58 42 ARG D CA 1
ATOM 5947 C C . ARG D 1 43 ? 20.416 6.059 97.397 1.00 26.52 42 ARG D C 1
ATOM 5948 O O . ARG D 1 43 ? 19.947 4.926 97.280 1.00 24.91 42 ARG D O 1
ATOM 5956 N N . ALA D 1 44 ? 21.181 6.430 98.443 1.00 23.27 43 ALA D N 1
ATOM 5957 C CA . ALA D 1 44 ? 21.523 5.528 99.549 1.00 22.59 43 ALA D CA 1
ATOM 5958 C C . ALA D 1 44 ? 21.584 6.299 100.851 1.00 27.24 43 ALA D C 1
ATOM 5959 O O . ALA D 1 44 ? 22.119 7.410 100.886 1.00 27.93 43 ALA D O 1
ATOM 5961 N N . LEU D 1 45 ? 21.037 5.721 101.927 1.00 23.54 44 LEU D N 1
ATOM 5962 C CA . LEU D 1 45 ? 21.029 6.380 103.229 1.00 22.92 44 LEU D CA 1
ATOM 5963 C C . LEU D 1 45 ? 21.931 5.663 104.221 1.00 27.71 44 LEU D C 1
ATOM 5964 O O . LEU D 1 45 ? 21.735 4.482 104.505 1.00 28.20 44 LEU D O 1
ATOM 5969 N N . GLY D 1 46 ? 22.929 6.377 104.715 1.00 24.75 45 GLY D N 1
ATOM 5970 C CA . GLY D 1 46 ? 23.839 5.872 105.734 1.00 23.77 45 GLY D CA 1
ATOM 5971 C C . GLY D 1 46 ? 23.563 6.489 107.086 1.00 25.85 45 GLY D C 1
ATOM 5972 O O . GLY D 1 46 ? 23.179 7.663 107.165 1.00 24.46 45 GLY D O 1
ATOM 5973 N N . VAL D 1 47 ? 23.687 5.683 108.164 1.00 21.38 46 VAL D N 1
ATOM 5974 C CA . VAL D 1 47 ? 23.437 6.166 109.523 1.00 20.65 46 VAL D CA 1
ATOM 5975 C C . VAL D 1 47 ? 24.579 5.833 110.472 1.00 23.49 46 VAL D C 1
ATOM 5976 O O . VAL D 1 47 ? 25.314 4.879 110.248 1.00 22.70 46 VAL D O 1
ATOM 5980 N N . ALA D 1 48 ? 24.720 6.629 111.532 1.00 20.96 47 ALA D N 1
ATOM 5981 C CA . ALA D 1 48 ? 25.683 6.400 112.606 1.00 21.20 47 ALA D CA 1
ATOM 5982 C C . ALA D 1 48 ? 25.039 6.828 113.921 1.00 27.84 47 ALA D C 1
ATOM 5983 O O . ALA D 1 48 ? 24.338 7.850 113.959 1.00 27.38 47 ALA D O 1
ATOM 5993 N N . THR D 1 50 ? 24.293 8.526 117.244 1.00 31.51 49 THR D N 1
ATOM 5994 C CA . THR D 1 50 ? 24.707 9.726 117.946 1.00 31.69 49 THR D CA 1
ATOM 5995 C C . THR D 1 50 ? 24.872 9.400 119.420 1.00 37.07 49 THR D C 1
ATOM 5996 O O . THR D 1 50 ? 23.987 8.784 120.019 1.00 36.99 49 THR D O 1
ATOM 6000 N N . LEU D 1 51 ? 26.028 9.740 119.988 1.00 34.83 50 LEU D N 1
ATOM 6001 C CA . LEU D 1 51 ? 26.311 9.491 121.400 1.00 34.75 50 LEU D CA 1
ATOM 6002 C C . LEU D 1 51 ? 26.435 10.834 122.121 1.00 39.50 50 LEU D C 1
ATOM 6003 O O . LEU D 1 51 ? 27.533 11.404 122.192 1.00 39.25 50 LEU D O 1
ATOM 6008 N N . PRO D 1 52 ? 25.286 11.424 122.560 1.00 37.12 51 PRO D N 1
ATOM 6009 C CA . PRO D 1 52 ? 25.337 12.763 123.176 1.00 37.60 51 PRO D CA 1
ATOM 6010 C C . PRO D 1 52 ? 26.180 12.833 124.448 1.00 42.14 51 PRO D C 1
ATOM 6011 O O . PRO D 1 52 ? 26.770 13.876 124.728 1.00 42.58 51 PRO D O 1
ATOM 6015 N N . GLU D 1 53 ? 26.274 11.715 125.197 1.00 38.63 52 GLU D N 1
ATOM 6016 C CA . GLU D 1 53 ? 27.089 11.644 126.421 1.00 38.75 52 GLU D CA 1
ATOM 6017 C C . GLU D 1 53 ? 28.599 11.825 126.121 1.00 41.86 52 GLU D C 1
ATOM 6018 O O . GLU D 1 53 ? 29.371 12.130 127.028 1.00 41.61 52 GLU D O 1
ATOM 6024 N N . GLU D 1 54 ? 28.999 11.655 124.840 1.00 37.59 53 GLU D N 1
ATOM 6025 C CA . GLU D 1 54 ? 30.392 11.815 124.399 1.00 37.10 53 GLU D CA 1
ATOM 6026 C C . GLU D 1 54 ? 30.660 13.239 123.904 1.00 40.72 53 GLU D C 1
ATOM 6027 O O . GLU D 1 54 ? 31.824 13.627 123.744 1.00 40.85 53 GLU D O 1
ATOM 6033 N N . VAL D 1 55 ? 29.582 14.015 123.640 1.00 36.37 54 VAL D N 1
ATOM 6034 C CA . VAL D 1 55 ? 29.707 15.390 123.145 1.00 36.05 54 VAL D CA 1
ATOM 6035 C C . VAL D 1 55 ? 30.123 16.334 124.272 1.00 40.16 54 VAL D C 1
ATOM 6036 O O . VAL D 1 55 ? 29.407 16.464 125.270 1.00 40.04 54 VAL D O 1
ATOM 6040 N N . GLN D 1 56 ? 31.286 16.978 124.123 1.00 36.60 55 GLN D N 1
ATOM 6041 C CA . GLN D 1 56 ? 31.777 17.925 125.121 1.00 36.96 55 GLN D CA 1
ATOM 6042 C C . GLN D 1 56 ? 31.515 19.351 124.664 1.00 40.24 55 GLN D C 1
ATOM 6043 O O . GLN D 1 56 ? 31.263 20.230 125.490 1.00 40.91 55 GLN D O 1
ATOM 6049 N N . ARG D 1 57 ? 31.530 19.573 123.335 1.00 34.88 56 ARG D N 1
ATOM 6050 C CA . ARG D 1 57 ? 31.290 20.883 122.731 1.00 34.42 56 ARG D CA 1
ATOM 6051 C C . ARG D 1 57 ? 30.484 20.717 121.447 1.00 36.27 56 ARG D C 1
ATOM 6052 O O . ARG D 1 57 ? 30.676 19.736 120.730 1.00 35.32 56 ARG D O 1
ATOM 6060 N N . TYR D 1 58 ? 29.617 21.694 121.124 1.00 32.24 57 TYR D N 1
ATOM 6061 C CA . TYR D 1 58 ? 28.864 21.660 119.870 1.00 31.20 57 TYR D CA 1
ATOM 6062 C C . TYR D 1 58 ? 29.527 22.528 118.818 1.00 35.23 57 TYR D C 1
ATOM 6063 O O . TYR D 1 58 ? 29.081 23.645 118.547 1.00 35.11 57 TYR D O 1
ATOM 6072 N N . THR D 1 59 ? 30.649 22.032 118.272 1.00 32.14 58 THR D N 1
ATOM 6073 C CA . THR D 1 59 ? 31.438 22.729 117.259 1.00 32.40 58 THR D CA 1
ATOM 6074 C C . THR D 1 59 ? 31.711 21.807 116.059 1.00 35.10 58 THR D C 1
ATOM 6075 O O . THR D 1 59 ? 31.741 20.582 116.214 1.00 33.13 58 THR D O 1
ATOM 6079 N N . ASN D 1 60 ? 31.926 22.401 114.867 1.00 32.58 59 ASN D N 1
ATOM 6080 C CA . ASN D 1 60 ? 32.240 21.646 113.655 1.00 32.35 59 ASN D CA 1
ATOM 6081 C C . ASN D 1 60 ? 33.117 22.486 112.721 1.00 39.57 59 ASN D C 1
ATOM 6082 O O . ASN D 1 60 ? 32.737 23.605 112.350 1.00 40.60 59 ASN D O 1
ATOM 6087 N N . SER D 1 61 ? 34.309 21.960 112.367 1.00 37.03 60 SER D N 1
ATOM 6088 C CA . SER D 1 61 ? 35.262 22.662 111.505 1.00 38.10 60 SER D CA 1
ATOM 6089 C C . SER D 1 61 ? 34.809 22.687 110.037 1.00 43.20 60 SER D C 1
ATOM 6090 O O . SER D 1 61 ? 35.306 23.507 109.258 1.00 44.00 60 SER D O 1
ATOM 6093 N N . ILE D 1 62 ? 33.856 21.796 109.661 1.00 39.38 61 ILE D N 1
ATOM 6094 C CA . ILE D 1 62 ? 33.330 21.727 108.292 1.00 39.84 61 ILE D CA 1
ATOM 6095 C C . ILE D 1 62 ? 32.535 22.997 107.948 1.00 46.21 61 ILE D C 1
ATOM 6096 O O . ILE D 1 62 ? 31.534 23.300 108.603 1.00 45.53 61 ILE D O 1
ATOM 6101 N N . GLU D 1 63 ? 33.023 23.766 106.960 1.00 44.72 62 GLU D N 1
ATOM 6102 C CA . GLU D 1 63 ? 32.363 24.993 106.519 1.00 45.37 62 GLU D CA 1
ATOM 6103 C C . GLU D 1 63 ? 31.502 24.712 105.296 1.00 48.75 62 GLU D C 1
ATOM 6104 O O . GLU D 1 63 ? 30.323 25.078 105.273 1.00 48.21 62 GLU D O 1
ATOM 6110 N N . GLU D 1 64 ? 32.077 24.021 104.289 1.00 45.10 63 GLU D N 1
ATOM 6111 C CA . GLU D 1 64 ? 31.351 23.633 103.082 1.00 44.71 63 GLU D CA 1
ATOM 6112 C C . GLU D 1 64 ? 31.101 22.120 103.083 1.00 45.21 63 GLU D C 1
ATOM 6113 O O . GLU D 1 64 ? 32.027 21.337 102.860 1.00 44.02 63 GLU D O 1
ATOM 6119 N N . PRO D 1 65 ? 29.862 21.683 103.406 1.00 40.28 64 PRO D N 1
ATOM 6120 C CA . PRO D 1 65 ? 29.601 20.240 103.496 1.00 38.60 64 PRO D CA 1
ATOM 6121 C C . PRO D 1 65 ? 29.642 19.527 102.147 1.00 41.89 64 PRO D C 1
ATOM 6122 O O . PRO D 1 65 ? 29.059 19.999 101.167 1.00 42.42 64 PRO D O 1
ATOM 6126 N N . SER D 1 66 ? 30.362 18.401 102.095 1.00 36.75 65 SER D N 1
ATOM 6127 C CA . SER D 1 66 ? 30.451 17.539 100.917 1.00 36.13 65 SER D CA 1
ATOM 6128 C C . SER D 1 66 ? 30.708 16.112 101.376 1.00 38.47 65 SER D C 1
ATOM 6129 O O . SER D 1 66 ? 31.063 15.899 102.536 1.00 37.84 65 SER D O 1
ATOM 6132 N N . LEU D 1 67 ? 30.516 15.134 100.487 1.00 34.47 66 LEU D N 1
ATOM 6133 C CA . LEU D 1 67 ? 30.717 13.729 100.830 1.00 33.01 66 LEU D CA 1
ATOM 6134 C C . LEU D 1 67 ? 32.185 13.429 101.185 1.00 36.52 66 LEU D C 1
ATOM 6135 O O . LEU D 1 67 ? 32.443 12.786 102.202 1.00 36.18 66 LEU D O 1
ATOM 6140 N N . LEU D 1 68 ? 33.141 13.948 100.386 1.00 33.06 67 LEU D N 1
ATOM 6141 C CA . LEU D 1 68 ? 34.572 13.734 100.638 1.00 32.64 67 LEU D CA 1
ATOM 6142 C C . LEU D 1 68 ? 35.044 14.443 101.908 1.00 35.95 67 LEU D C 1
ATOM 6143 O O . LEU D 1 68 ? 35.878 13.900 102.634 1.00 35.00 67 LEU D O 1
ATOM 6148 N N . GLU D 1 69 ? 34.482 15.646 102.198 1.00 33.25 68 GLU D N 1
ATOM 6149 C CA . GLU D 1 69 ? 34.809 16.415 103.415 1.00 32.82 68 GLU D CA 1
ATOM 6150 C C . GLU D 1 69 ? 34.331 15.665 104.669 1.00 33.76 68 GLU D C 1
ATOM 6151 O O . GLU D 1 69 ? 35.068 15.589 105.654 1.00 33.70 68 GLU D O 1
ATOM 6157 N N . PHE D 1 70 ? 33.104 15.087 104.617 1.00 27.37 69 PHE D N 1
ATOM 6158 C CA . PHE D 1 70 ? 32.548 14.317 105.730 1.00 25.16 69 PHE D CA 1
ATOM 6159 C C . PHE D 1 70 ? 33.404 13.095 106.033 1.00 28.48 69 PHE D C 1
ATOM 6160 O O . PHE D 1 70 ? 33.810 12.904 107.179 1.00 27.73 69 PHE D O 1
ATOM 6168 N N . ILE D 1 71 ? 33.737 12.298 104.989 1.00 25.35 70 ILE D N 1
ATOM 6169 C CA . ILE D 1 71 ? 34.547 11.078 105.138 1.00 24.97 70 ILE D CA 1
ATOM 6170 C C . ILE D 1 71 ? 35.964 11.384 105.663 1.00 29.75 70 ILE D C 1
ATOM 6171 O O . ILE D 1 71 ? 36.496 10.610 106.456 1.00 28.66 70 ILE D O 1
ATOM 6176 N N . ASP D 1 72 ? 36.556 12.537 105.251 1.00 27.90 71 ASP D N 1
ATOM 6177 C CA . ASP D 1 72 ? 37.910 12.930 105.693 1.00 28.55 71 ASP D CA 1
ATOM 6178 C C . ASP D 1 72 ? 37.970 13.245 107.207 1.00 31.93 71 ASP D C 1
ATOM 6179 O O . ASP D 1 72 ? 39.040 13.138 107.815 1.00 31.74 71 ASP D O 1
ATOM 6184 N N . LYS D 1 73 ? 36.820 13.621 107.806 1.00 27.85 72 LYS D N 1
ATOM 6185 C CA . LYS D 1 73 ? 36.734 13.956 109.232 1.00 27.20 72 LYS D CA 1
ATOM 6186 C C . LYS D 1 73 ? 36.246 12.751 110.080 1.00 30.35 72 LYS D C 1
ATOM 6187 O O . LYS D 1 73 ? 35.838 12.942 111.223 1.00 30.32 72 LYS D O 1
ATOM 6193 N N . ALA D 1 74 ? 36.297 11.511 109.516 1.00 26.00 73 ALA D N 1
ATOM 6194 C CA . ALA D 1 74 ? 35.823 10.294 110.214 1.00 24.19 73 ALA D CA 1
ATOM 6195 C C . ALA D 1 74 ? 36.747 9.880 111.356 1.00 27.92 73 ALA D C 1
ATOM 6196 O O . ALA D 1 74 ? 36.304 9.220 112.293 1.00 26.92 73 ALA D O 1
ATOM 6198 N N . ASP D 1 75 ? 38.029 10.261 111.276 1.00 25.09 74 ASP D N 1
ATOM 6199 C CA . ASP D 1 75 ? 39.011 9.946 112.314 1.00 24.66 74 ASP D CA 1
ATOM 6200 C C . ASP D 1 75 ? 39.301 11.174 113.195 1.00 29.66 74 ASP D C 1
ATOM 6201 O O . ASP D 1 75 ? 40.310 11.207 113.899 1.00 29.68 74 ASP D O 1
ATOM 6206 N N . SER D 1 76 ? 38.400 12.170 113.166 1.00 26.96 75 SER D N 1
ATOM 6207 C CA . SER D 1 76 ? 38.554 13.408 113.929 1.00 27.40 75 SER D CA 1
ATOM 6208 C C . SER D 1 76 ? 38.466 13.160 115.431 1.00 33.58 75 SER D C 1
ATOM 6209 O O . SER D 1 76 ? 37.863 12.181 115.864 1.00 33.13 75 SER D O 1
ATOM 6212 N N . LEU D 1 77 ? 39.067 14.050 116.231 1.00 31.27 76 LEU D N 1
ATOM 6213 C CA . LEU D 1 77 ? 38.970 13.965 117.683 1.00 30.77 76 LEU D CA 1
ATOM 6214 C C . LEU D 1 77 ? 37.592 14.475 118.134 1.00 32.53 76 LEU D C 1
ATOM 6215 O O . LEU D 1 77 ? 37.148 14.166 119.242 1.00 33.25 76 LEU D O 1
ATOM 6220 N N . ASN D 1 78 ? 36.896 15.220 117.239 1.00 26.01 77 ASN D N 1
ATOM 6221 C CA . ASN D 1 78 ? 35.553 15.737 117.477 1.00 24.63 77 ASN D CA 1
ATOM 6222 C C . ASN D 1 78 ? 34.526 14.646 117.151 1.00 27.99 77 ASN D C 1
ATOM 6223 O O . ASN D 1 78 ? 34.446 14.198 116.002 1.00 28.01 77 ASN D O 1
ATOM 6228 N N . ILE D 1 79 ? 33.756 14.202 118.166 1.00 23.85 78 ILE D N 1
ATOM 6229 C CA . ILE D 1 79 ? 32.738 13.149 117.998 1.00 23.16 78 ILE D CA 1
ATOM 6230 C C . ILE D 1 79 ? 31.668 13.518 116.933 1.00 27.18 78 ILE D C 1
ATOM 6231 O O . ILE D 1 79 ? 31.244 12.645 116.167 1.00 27.47 78 ILE D O 1
ATOM 6236 N N . ILE D 1 80 ? 31.284 14.820 116.851 1.00 22.70 79 ILE D N 1
ATOM 6237 C CA . ILE D 1 80 ? 30.308 15.296 115.857 1.00 22.18 79 ILE D CA 1
ATOM 6238 C C . ILE D 1 80 ? 30.848 15.063 114.432 1.00 27.86 79 ILE D C 1
ATOM 6239 O O . ILE D 1 80 ? 30.122 14.552 113.569 1.00 28.50 79 ILE D O 1
ATOM 6244 N N . GLU D 1 81 ? 32.139 15.385 114.208 1.00 23.76 80 GLU D N 1
ATOM 6245 C CA . GLU D 1 81 ? 32.790 15.189 112.914 1.00 23.31 80 GLU D CA 1
ATOM 6246 C C . GLU D 1 81 ? 32.971 13.696 112.593 1.00 28.01 80 GLU D C 1
ATOM 6247 O O . GLU D 1 81 ? 32.845 13.306 111.429 1.00 28.09 80 GLU D O 1
ATOM 6253 N N . ARG D 1 82 ? 33.253 12.855 113.634 1.00 24.41 81 ARG D N 1
ATOM 6254 C CA . ARG D 1 82 ? 33.384 11.396 113.467 1.00 24.09 81 ARG D CA 1
ATOM 6255 C C . ARG D 1 82 ? 32.059 10.769 113.078 1.00 28.06 81 ARG D C 1
ATOM 6256 O O . ARG D 1 82 ? 32.016 9.961 112.150 1.00 27.82 81 ARG D O 1
ATOM 6264 N N . THR D 1 83 ? 30.975 11.084 113.842 1.00 24.14 82 THR D N 1
ATOM 6265 C CA . THR D 1 83 ? 29.639 10.522 113.605 1.00 23.65 82 THR D CA 1
ATOM 6266 C C . THR D 1 83 ? 29.135 10.856 112.196 1.00 28.60 82 THR D C 1
ATOM 6267 O O . THR D 1 83 ? 28.673 9.961 111.491 1.00 28.24 82 THR D O 1
ATOM 6271 N N . LEU D 1 84 ? 29.306 12.129 111.752 1.00 26.00 83 LEU D N 1
ATOM 6272 C CA . LEU D 1 84 ? 28.929 12.549 110.389 1.00 26.17 83 LEU D CA 1
ATOM 6273 C C . LEU D 1 84 ? 29.797 11.850 109.327 1.00 30.49 83 LEU D C 1
ATOM 6274 O O . LEU D 1 84 ? 29.307 11.526 108.245 1.00 30.01 83 LEU D O 1
ATOM 6279 N N . GLY D 1 85 ? 31.065 11.602 109.669 1.00 27.66 84 GLY D N 1
ATOM 6280 C CA . GLY D 1 85 ? 32.002 10.898 108.800 1.00 27.93 84 GLY D CA 1
ATOM 6281 C C . GLY D 1 85 ? 31.678 9.428 108.643 1.00 31.74 84 GLY D C 1
ATOM 6282 O O . GLY D 1 85 ? 31.685 8.908 107.528 1.00 31.81 84 GLY D O 1
ATOM 6283 N N . VAL D 1 86 ? 31.378 8.743 109.769 1.00 28.40 85 VAL D N 1
ATOM 6284 C CA . VAL D 1 86 ? 30.987 7.324 109.767 1.00 28.20 85 VAL D CA 1
ATOM 6285 C C . VAL D 1 86 ? 29.634 7.140 109.055 1.00 31.79 85 VAL D C 1
ATOM 6286 O O . VAL D 1 86 ? 29.494 6.219 108.250 1.00 32.66 85 VAL D O 1
ATOM 6290 N N . ALA D 1 87 ? 28.666 8.069 109.288 1.00 26.62 86 ALA D N 1
ATOM 6291 C CA . ALA D 1 87 ? 27.363 8.044 108.594 1.00 25.49 86 ALA D CA 1
ATOM 6292 C C . ALA D 1 87 ? 27.555 8.197 107.088 1.00 28.57 86 ALA D C 1
ATOM 6293 O O . ALA D 1 87 ? 26.836 7.563 106.313 1.00 28.95 86 ALA D O 1
ATOM 6295 N N . ALA D 1 88 ? 28.571 9.011 106.668 1.00 24.05 87 ALA D N 1
ATOM 6296 C CA . ALA D 1 88 ? 28.911 9.208 105.254 1.00 23.80 87 ALA D CA 1
ATOM 6297 C C . ALA D 1 88 ? 29.592 7.968 104.668 1.00 27.39 87 ALA D C 1
ATOM 6298 O O . ALA D 1 88 ? 29.326 7.616 103.522 1.00 27.38 87 ALA D O 1
ATOM 6300 N N . ILE D 1 89 ? 30.480 7.301 105.459 1.00 23.87 88 ILE D N 1
ATOM 6301 C CA . ILE D 1 89 ? 31.135 6.047 105.035 1.00 23.92 88 ILE D CA 1
ATOM 6302 C C . ILE D 1 89 ? 30.071 4.972 104.832 1.00 27.94 88 ILE D C 1
ATOM 6303 O O . ILE D 1 89 ? 30.106 4.255 103.834 1.00 29.10 88 ILE D O 1
ATOM 6308 N N . ASN D 1 90 ? 29.083 4.911 105.746 1.00 23.30 89 ASN D N 1
ATOM 6309 C CA . ASN D 1 90 ? 27.970 3.974 105.655 1.00 22.89 89 ASN D CA 1
ATOM 6310 C C . ASN D 1 90 ? 27.067 4.291 104.453 1.00 27.89 89 ASN D C 1
ATOM 6311 O O . ASN D 1 90 ? 26.569 3.375 103.808 1.00 27.74 89 ASN D O 1
ATOM 6316 N N . ALA D 1 91 ? 26.893 5.594 104.134 1.00 25.52 90 ALA D N 1
ATOM 6317 C CA . ALA D 1 91 ? 26.076 6.036 102.992 1.00 26.04 90 ALA D CA 1
ATOM 6318 C C . ALA D 1 91 ? 26.684 5.585 101.669 1.00 30.04 90 ALA D C 1
ATOM 6319 O O . ALA D 1 91 ? 25.963 5.122 100.786 1.00 31.33 90 ALA D O 1
ATOM 6321 N N . VAL D 1 92 ? 28.020 5.700 101.541 1.00 25.74 91 VAL D N 1
ATOM 6322 C CA . VAL D 1 92 ? 28.762 5.231 100.364 1.00 25.68 91 VAL D CA 1
ATOM 6323 C C . VAL D 1 92 ? 28.706 3.689 100.307 1.00 28.86 91 VAL D C 1
ATOM 6324 O O . VAL D 1 92 ? 28.501 3.117 99.238 1.00 28.99 91 VAL D O 1
ATOM 6328 N N . SER D 1 93 ? 28.824 3.035 101.479 1.00 24.24 92 SER D N 1
ATOM 6329 C CA . SER D 1 93 ? 28.785 1.581 101.605 1.00 23.55 92 SER D CA 1
ATOM 6330 C C . SER D 1 93 ? 27.431 1.008 101.210 1.00 27.81 92 SER D C 1
ATOM 6331 O O . SER D 1 93 ? 27.379 0.010 100.503 1.00 27.74 92 SER D O 1
ATOM 6334 N N . GLN D 1 94 ? 26.328 1.645 101.665 1.00 24.47 93 GLN D N 1
ATOM 6335 C CA . GLN D 1 94 ? 24.958 1.185 101.377 1.00 23.92 93 GLN D CA 1
ATOM 6336 C C . GLN D 1 94 ? 24.609 1.291 99.890 1.00 29.10 93 GLN D C 1
ATOM 6337 O O . GLN D 1 94 ? 23.721 0.577 99.412 1.00 29.74 93 GLN D O 1
ATOM 6343 N N . TYR D 1 95 ? 25.324 2.161 99.151 1.00 25.55 94 TYR D N 1
ATOM 6344 C CA . TYR D 1 95 ? 25.152 2.304 97.708 1.00 25.71 94 TYR D CA 1
ATOM 6345 C C . TYR D 1 95 ? 25.823 1.128 96.981 1.00 29.85 94 TYR D C 1
ATOM 6346 O O . TYR D 1 95 ? 25.275 0.619 96.004 1.00 30.18 94 TYR D O 1
ATOM 6355 N N . TYR D 1 96 ? 27.000 0.681 97.482 1.00 26.32 95 TYR D N 1
ATOM 6356 C CA . TYR D 1 96 ? 27.789 -0.375 96.844 1.00 27.04 95 TYR D CA 1
ATOM 6357 C C . TYR D 1 96 ? 27.662 -1.758 97.522 1.00 31.88 95 TYR D C 1
ATOM 6358 O O . TYR D 1 96 ? 28.257 -2.725 97.040 1.00 31.80 95 TYR D O 1
ATOM 6367 N N . ILE D 1 97 ? 26.877 -1.857 98.616 1.00 29.37 96 ILE D N 1
ATOM 6368 C CA . ILE D 1 97 ? 26.720 -3.118 99.365 1.00 29.40 96 ILE D CA 1
ATOM 6369 C C . ILE D 1 97 ? 26.103 -4.246 98.521 1.00 35.01 96 ILE D C 1
ATOM 6370 O O . ILE D 1 97 ? 25.071 -4.048 97.872 1.00 34.86 96 ILE D O 1
ATOM 6375 N N . ASP D 1 98 ? 26.764 -5.423 98.516 1.00 32.72 97 ASP D N 1
ATOM 6376 C CA . ASP D 1 98 ? 26.285 -6.618 97.821 1.00 33.05 97 ASP D CA 1
ATOM 6377 C C . ASP D 1 98 ? 25.856 -7.638 98.868 1.00 37.56 97 ASP D C 1
ATOM 6378 O O . ASP D 1 98 ? 26.696 -8.133 99.628 1.00 37.63 97 ASP D O 1
ATOM 6383 N N . LEU D 1 99 ? 24.546 -7.880 98.980 1.00 33.72 98 LEU D N 1
ATOM 6384 C CA . LEU D 1 99 ? 24.008 -8.773 100.004 1.00 32.88 98 LEU D CA 1
ATOM 6385 C C . LEU D 1 99 ? 23.603 -10.145 99.431 1.00 37.79 98 LEU D C 1
ATOM 6386 O O . LEU D 1 99 ? 22.663 -10.775 99.940 1.00 38.63 98 LEU D O 1
ATOM 6391 N N . ARG D 1 100 ? 24.344 -10.631 98.407 1.00 33.51 99 ARG D N 1
ATOM 6392 C CA . ARG D 1 100 ? 24.103 -11.952 97.814 1.00 34.02 99 ARG D CA 1
ATOM 6393 C C . ARG D 1 100 ? 24.305 -13.065 98.833 1.00 38.82 99 ARG D C 1
ATOM 6394 O O . ARG D 1 100 ? 23.484 -13.984 98.910 1.00 39.05 99 ARG D O 1
ATOM 6402 N N . GLU D 1 101 ? 25.398 -12.986 99.620 1.00 35.18 100 GLU D N 1
ATOM 6403 C CA . GLU D 1 101 ? 25.706 -14.010 100.617 1.00 35.01 100 GLU D CA 1
ATOM 6404 C C . GLU D 1 101 ? 25.349 -13.543 102.036 1.00 37.59 100 GLU D C 1
ATOM 6405 O O . GLU D 1 101 ? 25.902 -14.050 103.011 1.00 37.20 100 GLU D O 1
ATOM 6411 N N . ALA D 1 102 ? 24.387 -12.608 102.149 1.00 33.69 101 ALA D N 1
ATOM 6412 C CA . ALA D 1 102 ? 23.940 -12.100 103.443 1.00 33.26 101 ALA D CA 1
ATOM 6413 C C . ALA D 1 102 ? 22.927 -13.039 104.084 1.00 38.44 101 ALA D C 1
ATOM 6414 O O . ALA D 1 102 ? 21.979 -13.474 103.427 1.00 38.45 101 ALA D O 1
ATOM 6416 N N . LYS D 1 103 ? 23.120 -13.344 105.378 1.00 35.48 102 LYS D N 1
ATOM 6417 C CA . LYS D 1 103 ? 22.212 -14.202 106.126 1.00 35.49 102 LYS D CA 1
ATOM 6418 C C . LYS D 1 103 ? 21.110 -13.368 106.788 1.00 39.22 102 LYS D C 1
ATOM 6419 O O . LYS D 1 103 ? 21.397 -12.354 107.426 1.00 37.67 102 LYS D O 1
ATOM 6421 N N . TRP D 1 104 ? 19.851 -13.769 106.595 1.00 37.49 103 TRP D N 1
ATOM 6422 C CA . TRP D 1 104 ? 18.706 -13.066 107.169 1.00 37.65 103 TRP D CA 1
ATOM 6423 C C . TRP D 1 104 ? 18.360 -13.676 108.538 1.00 43.56 103 TRP D C 1
ATOM 6424 O O . TRP D 1 104 ? 17.279 -14.245 108.721 1.00 44.05 103 TRP D O 1
ATOM 6435 N N . ILE D 1 105 ? 19.320 -13.608 109.481 1.00 40.81 104 ILE D N 1
ATOM 6436 C CA . ILE D 1 105 ? 19.194 -14.217 110.809 1.00 41.53 104 ILE D CA 1
ATOM 6437 C C . ILE D 1 105 ? 19.450 -13.197 111.930 1.00 47.01 104 ILE D C 1
ATOM 6438 O O . ILE D 1 105 ? 19.887 -12.068 111.663 1.00 45.85 104 ILE D O 1
ATOM 6443 N N . ASP D 1 106 ? 19.207 -13.611 113.190 1.00 45.34 105 ASP D N 1
ATOM 6444 C CA . ASP D 1 106 ? 19.502 -12.790 114.359 1.00 45.28 105 ASP D CA 1
ATOM 6445 C C . ASP D 1 106 ? 20.937 -13.067 114.827 1.00 49.54 105 ASP D C 1
ATOM 6446 O O . ASP D 1 106 ? 21.494 -14.124 114.520 1.00 48.97 105 ASP D O 1
ATOM 6451 N N . VAL D 1 107 ? 21.539 -12.113 115.558 1.00 46.46 106 VAL D N 1
ATOM 6452 C CA . VAL D 1 107 ? 22.910 -12.244 116.073 1.00 46.13 106 VAL D CA 1
ATOM 6453 C C . VAL D 1 107 ? 23.031 -13.458 117.026 1.00 51.52 106 VAL D C 1
ATOM 6454 O O . VAL D 1 107 ? 24.063 -14.127 117.038 1.00 50.90 106 VAL D O 1
ATOM 6458 N N . THR D 1 108 ? 21.960 -13.747 117.796 1.00 49.70 107 THR D N 1
ATOM 6459 C CA . THR D 1 108 ? 21.940 -14.851 118.762 1.00 50.84 107 THR D CA 1
ATOM 6460 C C . THR D 1 108 ? 22.123 -16.222 118.099 1.00 56.21 107 THR D C 1
ATOM 6461 O O . THR D 1 108 ? 22.866 -17.054 118.619 1.00 56.30 107 THR D O 1
ATOM 6465 N N . GLU D 1 109 ? 21.459 -16.459 116.948 1.00 53.60 108 GLU D N 1
ATOM 6466 C CA . GLU D 1 109 ? 21.550 -17.759 116.259 1.00 54.24 108 GLU D CA 1
ATOM 6467 C C . GLU D 1 109 ? 22.880 -17.961 115.489 1.00 56.53 108 GLU D C 1
ATOM 6468 O O . GLU D 1 109 ? 23.166 -19.069 115.030 1.00 57.01 108 GLU D O 1
ATOM 6474 N N . LEU D 1 110 ? 23.727 -16.924 115.453 1.00 50.70 109 LEU D N 1
ATOM 6475 C CA . LEU D 1 110 ? 25.034 -16.986 114.807 1.00 49.61 109 LEU D CA 1
ATOM 6476 C C . LEU D 1 110 ? 26.062 -17.753 115.703 1.00 53.99 109 LEU D C 1
ATOM 6477 O O . LEU D 1 110 ? 27.064 -18.256 115.194 1.00 53.68 109 LEU D O 1
ATOM 6482 N N . ILE D 1 111 ? 25.742 -17.919 117.024 1.00 50.82 110 ILE D N 1
ATOM 6483 C CA . ILE D 1 111 ? 26.614 -18.609 118.003 1.00 50.57 110 ILE D CA 1
ATOM 6484 C C . ILE D 1 111 ? 26.094 -20.032 118.346 1.00 56.37 110 ILE D C 1
ATOM 6485 O O . ILE D 1 111 ? 24.947 -20.180 118.778 1.00 56.28 110 ILE D O 1
ATOM 6490 N N . GLN D 1 112 ? 26.974 -21.063 118.222 1.00 54.35 111 GLN D N 1
ATOM 6491 C CA . GLN D 1 112 ? 26.624 -22.453 118.571 1.00 55.84 111 GLN D CA 1
ATOM 6492 C C . GLN D 1 112 ? 27.311 -22.904 119.882 1.00 61.06 111 GLN D C 1
ATOM 6493 O O . GLN D 1 112 ? 28.431 -22.476 120.173 1.00 60.10 111 GLN D O 1
ATOM 6495 N N . GLN D 1 113 ? 26.627 -23.783 120.664 1.00 59.17 112 GLN D N 1
ATOM 6496 C CA . GLN D 1 113 ? 27.100 -24.258 121.984 1.00 59.48 112 GLN D CA 1
ATOM 6497 C C . GLN D 1 113 ? 28.398 -25.082 121.920 1.00 63.41 112 GLN D C 1
ATOM 6498 O O . GLN D 1 113 ? 29.162 -25.090 122.889 1.00 63.30 112 GLN D O 1
ATOM 6501 N N . ASP D 1 114 ? 28.632 -25.795 120.796 1.00 59.84 113 ASP D N 1
ATOM 6502 C CA . ASP D 1 114 ? 29.786 -26.696 120.641 1.00 59.92 113 ASP D CA 1
ATOM 6503 C C . ASP D 1 114 ? 31.139 -25.963 120.452 1.00 62.68 113 ASP D C 1
ATOM 6504 O O . ASP D 1 114 ? 32.191 -26.605 120.513 1.00 62.85 113 ASP D O 1
ATOM 6506 N N . GLU D 1 115 ? 31.111 -24.629 120.235 1.00 57.59 114 GLU D N 1
ATOM 6507 C CA . GLU D 1 115 ? 32.334 -23.857 119.956 1.00 55.96 114 GLU D CA 1
ATOM 6508 C C . GLU D 1 115 ? 32.605 -22.707 120.965 1.00 56.50 114 GLU D C 1
ATOM 6509 O O . GLU D 1 115 ? 33.759 -22.488 121.351 1.00 55.35 114 GLU D O 1
ATOM 6515 N N . ILE D 1 116 ? 31.552 -21.973 121.368 1.00 51.05 115 ILE D N 1
ATOM 6516 C CA . ILE D 1 116 ? 31.694 -20.804 122.247 1.00 49.18 115 ILE D CA 1
ATOM 6517 C C . ILE D 1 116 ? 31.219 -21.100 123.683 1.00 51.79 115 ILE D C 1
ATOM 6518 O O . ILE D 1 116 ? 30.170 -21.719 123.871 1.00 52.16 115 ILE D O 1
ATOM 6523 N N . LYS D 1 117 ? 31.989 -20.639 124.693 1.00 46.44 116 LYS D N 1
ATOM 6524 C CA . LYS D 1 117 ? 31.619 -20.801 126.103 1.00 46.23 116 LYS D CA 1
ATOM 6525 C C . LYS D 1 117 ? 31.421 -19.432 126.778 1.00 48.12 116 LYS D C 1
ATOM 6526 O O . LYS D 1 117 ? 30.356 -19.177 127.351 1.00 47.47 116 LYS D O 1
ATOM 6532 N N . ARG D 1 118 ? 32.465 -18.557 126.724 1.00 42.96 117 ARG D N 1
ATOM 6533 C CA . ARG D 1 118 ? 32.416 -17.211 127.308 1.00 41.22 117 ARG D CA 1
ATOM 6534 C C . ARG D 1 118 ? 32.156 -16.149 126.230 1.00 42.52 117 ARG D C 1
ATOM 6535 O O . ARG D 1 118 ? 32.886 -16.082 125.231 1.00 41.40 117 ARG D O 1
ATOM 6543 N N . ILE D 1 119 ? 31.104 -15.328 126.424 1.00 37.36 118 ILE D N 1
ATOM 6544 C CA . ILE D 1 119 ? 30.751 -14.261 125.482 1.00 35.28 118 ILE D CA 1
ATOM 6545 C C . ILE D 1 119 ? 30.900 -12.883 126.140 1.00 37.28 118 ILE D C 1
ATOM 6546 O O . ILE D 1 119 ? 30.439 -12.683 127.266 1.00 37.22 118 ILE D O 1
ATOM 6551 N N . ALA D 1 120 ? 31.519 -11.927 125.427 1.00 31.54 119 ALA D N 1
ATOM 6552 C CA . ALA D 1 120 ? 31.604 -10.550 125.888 1.00 29.91 119 ALA D CA 1
ATOM 6553 C C . ALA D 1 120 ? 30.663 -9.686 125.058 1.00 30.80 119 ALA D C 1
ATOM 6554 O O . ALA D 1 120 ? 30.804 -9.623 123.834 1.00 29.69 119 ALA D O 1
ATOM 6556 N N . ILE D 1 121 ? 29.650 -9.091 125.704 1.00 25.96 120 ILE D N 1
ATOM 6557 C CA . ILE D 1 121 ? 28.689 -8.232 125.016 1.00 24.30 120 ILE D CA 1
ATOM 6558 C C . ILE D 1 121 ? 28.974 -6.757 125.313 1.00 28.58 120 ILE D C 1
ATOM 6559 O O . ILE D 1 121 ? 28.820 -6.313 126.449 1.00 28.12 120 ILE D O 1
ATOM 6564 N N . ILE D 1 122 ? 29.458 -6.017 124.297 1.00 25.91 121 ILE D N 1
ATOM 6565 C CA . ILE D 1 122 ? 29.764 -4.588 124.432 1.00 25.69 121 ILE D CA 1
ATOM 6566 C C . ILE D 1 122 ? 28.562 -3.773 123.952 1.00 31.40 121 ILE D C 1
ATOM 6567 O O . ILE D 1 122 ? 28.175 -3.855 122.787 1.00 30.01 121 ILE D O 1
ATOM 6572 N N . GLY D 1 123 ? 27.930 -3.078 124.885 1.00 30.99 122 GLY D N 1
ATOM 6573 C CA . GLY D 1 123 ? 26.690 -2.365 124.636 1.00 31.98 122 GLY D CA 1
ATOM 6574 C C . GLY D 1 123 ? 25.509 -3.181 125.101 1.00 39.71 122 GLY D C 1
ATOM 6575 O O . GLY D 1 123 ? 25.310 -4.306 124.631 1.00 39.96 122 GLY D O 1
ATOM 6576 N N . ASN D 1 124 ? 24.765 -2.666 126.093 1.00 38.74 123 ASN D N 1
ATOM 6577 C CA . ASN D 1 124 ? 23.645 -3.396 126.678 1.00 40.46 123 ASN D CA 1
ATOM 6578 C C . ASN D 1 124 ? 22.474 -3.547 125.699 1.00 46.54 123 ASN D C 1
ATOM 6579 O O . ASN D 1 124 ? 21.740 -2.584 125.445 1.00 46.18 123 ASN D O 1
ATOM 6592 N N . PRO D 1 126 ? 19.308 -5.713 125.638 1.00 46.16 125 PRO D N 1
ATOM 6593 C CA . PRO D 1 126 ? 18.495 -6.664 126.431 1.00 47.26 125 PRO D CA 1
ATOM 6594 C C . PRO D 1 126 ? 18.006 -7.943 125.706 1.00 51.37 125 PRO D C 1
ATOM 6595 O O . PRO D 1 126 ? 18.140 -9.026 126.284 1.00 51.66 125 PRO D O 1
ATOM 6599 N N . PRO D 1 127 ? 17.443 -7.877 124.455 1.00 47.14 126 PRO D N 1
ATOM 6600 C CA . PRO D 1 127 ? 16.991 -9.124 123.803 1.00 47.27 126 PRO D CA 1
ATOM 6601 C C . PRO D 1 127 ? 18.136 -10.124 123.562 1.00 49.83 126 PRO D C 1
ATOM 6602 O O . PRO D 1 127 ? 17.965 -11.321 123.807 1.00 49.84 126 PRO D O 1
ATOM 6606 N N . VAL D 1 128 ? 19.320 -9.621 123.128 1.00 44.59 127 VAL D N 1
ATOM 6607 C CA . VAL D 1 128 ? 20.503 -10.460 122.866 1.00 43.39 127 VAL D CA 1
ATOM 6608 C C . VAL D 1 128 ? 21.070 -11.022 124.178 1.00 46.26 127 VAL D C 1
ATOM 6609 O O . VAL D 1 128 ? 21.401 -12.206 124.247 1.00 46.23 127 VAL D O 1
ATOM 6613 N N . VAL D 1 129 ? 21.149 -10.175 125.226 1.00 42.13 128 VAL D N 1
ATOM 6614 C CA . VAL D 1 129 ? 21.660 -10.573 126.545 1.00 41.98 128 VAL D CA 1
ATOM 6615 C C . VAL D 1 129 ? 20.776 -11.666 127.179 1.00 47.22 128 VAL D C 1
ATOM 6616 O O . VAL D 1 129 ? 21.291 -12.702 127.598 1.00 47.13 128 VAL D O 1
ATOM 6620 N N . ARG D 1 130 ? 19.438 -11.447 127.202 1.00 45.30 129 ARG D N 1
ATOM 6621 C CA . ARG D 1 130 ? 18.475 -12.397 127.790 1.00 46.67 129 ARG D CA 1
ATOM 6622 C C . ARG D 1 130 ? 18.561 -13.788 127.152 1.00 50.63 129 ARG D C 1
ATOM 6623 O O . ARG D 1 130 ? 18.462 -14.793 127.857 1.00 51.16 129 ARG D O 1
ATOM 6625 N N . THR D 1 131 ? 18.756 -13.842 125.817 1.00 46.06 130 THR D N 1
ATOM 6626 C CA . THR D 1 131 ? 18.837 -15.100 125.068 1.00 45.98 130 THR D CA 1
ATOM 6627 C C . THR D 1 131 ? 20.139 -15.867 125.372 1.00 49.27 130 THR D C 1
ATOM 6628 O O . THR D 1 131 ? 20.115 -17.092 125.485 1.00 49.73 130 THR D O 1
ATOM 6632 N N . LEU D 1 132 ? 21.272 -15.147 125.483 1.00 44.71 131 LEU D N 1
ATOM 6633 C CA . LEU D 1 132 ? 22.587 -15.770 125.672 1.00 44.22 131 LEU D CA 1
ATOM 6634 C C . LEU D 1 132 ? 22.936 -16.062 127.136 1.00 50.39 131 LEU D C 1
ATOM 6635 O O . LEU D 1 132 ? 23.698 -16.996 127.403 1.00 50.76 131 LEU D O 1
ATOM 6640 N N . LYS D 1 133 ? 22.405 -15.256 128.084 1.00 47.74 132 LYS D N 1
ATOM 6641 C CA . LYS D 1 133 ? 22.701 -15.417 129.518 1.00 48.60 132 LYS D CA 1
ATOM 6642 C C . LYS D 1 133 ? 22.233 -16.775 130.079 1.00 54.66 132 LYS D C 1
ATOM 6643 O O . LYS D 1 133 ? 22.761 -17.229 131.100 1.00 55.06 132 LYS D O 1
ATOM 6645 N N . GLU D 1 134 ? 21.252 -17.426 129.407 1.00 52.05 133 GLU D N 1
ATOM 6646 C CA . GLU D 1 134 ? 20.685 -18.704 129.868 1.00 53.42 133 GLU D CA 1
ATOM 6647 C C . GLU D 1 134 ? 21.442 -19.944 129.339 1.00 55.97 133 GLU D C 1
ATOM 6648 O O . GLU D 1 134 ? 21.245 -21.045 129.862 1.00 57.19 133 GLU D O 1
ATOM 6654 N N . LYS D 1 135 ? 22.289 -19.773 128.303 1.00 49.64 134 LYS D N 1
ATOM 6655 C CA . LYS D 1 135 ? 23.031 -20.902 127.727 1.00 48.90 134 LYS D CA 1
ATOM 6656 C C . LYS D 1 135 ? 24.562 -20.708 127.772 1.00 50.57 134 LYS D C 1
ATOM 6657 O O . LYS D 1 135 ? 25.300 -21.688 127.673 1.00 50.64 134 LYS D O 1
ATOM 6659 N N . TYR D 1 136 ? 25.035 -19.448 127.910 1.00 45.00 135 TYR D N 1
ATOM 6660 C CA . TYR D 1 136 ? 26.475 -19.149 127.903 1.00 43.54 135 TYR D CA 1
ATOM 6661 C C . TYR D 1 136 ? 26.893 -18.270 129.088 1.00 46.57 135 TYR D C 1
ATOM 6662 O O . TYR D 1 136 ? 26.042 -17.642 129.731 1.00 46.16 135 TYR D O 1
ATOM 6671 N N . GLU D 1 137 ? 28.219 -18.197 129.353 1.00 41.86 136 GLU D N 1
ATOM 6672 C CA . GLU D 1 137 ? 28.773 -17.313 130.376 1.00 40.78 136 GLU D CA 1
ATOM 6673 C C . GLU D 1 137 ? 28.947 -15.930 129.754 1.00 42.62 136 GLU D C 1
ATOM 6674 O O . GLU D 1 137 ? 29.808 -15.747 128.896 1.00 41.73 136 GLU D O 1
ATOM 6680 N N . VAL D 1 138 ? 28.056 -14.994 130.097 1.00 38.49 137 VAL D N 1
ATOM 6681 C CA . VAL D 1 138 ? 28.012 -13.681 129.454 1.00 37.05 137 VAL D CA 1
ATOM 6682 C C . VAL D 1 138 ? 28.578 -12.554 130.342 1.00 40.98 137 VAL D C 1
ATOM 6683 O O . VAL D 1 138 ? 28.327 -12.526 131.548 1.00 42.22 137 VAL D O 1
ATOM 6687 N N . TYR D 1 139 ? 29.338 -11.625 129.726 1.00 35.72 138 TYR D N 1
ATOM 6688 C CA . TYR D 1 139 ? 29.875 -10.438 130.388 1.00 34.98 138 TYR D CA 1
ATOM 6689 C C . TYR D 1 139 ? 29.424 -9.204 129.612 1.00 37.26 138 TYR D C 1
ATOM 6690 O O . TYR D 1 139 ? 29.872 -8.992 128.482 1.00 35.83 138 TYR D O 1
ATOM 6699 N N . VAL D 1 140 ? 28.473 -8.436 130.176 1.00 33.67 139 VAL D N 1
ATOM 6700 C CA . VAL D 1 140 ? 27.927 -7.253 129.505 1.00 32.72 139 VAL D CA 1
ATOM 6701 C C . VAL D 1 140 ? 28.651 -5.982 129.963 1.00 37.21 139 VAL D C 1
ATOM 6702 O O . VAL D 1 140 ? 28.803 -5.754 131.170 1.00 37.94 139 VAL D O 1
ATOM 6706 N N . PHE D 1 141 ? 29.102 -5.159 128.997 1.00 32.39 140 PHE D N 1
ATOM 6707 C CA . PHE D 1 141 ? 29.801 -3.912 129.287 1.00 31.53 140 PHE D CA 1
ATOM 6708 C C . PHE D 1 141 ? 29.031 -2.730 128.729 1.00 34.45 140 PHE D C 1
ATOM 6709 O O . PHE D 1 141 ? 28.734 -2.694 127.537 1.00 32.85 140 PHE D O 1
ATOM 6717 N N . GLU D 1 142 ? 28.699 -1.768 129.583 1.00 32.36 141 GLU D N 1
ATOM 6718 C CA . GLU D 1 142 ? 27.980 -0.582 129.145 1.00 32.63 141 GLU D CA 1
ATOM 6719 C C . GLU D 1 142 ? 28.682 0.689 129.607 1.00 38.92 141 GLU D C 1
ATOM 6720 O O . GLU D 1 142 ? 29.088 0.793 130.767 1.00 39.49 141 GLU D O 1
ATOM 6726 N N . ARG D 1 143 ? 28.864 1.637 128.683 1.00 36.21 142 ARG D N 1
ATOM 6727 C CA . ARG D 1 143 ? 29.539 2.896 128.958 1.00 36.80 142 ARG D CA 1
ATOM 6728 C C . ARG D 1 143 ? 28.528 3.979 129.386 1.00 43.53 142 ARG D C 1
ATOM 6729 O O . ARG D 1 143 ? 28.814 4.755 130.303 1.00 43.65 142 ARG D O 1
ATOM 6737 N N . ASN D 1 144 ? 27.334 4.010 128.735 1.00 41.65 143 ASN D N 1
ATOM 6738 C CA . ASN D 1 144 ? 26.264 4.970 129.057 1.00 42.60 143 ASN D CA 1
ATOM 6739 C C . ASN D 1 144 ? 25.544 4.575 130.362 1.00 50.36 143 ASN D C 1
ATOM 6740 O O . ASN D 1 144 ? 25.091 3.436 130.499 1.00 50.10 143 ASN D O 1
ATOM 6753 N N . LYS D 1 146 ? 22.624 5.485 131.458 1.00 50.86 145 LYS D N 1
ATOM 6754 C CA . LYS D 1 146 ? 21.194 5.257 131.232 1.00 50.64 145 LYS D CA 1
ATOM 6755 C C . LYS D 1 146 ? 20.881 3.772 130.978 1.00 53.60 145 LYS D C 1
ATOM 6756 O O . LYS D 1 146 ? 19.864 3.266 131.460 1.00 53.62 145 LYS D O 1
ATOM 6758 N N . LEU D 1 147 ? 21.765 3.077 130.222 1.00 49.07 146 LEU D N 1
ATOM 6759 C CA . LEU D 1 147 ? 21.576 1.665 129.843 1.00 48.70 146 LEU D CA 1
ATOM 6760 C C . LEU D 1 147 ? 22.336 0.711 130.793 1.00 53.94 146 LEU D C 1
ATOM 6761 O O . LEU D 1 147 ? 22.616 -0.434 130.430 1.00 53.24 146 LEU D O 1
ATOM 6766 N N . TRP D 1 148 ? 22.632 1.181 132.012 1.00 52.66 147 TRP D N 1
ATOM 6767 C CA . TRP D 1 148 ? 23.373 0.424 133.021 1.00 53.85 147 TRP D CA 1
ATOM 6768 C C . TRP D 1 148 ? 22.439 -0.503 133.826 1.00 57.76 147 TRP D C 1
ATOM 6769 O O . TRP D 1 148 ? 21.307 -0.122 134.139 1.00 57.85 147 TRP D O 1
ATOM 6780 N N . ASP D 1 149 ? 22.935 -1.710 134.179 1.00 54.14 148 ASP D N 1
ATOM 6781 C CA . ASP D 1 149 ? 22.211 -2.688 135.009 1.00 54.83 148 ASP D CA 1
ATOM 6782 C C . ASP D 1 149 ? 23.062 -3.091 136.200 1.00 59.18 148 ASP D C 1
ATOM 6783 O O . ASP D 1 149 ? 24.281 -2.907 136.178 1.00 58.11 148 ASP D O 1
ATOM 6788 N N . ARG D 1 150 ? 22.443 -3.737 137.203 1.00 56.94 149 ARG D N 1
ATOM 6789 C CA . ARG D 1 150 ? 23.176 -4.262 138.354 1.00 57.43 149 ARG D CA 1
ATOM 6790 C C . ARG D 1 150 ? 23.993 -5.507 137.941 1.00 60.42 149 ARG D C 1
ATOM 6791 O O . ARG D 1 150 ? 24.826 -5.988 138.712 1.00 60.78 149 ARG D O 1
ATOM 6793 N N . ASP D 1 151 ? 23.769 -5.998 136.704 1.00 55.36 150 ASP D N 1
ATOM 6794 C CA . ASP D 1 151 ? 24.483 -7.146 136.159 1.00 54.50 150 ASP D CA 1
ATOM 6795 C C . ASP D 1 151 ? 25.561 -6.720 135.122 1.00 56.33 150 ASP D C 1
ATOM 6796 O O . ASP D 1 151 ? 26.479 -7.496 134.846 1.00 55.88 150 ASP D O 1
ATOM 6798 N N . THR D 1 152 ? 25.459 -5.474 134.571 1.00 51.18 151 THR D N 1
ATOM 6799 C CA . THR D 1 152 ? 26.450 -4.963 133.596 1.00 49.39 151 THR D CA 1
ATOM 6800 C C . THR D 1 152 ? 27.732 -4.476 134.290 1.00 52.84 151 THR D C 1
ATOM 6801 O O . THR D 1 152 ? 27.689 -4.064 135.454 1.00 53.43 151 THR D O 1
ATOM 6805 N N . TYR D 1 153 ? 28.868 -4.500 133.560 1.00 47.86 152 TYR D N 1
ATOM 6806 C CA . TYR D 1 153 ? 30.167 -4.073 134.092 1.00 47.33 152 TYR D CA 1
ATOM 6807 C C . TYR D 1 153 ? 30.645 -2.765 133.434 1.00 48.86 152 TYR D C 1
ATOM 6808 O O . TYR D 1 153 ? 30.078 -2.333 132.427 1.00 47.72 152 TYR D O 1
ATOM 6817 N N . SER D 1 154 ? 31.703 -2.150 134.000 1.00 44.43 153 SER D N 1
ATOM 6818 C CA . SER D 1 154 ? 32.295 -0.924 133.464 1.00 42.85 153 SER D CA 1
ATOM 6819 C C . SER D 1 154 ? 33.110 -1.231 132.195 1.00 44.61 153 SER D C 1
ATOM 6820 O O . SER D 1 154 ? 33.684 -2.322 132.079 1.00 44.33 153 SER D O 1
ATOM 6823 N N . ASP D 1 155 ? 33.184 -0.263 131.257 1.00 39.11 154 ASP D N 1
ATOM 6824 C CA . ASP D 1 155 ? 33.938 -0.449 130.016 1.00 38.06 154 ASP D CA 1
ATOM 6825 C C . ASP D 1 155 ? 35.462 -0.454 130.256 1.00 40.32 154 ASP D C 1
ATOM 6826 O O . ASP D 1 155 ? 36.224 -0.842 129.367 1.00 39.74 154 ASP D O 1
ATOM 6831 N N . THR D 1 156 ? 35.896 -0.077 131.477 1.00 36.19 155 THR D N 1
ATOM 6832 C CA . THR D 1 156 ? 37.314 -0.116 131.857 1.00 35.82 155 THR D CA 1
ATOM 6833 C C . THR D 1 156 ? 37.769 -1.567 132.107 1.00 39.68 155 THR D C 1
ATOM 6834 O O . THR D 1 156 ? 38.971 -1.844 132.102 1.00 39.57 155 THR D O 1
ATOM 6838 N N . LEU D 1 157 ? 36.799 -2.496 132.305 1.00 35.83 156 LEU D N 1
ATOM 6839 C CA . LEU D 1 157 ? 37.093 -3.910 132.554 1.00 35.57 156 LEU D CA 1
ATOM 6840 C C . LEU D 1 157 ? 37.149 -4.719 131.256 1.00 37.72 156 LEU D C 1
ATOM 6841 O O . LEU D 1 157 ? 37.528 -5.892 131.284 1.00 38.15 156 LEU D O 1
ATOM 6846 N N . GLU D 1 158 ? 36.788 -4.089 130.109 1.00 31.82 157 GLU D N 1
ATOM 6847 C CA . GLU D 1 158 ? 36.852 -4.742 128.794 1.00 30.15 157 GLU D CA 1
ATOM 6848 C C . GLU D 1 158 ? 38.285 -5.174 128.498 1.00 34.39 157 GLU D C 1
ATOM 6849 O O . GLU D 1 158 ? 38.523 -6.331 128.149 1.00 35.05 157 GLU D O 1
ATOM 6855 N N . TYR D 1 159 ? 39.250 -4.260 128.726 1.00 29.95 158 TYR D N 1
ATOM 6856 C CA . TYR D 1 159 ? 40.681 -4.495 128.497 1.00 29.35 158 TYR D CA 1
ATOM 6857 C C . TYR D 1 159 ? 41.182 -5.795 129.166 1.00 33.14 158 TYR D C 1
ATOM 6858 O O . TYR D 1 159 ? 42.061 -6.463 128.623 1.00 32.75 158 TYR D O 1
ATOM 6867 N N . HIS D 1 160 ? 40.604 -6.157 130.327 1.00 29.81 159 HIS D N 1
ATOM 6868 C CA . HIS D 1 160 ? 41.034 -7.331 131.088 1.00 30.16 159 HIS D CA 1
ATOM 6869 C C . HIS D 1 160 ? 40.179 -8.587 130.816 1.00 34.77 159 HIS D C 1
ATOM 6870 O O . HIS D 1 160 ? 40.673 -9.700 130.987 1.00 36.00 159 HIS D O 1
ATOM 6877 N N . ILE D 1 161 ? 38.898 -8.413 130.426 1.00 29.84 160 ILE D N 1
ATOM 6878 C CA . ILE D 1 161 ? 37.990 -9.555 130.217 1.00 29.19 160 ILE D CA 1
ATOM 6879 C C . ILE D 1 161 ? 37.964 -10.051 128.749 1.00 34.33 160 ILE D C 1
ATOM 6880 O O . ILE D 1 161 ? 37.886 -11.265 128.515 1.00 34.70 160 ILE D O 1
ATOM 6885 N N . LEU D 1 162 ? 38.094 -9.120 127.766 1.00 30.11 161 LEU D N 1
ATOM 6886 C CA . LEU D 1 162 ? 38.096 -9.478 126.332 1.00 29.30 161 LEU D CA 1
ATOM 6887 C C . LEU D 1 162 ? 39.123 -10.596 125.961 1.00 34.19 161 LEU D C 1
ATOM 6888 O O . LEU D 1 162 ? 38.778 -11.483 125.184 1.00 34.96 161 LEU D O 1
ATOM 6893 N N . PRO D 1 163 ? 40.358 -10.626 126.553 1.00 30.58 162 PRO D N 1
ATOM 6894 C CA . PRO D 1 163 ? 41.303 -11.710 126.202 1.00 31.02 162 PRO D CA 1
ATOM 6895 C C . PRO D 1 163 ? 40.874 -13.101 126.702 1.00 35.03 162 PRO D C 1
ATOM 6896 O O . PRO D 1 163 ? 41.481 -14.102 126.316 1.00 34.80 162 PRO D O 1
ATOM 6900 N N . GLU D 1 164 ? 39.823 -13.166 127.549 1.00 31.71 163 GLU D N 1
ATOM 6901 C CA . GLU D 1 164 ? 39.368 -14.432 128.152 1.00 31.82 163 GLU D CA 1
ATOM 6902 C C . GLU D 1 164 ? 38.095 -15.019 127.480 1.00 33.89 163 GLU D C 1
ATOM 6903 O O . GLU D 1 164 ? 37.692 -16.142 127.801 1.00 33.14 163 GLU D O 1
ATOM 6909 N N . VAL D 1 165 ? 37.471 -14.260 126.565 1.00 29.49 164 VAL D N 1
ATOM 6910 C CA . VAL D 1 165 ? 36.213 -14.675 125.927 1.00 28.40 164 VAL D CA 1
ATOM 6911 C C . VAL D 1 165 ? 36.419 -15.342 124.575 1.00 31.43 164 VAL D C 1
ATOM 6912 O O . VAL D 1 165 ? 37.377 -15.030 123.863 1.00 30.84 164 VAL D O 1
ATOM 6916 N N . ASP D 1 166 ? 35.503 -16.254 124.214 1.00 27.93 165 ASP D N 1
ATOM 6917 C CA . ASP D 1 166 ? 35.542 -16.976 122.945 1.00 27.31 165 ASP D CA 1
ATOM 6918 C C . ASP D 1 166 ? 34.819 -16.191 121.856 1.00 29.47 165 ASP D C 1
ATOM 6919 O O . ASP D 1 166 ? 35.188 -16.270 120.694 1.00 29.23 165 ASP D O 1
ATOM 6924 N N . GLY D 1 167 ? 33.768 -15.485 122.239 1.00 25.45 166 GLY D N 1
ATOM 6925 C CA . GLY D 1 167 ? 32.956 -14.710 121.313 1.00 24.56 166 GLY D CA 1
ATOM 6926 C C . GLY D 1 167 ? 32.719 -13.290 121.775 1.00 28.58 166 GLY D C 1
ATOM 6927 O O . GLY D 1 167 ? 32.671 -13.023 122.982 1.00 27.83 166 GLY D O 1
ATOM 6928 N N . ILE D 1 168 ? 32.576 -12.355 120.812 1.00 25.57 167 ILE D N 1
ATOM 6929 C CA . ILE D 1 168 ? 32.331 -10.942 121.112 1.00 25.07 167 ILE D CA 1
ATOM 6930 C C . ILE D 1 168 ? 31.172 -10.396 120.278 1.00 29.05 167 ILE D C 1
ATOM 6931 O O . ILE D 1 168 ? 31.194 -10.498 119.051 1.00 28.29 167 ILE D O 1
ATOM 6936 N N . ILE D 1 169 ? 30.162 -9.808 120.946 1.00 26.38 168 ILE D N 1
ATOM 6937 C CA . ILE D 1 169 ? 29.061 -9.112 120.268 1.00 25.74 168 ILE D CA 1
ATOM 6938 C C . ILE D 1 169 ? 29.125 -7.637 120.643 1.00 29.42 168 ILE D C 1
ATOM 6939 O O . ILE D 1 169 ? 28.692 -7.250 121.734 1.00 29.67 168 ILE D O 1
ATOM 6944 N N . ALA D 1 170 ? 29.771 -6.835 119.793 1.00 24.83 169 ALA D N 1
ATOM 6945 C CA . ALA D 1 170 ? 29.992 -5.428 120.075 1.00 23.35 169 ALA D CA 1
ATOM 6946 C C . ALA D 1 170 ? 29.015 -4.558 119.325 1.00 26.62 169 ALA D C 1
ATOM 6947 O O . ALA D 1 170 ? 28.804 -4.753 118.124 1.00 26.40 169 ALA D O 1
ATOM 6949 N N . SER D 1 171 ? 28.400 -3.596 120.030 1.00 22.82 170 SER D N 1
ATOM 6950 C CA . SER D 1 171 ? 27.507 -2.630 119.412 1.00 22.25 170 SER D CA 1
ATOM 6951 C C . SER D 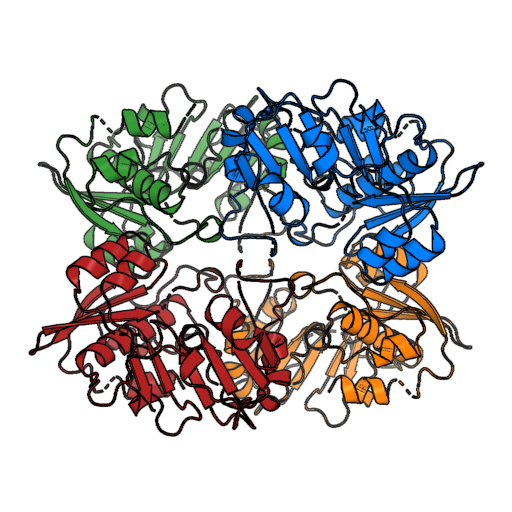1 171 ? 28.290 -1.829 118.384 1.00 27.60 170 SER D C 1
ATOM 6952 O O . SER D 1 171 ? 29.424 -1.416 118.658 1.00 27.81 170 SER D O 1
ATOM 6955 N N . ALA D 1 172 ? 27.717 -1.650 117.176 1.00 23.87 171 ALA D N 1
ATOM 6956 C CA . ALA D 1 172 ? 28.383 -0.943 116.086 1.00 23.41 171 ALA D CA 1
ATOM 6957 C C . ALA D 1 172 ? 28.749 0.502 116.453 1.00 27.80 171 ALA D C 1
ATOM 6958 O O . ALA D 1 172 ? 29.532 1.136 115.742 1.00 28.13 171 ALA D O 1
ATOM 6960 N N . SER D 1 173 ? 28.254 0.988 117.611 1.00 24.58 172 SER D N 1
ATOM 6961 C CA . SER D 1 173 ? 28.587 2.314 118.118 1.00 24.75 172 SER D CA 1
ATOM 6962 C C . SER D 1 173 ? 30.064 2.381 118.582 1.00 30.05 172 SER D C 1
ATOM 6963 O O . SER D 1 173 ? 30.583 3.466 118.818 1.00 29.76 172 SER D O 1
ATOM 6966 N N . CYS D 1 174 ? 30.739 1.220 118.679 1.00 28.23 173 CYS D N 1
ATOM 6967 C CA . CYS D 1 174 ? 32.153 1.177 119.052 1.00 29.18 173 CYS D CA 1
ATOM 6968 C C . CYS D 1 174 ? 33.028 1.759 117.921 1.00 33.51 173 CYS D C 1
ATOM 6969 O O . CYS D 1 174 ? 34.175 2.145 118.158 1.00 32.44 173 CYS D O 1
ATOM 6972 N N . ILE D 1 175 ? 32.452 1.867 116.705 1.00 31.34 174 ILE D N 1
ATOM 6973 C CA . ILE D 1 175 ? 33.120 2.458 115.546 1.00 31.46 174 ILE D CA 1
ATOM 6974 C C . ILE D 1 175 ? 33.170 3.985 115.689 1.00 36.97 174 ILE D C 1
ATOM 6975 O O . ILE D 1 175 ? 34.197 4.587 115.391 1.00 37.78 174 ILE D O 1
ATOM 6980 N N . VAL D 1 176 ? 32.066 4.606 116.206 1.00 33.32 175 VAL D N 1
ATOM 6981 C CA . VAL D 1 176 ? 31.980 6.072 116.362 1.00 33.35 175 VAL D CA 1
ATOM 6982 C C . VAL D 1 176 ? 32.748 6.631 117.587 1.00 37.77 175 VAL D C 1
ATOM 6983 O O . VAL D 1 176 ? 33.432 7.650 117.458 1.00 37.77 175 VAL D O 1
ATOM 6987 N N . ASN D 1 177 ? 32.631 5.975 118.770 1.00 33.43 176 ASN D N 1
ATOM 6988 C CA . ASN D 1 177 ? 33.344 6.437 119.975 1.00 32.82 176 ASN D CA 1
ATOM 6989 C C . ASN D 1 177 ? 34.869 6.180 119.900 1.00 36.06 176 ASN D C 1
ATOM 6990 O O . ASN D 1 177 ? 35.640 6.881 120.555 1.00 36.72 176 ASN D O 1
ATOM 6995 N N . GLY D 1 178 ? 35.274 5.191 119.089 1.00 31.08 177 GLY D N 1
ATOM 6996 C CA . GLY D 1 178 ? 36.687 4.888 118.836 1.00 30.77 177 GLY D CA 1
ATOM 6997 C C . GLY D 1 178 ? 37.261 3.740 119.650 1.00 32.69 177 GLY D C 1
ATOM 6998 O O . GLY D 1 178 ? 38.484 3.618 119.776 1.00 32.62 177 GLY D O 1
ATOM 6999 N N . THR D 1 179 ? 36.388 2.852 120.153 1.00 27.54 178 THR D N 1
ATOM 7000 C CA . THR D 1 179 ? 36.798 1.721 120.997 1.00 26.88 178 THR D CA 1
ATOM 7001 C C . THR D 1 179 ? 37.075 0.430 120.193 1.00 29.42 178 THR D C 1
ATOM 7002 O O . THR D 1 179 ? 37.597 -0.536 120.754 1.00 29.12 178 THR D O 1
ATOM 7006 N N . LEU D 1 180 ? 36.727 0.415 118.885 1.00 24.86 179 LEU D N 1
ATOM 7007 C CA . LEU D 1 180 ? 36.874 -0.781 118.044 1.00 24.82 179 LEU D CA 1
ATOM 7008 C C . LEU D 1 180 ? 38.317 -1.285 117.970 1.00 30.34 179 LEU D C 1
ATOM 7009 O O . LEU D 1 180 ? 38.546 -2.498 118.047 1.00 30.94 179 LEU D O 1
ATOM 7014 N N . ASP D 1 181 ? 39.294 -0.355 117.831 1.00 26.49 180 ASP D N 1
ATOM 7015 C CA . ASP D 1 181 ? 40.719 -0.705 117.747 1.00 25.88 180 ASP D CA 1
ATOM 7016 C C . ASP D 1 181 ? 41.190 -1.463 118.987 1.00 28.06 180 ASP D C 1
ATOM 7017 O O . ASP D 1 181 ? 41.937 -2.433 118.861 1.00 29.15 180 ASP D O 1
ATOM 7030 N N . ILE D 1 183 ? 39.090 -3.117 121.285 1.00 21.05 182 ILE D N 1
ATOM 7031 C CA . ILE D 1 183 ? 38.305 -4.356 121.360 1.00 20.45 182 ILE D CA 1
ATOM 7032 C C . ILE D 1 183 ? 38.958 -5.479 120.548 1.00 26.70 182 ILE D C 1
ATOM 7033 O O . ILE D 1 183 ? 39.119 -6.590 121.058 1.00 27.57 182 ILE D O 1
ATOM 7038 N N . LEU D 1 184 ? 39.382 -5.175 119.308 1.00 23.55 183 LEU D N 1
ATOM 7039 C CA . LEU D 1 184 ? 40.016 -6.161 118.435 1.00 23.66 183 LEU D CA 1
ATOM 7040 C C . LEU D 1 184 ? 41.405 -6.555 118.938 1.00 30.36 183 LEU D C 1
ATOM 7041 O O . LEU D 1 184 ? 41.764 -7.735 118.890 1.00 31.02 183 LEU D O 1
ATOM 7046 N N . ASP D 1 185 ? 42.179 -5.572 119.454 1.00 27.20 184 ASP D N 1
ATOM 7047 C CA . ASP D 1 185 ? 43.518 -5.835 119.986 1.00 27.01 184 ASP D CA 1
ATOM 7048 C C . ASP D 1 185 ? 43.449 -6.735 121.236 1.00 30.60 184 ASP D C 1
ATOM 7049 O O . ASP D 1 185 ? 44.314 -7.593 121.425 1.00 30.89 184 ASP D O 1
ATOM 7051 N N . ARG D 1 186 ? 42.380 -6.569 122.056 1.00 25.62 185 ARG D N 1
ATOM 7052 C CA . ARG D 1 186 ? 42.189 -7.342 123.281 1.00 25.01 185 ARG D CA 1
ATOM 7053 C C . ARG D 1 186 ? 41.446 -8.649 123.038 1.00 29.47 185 ARG D C 1
ATOM 7054 O O . ARG D 1 186 ? 41.357 -9.472 123.940 1.00 29.84 185 ARG D O 1
ATOM 7062 N N . ALA D 1 187 ? 40.961 -8.871 121.801 1.00 26.62 186 ALA D N 1
ATOM 7063 C CA . ALA D 1 187 ? 40.311 -10.137 121.426 1.00 26.56 186 ALA D CA 1
ATOM 7064 C C . ALA D 1 187 ? 41.388 -11.183 121.069 1.00 31.09 186 ALA D C 1
ATOM 7065 O O . ALA D 1 187 ? 41.554 -11.536 119.895 1.00 30.66 186 ALA D O 1
ATOM 7067 N N . LYS D 1 188 ? 42.149 -11.640 122.089 1.00 27.75 187 LYS D N 1
ATOM 7068 C CA . LYS D 1 188 ? 43.270 -12.577 121.914 1.00 28.35 187 LYS D CA 1
ATOM 7069 C C . LYS D 1 188 ? 42.811 -13.998 121.549 1.00 33.27 187 LYS D C 1
ATOM 7070 O O . LYS D 1 188 ? 43.475 -14.678 120.761 1.00 33.16 187 LYS D O 1
ATOM 7076 N N . LYS D 1 189 ? 41.722 -14.469 122.183 1.00 30.83 188 LYS D N 1
ATOM 7077 C CA . LYS D 1 189 ? 41.253 -15.857 122.077 1.00 31.06 188 LYS D CA 1
ATOM 7078 C C . LYS D 1 189 ? 39.864 -15.951 121.343 1.00 34.33 188 LYS D C 1
ATOM 7079 O O . LYS D 1 189 ? 39.392 -17.054 121.056 1.00 34.23 188 LYS D O 1
ATOM 7085 N N . ALA D 1 190 ? 39.293 -14.792 120.950 1.00 29.48 189 ALA D N 1
ATOM 7086 C CA . ALA D 1 190 ? 37.981 -14.743 120.291 1.00 28.71 189 ALA D CA 1
ATOM 7087 C C . ALA D 1 190 ? 37.968 -15.401 118.891 1.00 33.51 189 ALA D C 1
ATOM 7088 O O . ALA D 1 190 ? 38.746 -15.018 118.007 1.00 33.53 189 ALA D O 1
ATOM 7090 N N . LYS D 1 191 ? 37.050 -16.371 118.692 1.00 30.01 190 LYS D N 1
ATOM 7091 C CA . LYS D 1 191 ? 36.859 -17.048 117.409 1.00 29.66 190 LYS D CA 1
ATOM 7092 C C . LYS D 1 191 ? 35.730 -16.377 116.611 1.00 32.24 190 LYS D C 1
ATOM 7093 O O . LYS D 1 191 ? 35.640 -16.555 115.392 1.00 31.94 190 LYS D O 1
ATOM 7095 N N . LEU D 1 192 ? 34.876 -15.602 117.298 1.00 28.00 191 LEU D N 1
ATOM 7096 C CA . LEU D 1 192 ? 33.760 -14.916 116.659 1.00 27.11 191 LEU D CA 1
ATOM 7097 C C . LEU D 1 192 ? 33.625 -13.485 117.163 1.00 29.08 191 LEU D C 1
ATOM 7098 O O . LEU D 1 192 ? 33.451 -13.263 118.360 1.00 28.05 191 LEU D O 1
ATOM 7103 N N . ILE D 1 193 ? 33.713 -12.512 116.252 1.00 25.02 192 ILE D N 1
ATOM 7104 C CA . ILE D 1 193 ? 33.552 -11.096 116.598 1.00 23.71 192 ILE D CA 1
ATOM 7105 C C . ILE D 1 193 ? 32.482 -10.460 115.713 1.00 27.65 192 ILE D C 1
ATOM 7106 O O . ILE D 1 193 ? 32.684 -10.317 114.506 1.00 27.70 192 ILE D O 1
ATOM 7111 N N . VAL D 1 194 ? 31.322 -10.133 116.305 1.00 24.28 193 VAL D N 1
ATOM 7112 C CA . VAL D 1 194 ? 30.197 -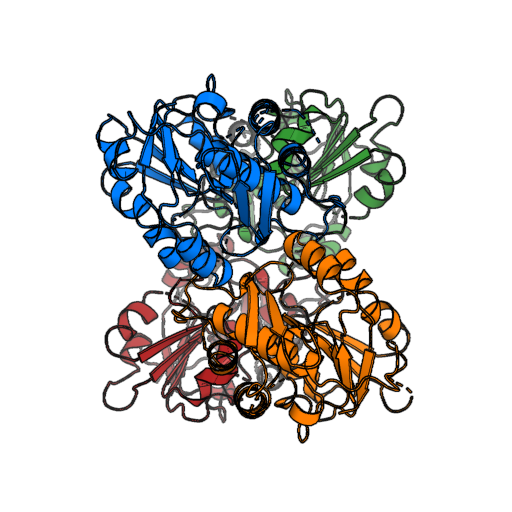9.566 115.567 1.00 24.59 193 VAL D CA 1
ATOM 7113 C C . VAL D 1 194 ? 29.996 -8.093 115.918 1.00 30.14 193 VAL D C 1
ATOM 7114 O O . VAL D 1 194 ? 29.810 -7.755 117.091 1.00 29.94 193 VAL D O 1
ATOM 7118 N N . ILE D 1 195 ? 30.014 -7.218 114.897 1.00 27.75 194 ILE D N 1
ATOM 7119 C CA . ILE D 1 195 ? 29.735 -5.790 115.070 1.00 27.48 194 ILE D CA 1
ATOM 7120 C C . ILE D 1 195 ? 28.278 -5.544 114.660 1.00 32.24 194 ILE D C 1
ATOM 7121 O O . ILE D 1 195 ? 27.949 -5.623 113.476 1.00 31.43 194 ILE D O 1
ATOM 7126 N N . THR D 1 196 ? 27.383 -5.393 115.656 1.00 30.08 195 THR D N 1
ATOM 7127 C CA . THR D 1 196 ? 25.939 -5.322 115.411 1.00 29.72 195 THR D CA 1
ATOM 7128 C C . THR D 1 196 ? 25.337 -3.918 115.594 1.00 31.57 195 THR D C 1
ATOM 7129 O O . THR D 1 196 ? 25.689 -3.210 116.537 1.00 30.42 195 THR D O 1
ATOM 7133 N N . GLY D 1 197 ? 24.392 -3.564 114.713 1.00 27.33 196 GLY D N 1
ATOM 7134 C CA . GLY D 1 197 ? 23.687 -2.288 114.772 1.00 26.63 196 GLY D CA 1
ATOM 7135 C C . GLY D 1 197 ? 23.693 -1.510 113.464 1.00 29.42 196 GLY D C 1
ATOM 7136 O O . GLY D 1 197 ? 24.542 -1.744 112.595 1.00 28.43 196 GLY D O 1
ATOM 7137 N N . PRO D 1 198 ? 22.785 -0.501 113.329 1.00 25.91 197 PRO D N 1
ATOM 7138 C CA . PRO D 1 198 ? 22.745 0.295 112.078 1.00 25.60 197 PRO D CA 1
ATOM 7139 C C . PRO D 1 198 ? 24.055 1.036 111.742 1.00 29.22 197 PRO D C 1
ATOM 7140 O O . PRO D 1 198 ? 24.274 1.371 110.585 1.00 30.56 197 PRO D O 1
ATOM 7144 N N . THR D 1 199 ? 24.928 1.284 112.746 1.00 23.98 198 THR D N 1
ATOM 7145 C CA . THR D 1 199 ? 26.222 1.951 112.507 1.00 23.14 198 THR D CA 1
ATOM 7146 C C . THR D 1 199 ? 27.211 0.997 111.781 1.00 28.22 198 THR D C 1
ATOM 7147 O O . THR D 1 199 ? 28.222 1.448 111.231 1.00 28.51 198 THR D O 1
ATOM 7151 N N . GLY D 1 200 ? 26.866 -0.295 111.736 1.00 24.71 199 GLY D N 1
ATOM 7152 C CA . GLY D 1 200 ? 27.668 -1.308 111.054 1.00 24.56 199 GLY D CA 1
ATOM 7153 C C . GLY D 1 200 ? 27.298 -1.483 109.592 1.00 28.17 199 GLY D C 1
ATOM 7154 O O . GLY D 1 200 ? 27.512 -2.556 109.023 1.00 28.31 199 GLY D O 1
ATOM 7155 N N . GLN D 1 201 ? 26.744 -0.414 108.963 1.00 24.56 200 GLN D N 1
ATOM 7156 C CA . GLN D 1 201 ? 26.324 -0.416 107.546 1.00 24.34 200 GLN D CA 1
ATOM 7157 C C . GLN D 1 201 ? 27.513 -0.443 106.588 1.00 28.36 200 GLN D C 1
ATOM 7158 O O . GLN D 1 201 ? 27.322 -0.661 105.387 1.00 28.58 200 GLN D O 1
ATOM 7164 N N . LEU D 1 202 ? 28.735 -0.162 107.100 1.00 24.44 201 LEU D N 1
ATOM 7165 C CA . LEU D 1 202 ? 29.955 -0.115 106.278 1.00 24.77 201 LEU D CA 1
ATOM 7166 C C . LEU D 1 202 ? 30.191 -1.420 105.467 1.00 29.22 201 LEU D C 1
ATOM 7167 O O . LEU D 1 202 ? 29.617 -2.467 105.792 1.00 28.63 201 LEU D O 1
ATOM 7172 N N . LEU D 1 203 ? 31.002 -1.335 104.394 1.00 26.49 202 LEU D N 1
ATOM 7173 C CA . LEU D 1 203 ? 31.306 -2.492 103.553 1.00 27.01 202 LEU D CA 1
ATOM 7174 C C . LEU D 1 203 ? 32.164 -3.500 104.302 1.00 32.10 202 LEU D C 1
ATOM 7175 O O . LEU D 1 203 ? 33.102 -3.110 105.003 1.00 31.81 202 LEU D O 1
ATOM 7180 N N . PRO D 1 204 ? 31.888 -4.825 104.139 1.00 29.57 203 PRO D N 1
ATOM 7181 C CA . PRO D 1 204 ? 32.709 -5.836 104.833 1.00 29.04 203 PRO D CA 1
ATOM 7182 C C . PRO D 1 204 ? 34.167 -5.818 104.396 1.00 31.55 203 PRO D C 1
ATOM 7183 O O . PRO D 1 204 ? 35.040 -6.145 105.193 1.00 31.65 203 PRO D O 1
ATOM 7187 N N . GLU D 1 205 ? 34.437 -5.404 103.133 1.00 26.86 204 GLU D N 1
ATOM 7188 C CA . GLU D 1 205 ? 35.801 -5.332 102.583 1.00 26.56 204 GLU D CA 1
ATOM 7189 C C . GLU D 1 205 ? 36.691 -4.346 103.354 1.00 30.52 204 GLU D C 1
ATOM 7190 O O . GLU D 1 205 ? 37.916 -4.491 103.343 1.00 30.64 204 GLU D O 1
ATOM 7196 N N . PHE D 1 206 ? 36.072 -3.349 104.036 1.00 26.70 205 PHE D N 1
ATOM 7197 C CA . PHE D 1 206 ? 36.805 -2.359 104.831 1.00 26.59 205 PHE D CA 1
ATOM 7198 C C . PHE D 1 206 ? 37.414 -3.006 106.081 1.00 32.00 205 PHE D C 1
ATOM 7199 O O . PHE D 1 206 ? 38.422 -2.516 106.604 1.00 32.10 205 PHE D O 1
ATOM 7207 N N . LEU D 1 207 ? 36.790 -4.100 106.569 1.00 28.13 206 LEU D N 1
ATOM 7208 C CA . LEU D 1 207 ? 37.252 -4.804 107.762 1.00 27.12 206 LEU D CA 1
ATOM 7209 C C . LEU D 1 207 ? 38.041 -6.086 107.420 1.00 31.64 206 LEU D C 1
ATOM 7210 O O . LEU D 1 207 ? 38.344 -6.875 108.316 1.00 31.25 206 LEU D O 1
ATOM 7215 N N . LYS D 1 208 ? 38.418 -6.263 106.127 1.00 28.71 207 LYS D N 1
ATOM 7216 C CA . LYS D 1 208 ? 39.242 -7.400 105.699 1.00 29.24 207 LYS D CA 1
ATOM 7217 C C . LYS D 1 208 ? 40.608 -7.334 106.363 1.00 34.06 207 LYS D C 1
ATOM 7218 O O . LYS D 1 208 ? 41.235 -6.270 106.395 1.00 33.02 207 LYS D O 1
ATOM 7224 N N . GLY D 1 209 ? 41.037 -8.452 106.930 1.00 32.41 208 GLY D N 1
ATOM 7225 C CA . GLY D 1 209 ? 42.307 -8.532 107.636 1.00 33.07 208 GLY D CA 1
ATOM 7226 C C . GLY D 1 209 ? 42.167 -8.378 109.137 1.00 37.06 208 GLY D C 1
ATOM 7227 O O . GLY D 1 209 ? 42.989 -8.903 109.893 1.00 37.77 208 GLY D O 1
ATOM 7228 N N . THR D 1 210 ? 41.110 -7.665 109.590 1.00 32.28 209 THR D N 1
ATOM 7229 C CA . THR D 1 210 ? 40.858 -7.480 111.027 1.00 31.48 209 THR D CA 1
ATOM 7230 C C . THR D 1 210 ? 40.299 -8.762 111.647 1.00 35.86 209 THR D C 1
ATOM 7231 O O . THR D 1 210 ? 39.986 -9.717 110.925 1.00 35.80 209 THR D O 1
ATOM 7235 N N . LYS D 1 211 ? 40.151 -8.778 112.981 1.00 31.88 210 LYS D N 1
ATOM 7236 C CA . LYS D 1 211 ? 39.626 -9.940 113.688 1.00 31.39 210 LYS D CA 1
ATOM 7237 C C . LYS D 1 211 ? 38.095 -10.039 113.573 1.00 34.16 210 LYS D C 1
ATOM 7238 O O . LYS D 1 211 ? 37.524 -11.073 113.932 1.00 34.97 210 LYS D O 1
ATOM 7244 N N . VAL D 1 212 ? 37.428 -8.966 113.049 1.00 28.63 211 VAL D N 1
ATOM 7245 C CA . VAL D 1 212 ? 35.963 -8.940 112.857 1.00 27.62 211 VAL D CA 1
ATOM 7246 C C . VAL D 1 212 ? 35.546 -10.080 111.915 1.00 31.58 211 VAL D C 1
ATOM 7247 O O . VAL D 1 212 ? 36.100 -10.203 110.818 1.00 32.71 211 VAL D O 1
ATOM 7251 N N . THR D 1 213 ? 34.594 -10.930 112.355 1.00 26.50 212 THR D N 1
ATOM 7252 C CA . THR D 1 213 ? 34.143 -12.080 111.561 1.00 26.27 212 THR D CA 1
ATOM 7253 C C . THR D 1 213 ? 32.837 -11.794 110.822 1.00 29.51 212 THR D C 1
ATOM 7254 O O . THR D 1 213 ? 32.657 -12.259 109.696 1.00 30.07 212 THR D O 1
ATOM 7258 N N . HIS D 1 214 ? 31.909 -11.067 111.466 1.00 24.83 213 HIS D N 1
ATOM 7259 C CA . HIS D 1 214 ? 30.600 -10.783 110.884 1.00 24.42 213 HIS D CA 1
ATOM 7260 C C . HIS D 1 214 ? 30.189 -9.337 111.091 1.00 26.45 213 HIS D C 1
ATOM 7261 O O . HIS D 1 214 ? 30.581 -8.717 112.078 1.00 24.57 213 HIS D O 1
ATOM 7268 N N . LEU D 1 215 ? 29.324 -8.829 110.202 1.00 24.07 214 LEU D N 1
ATOM 7269 C CA . LEU D 1 215 ? 28.712 -7.515 110.334 1.00 24.26 214 LEU D CA 1
ATOM 7270 C C . LEU D 1 215 ? 27.192 -7.673 110.342 1.00 31.69 214 LEU D C 1
ATOM 7271 O O . LEU D 1 215 ? 26.609 -8.130 109.348 1.00 32.34 214 LEU D O 1
ATOM 7276 N N . ALA D 1 216 ? 26.556 -7.369 111.478 1.00 29.50 215 ALA D N 1
ATOM 7277 C CA . ALA D 1 216 ? 25.105 -7.461 111.600 1.00 29.91 215 ALA D CA 1
ATOM 7278 C C . ALA D 1 216 ? 24.508 -6.065 111.595 1.00 33.75 215 ALA D C 1
ATOM 7279 O O . ALA D 1 216 ? 24.639 -5.334 112.575 1.00 33.46 215 ALA D O 1
ATOM 7281 N N . SER D 1 217 ? 23.960 -5.647 110.456 1.00 30.27 216 SER D N 1
ATOM 7282 C CA . SER D 1 217 ? 23.387 -4.311 110.328 1.00 29.97 216 SER D CA 1
ATOM 7283 C C . SER D 1 217 ? 22.032 -4.362 109.607 1.00 33.78 216 SER D C 1
ATOM 7284 O O . SER D 1 217 ? 21.306 -5.348 109.741 1.00 32.91 216 SER D O 1
ATOM 7295 N N . LYS D 1 219 ? 19.713 -2.526 105.898 1.00 27.18 218 LYS D N 1
ATOM 7296 C CA . LYS D 1 219 ? 19.667 -1.670 104.716 1.00 26.46 218 LYS D CA 1
ATOM 7297 C C . LYS D 1 219 ? 18.305 -1.015 104.589 1.00 29.41 218 LYS D C 1
ATOM 7298 O O . LYS D 1 219 ? 17.284 -1.698 104.672 1.00 28.53 218 LYS D O 1
ATOM 7304 N N . VAL D 1 220 ? 18.287 0.314 104.378 1.00 25.84 219 VAL D N 1
ATOM 7305 C CA . VAL D 1 220 ? 17.045 1.077 104.217 1.00 25.82 219 VAL D CA 1
ATOM 7306 C C . VAL D 1 220 ? 16.338 0.693 102.900 1.00 31.49 219 VAL D C 1
ATOM 7307 O O . VAL D 1 220 ? 16.918 0.846 101.818 1.00 31.12 219 VAL D O 1
ATOM 7311 N N . THR D 1 221 ? 15.095 0.172 103.001 1.00 28.99 220 THR D N 1
ATOM 7312 C CA . THR D 1 221 ? 14.308 -0.236 101.833 1.00 29.85 220 THR D CA 1
ATOM 7313 C C . THR D 1 221 ? 13.484 0.937 101.264 1.00 35.15 220 THR D C 1
ATOM 7314 O O . THR D 1 221 ? 13.291 1.020 100.052 1.00 35.32 220 THR D O 1
ATOM 7318 N N . ASN D 1 222 ? 13.008 1.843 102.144 1.00 32.39 221 ASN D N 1
ATOM 7319 C CA . ASN D 1 222 ? 12.275 3.042 101.732 1.00 32.88 221 ASN D CA 1
ATOM 7320 C C . ASN D 1 222 ? 12.951 4.268 102.342 1.00 37.53 221 ASN D C 1
ATOM 7321 O O . ASN D 1 222 ? 12.787 4.534 103.536 1.00 37.52 221 ASN D O 1
ATOM 7326 N N . ILE D 1 223 ? 13.770 4.972 101.542 1.00 34.32 222 ILE D N 1
ATOM 7327 C CA . ILE D 1 223 ? 14.548 6.129 102.007 1.00 34.02 222 ILE D CA 1
ATOM 7328 C C . ILE D 1 223 ? 13.642 7.268 102.524 1.00 40.01 222 ILE D C 1
ATOM 7329 O O . ILE D 1 223 ? 13.907 7.825 103.590 1.00 39.24 222 ILE D O 1
ATOM 7334 N N . GLU D 1 224 ? 12.576 7.604 101.768 1.00 38.52 223 GLU D N 1
ATOM 7335 C CA . GLU D 1 224 ? 11.664 8.700 102.125 1.00 38.98 223 GLU D CA 1
ATOM 7336 C C . GLU D 1 224 ? 10.949 8.463 103.460 1.00 41.91 223 GLU D C 1
ATOM 7337 O O . GLU D 1 224 ? 10.931 9.357 104.310 1.00 41.44 223 GLU D O 1
ATOM 7343 N N . LYS D 1 225 ? 10.378 7.253 103.653 1.00 37.43 224 LYS D N 1
ATOM 7344 C CA . LYS D 1 225 ? 9.662 6.910 104.885 1.00 36.40 224 LYS D CA 1
ATOM 7345 C C . LYS D 1 225 ? 10.605 6.818 106.090 1.00 37.69 224 LYS D C 1
ATOM 7346 O O . LYS D 1 225 ? 10.233 7.233 107.184 1.00 37.34 224 LYS D O 1
ATOM 7352 N N . ALA D 1 226 ? 11.835 6.294 105.884 1.00 32.64 225 ALA D N 1
ATOM 7353 C CA . ALA D 1 226 ? 12.836 6.181 106.960 1.00 30.94 225 ALA D CA 1
ATOM 7354 C C . ALA D 1 226 ? 13.350 7.547 107.388 1.00 32.58 225 ALA D C 1
ATOM 7355 O O . ALA D 1 226 ? 13.566 7.768 108.576 1.00 32.12 225 ALA D O 1
ATOM 7357 N N . LEU D 1 227 ? 13.536 8.481 106.416 1.00 28.45 226 LEU D N 1
ATOM 7358 C CA . LEU D 1 227 ? 13.981 9.850 106.715 1.00 28.16 226 LEU D CA 1
ATOM 7359 C C . LEU D 1 227 ? 12.969 10.580 107.575 1.00 32.16 226 LEU D C 1
ATOM 7360 O O . LEU D 1 227 ? 13.353 11.300 108.496 1.00 32.12 226 LEU D O 1
ATOM 7365 N N . VAL D 1 228 ? 11.666 10.371 107.300 1.00 28.76 227 VAL D N 1
ATOM 7366 C CA . VAL D 1 228 ? 10.579 10.943 108.097 1.00 28.48 227 VAL D CA 1
ATOM 7367 C C . VAL D 1 228 ? 10.690 10.444 109.544 1.00 31.48 227 VAL D C 1
ATOM 7368 O O . VAL D 1 228 ? 10.609 11.240 110.478 1.00 30.57 227 VAL D O 1
ATOM 7372 N N . LYS D 1 229 ? 10.989 9.137 109.712 1.00 28.53 228 LYS D N 1
ATOM 7373 C CA . LYS D 1 229 ? 11.111 8.494 111.022 1.00 28.02 228 LYS D CA 1
ATOM 7374 C C . LYS D 1 229 ? 12.421 8.844 111.738 1.00 31.99 228 LYS D C 1
ATOM 7375 O O . LYS D 1 229 ? 12.451 8.880 112.966 1.00 31.84 228 LYS D O 1
ATOM 7381 N N . LEU D 1 230 ? 13.502 9.108 110.975 1.00 28.37 229 LEU D N 1
ATOM 7382 C CA . LEU D 1 230 ? 14.782 9.542 111.556 1.00 26.99 229 LEU D CA 1
ATOM 7383 C C . LEU D 1 230 ? 14.666 10.978 112.058 1.00 30.07 229 LEU D C 1
ATOM 7384 O O . LEU D 1 230 ? 15.164 11.299 113.143 1.00 29.27 229 LEU D O 1
ATOM 7389 N N . LYS D 1 231 ? 13.980 11.846 111.269 1.00 26.62 230 LYS D N 1
ATOM 7390 C CA . LYS D 1 231 ? 13.749 13.251 111.627 1.00 26.49 230 LYS D CA 1
ATOM 7391 C C . LYS D 1 231 ? 12.788 13.373 112.822 1.00 31.16 230 LYS D C 1
ATOM 7392 O O . LYS D 1 231 ? 12.886 14.326 113.591 1.00 30.70 230 LYS D O 1
ATOM 7398 N N . LEU D 1 232 ? 11.871 12.395 112.981 1.00 28.86 231 LEU D N 1
ATOM 7399 C CA . LEU D 1 232 ? 10.909 12.384 114.088 1.00 28.99 231 LEU D CA 1
ATOM 7400 C C . LEU D 1 232 ? 11.515 11.811 115.376 1.00 32.68 231 LEU D C 1
ATOM 7401 O O . LEU D 1 232 ? 10.924 11.947 116.444 1.00 33.32 231 LEU D O 1
ATOM 7406 N N . GLY D 1 233 ? 12.688 11.194 115.261 1.00 28.46 232 GLY D N 1
ATOM 7407 C CA . GLY D 1 233 ? 13.393 10.621 116.404 1.00 27.94 232 GLY D CA 1
ATOM 7408 C C . GLY D 1 233 ? 12.850 9.275 116.843 1.00 32.84 232 GLY D C 1
ATOM 7409 O O . GLY D 1 233 ? 12.947 8.923 118.021 1.00 31.83 232 GLY D O 1
ATOM 7410 N N . SER D 1 234 ? 12.288 8.497 115.888 1.00 31.34 233 SER D N 1
ATOM 7411 C CA . SER D 1 234 ? 11.743 7.163 116.159 1.00 32.31 233 SER D CA 1
ATOM 7412 C C . SER D 1 234 ? 12.687 6.073 115.635 1.00 38.43 233 SER D C 1
ATOM 7413 O O . SER D 1 234 ? 12.903 5.979 114.422 1.00 38.29 233 SER D O 1
ATOM 7416 N N . PHE D 1 235 ? 13.247 5.245 116.542 1.00 36.23 234 PHE D N 1
ATOM 7417 C CA . PHE D 1 235 ? 14.137 4.161 116.119 1.00 36.33 234 PHE D CA 1
ATOM 7418 C C . PHE D 1 235 ? 13.362 3.028 115.452 1.00 40.25 234 PHE D C 1
ATOM 7419 O O . PHE D 1 235 ? 13.774 2.545 114.399 1.00 39.80 234 PHE D O 1
ATOM 7427 N N . LYS D 1 236 ? 12.246 2.594 116.073 1.00 37.22 235 LYS D N 1
ATOM 7428 C CA . LYS D 1 236 ? 11.422 1.496 115.556 1.00 37.46 235 LYS D CA 1
ATOM 7429 C C . LYS D 1 236 ? 10.792 1.839 114.197 1.00 41.15 235 LYS D C 1
ATOM 7430 O O . LYS D 1 236 ? 10.681 0.966 113.330 1.00 40.68 235 LYS D O 1
ATOM 7436 N N . GLY D 1 237 ? 10.425 3.112 114.014 1.00 37.61 236 GLY D N 1
ATOM 7437 C CA . GLY D 1 237 ? 9.870 3.603 112.755 1.00 37.48 236 GLY D CA 1
ATOM 7438 C C . GLY D 1 237 ? 10.871 3.539 111.618 1.00 40.91 236 GLY D C 1
ATOM 7439 O O . GLY D 1 237 ? 10.509 3.220 110.481 1.00 41.07 236 GLY D O 1
ATOM 7440 N N . PHE D 1 238 ? 12.147 3.856 111.922 1.00 36.71 237 PHE D N 1
ATOM 7441 C CA . PHE D 1 238 ? 13.248 3.771 110.961 1.00 36.02 237 PHE D CA 1
ATOM 7442 C C . PHE D 1 238 ? 13.639 2.305 110.730 1.00 41.09 237 PHE D C 1
ATOM 7443 O O . PHE D 1 238 ? 13.992 1.931 109.611 1.00 41.47 237 PHE D O 1
ATOM 7451 N N . GLU D 1 239 ? 13.578 1.480 111.796 1.00 37.87 238 GLU D N 1
ATOM 7452 C CA . GLU D 1 239 ? 13.914 0.052 111.741 1.00 37.78 238 GLU D CA 1
ATOM 7453 C C . GLU D 1 239 ? 12.909 -0.719 110.865 1.00 42.51 238 GLU D C 1
ATOM 7454 O O . GLU D 1 239 ? 13.298 -1.647 110.156 1.00 41.87 238 GLU D O 1
ATOM 7460 N N . SER D 1 240 ? 11.618 -0.312 110.900 1.00 40.24 239 SER D N 1
ATOM 7461 C CA . SER D 1 240 ? 10.559 -0.960 110.115 1.00 40.91 239 SER D CA 1
ATOM 7462 C C . SER D 1 240 ? 10.682 -0.653 108.610 1.00 44.28 239 SER D C 1
ATOM 7463 O O . SER D 1 240 ? 10.106 -1.370 107.789 1.00 45.21 239 SER D O 1
ATOM 7466 N N . GLU D 1 241 ? 11.439 0.409 108.252 1.00 38.64 240 GLU D N 1
ATOM 7467 C CA . GLU D 1 241 ? 11.657 0.784 106.848 1.00 37.53 240 GLU D CA 1
ATOM 7468 C C . GLU D 1 241 ? 12.993 0.235 106.342 1.00 38.35 240 GLU D C 1
ATOM 7469 O O . GLU D 1 241 ? 13.515 0.705 105.327 1.00 37.86 240 GLU D O 1
ATOM 7475 N N . SER D 1 242 ? 13.532 -0.783 107.039 1.00 33.03 241 SER D N 1
ATOM 7476 C CA . SER D 1 242 ? 14.815 -1.393 106.704 1.00 31.75 241 SER D CA 1
ATOM 7477 C C . SER D 1 242 ? 14.753 -2.910 106.798 1.00 35.28 241 SER D C 1
ATOM 7478 O O . SER D 1 242 ? 13.807 -3.456 107.369 1.00 35.67 241 SER D O 1
ATOM 7481 N N . ILE D 1 243 ? 15.779 -3.598 106.259 1.00 31.14 242 ILE D N 1
ATOM 7482 C CA . ILE D 1 243 ? 15.895 -5.057 106.360 1.00 30.73 242 ILE D CA 1
ATOM 7483 C C . ILE D 1 243 ? 17.190 -5.444 107.045 1.00 31.68 242 ILE D C 1
ATOM 7484 O O . ILE D 1 243 ? 18.258 -5.015 106.623 1.00 30.78 242 ILE D O 1
ATOM 7489 N N . LYS D 1 244 ? 17.095 -6.217 108.137 1.00 27.30 243 LYS D N 1
ATOM 7490 C CA . LYS D 1 244 ? 18.272 -6.661 108.889 1.00 26.16 243 LYS D CA 1
ATOM 7491 C C . LYS D 1 244 ? 19.035 -7.740 108.127 1.00 30.50 243 LYS D C 1
ATOM 7492 O O . LYS D 1 244 ? 18.419 -8.622 107.525 1.00 31.27 243 LYS D O 1
ATOM 7498 N N . TYR D 1 245 ? 20.378 -7.654 108.126 1.00 26.52 244 TYR D N 1
ATOM 7499 C CA . TYR D 1 245 ? 21.226 -8.631 107.453 1.00 26.25 244 TYR D CA 1
ATOM 7500 C C . TYR D 1 245 ? 22.450 -8.989 108.292 1.00 31.41 244 TYR D C 1
ATOM 7501 O O . TYR D 1 245 ? 22.886 -8.196 109.131 1.00 30.66 244 TYR D O 1
ATOM 7510 N N . VAL D 1 246 ? 23.013 -10.182 108.053 1.00 29.47 245 VAL D N 1
ATOM 7511 C CA . VAL D 1 246 ? 24.261 -10.622 108.666 1.00 29.10 245 VAL D CA 1
ATOM 7512 C C . VAL D 1 246 ? 25.210 -11.023 107.547 1.00 35.63 245 VAL D C 1
ATOM 7513 O O . VAL D 1 246 ? 24.956 -12.004 106.849 1.00 35.78 245 VAL D O 1
ATOM 7517 N N . ILE D 1 247 ? 26.244 -10.215 107.307 1.00 33.36 246 ILE D N 1
ATOM 7518 C CA . ILE D 1 247 ? 27.203 -10.489 106.244 1.00 33.75 246 ILE D CA 1
ATOM 7519 C C . ILE D 1 247 ? 28.575 -10.864 106.829 1.00 37.74 246 ILE D C 1
ATOM 7520 O O . ILE D 1 247 ? 29.017 -10.253 107.801 1.00 37.50 246 ILE D O 1
ATOM 7525 N N . GLU D 1 248 ? 29.190 -11.928 106.303 1.00 34.60 247 GLU D N 1
ATOM 7526 C CA . GLU D 1 248 ? 30.470 -12.420 106.807 1.00 34.48 247 GLU D CA 1
ATOM 7527 C C . GLU D 1 248 ? 31.649 -11.604 106.247 1.00 38.82 247 GLU D C 1
ATOM 7528 O O . GLU D 1 248 ? 31.724 -11.367 105.040 1.00 39.46 247 GLU D O 1
ATOM 7534 N N . VAL D 1 249 ? 32.554 -11.162 107.135 1.00 34.58 248 VAL D N 1
ATOM 7535 C CA . VAL D 1 249 ? 33.726 -10.370 106.756 1.00 35.81 248 VAL D CA 1
ATOM 7536 C C . VAL D 1 249 ? 34.851 -11.299 106.261 1.00 46.63 248 VAL D C 1
ATOM 7537 O O . VAL D 1 249 ? 35.120 -12.317 106.934 1.00 50.38 248 VAL D O 1
#

Organism: Pyrococcus horikoshii (strain ATCC 700860 / DSM 12428 / JCM 9974 / NBRC 100139 / OT-3) (NCBI:txid70601)